Protein AF-A0AA36IEP8-F1 (afdb_monomer_lite)

Sequence (913 aa):
MELPLPHPRLSQSQVAHVAHAAWTPIPANFAGLPPASRRLGLALLAARLRRCQRRVASLDRPVKRLRARRRPPAPVMSQRTALEQAPSLEFLGTCLASGRLEEADQVTRDLLLVLAGGPALARGFLQPEEVPGISAEDLRALDRLWVKYSEGRLGYSVQRERLEAAGGDFQKFMHEIGWLQGPEPMLRFWPRREFDYSLTAPQGHLPLTNLIRGRELLLALLRHPAFAGAATAATADVPVVKEATTPEVRDWWAKLTGGADDEELDSTTDPEQTSIERPPESFEERGPGEVCFRITLITGFETFNARLYRSAARQAADVPGLSICVFTDKDIAERRAVVQQALETTDVFFCSLIFDFDQAEWLREACQHIEVRMIFESALELMSCTKVGSFAMSGGGGGMPPAVRSLISSLTGQREEDRIAGYTKFLKTGPKLLQFLPQLGPIPDLRRWLQSYALWSGGGRANVAKMLRYLAHEFGQLESAGTDGTAGDETSGNPLEVVEIPQVGLLHPARKFAFQPGPFWQSPRDYLDWYRSYKPEAFTERWPRVAVLLYRKHVVSELSYIWQLVNYFEEKHQILPIPIFIQGVDAHIAVRDLLTSDAEREAVASGKVPKNRTLSEEAIEVDAVVNTIGFPLVGGPAGSMEGGRNSEIAKEILTSLNVPYFVAAPLLIQDVNSWREQGIGGLQGVVLYALPELDGAIDAVALGGLVPGGDIELLPDRVDRLAGRLKRWVRLRRTPSAQRKVAIILYGYPPGIGATGTAALLNVPQSLHRLLVAMKEQGYDVGDLPEDPEELIREITAGDQAADSGAGFGDRAELAKGAAQVEVQQLAEWLPRDSQEAVESKWGEGLAQSGIRAMGSALLLGGRKQGNVWLAVQPPLGVPGDPMRLLFERDMTPHPQYVAFYKYIENEARSDM

Structure (mmCIF, N/CA/C/O backbone):
data_AF-A0AA36IEP8-F1
#
_entry.id   AF-A0AA36IEP8-F1
#
loop_
_atom_site.group_PDB
_atom_site.id
_atom_site.type_symbol
_atom_site.label_atom_id
_atom_site.label_alt_id
_atom_site.label_comp_id
_atom_site.label_asym_id
_atom_site.label_entity_id
_atom_site.label_seq_id
_atom_site.pdbx_PDB_ins_code
_atom_site.Cartn_x
_atom_site.Cartn_y
_atom_site.Cartn_z
_atom_site.occupancy
_atom_site.B_iso_or_equiv
_atom_site.auth_seq_id
_atom_site.auth_comp_id
_atom_site.auth_asym_id
_atom_site.auth_atom_id
_atom_site.pdbx_PDB_model_num
ATOM 1 N N . MET A 1 1 ? -44.708 5.265 -50.990 1.00 28.95 1 MET A N 1
ATOM 2 C CA . MET A 1 1 ? -45.277 5.077 -49.638 1.00 28.95 1 MET A CA 1
ATOM 3 C C . MET A 1 1 ? -44.194 4.407 -48.807 1.00 28.95 1 MET A C 1
ATOM 5 O O . MET A 1 1 ? -44.098 3.194 -48.838 1.00 28.95 1 MET A O 1
ATOM 9 N N . GLU A 1 2 ? -43.172 5.094 -48.297 1.00 30.41 2 GLU A N 1
ATOM 10 C CA . GLU A 1 2 ? -43.183 6.227 -47.348 1.00 30.41 2 GLU A CA 1
ATOM 11 C C . GLU A 1 2 ? -44.083 5.994 -46.132 1.00 30.41 2 GLU A C 1
ATOM 13 O O . GLU A 1 2 ? -45.303 6.021 -46.281 1.00 30.41 2 GLU A O 1
ATOM 18 N N . LEU A 1 3 ? -43.470 5.799 -44.951 1.00 22.72 3 LEU A N 1
ATOM 19 C CA . LEU A 1 3 ? -43.502 6.709 -43.782 1.00 22.72 3 LEU A CA 1
ATOM 20 C C . LEU A 1 3 ? -42.693 6.103 -42.587 1.00 22.72 3 LEU A C 1
ATOM 22 O O . LEU A 1 3 ? -42.360 4.922 -42.639 1.00 22.72 3 LEU A O 1
ATOM 26 N N . PRO A 1 4 ? -42.249 6.886 -41.574 1.00 29.19 4 PRO A N 1
ATOM 27 C CA . PRO A 1 4 ? -40.821 7.135 -41.332 1.00 29.19 4 PRO A CA 1
ATOM 28 C C . PRO A 1 4 ? -40.323 6.859 -39.889 1.00 29.19 4 PRO A C 1
ATOM 30 O O . PRO A 1 4 ? -41.093 6.694 -38.946 1.00 29.19 4 PRO A O 1
ATOM 33 N N . LEU A 1 5 ? -38.996 6.896 -39.710 1.00 34.19 5 LEU A N 1
ATOM 34 C CA . LEU A 1 5 ? -38.297 6.997 -38.417 1.00 34.19 5 LEU A CA 1
ATOM 35 C C . LEU A 1 5 ? -38.506 8.373 -37.749 1.00 34.19 5 LEU A C 1
ATOM 37 O O . LEU A 1 5 ? -38.507 9.384 -38.455 1.00 34.19 5 LEU A O 1
ATOM 41 N N . PRO A 1 6 ? -38.473 8.453 -36.400 1.00 31.42 6 PRO A N 1
ATOM 42 C CA . PRO A 1 6 ? -37.967 9.654 -35.744 1.00 31.42 6 PRO A CA 1
ATOM 43 C C . PRO A 1 6 ? -36.929 9.338 -34.652 1.00 31.42 6 PRO A C 1
ATOM 45 O O . PRO A 1 6 ? -37.251 8.930 -33.539 1.00 31.42 6 PRO A O 1
ATOM 48 N N . HIS A 1 7 ? -35.669 9.655 -34.943 1.00 30.08 7 HIS A N 1
ATOM 49 C CA . HIS A 1 7 ? -34.690 10.086 -33.943 1.00 30.08 7 HIS A CA 1
ATOM 50 C C . HIS A 1 7 ? -34.132 11.437 -34.407 1.00 30.08 7 HIS A C 1
ATOM 52 O O . HIS A 1 7 ? -33.551 11.487 -35.492 1.00 30.08 7 HIS A O 1
ATOM 58 N N . PRO A 1 8 ? -34.227 12.532 -33.631 1.00 35.41 8 PRO A N 1
ATOM 59 C CA . PRO A 1 8 ? -33.475 13.732 -33.951 1.00 35.41 8 PRO A CA 1
ATOM 60 C C . PRO A 1 8 ? -32.036 13.535 -33.460 1.00 35.41 8 PRO A C 1
ATOM 62 O O . PRO A 1 8 ? -31.721 13.741 -32.288 1.00 35.41 8 PRO A O 1
ATOM 65 N N . ARG A 1 9 ? -31.152 13.097 -34.365 1.00 36.25 9 ARG A N 1
ATOM 66 C CA . ARG A 1 9 ? -29.701 13.232 -34.192 1.00 36.25 9 ARG A CA 1
ATOM 67 C C . ARG A 1 9 ? -29.344 14.709 -34.372 1.00 36.25 9 ARG A C 1
ATOM 69 O O . ARG A 1 9 ? -29.715 15.315 -35.374 1.00 36.25 9 ARG A O 1
ATOM 76 N N . LEU A 1 10 ? -28.615 15.285 -33.418 1.00 35.31 10 LEU A N 1
ATOM 77 C CA . LEU A 1 10 ? -27.899 16.542 -33.646 1.00 35.31 10 LEU A CA 1
ATOM 78 C C . LEU A 1 10 ? -26.914 16.315 -34.803 1.00 35.31 10 LEU A C 1
ATOM 80 O O . LEU A 1 10 ? -26.187 15.322 -34.810 1.00 35.31 10 LEU A O 1
ATOM 84 N N . SER A 1 11 ? -26.919 17.199 -35.798 1.00 37.41 11 SER A N 1
ATOM 85 C CA . SER A 1 11 ? -26.040 17.065 -36.967 1.00 37.41 11 SER A CA 1
ATOM 86 C C . SER A 1 11 ? -24.573 17.319 -36.592 1.00 37.41 11 SER A C 1
ATOM 88 O O . SER A 1 11 ? -24.280 18.110 -35.691 1.00 37.41 11 SER A O 1
ATOM 90 N N . GLN A 1 12 ? -23.636 16.670 -37.294 1.00 38.47 12 GLN A N 1
ATOM 91 C CA . GLN A 1 12 ? -22.188 16.815 -37.069 1.00 38.47 12 GLN A CA 1
ATOM 92 C C . GLN A 1 12 ? -21.708 18.278 -37.133 1.00 38.47 12 GLN A C 1
ATOM 94 O O . GLN A 1 12 ? -20.797 18.646 -36.393 1.00 38.47 12 GLN A O 1
ATOM 99 N N . SER A 1 13 ? -22.366 19.149 -37.914 1.00 32.88 13 SER A N 1
ATOM 100 C CA . SER A 1 13 ? -22.037 20.583 -37.956 1.00 32.88 13 SER A CA 1
ATOM 101 C C . SER A 1 13 ? -22.364 21.309 -36.644 1.00 32.88 13 SER A C 1
ATOM 103 O O . SER A 1 13 ? -21.656 22.236 -36.258 1.00 32.88 13 SER A O 1
ATOM 105 N N . GLN A 1 14 ? -23.382 20.858 -35.902 1.00 35.69 14 GLN A N 1
ATOM 106 C CA . GLN A 1 14 ? -23.771 21.439 -34.614 1.00 35.69 14 GLN A CA 1
ATOM 107 C C . GLN A 1 14 ? -22.852 20.998 -33.469 1.00 35.69 14 GLN A C 1
ATOM 109 O O . GLN A 1 14 ? -22.631 21.777 -32.545 1.00 35.69 14 GLN A O 1
ATOM 114 N N . VAL A 1 15 ? -22.289 19.787 -33.531 1.00 38.72 15 VAL A N 1
ATOM 115 C CA . VAL A 1 15 ? -21.292 19.302 -32.557 1.00 38.72 15 VAL A CA 1
ATOM 116 C C . VAL A 1 15 ? -19.930 19.959 -32.810 1.00 38.72 15 VAL A C 1
ATOM 118 O O . VAL A 1 15 ? -19.303 20.440 -31.865 1.00 38.72 15 VAL A O 1
ATOM 121 N N . ALA A 1 16 ? -19.529 20.105 -34.078 1.00 34.50 16 ALA A N 1
ATOM 122 C CA . ALA A 1 16 ? -18.308 20.814 -34.462 1.00 34.50 16 ALA A CA 1
ATOM 123 C C . ALA A 1 16 ? -18.343 22.304 -34.067 1.00 34.50 16 ALA A C 1
ATOM 125 O O . ALA A 1 16 ? -17.367 22.823 -33.527 1.00 34.50 16 ALA A O 1
ATOM 126 N N . HIS A 1 17 ? -19.489 22.983 -34.222 1.00 31.98 17 HIS A N 1
ATOM 127 C CA . HIS A 1 17 ? -19.635 24.379 -33.788 1.00 31.98 17 HIS A CA 1
ATOM 128 C C . HIS A 1 17 ? -19.558 24.562 -32.263 1.00 31.98 17 HIS A C 1
ATOM 130 O O . HIS A 1 17 ? -19.137 25.623 -31.801 1.00 31.98 17 HIS A O 1
ATOM 136 N N . VAL A 1 18 ? -19.960 23.556 -31.476 1.00 34.12 18 VAL A N 1
ATOM 137 C CA . VAL A 1 18 ? -19.889 23.585 -30.003 1.00 34.12 18 VAL A CA 1
ATOM 138 C C . VAL A 1 18 ? -18.465 23.312 -29.512 1.00 34.12 18 VAL A C 1
ATOM 140 O O . VAL A 1 18 ? -18.006 24.000 -28.602 1.00 34.12 18 VAL A O 1
ATOM 143 N N . ALA A 1 19 ? -17.745 22.382 -30.143 1.00 33.22 19 ALA A N 1
ATOM 144 C CA . ALA A 1 19 ? -16.349 22.089 -29.820 1.00 33.22 19 ALA A CA 1
ATOM 145 C C . ALA A 1 19 ? -15.414 23.255 -30.193 1.00 33.22 19 ALA A C 1
ATOM 147 O O . ALA A 1 19 ? -14.613 23.694 -29.368 1.00 33.22 19 ALA A O 1
ATOM 148 N N . HIS A 1 20 ? -15.589 23.848 -31.380 1.00 33.00 20 HIS A N 1
ATOM 149 C CA . HIS A 1 20 ? -14.753 24.965 -31.832 1.00 33.00 20 HIS A CA 1
ATOM 150 C C . HIS A 1 20 ? -14.979 26.249 -31.007 1.00 33.00 20 HIS A C 1
ATOM 152 O O . HIS A 1 20 ? -14.059 27.038 -30.799 1.00 33.00 20 HIS A O 1
ATOM 158 N N . ALA A 1 21 ? -16.191 26.435 -30.477 1.00 33.16 21 ALA A N 1
ATOM 159 C CA . ALA A 1 21 ? -16.563 27.548 -29.608 1.00 33.16 21 ALA A CA 1
ATOM 160 C C . ALA A 1 21 ? -15.960 27.472 -28.189 1.00 33.16 21 ALA A C 1
ATOM 162 O O . ALA A 1 21 ? -15.830 28.516 -27.540 1.00 33.16 21 ALA A O 1
ATOM 163 N N . ALA A 1 22 ? -15.645 26.266 -27.704 1.00 34.66 22 ALA A N 1
ATOM 164 C CA . ALA A 1 22 ? -15.139 26.015 -26.354 1.00 34.66 22 ALA A CA 1
ATOM 165 C C . ALA A 1 22 ? -13.600 26.040 -26.255 1.00 34.66 22 ALA A C 1
ATOM 167 O O . ALA A 1 22 ? -13.085 26.201 -25.154 1.00 34.66 22 ALA A O 1
ATOM 168 N N . TRP A 1 23 ? -12.888 25.932 -27.384 1.00 31.06 23 TRP A N 1
ATOM 169 C CA . TRP A 1 23 ? -11.426 25.757 -27.434 1.00 31.06 23 TRP A CA 1
ATOM 170 C C . TRP A 1 23 ? -10.653 26.871 -28.165 1.00 31.06 23 TRP A C 1
ATOM 172 O O . TRP A 1 23 ? -9.451 26.750 -28.379 1.00 31.06 23 TRP A O 1
ATOM 182 N N . THR A 1 24 ? -11.289 27.988 -28.530 1.00 31.25 24 THR A N 1
ATOM 183 C CA . THR A 1 24 ? -10.542 29.189 -28.953 1.00 31.25 24 THR A CA 1
ATOM 184 C C . THR A 1 24 ? -9.891 29.866 -27.739 1.00 31.25 24 THR A C 1
ATOM 186 O O . THR A 1 24 ? -10.628 30.222 -26.812 1.00 31.25 24 THR A O 1
ATOM 189 N N . PRO A 1 25 ? -8.560 30.089 -27.730 1.00 34.78 25 PRO A N 1
ATOM 190 C CA . PRO A 1 25 ? -7.867 30.703 -26.602 1.00 34.78 25 PRO A CA 1
ATOM 191 C C . PRO A 1 25 ? -8.364 32.130 -26.358 1.00 34.78 25 PRO A C 1
ATOM 193 O O . PRO A 1 25 ? -8.528 32.915 -27.293 1.00 34.78 25 PRO A O 1
ATOM 196 N N . ILE A 1 26 ? -8.565 32.487 -25.091 1.00 43.25 26 ILE A N 1
ATOM 197 C CA . ILE A 1 26 ? -8.723 33.886 -24.687 1.00 43.25 26 ILE A CA 1
ATOM 198 C C . ILE A 1 26 ? -7.317 34.512 -24.687 1.00 43.25 26 ILE A C 1
ATOM 200 O O . ILE A 1 26 ? -6.416 33.921 -24.092 1.00 43.25 26 ILE A O 1
ATOM 204 N N . PRO A 1 27 ? -7.084 35.681 -25.316 1.00 37.81 27 PRO A N 1
ATOM 205 C CA . PRO A 1 27 ? -5.769 36.314 -25.292 1.00 37.81 27 PRO A CA 1
ATOM 206 C C . PRO A 1 27 ? -5.341 36.603 -23.849 1.00 37.81 27 PRO A C 1
ATOM 208 O O . PRO A 1 27 ? -6.107 37.177 -23.074 1.00 37.81 27 PRO A O 1
ATOM 211 N N . ALA A 1 28 ? -4.106 36.237 -23.508 1.00 40.97 28 ALA A N 1
ATOM 212 C CA . ALA A 1 28 ? -3.541 36.235 -22.157 1.00 40.97 28 ALA A CA 1
ATOM 213 C C . ALA A 1 28 ? -3.332 37.627 -21.509 1.00 40.97 28 ALA A C 1
ATOM 215 O O . ALA A 1 28 ? -2.540 37.759 -20.586 1.00 40.97 28 ALA A O 1
ATOM 216 N N . ASN A 1 29 ? -4.032 38.681 -21.947 1.00 48.69 29 ASN A N 1
ATOM 217 C CA . ASN A 1 29 ? -3.891 40.025 -21.378 1.00 48.69 29 ASN A CA 1
ATOM 218 C C . ASN A 1 29 ? -5.235 40.762 -21.239 1.00 48.69 29 ASN A C 1
ATOM 220 O O . ASN A 1 29 ? -5.516 41.768 -21.889 1.00 48.69 29 ASN A O 1
ATOM 224 N N . PHE A 1 30 ? -6.085 40.271 -20.332 1.00 49.75 30 PHE A N 1
ATOM 225 C CA . PHE A 1 30 ? -7.372 40.901 -19.993 1.00 49.75 30 PHE A CA 1
ATOM 226 C C . PHE A 1 30 ? -7.217 42.242 -19.242 1.00 49.75 30 PHE A C 1
ATOM 228 O O . PHE A 1 30 ? -8.124 43.078 -19.250 1.00 49.75 30 PHE A O 1
ATOM 235 N N . ALA A 1 31 ? -6.057 42.479 -18.619 1.00 48.06 31 ALA A N 1
ATOM 236 C CA . ALA A 1 31 ? -5.773 43.661 -17.805 1.00 48.06 31 ALA A CA 1
ATOM 237 C C . ALA A 1 31 ? -5.396 44.922 -18.612 1.00 48.06 31 ALA A C 1
ATOM 239 O O . ALA A 1 31 ? -5.404 46.013 -18.042 1.00 48.06 31 ALA A O 1
ATOM 240 N N . GLY A 1 32 ? -5.137 44.807 -19.923 1.00 44.66 32 GLY A N 1
ATOM 241 C CA . GLY A 1 32 ? -4.718 45.924 -20.789 1.00 44.66 32 GLY A CA 1
ATOM 242 C C . GLY A 1 32 ? -5.809 46.540 -21.679 1.00 44.66 32 GLY A C 1
ATOM 243 O O . GLY A 1 32 ? -5.558 47.533 -22.351 1.00 44.66 32 GLY A O 1
ATOM 244 N N . LEU A 1 33 ? -7.027 45.982 -21.710 1.00 48.12 33 LEU A N 1
ATOM 245 C CA . LEU A 1 33 ? -8.071 46.415 -22.656 1.00 48.12 33 LEU A CA 1
ATOM 246 C C . LEU A 1 33 ? -8.903 47.614 -22.152 1.00 48.12 33 LEU A C 1
ATOM 248 O O . LEU A 1 33 ? -9.123 47.715 -20.940 1.00 48.12 33 LEU A O 1
ATOM 252 N N . PRO A 1 34 ? -9.447 48.472 -23.043 1.00 60.72 34 PRO A N 1
ATOM 253 C CA . PRO A 1 34 ? -10.326 49.585 -22.671 1.00 60.72 34 PRO A CA 1
ATOM 254 C C . PRO A 1 34 ? -11.610 49.140 -21.931 1.00 60.72 34 PRO A C 1
ATOM 256 O O . PRO A 1 34 ? -12.115 48.038 -22.179 1.00 60.72 34 PRO A O 1
ATOM 259 N N . PRO A 1 35 ? -12.205 49.988 -21.063 1.00 57.81 35 PRO A N 1
ATOM 260 C CA . PRO A 1 35 ? -13.324 49.610 -20.184 1.00 57.81 35 PRO A CA 1
ATOM 261 C C . PRO A 1 35 ? -14.579 49.093 -20.909 1.00 57.81 35 PRO A C 1
ATOM 263 O O . PRO A 1 35 ? -15.252 48.183 -20.417 1.00 57.81 35 PRO A O 1
ATOM 266 N N . ALA A 1 36 ? -14.887 49.636 -22.091 1.00 51.66 36 ALA A N 1
ATOM 267 C CA . ALA A 1 36 ? -16.047 49.236 -22.890 1.00 51.66 36 ALA A CA 1
ATOM 268 C C . ALA A 1 36 ? -15.923 47.792 -23.417 1.00 51.66 36 ALA A C 1
ATOM 270 O O . ALA A 1 36 ? -16.886 47.025 -23.375 1.00 51.66 36 ALA A O 1
ATOM 271 N N . SER A 1 37 ? -14.715 47.386 -23.816 1.00 50.78 37 SER A N 1
ATOM 272 C CA . SER A 1 37 ? -14.430 46.052 -24.354 1.00 50.78 37 SER A CA 1
ATOM 273 C C . SER A 1 37 ? -14.464 44.967 -23.269 1.00 50.78 37 SER A C 1
ATOM 275 O O . SER A 1 37 ? -14.929 43.856 -23.524 1.00 50.78 37 SER A O 1
ATOM 277 N N . ARG A 1 38 ? -14.064 45.291 -22.026 1.00 53.81 38 ARG A N 1
ATOM 278 C CA . ARG A 1 38 ? -14.164 44.359 -20.881 1.00 53.81 38 ARG A CA 1
ATOM 279 C C . ARG A 1 38 ? -15.609 44.082 -20.479 1.00 53.81 38 ARG A C 1
ATOM 281 O O . ARG A 1 38 ? -15.953 42.935 -20.196 1.00 53.81 38 ARG A O 1
ATOM 288 N N . ARG A 1 39 ? -16.469 45.108 -20.485 1.00 54.69 39 ARG A N 1
ATOM 289 C CA . ARG A 1 39 ? -17.903 44.945 -20.187 1.00 54.69 39 ARG A CA 1
ATOM 290 C C . ARG A 1 39 ? -18.603 44.066 -21.223 1.00 54.69 39 ARG A C 1
ATOM 292 O O . ARG A 1 39 ? -19.396 43.209 -20.841 1.00 54.69 39 ARG A O 1
ATOM 299 N N . LEU A 1 40 ? -18.264 44.219 -22.505 1.00 51.38 40 LEU A N 1
ATOM 300 C CA . LEU A 1 40 ? -18.810 43.382 -23.577 1.00 51.38 40 LEU A CA 1
ATOM 301 C C . LEU A 1 40 ? -18.339 41.918 -23.459 1.00 51.38 40 LEU A C 1
ATOM 303 O O . LEU A 1 40 ? -19.149 41.000 -23.581 1.00 51.38 40 LEU A O 1
ATOM 307 N N . GLY A 1 41 ? -17.058 41.697 -23.136 1.00 50.22 41 GLY A N 1
ATOM 308 C CA . GLY A 1 41 ? -16.496 40.361 -22.906 1.00 50.22 41 GLY A CA 1
ATOM 309 C C . GLY A 1 41 ? -17.137 39.625 -21.722 1.00 50.22 41 GLY A C 1
ATOM 310 O O . GLY A 1 41 ? -17.525 38.465 -21.854 1.00 50.22 41 GLY A O 1
ATOM 311 N N . LEU A 1 42 ? -17.332 40.311 -20.590 1.00 55.25 42 LEU A N 1
ATOM 312 C CA . LEU A 1 42 ? -17.992 39.748 -19.404 1.00 55.25 42 LEU A CA 1
ATOM 313 C C . LEU A 1 42 ? -19.479 39.441 -19.648 1.00 55.25 42 LEU A C 1
ATOM 315 O O . LEU A 1 42 ? -19.973 38.399 -19.212 1.00 55.25 42 LEU A O 1
ATOM 319 N N . ALA A 1 43 ? -20.190 40.300 -20.386 1.00 53.62 43 ALA A N 1
ATOM 320 C CA . ALA A 1 43 ? -21.590 40.071 -20.741 1.00 53.62 43 ALA A CA 1
ATOM 321 C C . ALA A 1 43 ? -21.764 38.841 -21.652 1.00 53.62 43 ALA A C 1
ATOM 323 O O . ALA A 1 43 ? -22.671 38.031 -21.436 1.00 53.62 43 ALA A O 1
ATOM 324 N N . LEU A 1 44 ? -20.863 38.654 -22.623 1.00 49.69 44 LEU A N 1
ATOM 325 C CA . LEU A 1 44 ? -20.858 37.488 -23.510 1.00 49.69 44 LEU A CA 1
ATOM 326 C C . LEU A 1 44 ? -20.515 36.192 -22.761 1.00 49.69 44 LEU A C 1
ATOM 328 O O . LEU A 1 44 ? -21.164 35.169 -22.994 1.00 49.69 44 LEU A O 1
ATOM 332 N N . LEU A 1 45 ? -19.572 36.233 -21.811 1.00 49.75 45 LEU A N 1
ATOM 333 C CA . LEU A 1 45 ? -19.217 35.079 -20.975 1.00 49.75 45 LEU A CA 1
ATOM 334 C C . LEU A 1 45 ? -20.389 34.651 -20.072 1.00 49.75 45 LEU A C 1
ATOM 336 O O . LEU A 1 45 ? -20.745 33.472 -20.013 1.00 49.75 45 LEU A O 1
ATOM 340 N N . ALA A 1 46 ? -21.055 35.621 -19.435 1.00 54.22 46 ALA A N 1
ATOM 341 C CA . ALA A 1 46 ? -22.211 35.384 -18.572 1.00 54.22 46 ALA A CA 1
ATOM 342 C C . ALA A 1 46 ? -23.446 34.884 -19.345 1.00 54.22 46 ALA A C 1
ATOM 344 O O . ALA A 1 46 ? -24.259 34.126 -18.807 1.00 54.22 46 ALA A O 1
ATOM 345 N N . ALA A 1 47 ? -23.609 35.287 -20.609 1.00 55.66 47 ALA A N 1
ATOM 346 C CA . ALA A 1 47 ? -24.642 34.746 -21.490 1.00 55.66 47 ALA A CA 1
ATOM 347 C C . ALA A 1 47 ? -24.333 33.297 -21.915 1.00 55.66 47 ALA A C 1
ATOM 349 O O . ALA A 1 47 ? -25.245 32.468 -21.985 1.00 55.66 47 ALA A O 1
ATOM 350 N N . ARG A 1 48 ? -23.051 32.963 -22.134 1.00 48.78 48 ARG A N 1
ATOM 351 C CA . ARG A 1 48 ? -22.585 31.609 -22.487 1.00 48.78 48 ARG A CA 1
ATOM 352 C C . ARG A 1 48 ? -22.780 30.612 -21.344 1.00 48.78 48 ARG A C 1
ATOM 354 O O . ARG A 1 48 ? -23.365 29.552 -21.562 1.00 48.78 48 ARG A O 1
ATOM 361 N N . LEU A 1 49 ? -22.389 30.988 -20.126 1.00 49.53 49 LEU A N 1
ATOM 362 C CA . LEU A 1 49 ? -22.567 30.178 -18.913 1.00 49.53 49 LEU A CA 1
ATOM 363 C C . LEU A 1 49 ? -24.044 29.855 -18.648 1.00 49.53 49 LEU A C 1
ATOM 365 O O . LEU A 1 49 ? -24.404 28.696 -18.438 1.00 49.53 49 LEU A O 1
ATOM 369 N N . ARG A 1 50 ? -24.926 30.854 -18.785 1.00 56.53 50 ARG A N 1
ATOM 370 C CA . ARG A 1 50 ? -26.378 30.663 -18.637 1.00 56.53 50 ARG A CA 1
ATOM 371 C C . ARG A 1 50 ? -26.979 29.738 -19.700 1.00 56.53 50 ARG A C 1
ATOM 373 O O . ARG A 1 50 ? -27.978 29.073 -19.428 1.00 56.53 50 ARG A O 1
ATOM 380 N N . ARG A 1 51 ? -26.389 29.663 -20.898 1.00 49.84 51 ARG A N 1
ATOM 381 C CA . ARG A 1 51 ? -26.820 28.742 -21.967 1.00 49.84 51 ARG A CA 1
ATOM 382 C C . ARG A 1 51 ? -26.372 27.299 -21.708 1.00 49.84 51 ARG A C 1
ATOM 384 O O . ARG A 1 51 ? -27.154 26.387 -21.971 1.00 49.84 51 ARG A O 1
ATOM 391 N N . CYS A 1 52 ? -25.172 27.095 -21.159 1.00 47.00 52 CYS A N 1
ATOM 392 C CA . CYS A 1 52 ? -24.688 25.771 -20.753 1.00 47.00 52 CYS A CA 1
ATOM 393 C C . CYS A 1 52 ? -25.494 25.202 -19.576 1.00 47.00 52 CYS A C 1
ATOM 395 O O . CYS A 1 52 ? -25.962 24.068 -19.660 1.00 47.00 52 CYS A O 1
ATOM 397 N N . GLN A 1 53 ? -25.761 26.005 -18.539 1.00 46.16 53 GLN A N 1
ATOM 398 C CA . GLN A 1 53 ? -26.534 25.566 -17.367 1.00 46.16 53 GLN A CA 1
ATOM 399 C C . GLN A 1 53 ? -27.955 25.091 -17.727 1.00 46.16 53 GLN A C 1
ATOM 401 O O . GLN A 1 53 ? -28.412 24.067 -17.225 1.00 46.16 53 GLN A O 1
ATOM 406 N N . ARG A 1 54 ? -28.638 25.763 -18.667 1.00 47.03 54 ARG A N 1
ATOM 407 C CA . ARG A 1 54 ? -29.981 25.345 -19.122 1.00 47.03 54 ARG A CA 1
ATOM 408 C C . ARG A 1 54 ? -29.979 24.037 -19.921 1.00 47.03 54 ARG A C 1
ATOM 410 O O . ARG A 1 54 ? -30.966 23.309 -19.878 1.00 47.03 54 ARG A O 1
ATOM 417 N N . ARG A 1 55 ? -28.897 23.726 -20.646 1.00 46.28 55 ARG A N 1
ATOM 418 C CA . ARG A 1 55 ? -28.778 22.471 -21.412 1.00 46.28 55 ARG A CA 1
ATOM 419 C C . ARG A 1 55 ? -28.447 21.277 -20.517 1.00 46.28 55 ARG A C 1
ATOM 421 O O . ARG A 1 55 ? -29.009 20.209 -20.739 1.00 46.28 55 ARG A O 1
ATOM 428 N N . VAL A 1 56 ? -27.644 21.468 -19.470 1.00 44.44 56 VAL A N 1
ATOM 429 C CA . VAL A 1 56 ? -27.366 20.425 -18.463 1.00 44.44 56 VAL A CA 1
ATOM 430 C C . VAL A 1 56 ? -28.633 20.064 -17.677 1.00 44.44 56 VAL A C 1
ATOM 432 O O . VAL A 1 56 ? -28.960 18.888 -17.556 1.00 44.44 56 VAL A O 1
ATOM 435 N N . ALA A 1 57 ? -29.431 21.056 -17.267 1.00 41.94 57 ALA A N 1
ATOM 436 C CA . ALA A 1 57 ? -30.704 20.817 -16.577 1.00 41.94 57 ALA A CA 1
ATOM 437 C C . ALA A 1 57 ? -31.735 20.031 -17.423 1.00 41.94 57 ALA A C 1
ATOM 439 O O . ALA A 1 57 ? -32.601 19.348 -16.880 1.00 41.94 57 ALA A O 1
ATOM 440 N N . SER A 1 58 ? -31.641 20.086 -18.758 1.00 43.03 58 SER A N 1
ATOM 441 C CA . SER A 1 58 ? -32.541 19.351 -19.663 1.00 43.03 58 SER A CA 1
ATOM 442 C C . SER A 1 58 ? -32.200 17.859 -19.837 1.00 43.03 58 SER A C 1
ATOM 444 O O . SER A 1 58 ? -33.022 17.110 -20.362 1.00 43.03 58 SER A O 1
ATOM 446 N N . LEU A 1 59 ? -31.030 17.413 -19.354 1.00 42.62 59 LEU A N 1
ATOM 447 C CA . LEU A 1 59 ? -30.538 16.028 -19.448 1.00 42.62 59 LEU A CA 1
ATOM 448 C C . LEU A 1 59 ? -30.827 15.175 -18.194 1.00 42.62 59 LEU A C 1
ATOM 450 O O . LEU A 1 59 ? -30.590 13.970 -18.212 1.00 42.62 59 LEU A O 1
ATOM 454 N N . ASP A 1 60 ? -31.390 15.760 -17.132 1.00 42.00 60 ASP A N 1
ATOM 455 C CA . ASP A 1 60 ? -31.616 15.078 -15.843 1.00 42.00 60 ASP A CA 1
ATOM 456 C C . ASP A 1 60 ? -32.870 14.167 -15.842 1.00 42.00 60 ASP A C 1
ATOM 458 O O . ASP A 1 60 ? -32.943 13.137 -15.168 1.00 42.00 60 ASP A O 1
ATOM 462 N N . ARG A 1 61 ? -33.875 14.491 -16.671 1.00 40.88 61 ARG A N 1
ATOM 463 C CA . ARG A 1 61 ? -35.136 13.723 -16.768 1.00 40.88 61 ARG A CA 1
ATOM 464 C C . ARG A 1 61 ? -35.008 12.347 -17.458 1.00 40.88 61 ARG A C 1
ATOM 466 O O . ARG A 1 61 ? -35.647 11.409 -16.977 1.00 40.88 61 ARG A O 1
ATOM 473 N N . PRO A 1 62 ? -34.228 12.173 -18.545 1.00 39.97 62 PRO A N 1
ATOM 474 C CA . PRO A 1 62 ? -34.016 10.862 -19.171 1.00 39.97 62 PRO A CA 1
ATOM 475 C C . PRO A 1 62 ? -33.224 9.882 -18.290 1.00 39.97 62 PRO A C 1
ATOM 477 O O . PRO A 1 62 ? -33.554 8.698 -18.247 1.00 39.97 62 PRO A O 1
ATOM 480 N N . VAL A 1 63 ? -32.231 10.372 -17.536 1.00 39.97 63 VAL A N 1
ATOM 481 C CA . VAL A 1 63 ? -31.356 9.552 -16.673 1.00 39.97 63 VAL A CA 1
ATOM 482 C C . VAL A 1 63 ? -32.121 8.984 -15.470 1.00 39.97 63 VAL A C 1
ATOM 484 O O . VAL A 1 63 ? -31.983 7.803 -15.146 1.00 39.97 63 VAL A O 1
ATOM 487 N N . LYS A 1 64 ? -33.024 9.774 -14.870 1.00 40.19 64 LYS A N 1
ATOM 488 C CA . LYS A 1 64 ? -33.917 9.312 -13.789 1.00 40.19 64 LYS A CA 1
ATOM 489 C C . LYS A 1 64 ? -34.879 8.198 -14.230 1.00 40.19 64 LYS A C 1
ATOM 491 O O . LYS A 1 64 ? -35.163 7.297 -13.446 1.00 40.19 64 LYS A O 1
ATOM 496 N N . ARG A 1 65 ? -35.327 8.191 -15.494 1.00 34.53 65 ARG A N 1
ATOM 497 C CA . ARG A 1 65 ? -36.198 7.126 -16.039 1.00 34.53 65 ARG A CA 1
ATOM 498 C C . ARG A 1 65 ? -35.462 5.811 -16.326 1.00 34.53 65 ARG A C 1
ATOM 500 O O . ARG A 1 65 ? -36.094 4.760 -16.283 1.00 34.53 65 ARG A O 1
ATOM 507 N N . LEU A 1 66 ? -34.152 5.853 -16.580 1.00 39.38 66 LEU A N 1
ATOM 508 C CA . LEU A 1 66 ? -33.311 4.662 -16.775 1.00 39.38 66 LEU A CA 1
ATOM 509 C C . LEU A 1 66 ? -32.971 3.953 -15.451 1.00 39.38 66 LEU A C 1
ATOM 511 O O . LEU A 1 66 ? -32.889 2.727 -15.431 1.00 39.38 66 LEU A O 1
ATOM 515 N N . ARG A 1 67 ? -32.853 4.693 -14.337 1.00 38.66 67 ARG A N 1
ATOM 516 C CA . ARG A 1 67 ? -32.618 4.118 -12.995 1.00 38.66 67 ARG A CA 1
ATOM 517 C C . ARG A 1 67 ? -33.831 3.375 -12.422 1.00 38.66 67 ARG A C 1
ATOM 519 O O . ARG A 1 67 ? -33.657 2.367 -11.752 1.00 38.66 67 ARG A O 1
ATOM 526 N N . ALA A 1 68 ? -35.052 3.803 -12.746 1.00 33.81 68 ALA A N 1
ATOM 527 C CA . ALA A 1 68 ? -36.288 3.229 -12.198 1.00 33.81 68 ALA A CA 1
ATOM 528 C C . ALA A 1 68 ? -36.674 1.831 -12.746 1.00 33.81 68 ALA A C 1
ATOM 530 O O . ALA A 1 68 ? -37.703 1.290 -12.353 1.00 33.81 68 ALA A O 1
ATOM 531 N N . ARG A 1 69 ? -35.895 1.241 -13.670 1.00 29.11 69 ARG A N 1
ATOM 532 C CA . ARG A 1 69 ? -36.216 -0.045 -14.330 1.00 29.11 69 ARG A CA 1
ATOM 533 C C . ARG A 1 69 ? -35.339 -1.239 -13.925 1.00 29.11 69 ARG A C 1
ATOM 535 O O . ARG A 1 69 ? -35.548 -2.323 -14.461 1.00 29.11 69 ARG A O 1
ATOM 542 N N . ARG A 1 70 ? -34.391 -1.096 -12.991 1.00 30.34 70 ARG A N 1
ATOM 543 C CA . ARG A 1 70 ? -33.601 -2.234 -12.483 1.00 30.34 70 ARG A CA 1
ATOM 544 C C . ARG A 1 70 ? -34.182 -2.728 -11.156 1.00 30.34 70 ARG A C 1
ATOM 546 O O . ARG A 1 70 ? -34.211 -1.980 -10.186 1.00 30.34 70 ARG A O 1
ATOM 553 N N . ARG A 1 71 ? -34.666 -3.976 -11.131 1.00 24.84 71 ARG A N 1
ATOM 554 C CA . ARG A 1 71 ? -35.039 -4.669 -9.887 1.00 24.84 71 ARG A CA 1
ATOM 555 C C . ARG A 1 71 ? -33.788 -4.843 -9.008 1.00 24.84 71 ARG A C 1
ATOM 557 O O . ARG A 1 71 ? -32.750 -5.212 -9.559 1.00 24.84 71 ARG A O 1
ATOM 564 N N . PRO A 1 72 ? -33.871 -4.608 -7.688 1.00 26.94 72 PRO A N 1
ATOM 565 C CA . PRO A 1 72 ? -32.792 -4.948 -6.768 1.00 26.94 72 PRO A CA 1
ATOM 566 C C . PRO A 1 72 ? -32.662 -6.479 -6.634 1.00 26.94 72 PRO A C 1
ATOM 568 O O . PRO A 1 72 ? -33.680 -7.176 -6.712 1.00 26.94 72 PRO A O 1
ATOM 571 N N . PRO A 1 73 ? -31.445 -7.024 -6.451 1.00 26.05 73 PRO A N 1
ATOM 572 C CA . PRO A 1 73 ? -31.271 -8.405 -6.012 1.00 26.05 73 PRO A CA 1
ATOM 573 C C . PRO A 1 73 ? -31.797 -8.570 -4.575 1.00 26.05 73 PRO A C 1
ATOM 575 O O . PRO A 1 73 ? -31.771 -7.627 -3.785 1.00 26.05 73 PRO A O 1
ATOM 578 N N . ALA A 1 74 ? -32.317 -9.756 -4.257 1.00 22.17 74 ALA A N 1
ATOM 579 C CA . ALA A 1 74 ? -32.855 -10.081 -2.936 1.00 22.17 74 ALA A CA 1
ATOM 580 C C . ALA A 1 74 ? -31.759 -10.046 -1.840 1.00 22.17 74 ALA A C 1
ATOM 582 O O . ALA A 1 74 ? -30.585 -10.263 -2.156 1.00 22.17 74 ALA A O 1
ATOM 583 N N . PRO A 1 75 ? -32.111 -9.780 -0.565 1.00 23.20 75 PRO A N 1
ATOM 584 C CA . PRO A 1 75 ? -31.146 -9.592 0.514 1.00 23.20 75 PRO A CA 1
ATOM 585 C C . PRO A 1 75 ? -30.527 -10.931 0.931 1.00 23.20 75 PRO A C 1
ATOM 587 O O . PRO A 1 75 ? -31.252 -11.889 1.185 1.00 23.20 75 PRO A O 1
ATOM 590 N N . VAL A 1 76 ? -29.195 -10.996 1.037 1.00 23.28 76 VAL A N 1
ATOM 591 C CA . VAL A 1 76 ? -28.483 -12.195 1.507 1.00 23.28 76 VAL A CA 1
ATOM 592 C C . VAL A 1 76 ? -27.905 -11.944 2.902 1.00 23.28 76 VAL A C 1
ATOM 594 O O . VAL A 1 76 ? -26.876 -11.290 3.076 1.00 23.28 76 VAL A O 1
ATOM 597 N N . MET A 1 77 ? -28.612 -12.502 3.877 1.00 21.77 77 MET A N 1
ATOM 598 C CA . MET A 1 77 ? -28.193 -13.027 5.179 1.00 21.77 77 MET A CA 1
ATOM 599 C C . MET A 1 77 ? -26.682 -13.175 5.431 1.00 21.77 77 MET A C 1
ATOM 601 O O . MET A 1 77 ? -25.971 -13.795 4.646 1.00 21.77 77 MET A O 1
ATOM 605 N N . SER A 1 78 ? -26.183 -12.602 6.530 1.00 24.53 78 SER A N 1
ATOM 606 C CA . SER A 1 78 ? -24.788 -12.679 6.984 1.00 24.53 78 SER A CA 1
ATOM 607 C C . SER A 1 78 ? -24.618 -13.649 8.137 1.00 24.53 78 SER A C 1
ATOM 609 O O . SER A 1 78 ? -25.302 -13.488 9.141 1.00 24.53 78 SER A O 1
ATOM 611 N N . GLN A 1 79 ? -23.649 -14.558 8.059 1.00 24.27 79 GLN A N 1
ATOM 612 C CA . GLN A 1 79 ? -23.205 -15.318 9.223 1.00 24.27 79 GLN A CA 1
ATOM 613 C C . GLN A 1 79 ? -21.676 -15.360 9.279 1.00 24.27 79 GLN A C 1
ATOM 615 O O . GLN A 1 79 ? -21.021 -15.645 8.289 1.00 24.27 79 GLN A O 1
ATOM 620 N N . ARG A 1 80 ? -21.140 -14.954 10.436 1.00 25.97 80 ARG A N 1
ATOM 621 C CA . ARG A 1 80 ? -19.862 -15.354 11.054 1.00 25.97 80 ARG A CA 1
ATOM 622 C C . ARG A 1 80 ? -19.937 -14.966 12.543 1.00 25.97 80 ARG A C 1
ATOM 624 O O . ARG A 1 80 ? -19.369 -13.960 12.981 1.00 25.97 80 ARG A O 1
ATOM 631 N N . THR A 1 81 ? -20.722 -15.744 13.274 1.00 27.84 81 THR A N 1
ATOM 632 C CA . THR A 1 81 ? -20.584 -16.124 14.697 1.00 27.84 81 THR A CA 1
ATOM 633 C C . THR A 1 81 ? -19.946 -17.524 14.697 1.00 27.84 81 THR A C 1
ATOM 635 O O . THR A 1 81 ? -20.134 -18.239 13.718 1.00 27.84 81 THR A O 1
ATOM 638 N N . ALA A 1 82 ? -19.175 -18.006 15.663 1.00 28.61 82 ALA A N 1
ATOM 639 C CA . ALA A 1 82 ? -18.491 -17.459 16.830 1.00 28.61 82 ALA A CA 1
ATOM 640 C C . ALA A 1 82 ? -17.166 -18.251 16.968 1.00 28.61 82 ALA A C 1
ATOM 642 O O . ALA A 1 82 ? -16.843 -19.040 16.082 1.00 28.61 82 ALA A O 1
ATOM 643 N N . LEU A 1 83 ? -16.387 -18.021 18.033 1.00 29.44 83 LEU A N 1
ATOM 644 C CA . LEU A 1 83 ? -15.593 -19.075 18.685 1.00 29.44 83 LEU A CA 1
ATOM 645 C C . LEU A 1 83 ? -14.959 -18.544 19.975 1.00 29.44 83 LEU A C 1
ATOM 647 O O . LEU A 1 83 ? -13.899 -17.923 19.973 1.00 29.44 83 LEU A O 1
ATOM 651 N N . GLU A 1 84 ? -15.678 -18.794 21.065 1.00 33.62 84 GLU A N 1
ATOM 652 C CA . GLU A 1 84 ? -15.320 -18.561 22.468 1.00 33.62 84 GLU A CA 1
ATOM 653 C C . GLU A 1 84 ? -14.517 -19.737 23.075 1.00 33.62 84 GLU A C 1
ATOM 655 O O . GLU A 1 84 ? -14.191 -19.716 24.256 1.00 33.62 84 GLU A O 1
ATOM 660 N N . GLN A 1 85 ? -14.185 -20.777 22.296 1.00 39.28 85 GLN A N 1
ATOM 661 C CA . GLN A 1 85 ? -13.549 -22.015 22.780 1.00 39.28 85 GLN A CA 1
ATOM 662 C C . GLN A 1 85 ? -12.357 -22.430 21.900 1.00 39.28 85 GLN A C 1
ATOM 664 O O . GLN A 1 85 ? -12.305 -22.106 20.716 1.00 39.28 85 GLN A O 1
ATOM 669 N N . ALA A 1 86 ? -11.369 -23.136 22.461 1.00 49.69 86 ALA A N 1
ATOM 670 C CA . ALA A 1 86 ? -10.238 -23.645 21.682 1.00 49.69 86 ALA A CA 1
ATOM 671 C C . ALA A 1 86 ? -10.731 -24.625 20.593 1.00 49.69 86 ALA A C 1
ATOM 673 O O . ALA A 1 86 ? -11.624 -25.430 20.870 1.00 49.69 86 ALA A O 1
ATOM 674 N N . PRO A 1 87 ? -10.176 -24.592 19.364 1.00 63.94 87 PRO A N 1
ATOM 675 C CA . PRO A 1 87 ? -10.573 -25.519 18.309 1.00 63.94 87 PRO A CA 1
ATOM 676 C C . PRO A 1 87 ? -10.313 -26.959 18.769 1.00 63.94 87 PRO A C 1
ATOM 678 O O . PRO A 1 87 ? -9.168 -27.369 18.955 1.00 63.94 87 PRO A O 1
ATOM 681 N N . SER A 1 88 ? -11.389 -27.720 18.964 1.00 78.38 88 SER A N 1
ATOM 682 C CA . SER A 1 88 ? -11.366 -29.112 19.413 1.00 78.38 88 SER A CA 1
ATOM 683 C C . SER A 1 88 ? -12.274 -29.971 18.531 1.00 78.38 88 SER A C 1
ATOM 685 O O . SER A 1 88 ? -13.200 -29.473 17.881 1.00 78.38 88 SER A O 1
ATOM 687 N N . LEU A 1 89 ? -12.020 -31.283 18.495 1.00 75.69 89 LEU A N 1
ATOM 688 C CA . LEU A 1 89 ? -12.896 -32.234 17.796 1.00 75.69 89 LEU A CA 1
ATOM 689 C C . LEU A 1 89 ? -14.321 -32.220 18.373 1.00 75.69 89 LEU A C 1
ATOM 691 O O . LEU A 1 89 ? -15.287 -32.397 17.634 1.00 75.69 89 LEU A O 1
ATOM 695 N N . GLU A 1 90 ? -14.457 -31.963 19.673 1.00 74.94 90 GLU A N 1
ATOM 696 C CA . GLU A 1 90 ? -15.749 -31.811 20.340 1.00 74.94 90 GLU A CA 1
ATOM 697 C C . GLU A 1 90 ? -16.495 -30.572 19.837 1.00 74.94 90 GLU A C 1
ATOM 699 O O . GLU A 1 90 ? -17.651 -30.673 19.423 1.00 74.94 90 GLU A O 1
ATOM 704 N N . PHE A 1 91 ? -15.813 -29.425 19.757 1.00 74.06 91 PHE A N 1
ATOM 705 C CA . PHE A 1 91 ? -16.410 -28.198 19.241 1.00 74.06 91 PHE A CA 1
ATOM 706 C C . PHE A 1 91 ? -16.801 -28.327 17.762 1.00 74.06 91 PHE A C 1
ATOM 708 O O . PHE A 1 91 ? -17.898 -27.924 17.368 1.00 74.06 91 PHE A O 1
ATOM 715 N N . LEU A 1 92 ? -15.959 -28.976 16.947 1.00 79.25 92 LEU A N 1
ATOM 716 C CA . LEU A 1 92 ? -16.304 -29.319 15.565 1.00 79.25 92 LEU A CA 1
ATOM 717 C C . LEU A 1 92 ? -17.583 -30.170 15.504 1.00 79.25 92 LEU A C 1
ATOM 719 O O . LEU A 1 92 ? -18.475 -29.894 14.698 1.00 79.25 92 LEU A O 1
ATOM 723 N N . GLY A 1 93 ? -17.693 -31.176 16.375 1.00 75.12 93 GLY A N 1
ATOM 724 C CA . GLY A 1 93 ? -18.889 -32.003 16.511 1.00 75.12 93 GLY A CA 1
ATOM 725 C C . GLY A 1 93 ? -20.135 -31.183 16.849 1.00 75.12 93 GLY A C 1
ATOM 726 O O . GLY A 1 93 ? -21.174 -31.380 16.222 1.00 75.12 93 GLY A O 1
ATOM 727 N N . THR A 1 94 ? -20.024 -30.220 17.764 1.00 74.56 94 THR A N 1
ATOM 728 C CA . THR A 1 94 ? -21.118 -29.317 18.153 1.00 74.56 94 THR A CA 1
ATOM 729 C C . THR A 1 94 ? -21.566 -28.417 17.001 1.00 74.56 94 THR A C 1
ATOM 731 O O . THR A 1 94 ? -22.772 -28.270 16.768 1.00 74.56 94 THR A O 1
ATOM 734 N N . CYS A 1 95 ? -20.634 -27.834 16.240 1.00 70.38 95 CYS A N 1
ATOM 735 C CA . CYS A 1 95 ? -20.964 -27.029 15.059 1.00 70.38 95 CYS A CA 1
ATOM 736 C C . CYS A 1 95 ? -21.704 -27.853 14.003 1.00 70.38 95 CYS A C 1
ATOM 738 O O . CYS A 1 95 ? -22.749 -27.426 13.506 1.00 70.38 95 CYS A O 1
ATOM 740 N N . LEU A 1 96 ? -21.200 -29.052 13.707 1.00 81.12 96 LEU A N 1
ATOM 741 C CA . LEU A 1 96 ? -21.789 -29.953 12.720 1.00 81.12 96 LEU A CA 1
ATOM 742 C C . LEU A 1 96 ? -23.170 -30.469 13.149 1.00 81.12 96 LEU A C 1
ATOM 744 O O . LEU A 1 96 ? -24.108 -30.405 12.357 1.00 81.12 96 LEU A O 1
ATOM 748 N N . ALA A 1 97 ? -23.332 -30.889 14.408 1.00 77.00 97 ALA A N 1
ATOM 749 C CA . ALA A 1 97 ? -24.619 -31.319 14.963 1.00 77.00 97 ALA A CA 1
ATOM 750 C C . ALA A 1 97 ? -25.677 -30.204 14.928 1.00 77.00 97 ALA A C 1
ATOM 752 O O . ALA A 1 97 ? -26.860 -30.461 14.714 1.00 77.00 97 ALA A O 1
ATOM 753 N N . SER A 1 98 ? -25.240 -28.954 15.100 1.00 72.44 98 SER A N 1
ATOM 754 C CA . SER A 1 98 ? -26.105 -27.770 15.062 1.00 72.44 98 SER A CA 1
ATOM 755 C C . SER A 1 98 ? -26.402 -27.271 13.639 1.00 72.44 98 SER A C 1
ATOM 757 O O . SER A 1 98 ? -27.081 -26.256 13.483 1.00 72.44 98 SER A O 1
ATOM 759 N N . GLY A 1 99 ? -25.872 -27.926 12.599 1.00 78.31 99 GLY A N 1
ATOM 760 C CA . GLY A 1 99 ? -26.021 -27.508 11.200 1.00 78.31 99 GLY A CA 1
ATOM 761 C C . GLY A 1 99 ? -25.233 -26.245 10.821 1.00 78.31 99 GLY A C 1
ATOM 762 O O . GLY A 1 99 ? -25.473 -25.670 9.760 1.00 78.31 99 GLY A O 1
ATOM 763 N N . ARG A 1 100 ? -24.282 -25.803 11.656 1.00 77.81 100 ARG A N 1
ATOM 764 C CA . ARG A 1 100 ? -23.445 -24.609 11.436 1.00 77.81 100 ARG A CA 1
ATOM 765 C C . ARG A 1 100 ? -22.243 -24.956 10.552 1.00 77.81 100 ARG A C 1
ATOM 767 O O . ARG A 1 100 ? -21.101 -24.955 11.004 1.00 77.81 100 ARG A O 1
ATOM 774 N N . LEU A 1 101 ? -22.504 -25.296 9.287 1.00 81.50 101 LEU A N 1
ATOM 775 C CA . LEU A 1 101 ? -21.493 -25.839 8.364 1.00 81.50 101 LEU A CA 1
ATOM 776 C C . LEU A 1 101 ? -20.366 -24.851 8.020 1.00 81.50 101 LEU A C 1
ATOM 778 O O . LEU A 1 101 ? -19.225 -25.274 7.860 1.00 81.50 101 LEU A O 1
ATOM 782 N N . GLU A 1 102 ? -20.653 -23.549 7.932 1.00 80.75 102 GLU A N 1
ATOM 783 C CA . GLU A 1 102 ? -19.622 -22.522 7.696 1.00 80.75 102 GLU A CA 1
ATOM 784 C C . GLU A 1 102 ? -18.660 -22.387 8.887 1.00 80.75 102 GLU A C 1
ATOM 786 O O . GLU A 1 102 ? -17.448 -22.253 8.717 1.00 80.75 102 GLU A O 1
ATOM 791 N N . GLU A 1 103 ? -19.192 -22.468 10.104 1.00 73.81 103 GLU A N 1
ATOM 792 C CA . GLU A 1 103 ? -18.396 -22.435 11.329 1.00 73.81 103 GLU A CA 1
ATOM 793 C C . GLU A 1 103 ? -17.598 -23.730 11.495 1.00 73.81 103 GLU A C 1
ATOM 795 O O . GLU A 1 103 ? -16.398 -23.680 11.748 1.00 73.81 103 GLU A O 1
ATOM 800 N N . ALA A 1 104 ? -18.218 -24.888 11.242 1.00 81.06 104 ALA A N 1
ATOM 801 C CA . ALA A 1 104 ? -17.536 -26.180 11.235 1.00 81.06 104 ALA A CA 1
ATOM 802 C C . ALA A 1 104 ? -16.353 -26.206 10.254 1.00 81.06 104 ALA A C 1
ATOM 804 O O . ALA A 1 104 ? -15.293 -26.754 10.558 1.00 81.06 104 ALA A O 1
ATOM 805 N N . ASP A 1 105 ? -16.508 -25.592 9.083 1.00 84.25 105 ASP A N 1
ATOM 806 C CA . ASP A 1 105 ? -15.451 -25.467 8.081 1.00 84.25 105 ASP A CA 1
ATOM 807 C C . ASP A 1 105 ? -14.287 -24.579 8.562 1.00 84.25 105 ASP A C 1
ATOM 809 O O . ASP A 1 105 ? -13.116 -24.886 8.331 1.00 84.25 105 ASP A O 1
ATOM 813 N N . GLN A 1 106 ? -14.585 -23.513 9.310 1.00 76.44 106 GLN A N 1
ATOM 814 C CA . GLN A 1 106 ? -13.570 -22.692 9.975 1.00 76.44 106 GLN A CA 1
ATOM 815 C C . GLN A 1 106 ? -12.839 -23.448 11.086 1.00 76.44 106 GLN A C 1
ATOM 817 O O . GLN A 1 106 ? -11.610 -23.503 11.054 1.00 76.44 106 GLN A O 1
ATOM 822 N N . VAL A 1 107 ? -13.571 -24.112 11.982 1.00 77.56 107 VAL A N 1
ATOM 823 C CA . VAL A 1 107 ? -12.997 -24.955 13.045 1.00 77.56 107 VAL A CA 1
ATOM 824 C C . VAL A 1 107 ? -12.099 -26.037 12.457 1.00 77.56 107 VAL A C 1
ATOM 826 O O . VAL A 1 107 ? -11.024 -26.307 12.979 1.00 77.56 107 VAL A O 1
ATOM 829 N N . THR A 1 108 ? -12.513 -26.638 11.341 1.00 87.44 108 THR A N 1
ATOM 830 C CA . THR A 1 108 ? -11.747 -27.677 10.645 1.00 87.44 108 THR A CA 1
ATOM 831 C C . THR A 1 108 ? -10.381 -27.170 10.195 1.00 87.44 108 THR A C 1
ATOM 833 O O . THR A 1 108 ? -9.380 -27.857 10.391 1.00 87.44 108 THR A O 1
ATOM 836 N N . ARG A 1 109 ? -10.300 -25.954 9.643 1.00 84.69 109 ARG A N 1
ATOM 837 C CA . ARG A 1 109 ? -9.008 -25.349 9.287 1.00 84.69 109 ARG A CA 1
ATOM 838 C C . ARG A 1 109 ? -8.144 -25.083 10.504 1.00 84.69 109 ARG A C 1
ATOM 840 O O . ARG A 1 109 ? -6.954 -25.376 10.465 1.00 84.69 109 ARG A O 1
ATOM 847 N N . ASP A 1 110 ? -8.734 -24.534 11.556 1.00 76.94 110 ASP A N 1
ATOM 848 C CA . ASP A 1 110 ? -7.994 -24.174 12.761 1.00 76.94 110 ASP A CA 1
ATOM 849 C C . ASP A 1 110 ? -7.460 -25.438 13.461 1.00 76.94 110 ASP A C 1
ATOM 851 O O . ASP A 1 110 ? -6.295 -25.481 13.855 1.00 76.94 110 ASP A O 1
ATOM 855 N N . LEU A 1 111 ? -8.246 -26.522 13.479 1.00 83.38 111 LEU A N 1
ATOM 856 C CA . LEU A 1 111 ? -7.817 -27.850 13.924 1.00 83.38 111 LEU A CA 1
ATOM 857 C C . LEU A 1 111 ? -6.656 -28.403 13.099 1.00 83.38 111 LEU A C 1
ATOM 859 O O . LEU A 1 111 ? -5.707 -28.924 13.673 1.00 83.38 111 LEU A O 1
ATOM 863 N N . LEU A 1 112 ? -6.683 -28.276 11.771 1.00 86.69 112 LEU A N 1
ATOM 864 C CA . LEU A 1 112 ? -5.575 -28.734 10.926 1.00 86.69 112 LEU A CA 1
ATOM 865 C C . LEU A 1 112 ? -4.256 -28.015 11.247 1.00 86.69 112 LEU A C 1
ATOM 867 O O . LEU A 1 112 ? -3.196 -28.630 11.154 1.00 86.69 112 LEU A O 1
ATOM 871 N N . LEU A 1 113 ? -4.306 -26.741 11.654 1.00 80.38 113 LEU A N 1
ATOM 872 C CA . LEU A 1 113 ? -3.120 -26.014 12.118 1.00 80.38 113 LEU A CA 1
ATOM 873 C C . LEU A 1 113 ? -2.635 -26.539 13.466 1.00 80.38 113 LEU A C 1
ATOM 875 O O . LEU A 1 113 ? -1.441 -26.782 13.624 1.00 80.38 113 LEU A O 1
ATOM 879 N N . VAL A 1 114 ? -3.555 -26.751 14.411 1.00 78.31 114 VAL A N 1
ATOM 880 C CA . VAL A 1 114 ? -3.231 -27.309 15.732 1.00 78.31 114 VAL A CA 1
ATOM 881 C C . VAL A 1 114 ? -2.592 -28.689 15.602 1.00 78.31 114 VAL A C 1
ATOM 883 O O . VAL A 1 114 ? -1.550 -28.941 16.203 1.00 78.31 114 VAL A O 1
ATOM 886 N N . LEU A 1 115 ? -3.173 -29.554 14.773 1.00 84.00 115 LEU A N 1
ATOM 887 C CA . LEU A 1 115 ? -2.706 -30.920 14.553 1.00 84.00 115 LEU A CA 1
ATOM 888 C C . LEU A 1 115 ? -1.359 -30.991 13.815 1.00 84.00 115 LEU A C 1
ATOM 890 O O . LEU A 1 115 ? -0.615 -31.950 13.999 1.00 84.00 115 LEU A O 1
ATOM 894 N N . ALA A 1 116 ? -1.028 -29.986 13.001 1.00 81.88 116 ALA A N 1
ATOM 895 C CA . ALA A 1 116 ? 0.275 -29.876 12.342 1.00 81.88 116 ALA A CA 1
ATOM 896 C C . ALA A 1 116 ? 1.382 -29.312 13.254 1.00 81.88 116 ALA A C 1
ATOM 898 O O . ALA A 1 116 ? 2.566 -29.445 12.944 1.00 81.88 116 ALA A O 1
ATOM 899 N N . GLY A 1 117 ? 1.012 -28.715 14.391 1.00 78.69 117 GLY A N 1
ATOM 900 C CA . GLY A 1 117 ? 1.933 -28.287 15.441 1.00 78.69 117 GLY A CA 1
ATOM 901 C C . GLY A 1 117 ? 2.413 -26.832 15.348 1.00 78.69 117 GLY A C 1
ATOM 902 O O . GLY A 1 117 ? 1.940 -26.015 14.555 1.00 78.69 117 GLY A O 1
ATOM 903 N N . GLY A 1 118 ? 3.374 -26.495 16.215 1.00 55.56 118 GLY A N 1
ATOM 904 C CA . GLY A 1 118 ? 3.836 -25.123 16.471 1.00 55.56 118 GLY A CA 1
ATOM 905 C C . GLY A 1 118 ? 4.253 -24.304 15.236 1.00 55.56 118 GLY A C 1
ATOM 906 O O . GLY A 1 118 ? 3.837 -23.148 15.139 1.00 55.56 118 GLY A O 1
ATOM 907 N N . PRO A 1 119 ? 5.019 -24.852 14.271 1.00 64.38 119 PRO A N 1
ATOM 908 C CA . PRO A 1 119 ? 5.401 -24.118 13.061 1.00 64.38 119 PRO A CA 1
ATOM 909 C C . PRO A 1 119 ? 4.208 -23.703 12.185 1.00 64.38 119 PRO A C 1
ATOM 911 O O . PRO A 1 119 ? 4.166 -22.569 11.701 1.00 64.38 119 PRO A O 1
ATOM 914 N N . ALA A 1 120 ? 3.215 -24.583 12.017 1.00 63.34 120 ALA A N 1
ATOM 915 C CA . ALA A 1 120 ? 2.009 -24.302 11.238 1.00 63.34 120 ALA A CA 1
ATOM 916 C C . ALA A 1 120 ? 1.107 -23.273 11.940 1.00 63.34 120 ALA A C 1
ATOM 918 O O . ALA A 1 120 ? 0.590 -22.357 11.293 1.00 63.34 120 ALA A O 1
ATOM 919 N N . LEU A 1 121 ? 0.983 -23.371 13.270 1.00 57.19 121 LEU A N 1
ATOM 920 C CA . LEU A 1 121 ? 0.264 -22.404 14.106 1.00 57.19 121 LEU A CA 1
ATOM 921 C C . LEU A 1 121 ? 0.897 -21.009 14.061 1.00 57.19 121 LEU A C 1
ATOM 923 O O . LEU A 1 121 ? 0.196 -20.031 13.813 1.00 57.19 121 LEU A O 1
ATOM 927 N N . ALA A 1 122 ? 2.219 -20.911 14.235 1.00 48.38 122 ALA A N 1
ATOM 928 C CA . ALA A 1 122 ? 2.946 -19.639 14.199 1.00 48.38 122 ALA A CA 1
ATOM 929 C C . ALA A 1 122 ? 2.815 -18.932 12.840 1.00 48.38 122 ALA A C 1
ATOM 931 O O . ALA A 1 122 ? 2.785 -17.705 12.756 1.00 48.38 122 ALA A O 1
ATOM 932 N N . ARG A 1 123 ? 2.713 -19.720 11.767 1.00 74.12 123 ARG A N 1
ATOM 933 C CA . ARG A 1 123 ? 2.597 -19.242 10.389 1.00 74.12 123 ARG A CA 1
ATOM 934 C C . ARG A 1 123 ? 1.149 -18.967 9.957 1.00 74.12 123 ARG A C 1
ATOM 936 O O . ARG A 1 123 ? 0.935 -18.238 8.988 1.00 74.12 123 ARG A O 1
ATOM 943 N N . GLY A 1 124 ? 0.156 -19.525 10.653 1.00 57.78 124 GLY A N 1
ATOM 944 C CA . GLY A 1 124 ? -1.274 -19.310 10.399 1.00 57.78 124 GLY A CA 1
ATOM 945 C C . GLY A 1 124 ? -1.816 -19.982 9.130 1.00 57.78 124 GLY A C 1
ATOM 946 O O . GLY A 1 124 ? -2.865 -19.588 8.621 1.00 57.78 124 GLY A O 1
ATOM 947 N N . PHE A 1 125 ? -1.098 -20.958 8.567 1.00 71.38 125 PHE A N 1
ATOM 948 C CA . PHE A 1 125 ? -1.571 -21.795 7.458 1.00 71.38 125 PHE A CA 1
ATOM 949 C C . PHE A 1 125 ? -0.804 -23.121 7.401 1.00 71.38 125 PHE A C 1
ATOM 951 O O . PHE A 1 125 ? 0.323 -23.196 7.872 1.00 71.38 125 PHE A O 1
ATOM 958 N N . LEU A 1 126 ? -1.373 -24.142 6.760 1.00 81.06 126 LEU A N 1
ATOM 959 C CA . LEU A 1 126 ? -0.746 -25.458 6.606 1.00 81.06 126 LEU A CA 1
ATOM 960 C C . LEU A 1 126 ? 0.069 -25.541 5.304 1.00 81.06 126 LEU A C 1
ATOM 962 O O . LEU A 1 126 ? -0.394 -25.071 4.260 1.00 81.06 126 LEU A O 1
ATOM 966 N N . GLN A 1 127 ? 1.275 -26.108 5.360 1.00 83.62 127 GLN A N 1
ATOM 967 C CA . GLN A 1 127 ? 2.092 -26.435 4.187 1.00 83.62 127 GLN A CA 1
ATOM 968 C C . GLN A 1 127 ? 1.871 -27.897 3.754 1.00 83.62 127 GLN A C 1
ATOM 970 O O . GLN A 1 127 ? 1.638 -28.752 4.610 1.00 83.62 127 GLN A O 1
ATOM 975 N N . PRO A 1 128 ? 1.941 -28.219 2.446 1.00 88.38 128 PRO A N 1
ATOM 976 C CA . PRO A 1 128 ? 1.775 -29.595 1.966 1.00 88.38 128 PRO A CA 1
ATOM 977 C C . PRO A 1 128 ? 2.740 -30.595 2.622 1.00 88.38 128 PRO A C 1
ATOM 979 O O . PRO A 1 128 ? 2.364 -31.739 2.864 1.00 88.38 128 PRO A O 1
ATOM 982 N N . GLU A 1 129 ? 3.963 -30.162 2.939 1.00 87.19 129 GLU A N 1
ATOM 983 C CA . GLU A 1 129 ? 5.026 -30.985 3.526 1.00 87.19 129 GLU A CA 1
ATOM 984 C C . GLU A 1 129 ? 4.757 -31.361 4.991 1.00 87.19 129 GLU A C 1
ATOM 986 O O . GLU A 1 129 ? 5.326 -32.328 5.493 1.00 87.19 129 GLU A O 1
ATOM 991 N N . GLU A 1 130 ? 3.877 -30.622 5.671 1.00 88.56 130 GLU A N 1
ATOM 992 C CA . GLU A 1 130 ? 3.516 -30.846 7.076 1.00 88.56 130 GLU A CA 1
ATOM 993 C C . GLU A 1 130 ? 2.375 -31.859 7.223 1.00 88.56 130 GLU A C 1
ATOM 995 O O . GLU A 1 130 ? 2.243 -32.497 8.265 1.00 88.56 130 GLU A O 1
ATOM 1000 N N . VAL A 1 131 ? 1.570 -32.054 6.171 1.00 91.12 131 VAL A N 1
ATOM 1001 C CA . VAL A 1 131 ? 0.405 -32.955 6.186 1.00 91.12 131 VAL A CA 1
ATOM 1002 C C . VAL A 1 131 ? 0.766 -34.400 6.559 1.00 91.12 131 VAL A C 1
ATOM 1004 O O . VAL A 1 131 ? 0.054 -34.972 7.381 1.00 91.12 131 VAL A O 1
ATOM 1007 N N . PRO A 1 132 ? 1.849 -35.017 6.034 1.00 87.81 132 PRO A N 1
ATOM 1008 C CA . PRO A 1 132 ? 2.240 -36.372 6.432 1.00 87.81 132 PRO A CA 1
ATOM 1009 C C . PRO A 1 132 ? 2.631 -36.507 7.911 1.00 87.81 132 PRO A C 1
ATOM 1011 O O . PRO A 1 132 ? 2.676 -37.624 8.418 1.00 87.81 132 PRO A O 1
ATOM 1014 N N . GLY A 1 133 ? 2.952 -35.394 8.583 1.00 84.69 133 GLY A N 1
ATOM 1015 C CA . GLY A 1 133 ? 3.272 -35.359 10.010 1.00 84.69 133 GLY A CA 1
ATOM 1016 C C . GLY A 1 133 ? 2.041 -35.362 10.920 1.00 84.69 133 GLY A C 1
ATOM 1017 O O . GLY A 1 133 ? 2.184 -35.572 12.122 1.00 84.69 133 GLY A O 1
ATOM 1018 N N . ILE A 1 134 ? 0.841 -35.157 10.367 1.00 90.25 134 ILE A N 1
ATOM 1019 C CA . ILE A 1 134 ? -0.404 -35.148 11.132 1.00 90.25 134 ILE A CA 1
ATOM 1020 C C . ILE A 1 134 ? -0.842 -36.587 11.445 1.00 90.25 134 ILE A C 1
ATOM 1022 O O . ILE A 1 134 ? -0.846 -37.465 10.582 1.00 90.25 134 ILE A O 1
ATOM 1026 N N . SER A 1 135 ? -1.275 -36.832 12.684 1.00 89.31 135 SER A N 1
ATOM 1027 C CA . SER A 1 135 ? -1.800 -38.132 13.110 1.00 89.31 135 SER A CA 1
ATOM 1028 C C . SER A 1 135 ? -2.946 -38.616 12.214 1.00 89.31 135 SER A C 1
ATOM 1030 O O . SER A 1 135 ? -3.963 -37.945 12.015 1.00 89.31 135 SER A O 1
ATOM 1032 N N . ALA A 1 136 ? -2.817 -39.846 11.709 1.00 87.25 136 ALA A N 1
ATOM 1033 C CA . ALA A 1 136 ? -3.871 -40.477 10.923 1.00 87.25 136 ALA A CA 1
ATOM 1034 C C . ALA A 1 136 ? -5.135 -40.773 11.744 1.00 87.25 136 ALA A C 1
ATOM 1036 O O . ALA A 1 136 ? -6.207 -40.927 11.162 1.00 87.25 136 ALA A O 1
ATOM 1037 N N . GLU A 1 137 ? -5.021 -40.883 13.068 1.00 83.00 137 GLU A N 1
ATOM 1038 C CA . GLU A 1 137 ? -6.166 -41.058 13.962 1.00 83.00 137 GLU A CA 1
ATOM 1039 C C . GLU A 1 137 ? -6.985 -39.772 14.083 1.00 83.00 137 GLU A C 1
ATOM 1041 O O . GLU A 1 137 ? -8.200 -39.820 13.893 1.00 83.00 137 GLU A O 1
ATOM 1046 N N . ASP A 1 138 ? -6.323 -38.629 14.260 1.00 84.94 138 ASP A N 1
ATOM 1047 C CA . ASP A 1 138 ? -6.991 -37.332 14.414 1.00 84.94 138 ASP A CA 1
ATOM 1048 C C . ASP A 1 138 ? -7.667 -36.883 13.117 1.00 84.94 138 ASP A C 1
ATOM 1050 O O . ASP A 1 138 ? -8.820 -36.451 13.127 1.00 84.94 138 ASP A O 1
ATOM 1054 N N . LEU A 1 139 ? -7.003 -37.078 11.971 1.00 90.81 139 LEU A N 1
ATOM 1055 C CA . LEU A 1 139 ? -7.619 -36.818 10.668 1.00 90.81 139 LEU A CA 1
ATOM 1056 C C . LEU A 1 139 ? -8.823 -37.734 10.415 1.00 90.81 139 LEU A C 1
ATOM 1058 O O . LEU A 1 139 ? -9.835 -37.275 9.886 1.00 90.81 139 LEU A O 1
ATOM 1062 N N . ARG A 1 140 ? -8.761 -39.007 10.836 1.00 89.50 140 ARG A N 1
ATOM 1063 C CA . ARG A 1 140 ? -9.918 -39.916 10.776 1.00 89.50 140 ARG A CA 1
ATOM 1064 C C . ARG A 1 140 ? -11.054 -39.449 11.682 1.00 89.50 140 ARG A C 1
ATOM 1066 O O . ARG A 1 140 ? -12.209 -39.548 11.281 1.00 89.50 140 ARG A O 1
ATOM 1073 N N . ALA A 1 141 ? -10.756 -38.975 12.889 1.00 84.50 141 ALA A N 1
ATOM 1074 C CA . ALA A 1 141 ? -11.766 -38.479 13.818 1.00 84.50 141 ALA A CA 1
ATOM 1075 C C . ALA A 1 141 ? -12.466 -37.226 13.270 1.00 84.50 141 ALA A C 1
ATOM 1077 O O . ALA A 1 141 ? -13.695 -37.169 13.254 1.00 84.50 141 ALA A O 1
ATOM 1078 N N . LEU A 1 142 ? -11.690 -36.278 12.737 1.00 93.31 142 LEU A N 1
ATOM 1079 C CA . LEU A 1 142 ? -12.188 -35.072 12.078 1.00 93.31 142 LEU A CA 1
ATOM 1080 C C . LEU A 1 142 ? -13.120 -35.414 10.909 1.00 93.31 142 LEU A C 1
ATOM 1082 O O . LEU A 1 142 ? -14.237 -34.905 10.826 1.00 93.31 142 LEU A O 1
ATOM 1086 N N . ASP A 1 143 ? -12.684 -36.303 10.018 1.00 93.31 143 ASP A N 1
ATOM 1087 C CA . ASP A 1 143 ? -13.454 -36.685 8.834 1.00 93.31 143 ASP A CA 1
ATOM 1088 C C . ASP A 1 143 ? -14.724 -37.475 9.178 1.00 93.31 143 ASP A C 1
ATOM 1090 O O . ASP A 1 143 ? -15.781 -37.224 8.601 1.00 93.31 143 ASP A O 1
ATOM 1094 N N . ARG A 1 144 ? -14.676 -38.348 10.193 1.00 89.44 144 ARG A N 1
ATOM 1095 C CA . ARG A 1 144 ? -15.865 -39.061 10.691 1.00 89.44 144 ARG A CA 1
ATOM 1096 C C . ARG A 1 144 ? -16.959 -38.118 11.172 1.00 89.44 144 ARG A C 1
ATOM 1098 O O . ARG A 1 144 ? -18.130 -38.428 10.971 1.00 89.44 144 ARG A O 1
ATOM 1105 N N . LEU A 1 145 ? -16.610 -36.992 11.797 1.00 89.62 145 LEU A N 1
ATOM 1106 C CA . LEU A 1 145 ? -17.600 -36.001 12.225 1.00 89.62 145 LEU A CA 1
ATOM 1107 C C . LEU A 1 145 ? -18.305 -35.383 11.013 1.00 89.62 145 LEU A C 1
ATOM 1109 O O . LEU A 1 145 ? -19.536 -35.347 10.979 1.00 89.62 145 LEU A O 1
ATOM 1113 N N . TRP A 1 146 ? -17.542 -34.976 9.995 1.00 93.19 146 TRP A N 1
ATOM 1114 C CA . TRP A 1 146 ? -18.096 -34.449 8.746 1.00 93.19 146 TRP A CA 1
ATOM 1115 C C . TRP A 1 146 ? -19.002 -35.455 8.044 1.00 93.19 146 TRP A C 1
ATOM 1117 O O . TRP A 1 146 ? -20.128 -35.113 7.690 1.00 93.19 146 TRP A O 1
ATOM 1127 N N . VAL A 1 147 ? -18.561 -36.705 7.910 1.00 91.62 147 VAL A N 1
ATOM 1128 C CA . VAL A 1 147 ? -19.337 -37.786 7.286 1.00 91.62 147 VAL A CA 1
ATOM 1129 C C . VAL A 1 147 ? -20.614 -38.071 8.082 1.00 91.62 147 VAL A C 1
ATOM 1131 O O . VAL A 1 147 ? -21.693 -38.144 7.497 1.00 91.62 147 VAL A O 1
ATOM 1134 N N . LYS A 1 148 ? -20.530 -38.179 9.414 1.00 88.88 148 LYS A N 1
ATOM 1135 C CA . LYS A 1 148 ? -21.671 -38.499 10.287 1.00 88.88 148 LYS A CA 1
ATOM 1136 C C . LYS A 1 148 ? -22.776 -37.448 10.202 1.00 88.88 148 LYS A C 1
ATOM 1138 O O . LYS A 1 148 ? -23.932 -37.798 9.987 1.00 88.88 148 LYS A O 1
ATOM 1143 N N . TYR A 1 149 ? -22.429 -36.172 10.357 1.00 87.56 149 TYR A N 1
ATOM 1144 C CA . TYR A 1 149 ? -23.409 -35.081 10.403 1.00 87.56 149 TYR A CA 1
ATOM 1145 C C . TYR A 1 149 ? -23.837 -34.570 9.020 1.00 87.56 149 TYR A C 1
ATOM 1147 O O . TYR A 1 149 ? -24.709 -33.710 8.930 1.00 87.56 149 TYR A O 1
ATOM 1155 N N . SER A 1 150 ? -23.261 -35.111 7.943 1.00 87.81 150 SER A N 1
ATOM 1156 C CA . SER A 1 150 ? -23.670 -34.826 6.562 1.00 87.81 150 SER A CA 1
ATOM 1157 C C . SER A 1 150 ? -24.323 -36.010 5.845 1.00 87.81 150 SER A C 1
ATOM 1159 O O . SER A 1 150 ? -24.478 -35.962 4.624 1.00 87.81 150 SER A O 1
ATOM 1161 N N . GLU A 1 151 ? -24.669 -37.080 6.571 1.00 86.50 151 GLU A N 1
ATOM 1162 C CA . GLU A 1 151 ? -25.215 -38.325 6.004 1.00 86.50 151 GLU A CA 1
ATOM 1163 C C . GLU A 1 151 ? -24.318 -38.921 4.895 1.00 86.50 151 GLU A C 1
ATOM 1165 O O . GLU A 1 151 ? -24.788 -39.446 3.886 1.00 86.50 151 GLU A O 1
ATOM 1170 N N . GLY A 1 152 ? -22.997 -38.809 5.062 1.00 86.62 152 GLY A N 1
ATOM 1171 C CA . GLY A 1 152 ? -21.997 -39.326 4.124 1.00 86.62 152 GLY A CA 1
ATOM 1172 C C . GLY A 1 152 ? -21.739 -38.460 2.889 1.00 86.62 152 GLY A C 1
ATOM 1173 O O . GLY A 1 152 ? -21.114 -38.922 1.932 1.00 86.62 152 GLY A O 1
ATOM 1174 N N . ARG A 1 153 ? -22.210 -37.207 2.871 1.00 89.38 153 ARG A N 1
ATOM 1175 C CA . ARG A 1 153 ? -22.078 -36.317 1.703 1.00 89.38 153 ARG A CA 1
ATOM 1176 C C . ARG A 1 153 ? -20.843 -35.418 1.728 1.00 89.38 153 ARG A C 1
ATOM 1178 O O . ARG A 1 153 ? -20.391 -34.995 0.664 1.00 89.38 153 ARG A O 1
ATOM 1185 N N . LEU A 1 154 ? -20.326 -35.084 2.904 1.00 93.44 154 LEU A N 1
ATOM 1186 C CA . LEU A 1 154 ? -19.234 -34.128 3.108 1.00 93.44 154 LEU A CA 1
ATOM 1187 C C . LEU A 1 154 ? -18.108 -34.794 3.911 1.00 93.44 154 LEU A C 1
ATOM 1189 O O . LEU A 1 154 ? -18.366 -35.680 4.723 1.00 93.44 154 LEU A O 1
ATOM 1193 N N . GLY A 1 155 ? -16.865 -34.379 3.672 1.00 93.44 155 GLY A N 1
ATOM 1194 C CA . GLY A 1 155 ? -15.667 -34.995 4.251 1.00 93.44 155 GLY A CA 1
ATOM 1195 C C . GLY A 1 155 ? -14.499 -35.066 3.265 1.00 93.44 155 GLY A C 1
ATOM 1196 O O . GLY A 1 155 ? -14.689 -35.096 2.046 1.00 93.44 155 GLY A O 1
ATOM 1197 N N . TYR A 1 156 ? -13.280 -35.140 3.794 1.00 94.62 156 TYR A N 1
ATOM 1198 C CA . TYR A 1 156 ? -12.061 -35.384 3.023 1.00 94.62 156 TYR A CA 1
ATOM 1199 C C . TYR A 1 156 ? -12.020 -36.801 2.430 1.00 94.62 156 TYR A C 1
ATOM 1201 O O . TYR A 1 156 ? -11.520 -36.978 1.319 1.00 94.62 156 TYR A O 1
ATOM 1209 N N . SER A 1 157 ? -12.591 -37.807 3.103 1.00 93.44 157 SER A N 1
ATOM 1210 C CA . SER A 1 157 ? -12.773 -39.148 2.517 1.00 93.44 157 SER A CA 1
ATOM 1211 C C . SER A 1 157 ? -13.695 -39.114 1.302 1.00 93.44 157 SER A C 1
ATOM 1213 O O . SER A 1 157 ? -13.366 -39.669 0.256 1.00 93.44 157 SER A O 1
ATOM 1215 N N . VAL A 1 158 ? -14.793 -38.367 1.393 1.00 92.62 158 VAL A N 1
ATOM 1216 C CA . VAL A 1 158 ? -15.740 -38.178 0.290 1.00 92.62 158 VAL A CA 1
ATOM 1217 C C . VAL A 1 158 ? -15.098 -37.412 -0.873 1.00 92.62 158 VAL A C 1
ATOM 1219 O O . VAL A 1 158 ? -15.278 -37.776 -2.035 1.00 92.62 158 VAL A O 1
ATOM 1222 N N . GLN A 1 159 ? -14.298 -36.379 -0.588 1.00 94.44 159 GLN A N 1
ATOM 1223 C CA . GLN A 1 159 ? -13.510 -35.674 -1.607 1.00 94.44 159 GLN A CA 1
ATOM 1224 C C . GLN A 1 159 ? -12.508 -36.596 -2.302 1.00 94.44 159 GLN A C 1
ATOM 1226 O O . GLN A 1 159 ? -12.359 -36.539 -3.523 1.00 94.44 159 GLN A O 1
ATOM 1231 N N . ARG A 1 160 ? -11.839 -37.473 -1.550 1.00 92.88 160 ARG A N 1
ATOM 1232 C CA . ARG A 1 160 ? -10.898 -38.441 -2.111 1.00 92.88 160 ARG A CA 1
ATOM 1233 C C . ARG A 1 160 ? -11.602 -39.421 -3.047 1.00 92.88 160 ARG A C 1
ATOM 1235 O O . ARG A 1 160 ? -11.125 -39.621 -4.159 1.00 92.88 160 ARG A O 1
ATOM 1242 N N . GLU A 1 161 ? -12.746 -39.970 -2.648 1.00 91.31 161 GLU A N 1
ATOM 1243 C CA . GLU A 1 161 ? -13.543 -40.860 -3.504 1.00 91.31 161 GLU A CA 1
ATOM 1244 C C . GLU A 1 161 ? -13.988 -40.169 -4.794 1.00 91.31 161 GLU A C 1
ATOM 1246 O O . GLU A 1 161 ? -13.953 -40.768 -5.868 1.00 91.31 161 GLU A O 1
ATOM 1251 N N . ARG A 1 162 ? -14.351 -38.883 -4.719 1.00 91.69 162 ARG A N 1
ATOM 1252 C CA . ARG A 1 162 ? -14.700 -38.077 -5.897 1.00 91.69 162 ARG A CA 1
ATOM 1253 C C . ARG A 1 162 ? -13.498 -37.851 -6.813 1.00 91.69 162 ARG A C 1
ATOM 1255 O O . ARG A 1 162 ? -13.633 -37.966 -8.028 1.00 91.69 162 ARG A O 1
ATOM 1262 N N . LEU A 1 163 ? -12.316 -37.601 -6.253 1.00 90.25 163 LEU A N 1
ATOM 1263 C CA . LEU A 1 163 ? -11.077 -37.487 -7.026 1.00 90.25 163 LEU A CA 1
ATOM 1264 C C . LEU A 1 163 ? -10.692 -38.818 -7.701 1.00 90.25 163 LEU A C 1
ATOM 1266 O O . LEU A 1 163 ? -10.261 -38.823 -8.856 1.00 90.25 163 LEU A O 1
ATOM 1270 N N . GLU A 1 164 ? -10.877 -39.944 -7.010 1.00 89.50 164 GLU A N 1
ATOM 1271 C CA . GLU A 1 164 ? -10.648 -41.290 -7.552 1.00 89.50 164 GLU A CA 1
ATOM 1272 C C . GLU A 1 164 ? -11.669 -41.631 -8.657 1.00 89.50 164 GLU A C 1
ATOM 1274 O O . GLU A 1 164 ? -11.280 -42.097 -9.730 1.00 89.50 164 GLU A O 1
ATOM 1279 N N . ALA A 1 165 ? -12.952 -41.302 -8.468 1.00 86.88 165 ALA A N 1
ATOM 1280 C CA . ALA A 1 165 ? -14.007 -41.460 -9.478 1.00 86.88 165 ALA A CA 1
ATOM 1281 C C . ALA A 1 165 ? -13.799 -40.565 -10.716 1.00 86.88 165 ALA A C 1
ATOM 1283 O O . ALA A 1 165 ? -14.161 -40.937 -11.837 1.00 86.88 165 ALA A O 1
ATOM 1284 N N . ALA A 1 166 ? -13.162 -39.406 -10.541 1.00 87.12 166 ALA A N 1
ATOM 1285 C CA . ALA A 1 166 ? -12.723 -38.546 -11.633 1.00 87.12 166 ALA A CA 1
ATOM 1286 C C . ALA A 1 166 ? -11.496 -39.100 -12.392 1.00 87.12 166 ALA A C 1
ATOM 1288 O O . ALA A 1 166 ? -11.067 -38.491 -13.371 1.00 87.12 166 ALA A O 1
ATOM 1289 N N . GLY A 1 167 ? -10.933 -40.247 -11.986 1.00 83.00 167 GLY A N 1
ATOM 1290 C CA . GLY A 1 167 ? -9.755 -40.854 -12.613 1.00 83.00 167 GLY A CA 1
ATOM 1291 C C . GLY A 1 167 ? -8.456 -40.089 -12.343 1.00 83.00 167 GLY A C 1
ATOM 1292 O O . GLY A 1 167 ? -7.514 -40.189 -13.126 1.00 83.00 167 GLY A O 1
ATOM 1293 N N . GLY A 1 168 ? -8.409 -39.289 -11.271 1.00 78.50 168 GLY A N 1
ATOM 1294 C CA . GLY A 1 168 ? -7.285 -38.401 -10.960 1.00 78.50 168 GLY A CA 1
ATOM 1295 C C . GLY A 1 168 ? -7.269 -37.084 -11.748 1.00 78.50 168 GLY A C 1
ATOM 1296 O O . GLY A 1 168 ? -6.353 -36.281 -11.557 1.00 78.50 168 GLY A O 1
ATOM 1297 N N . ASP A 1 169 ? -8.270 -36.823 -12.598 1.00 82.44 169 ASP A N 1
ATOM 1298 C CA . ASP A 1 169 ? -8.436 -35.527 -13.259 1.00 82.44 169 ASP A CA 1
ATOM 1299 C C . ASP A 1 169 ? -8.921 -34.478 -12.249 1.00 82.44 169 ASP A C 1
ATOM 1301 O O . ASP A 1 169 ? -10.083 -34.446 -11.834 1.00 82.44 169 ASP A O 1
ATOM 1305 N N . PHE A 1 170 ? -7.999 -33.596 -11.860 1.00 82.44 170 PHE A N 1
ATOM 1306 C CA . PHE A 1 170 ? -8.254 -32.559 -10.868 1.00 82.44 170 PHE A CA 1
ATOM 1307 C C . PHE A 1 170 ? -9.290 -31.527 -11.337 1.00 82.44 170 PHE A C 1
ATOM 1309 O O . PHE A 1 170 ? -10.048 -31.018 -10.519 1.00 82.44 170 PHE A O 1
ATOM 1316 N N . GLN A 1 171 ? -9.354 -31.210 -12.632 1.00 80.12 171 GLN A N 1
ATOM 1317 C CA . GLN A 1 171 ? -10.300 -30.214 -13.141 1.00 80.12 171 GLN A CA 1
ATOM 1318 C C . GLN A 1 171 ? -11.722 -30.780 -13.149 1.00 80.12 171 GLN A C 1
ATOM 1320 O O . GLN A 1 171 ? -12.660 -30.105 -12.720 1.00 80.12 171 GLN A O 1
ATOM 1325 N N . LYS A 1 172 ? -11.869 -32.044 -13.564 1.00 83.69 172 LYS A N 1
ATOM 1326 C CA . LYS A 1 172 ? -13.138 -32.775 -13.482 1.00 83.69 172 LYS A CA 1
ATOM 1327 C C . LYS A 1 172 ? -13.611 -32.904 -12.031 1.00 83.69 172 LYS A C 1
ATOM 1329 O O . LYS A 1 172 ? -14.752 -32.558 -11.736 1.00 83.69 172 LYS A O 1
ATOM 1334 N N . PHE A 1 173 ? -12.719 -33.303 -11.124 1.00 88.94 173 PHE A N 1
ATOM 1335 C CA . PHE A 1 173 ? -12.984 -33.359 -9.683 1.00 88.94 173 PHE A CA 1
ATOM 1336 C C . PHE A 1 173 ? -13.499 -32.021 -9.136 1.00 88.94 173 PHE A C 1
ATOM 1338 O O . PHE A 1 173 ? -14.550 -31.973 -8.501 1.00 88.94 173 PHE A O 1
ATOM 1345 N N . MET A 1 174 ? -12.809 -30.921 -9.444 1.00 86.25 174 MET A N 1
ATOM 1346 C CA . MET A 1 174 ? -13.173 -29.578 -8.986 1.00 86.25 174 MET A CA 1
ATOM 1347 C C . MET A 1 174 ? -14.534 -29.109 -9.517 1.00 86.25 174 MET A C 1
ATOM 1349 O O . MET A 1 174 ? -15.253 -28.386 -8.824 1.00 86.25 174 MET A O 1
ATOM 1353 N N . HIS A 1 175 ? -14.920 -29.536 -10.723 1.00 83.38 175 HIS A N 1
ATOM 1354 C CA . HIS A 1 175 ? -16.266 -29.307 -11.239 1.00 83.38 175 HIS A CA 1
ATOM 1355 C C . HIS A 1 175 ? -17.307 -30.140 -10.473 1.00 83.38 175 HIS A C 1
ATOM 1357 O O . HIS A 1 175 ? -18.354 -29.605 -10.103 1.00 83.38 175 HIS A O 1
ATOM 1363 N N . GLU A 1 176 ? -17.041 -31.425 -10.228 1.00 86.56 176 GLU A N 1
ATOM 1364 C CA . GLU A 1 176 ? -17.974 -32.340 -9.554 1.00 86.56 176 GLU A CA 1
ATOM 1365 C C . GLU A 1 176 ? -18.268 -31.926 -8.108 1.00 86.56 176 GLU A C 1
ATOM 1367 O O . GLU A 1 176 ? -19.423 -31.973 -7.685 1.00 86.56 176 GLU A O 1
ATOM 1372 N N . ILE A 1 177 ? -17.258 -31.448 -7.375 1.00 89.38 177 ILE A N 1
ATOM 1373 C CA . ILE A 1 177 ? -17.443 -30.934 -6.010 1.00 89.38 177 ILE A CA 1
ATOM 1374 C C . ILE A 1 177 ? -17.939 -29.483 -5.982 1.00 89.38 177 ILE A C 1
ATOM 1376 O O . ILE A 1 177 ? -18.138 -28.927 -4.910 1.00 89.38 177 ILE A O 1
ATOM 1380 N N . GLY A 1 178 ? -18.150 -28.838 -7.134 1.00 83.94 178 GLY A N 1
ATOM 1381 C CA . GLY A 1 178 ? -18.721 -27.490 -7.221 1.00 83.94 178 GLY A CA 1
ATOM 1382 C C . GLY A 1 178 ? -17.768 -26.341 -6.880 1.00 83.94 178 GLY A C 1
ATOM 1383 O O . GLY A 1 178 ? -18.233 -25.266 -6.507 1.00 83.94 178 GLY A O 1
ATOM 1384 N N . TRP A 1 179 ? -16.452 -26.529 -7.004 1.00 84.31 179 TRP A N 1
ATOM 1385 C CA . TRP A 1 179 ? -15.436 -25.495 -6.736 1.00 84.31 179 TRP A CA 1
ATOM 1386 C C . TRP A 1 179 ? -15.021 -24.693 -7.987 1.00 84.31 179 TRP A C 1
ATOM 1388 O O . TRP A 1 179 ? -14.180 -23.798 -7.894 1.00 84.31 179 TRP A O 1
ATOM 1398 N N . LEU A 1 180 ? -15.631 -24.965 -9.148 1.00 76.06 180 LEU A N 1
ATOM 1399 C CA . LEU A 1 180 ? -15.505 -24.174 -10.384 1.00 76.06 180 LEU A CA 1
ATOM 1400 C C . LEU A 1 180 ? -16.813 -23.422 -10.707 1.00 76.06 180 LEU A C 1
ATOM 1402 O O . LEU A 1 180 ? -17.902 -23.853 -10.306 1.00 76.06 180 LEU A O 1
ATOM 1406 N N . GLN A 1 181 ? -16.722 -22.298 -11.430 1.00 57.06 181 GLN A N 1
ATOM 1407 C CA . GLN A 1 181 ? -17.880 -21.535 -11.920 1.00 57.06 181 GLN A CA 1
ATOM 1408 C C . GLN A 1 181 ? -17.804 -21.262 -13.429 1.00 57.06 181 GLN A C 1
ATOM 1410 O O . GLN A 1 181 ? -16.813 -20.728 -13.905 1.00 57.06 181 GLN A O 1
ATOM 1415 N N . GLY A 1 182 ? -18.922 -21.490 -14.134 1.00 49.62 182 GLY A N 1
ATOM 1416 C CA . GLY A 1 182 ? -19.133 -21.053 -15.520 1.00 49.62 182 GLY A CA 1
ATOM 1417 C C . GLY A 1 182 ? -18.710 -22.075 -16.588 1.00 49.62 182 GLY A C 1
ATOM 1418 O O . GLY A 1 182 ? -18.188 -23.134 -16.254 1.00 49.62 182 GLY A O 1
ATOM 1419 N N . PRO A 1 183 ? -18.980 -21.787 -17.878 1.00 39.78 183 PRO A N 1
ATOM 1420 C CA . PRO A 1 183 ? -18.527 -22.610 -19.007 1.00 39.78 183 PRO A CA 1
ATOM 1421 C C . PRO A 1 183 ? -17.001 -22.555 -19.231 1.00 39.78 183 PRO A C 1
ATOM 1423 O O . PRO A 1 183 ? -16.469 -23.395 -19.950 1.00 39.78 183 PRO A O 1
ATOM 1426 N N . GLU A 1 184 ? -16.304 -21.610 -18.591 1.00 42.94 184 GLU A N 1
ATOM 1427 C CA . GLU A 1 184 ? -14.841 -21.525 -18.504 1.00 42.94 184 GLU A CA 1
ATOM 1428 C C . GLU A 1 184 ? -14.381 -21.902 -17.082 1.00 42.94 184 GLU A C 1
ATOM 1430 O O . GLU A 1 184 ? -15.034 -21.509 -16.115 1.00 42.94 184 GLU A O 1
ATOM 1435 N N . PRO A 1 185 ? -13.285 -22.661 -16.903 1.00 45.72 185 PRO A N 1
ATOM 1436 C CA . PRO A 1 185 ? -12.904 -23.226 -15.609 1.00 45.72 185 PRO A CA 1
ATOM 1437 C C . PRO A 1 185 ? -12.206 -22.192 -14.709 1.00 45.72 185 PRO A C 1
ATOM 1439 O O . PRO A 1 185 ? -11.000 -22.264 -14.484 1.00 45.72 185 PRO A O 1
ATOM 1442 N N . MET A 1 186 ? -12.959 -21.240 -14.154 1.00 43.69 186 MET A N 1
ATOM 1443 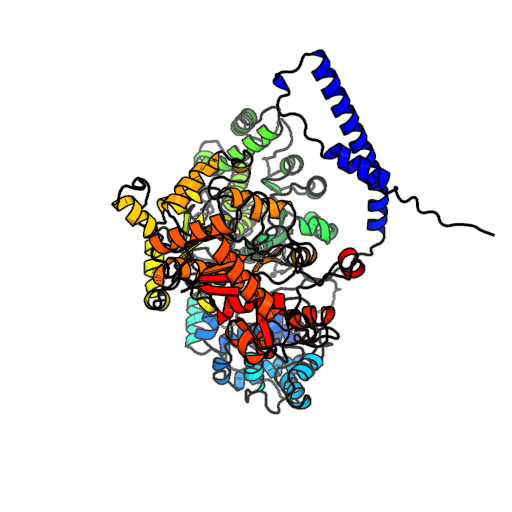C CA . MET A 1 186 ? -12.458 -20.369 -13.086 1.00 43.69 186 MET A CA 1
ATOM 1444 C C . MET A 1 186 ? -12.673 -21.002 -11.706 1.00 43.69 186 MET A C 1
ATOM 1446 O O . MET A 1 186 ? -13.772 -21.458 -11.378 1.00 43.69 186 MET A O 1
ATOM 1450 N N . LEU A 1 187 ? -11.613 -21.014 -10.889 1.00 53.50 187 LEU A N 1
ATOM 1451 C CA . LEU A 1 187 ? -11.651 -21.422 -9.481 1.00 53.50 187 LEU A CA 1
ATOM 1452 C C . LEU A 1 187 ? -12.494 -20.437 -8.664 1.00 53.50 187 LEU A C 1
ATOM 1454 O O . LEU A 1 187 ? -12.288 -19.228 -8.757 1.00 53.50 187 LEU A O 1
ATOM 1458 N N . ARG A 1 188 ? -13.403 -20.953 -7.827 1.00 56.28 188 ARG A N 1
ATOM 1459 C CA . ARG A 1 188 ? -14.078 -20.143 -6.801 1.00 56.28 188 ARG A CA 1
ATOM 1460 C C . ARG A 1 188 ? -13.045 -19.646 -5.794 1.00 56.28 188 ARG A C 1
ATOM 1462 O O . ARG A 1 188 ? -12.222 -20.428 -5.310 1.00 56.28 188 ARG A O 1
ATOM 1469 N N . PHE A 1 189 ? -13.068 -18.352 -5.480 1.00 45.59 189 PHE A N 1
ATOM 1470 C CA . PHE A 1 189 ? -12.057 -17.750 -4.609 1.00 45.59 189 PHE A CA 1
ATOM 1471 C C . PHE A 1 189 ? -12.529 -17.699 -3.153 1.00 45.59 189 PHE A C 1
ATOM 1473 O O . PHE A 1 189 ? -13.525 -17.072 -2.793 1.00 45.59 189 PHE A O 1
ATOM 1480 N N . TRP A 1 190 ? -11.752 -18.351 -2.292 1.00 42.78 190 TRP A N 1
ATOM 1481 C CA . TRP A 1 190 ? -11.857 -18.267 -0.840 1.00 42.78 190 TRP A CA 1
ATOM 1482 C C . TRP A 1 190 ? -11.331 -16.907 -0.318 1.00 42.78 190 TRP A C 1
ATOM 1484 O O . TRP A 1 190 ? -10.256 -16.506 -0.770 1.00 42.78 190 TRP A O 1
ATOM 1494 N N . PRO A 1 191 ? -11.967 -16.221 0.664 1.00 40.06 191 PRO A N 1
ATOM 1495 C CA . PRO A 1 191 ? -13.263 -16.471 1.295 1.00 40.06 191 PRO A CA 1
ATOM 1496 C C . PRO A 1 191 ? -14.332 -15.503 0.750 1.00 40.06 191 PRO A C 1
ATOM 1498 O O . PRO A 1 191 ? -14.563 -14.430 1.305 1.00 40.06 191 PRO A O 1
ATOM 1501 N N . ARG A 1 192 ? -15.019 -15.865 -0.336 1.00 41.72 192 ARG A N 1
ATOM 1502 C CA . ARG A 1 192 ? -16.292 -15.238 -0.735 1.00 41.72 192 ARG A CA 1
ATOM 1503 C C . ARG A 1 192 ? -17.439 -16.235 -0.536 1.00 41.72 192 ARG A C 1
ATOM 1505 O O . ARG A 1 192 ? -17.204 -17.441 -0.509 1.00 41.72 192 ARG A O 1
ATOM 1512 N N . ARG A 1 193 ? -18.687 -15.750 -0.439 1.00 47.47 193 ARG A N 1
ATOM 1513 C CA . ARG A 1 193 ? -19.943 -16.547 -0.400 1.00 47.47 193 ARG A CA 1
ATOM 1514 C C . ARG A 1 193 ? -20.240 -17.297 -1.713 1.00 47.47 193 ARG A C 1
ATOM 1516 O O . ARG A 1 193 ? -21.376 -17.367 -2.167 1.00 47.47 193 ARG A O 1
ATOM 1523 N N . GLU A 1 194 ? -19.202 -17.774 -2.380 1.00 59.84 194 GLU A N 1
ATOM 1524 C CA . GLU A 1 194 ? -19.293 -18.550 -3.610 1.00 59.84 194 GLU A CA 1
ATOM 1525 C C . GLU A 1 194 ? -19.396 -20.049 -3.301 1.00 59.84 194 GLU A C 1
ATOM 1527 O O . GLU A 1 194 ? -19.804 -20.805 -4.174 1.00 59.84 194 GLU A O 1
ATOM 1532 N N . PHE A 1 195 ? -19.061 -20.483 -2.085 1.00 72.44 195 PHE A N 1
ATOM 1533 C CA . PHE A 1 195 ? -19.196 -21.873 -1.651 1.00 72.44 195 PHE A CA 1
ATOM 1534 C C . PHE A 1 195 ? -20.561 -22.123 -0.991 1.00 72.44 195 PHE A C 1
ATOM 1536 O O . PHE A 1 195 ? -21.118 -21.248 -0.327 1.00 72.44 195 PHE A O 1
ATOM 1543 N N . ASP A 1 196 ? -21.108 -23.311 -1.222 1.00 79.38 196 ASP A N 1
ATOM 1544 C CA . ASP A 1 196 ? -22.407 -23.770 -0.747 1.00 79.38 196 ASP A CA 1
ATOM 1545 C C . ASP A 1 196 ? -22.258 -24.444 0.627 1.00 79.38 196 ASP A C 1
ATOM 1547 O O . ASP A 1 196 ? -21.849 -25.600 0.735 1.00 79.38 196 ASP A O 1
ATOM 1551 N N . TYR A 1 197 ? -22.590 -23.711 1.694 1.00 82.88 197 TYR A N 1
ATOM 1552 C CA . TYR A 1 197 ? -22.602 -24.217 3.072 1.00 82.88 197 TYR A CA 1
ATOM 1553 C C . TYR A 1 197 ? -23.956 -24.832 3.444 1.00 82.88 197 TYR A C 1
ATOM 1555 O O . TYR A 1 197 ? -24.559 -24.489 4.461 1.00 82.88 197 TYR A O 1
ATOM 1563 N N . SER A 1 198 ? -24.453 -25.740 2.607 1.00 81.50 198 SER A N 1
ATOM 1564 C CA . SER A 1 198 ? -25.683 -26.493 2.852 1.00 81.50 198 SER A CA 1
ATOM 1565 C C . SER A 1 198 ? -25.439 -27.997 2.761 1.00 81.50 198 SER A C 1
ATOM 1567 O O . SER A 1 198 ? -24.541 -28.466 2.064 1.00 81.50 198 SER A O 1
ATOM 1569 N N . LEU A 1 199 ? -26.295 -28.790 3.410 1.00 82.31 199 LEU A N 1
ATOM 1570 C CA . LEU A 1 199 ? -26.297 -30.248 3.228 1.00 82.31 199 LEU A CA 1
ATOM 1571 C C . LEU A 1 199 ? -26.698 -30.658 1.797 1.00 82.31 199 LEU A C 1
ATOM 1573 O O . LEU A 1 199 ? -26.421 -31.777 1.363 1.00 82.31 199 LEU A O 1
ATOM 1577 N N . THR A 1 200 ? -27.317 -29.744 1.042 1.00 83.38 200 THR A N 1
ATOM 1578 C CA . THR A 1 200 ? -27.672 -29.930 -0.370 1.00 83.38 200 THR A CA 1
ATOM 1579 C C . THR A 1 200 ? -26.524 -29.653 -1.340 1.00 83.38 200 THR A C 1
ATOM 1581 O O . THR A 1 200 ? -26.681 -29.937 -2.529 1.00 83.38 200 THR A O 1
ATOM 1584 N N . ALA A 1 201 ? -25.375 -29.173 -0.850 1.00 86.50 201 ALA A N 1
ATOM 1585 C CA . ALA A 1 201 ? -24.190 -28.928 -1.660 1.00 86.50 201 ALA A CA 1
ATOM 1586 C C . ALA A 1 201 ? -23.732 -30.190 -2.422 1.00 86.50 201 ALA A C 1
ATOM 1588 O O . ALA A 1 201 ? -24.068 -31.324 -2.028 1.00 86.50 201 ALA A O 1
ATOM 1589 N N . PRO A 1 202 ? -22.965 -30.023 -3.521 1.00 89.75 202 PRO A N 1
ATOM 1590 C CA . PRO A 1 202 ? -22.366 -31.144 -4.234 1.00 89.75 202 PRO A CA 1
ATOM 1591 C C . PRO A 1 202 ? -21.584 -32.067 -3.294 1.00 89.75 202 PRO A C 1
ATOM 1593 O O . PRO A 1 202 ? -21.008 -31.640 -2.295 1.00 89.75 202 PRO A O 1
ATOM 1596 N N . GLN A 1 203 ? -21.567 -33.362 -3.596 1.00 90.69 203 GLN A N 1
ATOM 1597 C CA . GLN A 1 203 ? -20.896 -34.326 -2.731 1.00 90.69 203 GLN A CA 1
ATOM 1598 C C . GLN A 1 203 ? -19.383 -34.052 -2.699 1.00 90.69 203 GLN A C 1
ATOM 1600 O O . GLN A 1 203 ? -18.757 -33.930 -3.748 1.00 90.69 203 GLN A O 1
ATOM 1605 N N . GLY A 1 204 ? -18.808 -33.946 -1.498 1.00 88.62 204 GLY A N 1
ATOM 1606 C CA . GLY A 1 204 ? -17.417 -33.535 -1.286 1.00 88.62 204 GLY A CA 1
ATOM 1607 C C . GLY A 1 204 ? -17.183 -32.018 -1.294 1.00 88.62 204 GLY A C 1
ATOM 1608 O O . GLY A 1 204 ? -16.035 -31.590 -1.260 1.00 88.62 204 GLY A O 1
ATOM 1609 N N . HIS A 1 205 ? -18.226 -31.180 -1.319 1.00 91.62 205 HIS A N 1
ATOM 1610 C CA . HIS A 1 205 ? -18.051 -29.721 -1.363 1.00 91.62 205 HIS A CA 1
ATOM 1611 C C . HIS A 1 205 ? -17.314 -29.144 -0.142 1.00 91.62 205 HIS A C 1
ATOM 1613 O O . HIS A 1 205 ? -16.554 -28.192 -0.287 1.00 91.62 205 HIS A O 1
ATOM 1619 N N . LEU A 1 206 ? -17.518 -29.725 1.042 1.00 91.38 206 LEU A N 1
ATOM 1620 C CA . LEU A 1 206 ? -16.876 -29.353 2.307 1.00 91.38 206 LEU A CA 1
ATOM 1621 C C . LEU A 1 206 ? -16.118 -30.567 2.877 1.00 91.38 206 LEU A C 1
ATOM 1623 O O . LEU A 1 206 ? -16.544 -31.700 2.615 1.00 91.38 206 LEU A O 1
ATOM 1627 N N . PRO A 1 207 ? -15.048 -30.366 3.668 1.00 92.94 207 PRO A N 1
ATOM 1628 C CA . PRO A 1 207 ? -14.467 -29.083 4.096 1.00 92.94 207 PRO A CA 1
ATOM 1629 C C . PRO A 1 207 ? -13.613 -28.404 3.016 1.00 92.94 207 PRO A C 1
ATOM 1631 O O . PRO A 1 207 ? -13.071 -29.050 2.118 1.00 92.94 207 PRO A O 1
ATOM 1634 N N . LEU A 1 208 ? -13.461 -27.089 3.103 1.00 88.69 208 LEU A N 1
ATOM 1635 C CA . LEU A 1 208 ? -12.776 -26.263 2.115 1.00 88.69 208 LEU A CA 1
ATOM 1636 C C . LEU A 1 208 ? -11.278 -26.166 2.423 1.00 88.69 208 LEU A C 1
ATOM 1638 O O . LEU A 1 208 ? -10.854 -25.885 3.545 1.00 88.69 208 LEU A O 1
ATOM 1642 N N . THR A 1 209 ? -10.456 -26.361 1.387 1.00 85.62 209 THR A N 1
ATOM 1643 C CA . THR A 1 209 ? -8.992 -26.228 1.462 1.00 85.62 209 THR A CA 1
ATOM 1644 C C . THR A 1 209 ? -8.535 -25.070 0.588 1.00 85.62 209 THR A C 1
ATOM 1646 O O . THR A 1 209 ? -8.917 -24.970 -0.575 1.00 85.62 209 THR A O 1
ATOM 1649 N N . ASN A 1 210 ? -7.705 -24.182 1.138 1.00 73.00 210 ASN A N 1
ATOM 1650 C CA . ASN A 1 210 ? -7.269 -22.980 0.436 1.00 73.00 210 ASN A CA 1
ATOM 1651 C C . ASN A 1 210 ? -6.324 -23.315 -0.736 1.00 73.00 210 ASN A C 1
ATOM 1653 O O . ASN A 1 210 ? -5.222 -23.817 -0.523 1.00 73.00 210 ASN A O 1
ATOM 1657 N N . LEU A 1 211 ? -6.739 -22.969 -1.960 1.00 70.38 211 LEU A N 1
ATOM 1658 C CA . LEU A 1 211 ? -5.986 -23.203 -3.198 1.00 70.38 211 LEU A CA 1
ATOM 1659 C C . LEU A 1 211 ? -5.168 -21.989 -3.679 1.00 70.38 211 LEU A C 1
ATOM 1661 O O . LEU A 1 211 ? -4.542 -22.065 -4.735 1.00 70.38 211 LEU A O 1
ATOM 1665 N N . ILE A 1 212 ? -5.115 -20.881 -2.921 1.00 60.84 212 ILE A N 1
ATOM 1666 C CA . ILE A 1 212 ? -4.327 -19.674 -3.272 1.00 60.84 212 ILE A CA 1
ATOM 1667 C C . ILE A 1 212 ? -2.846 -20.012 -3.504 1.00 60.84 212 ILE A C 1
ATOM 1669 O O . ILE A 1 212 ? -2.180 -19.376 -4.317 1.00 60.84 212 ILE A O 1
ATOM 1673 N N . ARG A 1 213 ? -2.325 -21.024 -2.800 1.00 59.69 213 ARG A N 1
ATOM 1674 C CA . ARG A 1 213 ? -0.930 -21.484 -2.904 1.00 59.69 213 ARG A CA 1
ATOM 1675 C C . ARG A 1 213 ? -0.753 -22.689 -3.837 1.00 59.69 213 ARG A C 1
ATOM 1677 O O . ARG A 1 213 ? 0.278 -23.349 -3.793 1.00 59.69 213 ARG A O 1
ATOM 1684 N N . GLY A 1 214 ? -1.750 -22.976 -4.673 1.00 65.69 214 GLY A N 1
ATOM 1685 C CA . GLY A 1 214 ? -1.786 -24.144 -5.549 1.00 65.69 214 GLY A CA 1
ATOM 1686 C C . GLY A 1 214 ? -2.563 -25.323 -4.957 1.00 65.69 214 GLY A C 1
ATOM 1687 O O . GLY A 1 214 ? -3.094 -25.263 -3.850 1.00 65.69 214 GLY A O 1
ATOM 1688 N N . ARG A 1 215 ? -2.644 -26.414 -5.727 1.00 82.81 215 ARG A N 1
ATOM 1689 C CA . ARG A 1 215 ? -3.436 -27.615 -5.394 1.00 82.81 215 ARG A CA 1
ATOM 1690 C C . ARG A 1 215 ? -2.747 -28.616 -4.468 1.00 82.81 215 ARG A C 1
ATOM 1692 O O . ARG A 1 215 ? -3.393 -29.549 -3.999 1.00 82.81 215 ARG A O 1
ATOM 1699 N N . GLU A 1 216 ? -1.454 -28.439 -4.217 1.00 84.06 216 GLU A N 1
ATOM 1700 C CA . GLU A 1 216 ? -0.631 -29.443 -3.534 1.00 84.06 216 GLU A CA 1
ATOM 1701 C C . GLU A 1 216 ? -1.073 -29.699 -2.092 1.00 84.06 216 GLU A C 1
ATOM 1703 O O . GLU A 1 216 ? -1.032 -30.840 -1.650 1.00 84.06 216 GLU A O 1
ATOM 1708 N N . LEU A 1 217 ? -1.590 -28.689 -1.383 1.00 87.56 217 LEU A N 1
ATOM 1709 C CA . LEU A 1 217 ? -2.097 -28.872 -0.019 1.00 87.56 217 LEU A CA 1
ATOM 1710 C C . LEU A 1 217 ? -3.311 -29.811 0.017 1.00 87.56 217 LEU A C 1
ATOM 1712 O O . LEU A 1 217 ? -3.348 -30.751 0.808 1.00 87.56 217 LEU A O 1
ATOM 1716 N N . LEU A 1 218 ? -4.289 -29.580 -0.866 1.00 90.81 218 LEU A N 1
ATOM 1717 C CA . LEU A 1 218 ? -5.463 -30.445 -0.972 1.00 90.81 218 LEU A CA 1
ATOM 1718 C C . LEU A 1 218 ? -5.052 -31.855 -1.400 1.00 90.81 218 LEU A C 1
ATOM 1720 O O . LEU A 1 218 ? -5.503 -32.830 -0.813 1.00 90.81 218 LEU A O 1
ATOM 1724 N N . LEU A 1 219 ? -4.156 -31.981 -2.382 1.00 89.56 219 LEU A N 1
ATOM 1725 C CA . LEU A 1 219 ? -3.662 -33.289 -2.809 1.00 89.56 219 LEU A CA 1
ATOM 1726 C C . LEU A 1 219 ? -2.911 -34.023 -1.692 1.00 89.56 219 LEU A C 1
ATOM 1728 O O . LEU A 1 219 ? -3.074 -35.234 -1.563 1.00 89.56 219 LEU A O 1
ATOM 1732 N N . ALA A 1 220 ? -2.118 -33.321 -0.880 1.00 90.25 220 ALA A N 1
ATOM 1733 C CA . ALA A 1 220 ? -1.430 -33.900 0.269 1.00 90.25 220 ALA A CA 1
ATOM 1734 C C . ALA A 1 220 ? -2.428 -34.426 1.312 1.00 90.25 220 ALA A C 1
ATOM 1736 O O . ALA A 1 220 ? -2.280 -35.559 1.771 1.00 90.25 220 ALA A O 1
ATOM 1737 N N . LEU A 1 221 ? -3.487 -33.660 1.609 1.00 92.12 221 LEU A N 1
ATOM 1738 C CA . LEU A 1 221 ? -4.580 -34.098 2.485 1.00 92.12 221 LEU A CA 1
ATOM 1739 C C . LEU A 1 221 ? -5.281 -35.336 1.916 1.00 92.12 221 LEU A C 1
ATOM 1741 O O . LEU A 1 221 ? -5.354 -36.352 2.596 1.00 92.12 221 LEU A O 1
ATOM 1745 N N . LEU A 1 222 ? -5.724 -35.310 0.656 1.00 92.19 222 LEU A N 1
ATOM 1746 C CA . LEU A 1 222 ? -6.473 -36.423 0.051 1.00 92.19 222 LEU A CA 1
ATOM 1747 C C . LEU A 1 222 ? -5.633 -37.702 -0.123 1.00 92.19 222 LEU A C 1
ATOM 1749 O O . LEU A 1 222 ? -6.168 -38.810 -0.057 1.00 92.19 222 LEU A O 1
ATOM 1753 N N . ARG A 1 223 ? -4.311 -37.580 -0.307 1.00 91.56 223 ARG A N 1
ATOM 1754 C CA . ARG A 1 223 ? -3.381 -38.723 -0.372 1.00 91.56 223 ARG A CA 1
ATOM 1755 C C . ARG A 1 223 ? -3.063 -39.318 0.999 1.00 91.56 223 ARG A C 1
ATOM 1757 O O . ARG A 1 223 ? -2.531 -40.428 1.053 1.00 91.56 223 ARG A O 1
ATOM 1764 N N . HIS A 1 224 ? -3.387 -38.625 2.089 1.00 93.56 224 HIS A N 1
ATOM 1765 C CA . HIS A 1 224 ? -3.099 -39.092 3.437 1.00 93.56 224 HIS A CA 1
ATOM 1766 C C . HIS A 1 224 ? -3.782 -40.451 3.712 1.00 93.56 224 HIS A C 1
ATOM 1768 O O . HIS A 1 224 ? -4.952 -40.639 3.354 1.00 93.56 224 HIS A O 1
ATOM 1774 N N . PRO A 1 225 ? -3.105 -41.426 4.356 1.00 88.38 225 PRO A N 1
ATOM 1775 C CA . PRO A 1 225 ? -3.669 -42.758 4.611 1.00 88.38 225 PRO A CA 1
ATOM 1776 C C . PRO A 1 225 ? -4.911 -42.736 5.514 1.00 88.38 225 PRO A C 1
ATOM 1778 O O . PRO A 1 225 ? -5.672 -43.698 5.520 1.00 88.38 225 PRO A O 1
ATOM 1781 N N . ALA A 1 226 ? -5.144 -41.641 6.247 1.00 87.44 226 ALA A N 1
ATOM 1782 C CA . ALA A 1 226 ? -6.343 -41.449 7.067 1.00 87.44 226 ALA A CA 1
ATOM 1783 C C . ALA A 1 226 ? -7.654 -41.578 6.274 1.00 87.44 226 ALA A C 1
ATOM 1785 O O . ALA A 1 226 ? -8.638 -42.061 6.822 1.00 87.44 226 ALA A O 1
ATOM 1786 N N . PHE A 1 227 ? -7.659 -41.188 4.997 1.00 88.69 227 PHE A N 1
ATOM 1787 C CA . PHE A 1 227 ? -8.877 -41.116 4.183 1.00 88.69 227 PHE A CA 1
ATOM 1788 C C . PHE A 1 227 ? -9.035 -42.286 3.203 1.00 88.69 227 PHE A C 1
ATOM 1790 O O . PHE A 1 227 ? -9.927 -42.268 2.362 1.00 88.69 227 PHE A O 1
ATOM 1797 N N . ALA A 1 228 ? -8.182 -43.311 3.286 1.00 74.44 228 ALA A N 1
ATOM 1798 C CA . ALA A 1 228 ? -8.276 -44.487 2.426 1.00 74.44 228 ALA A CA 1
ATOM 1799 C C . ALA A 1 228 ? -9.391 -45.441 2.911 1.00 74.44 228 ALA A C 1
ATOM 1801 O O . ALA A 1 228 ? -9.258 -46.053 3.969 1.00 74.44 228 ALA A O 1
ATOM 1802 N N . GLY A 1 229 ? -10.468 -45.597 2.128 1.00 61.53 229 GLY A N 1
ATOM 1803 C CA . GLY A 1 229 ? -11.481 -46.655 2.307 1.00 61.53 229 GLY A CA 1
ATOM 1804 C C . GLY A 1 229 ? -12.502 -46.459 3.440 1.00 61.53 229 GLY A C 1
ATOM 1805 O O . GLY A 1 229 ? -12.955 -47.448 4.012 1.00 61.53 229 GLY A O 1
ATOM 1806 N N . ALA A 1 230 ? -12.852 -45.215 3.796 1.00 52.50 230 ALA A N 1
ATOM 1807 C CA . ALA A 1 230 ? -13.605 -44.905 5.020 1.00 52.50 230 ALA A CA 1
ATOM 1808 C C . ALA A 1 230 ? -15.115 -44.596 4.859 1.00 52.50 230 ALA A C 1
ATOM 1810 O O . ALA A 1 230 ? -15.806 -44.546 5.878 1.00 52.50 230 ALA A O 1
ATOM 1811 N N . ALA A 1 231 ? -15.671 -44.422 3.650 1.00 47.00 231 ALA A N 1
ATOM 1812 C CA . ALA A 1 231 ? -17.040 -43.893 3.508 1.00 47.00 231 ALA A CA 1
ATOM 1813 C C . ALA A 1 231 ? -18.188 -44.851 3.897 1.00 47.00 231 ALA A C 1
ATOM 1815 O O . ALA A 1 231 ? -19.350 -44.453 3.867 1.00 47.00 231 ALA A O 1
ATOM 1816 N N . THR A 1 232 ? -17.915 -46.097 4.302 1.00 42.25 232 THR A N 1
ATOM 1817 C CA . THR A 1 232 ? -18.965 -47.097 4.600 1.00 42.25 232 THR A CA 1
ATOM 1818 C C . THR A 1 232 ? -19.211 -47.388 6.087 1.00 42.25 232 THR A C 1
ATOM 1820 O O . THR A 1 232 ? -19.979 -48.295 6.398 1.00 42.25 232 THR A O 1
ATOM 1823 N N . ALA A 1 233 ? -18.614 -46.655 7.032 1.00 41.97 233 ALA A N 1
ATOM 1824 C CA . ALA A 1 233 ? -18.753 -46.944 8.469 1.00 41.97 233 ALA A CA 1
ATOM 1825 C C . ALA A 1 233 ? -19.611 -45.902 9.218 1.00 41.97 233 ALA A C 1
ATOM 1827 O O . ALA A 1 233 ? -19.098 -45.125 10.018 1.00 41.97 233 ALA A O 1
ATOM 1828 N N . ALA A 1 234 ? -20.927 -45.895 8.980 1.00 40.44 234 ALA A N 1
ATOM 1829 C CA . ALA A 1 234 ? -21.874 -44.977 9.632 1.00 40.44 234 ALA A CA 1
ATOM 1830 C C . ALA A 1 234 ? -22.441 -45.473 10.988 1.00 40.44 234 ALA A C 1
ATOM 1832 O O . ALA A 1 234 ? -23.313 -44.816 11.551 1.00 40.44 234 ALA A O 1
ATOM 1833 N N . THR A 1 235 ? -22.000 -46.618 11.530 1.00 36.69 235 THR A N 1
ATOM 1834 C CA . THR A 1 235 ? -22.730 -47.308 12.622 1.00 36.69 235 THR A CA 1
ATOM 1835 C C . THR A 1 235 ? -21.883 -47.792 13.809 1.00 36.69 235 THR A C 1
ATOM 1837 O O . THR A 1 235 ? -22.237 -48.793 14.423 1.00 36.69 235 THR A O 1
ATOM 1840 N N . ALA A 1 236 ? -20.777 -47.133 14.161 1.00 35.41 236 ALA A N 1
ATOM 1841 C CA . ALA A 1 236 ? -20.028 -47.474 15.379 1.00 35.41 236 ALA A CA 1
ATOM 1842 C C . ALA A 1 236 ? -20.042 -46.316 16.388 1.00 35.41 236 ALA A C 1
ATOM 1844 O O . ALA A 1 236 ? -19.779 -45.171 16.015 1.00 35.41 236 ALA A O 1
ATOM 1845 N N . ASP A 1 237 ? -20.351 -46.636 17.650 1.00 33.94 237 ASP A N 1
ATOM 1846 C CA . ASP A 1 237 ? -20.332 -45.711 18.784 1.00 33.94 237 ASP A CA 1
ATOM 1847 C C . ASP A 1 237 ? -18.993 -44.975 18.884 1.00 33.94 237 ASP A C 1
ATOM 1849 O O . ASP A 1 237 ? -17.921 -45.556 18.700 1.00 33.94 237 ASP A O 1
ATOM 1853 N N . VAL A 1 238 ? -19.071 -43.676 19.171 1.00 34.06 238 VAL A N 1
ATOM 1854 C CA . VAL A 1 238 ? -17.912 -42.806 19.387 1.00 34.06 238 VAL A CA 1
ATOM 1855 C C . VAL A 1 238 ? -17.301 -43.187 20.740 1.00 34.06 238 VAL A C 1
ATOM 1857 O O . VAL A 1 238 ? -17.958 -42.973 21.759 1.00 34.06 238 VAL A O 1
ATOM 1860 N N . PRO A 1 239 ? -16.075 -43.737 20.810 1.00 30.02 239 PRO A N 1
ATOM 1861 C CA . PRO A 1 239 ? -15.380 -43.828 22.084 1.00 30.02 239 PRO A CA 1
ATOM 1862 C C . PRO A 1 239 ? -15.093 -42.403 22.554 1.00 30.02 239 PRO A C 1
ATOM 1864 O O . PRO A 1 239 ? -14.666 -41.572 21.755 1.00 30.02 239 PRO A O 1
ATOM 1867 N N . VAL A 1 240 ? -15.306 -42.126 23.839 1.00 33.47 240 VAL A N 1
ATOM 1868 C CA . VAL A 1 240 ? -14.835 -40.896 24.488 1.00 33.47 240 VAL A CA 1
ATOM 1869 C C . VAL A 1 240 ? -13.312 -40.852 24.328 1.00 33.47 240 VAL A C 1
ATOM 1871 O O . VAL A 1 240 ? -12.585 -41.598 24.987 1.00 33.47 240 VAL A O 1
ATOM 1874 N N . VAL A 1 241 ? -12.826 -40.056 23.374 1.00 32.00 241 VAL A N 1
ATOM 1875 C CA . VAL A 1 241 ? -11.394 -39.917 23.098 1.00 32.00 241 VAL A CA 1
ATOM 1876 C C . VAL A 1 241 ? -10.811 -38.984 24.151 1.00 32.00 241 VAL A C 1
ATOM 1878 O O . VAL A 1 241 ? -11.232 -37.837 24.274 1.00 32.00 241 VAL A O 1
ATOM 1881 N N . LYS A 1 242 ? -9.845 -39.500 24.917 1.00 33.38 242 LYS A N 1
ATOM 1882 C CA . LYS A 1 242 ? -9.018 -38.709 25.832 1.00 33.38 242 LYS A CA 1
ATOM 1883 C C . LYS A 1 242 ? -8.356 -37.574 25.055 1.00 33.38 242 LYS A C 1
ATOM 1885 O O . LYS A 1 242 ? -7.725 -37.830 24.035 1.00 33.38 242 LYS A O 1
ATOM 1890 N N . GLU A 1 243 ? -8.520 -36.361 25.570 1.00 35.72 243 GLU A N 1
ATOM 1891 C CA . GLU A 1 243 ? -7.977 -35.095 25.076 1.00 35.72 243 GLU A CA 1
ATOM 1892 C C . GLU A 1 243 ? -6.683 -35.239 24.245 1.00 35.72 243 GLU A C 1
ATOM 1894 O O . GLU A 1 243 ? -5.588 -35.455 24.772 1.00 35.72 243 GLU A O 1
ATOM 1899 N N . ALA A 1 244 ? -6.807 -35.073 22.929 1.00 36.12 244 ALA A N 1
ATOM 1900 C CA . ALA A 1 244 ? -5.697 -35.087 21.982 1.00 36.12 244 ALA A CA 1
ATOM 1901 C C . ALA A 1 244 ? -4.971 -33.730 21.957 1.00 36.12 244 ALA A C 1
ATOM 1903 O O . ALA A 1 244 ? -4.960 -33.012 20.962 1.00 36.12 244 ALA A O 1
ATOM 1904 N N . THR A 1 245 ? -4.362 -33.355 23.077 1.00 42.34 245 THR A N 1
ATOM 1905 C CA . THR A 1 245 ? -3.409 -32.239 23.132 1.00 42.34 245 THR A CA 1
ATOM 1906 C C . THR A 1 245 ? -2.099 -32.785 23.658 1.00 42.34 245 THR A C 1
ATOM 1908 O O . THR A 1 245 ? -2.036 -33.232 24.804 1.00 42.34 245 THR A O 1
ATOM 1911 N N . THR A 1 246 ? -1.051 -32.758 22.836 1.00 41.75 246 THR A N 1
ATOM 1912 C CA . THR A 1 246 ? 0.309 -33.032 23.301 1.00 41.75 246 THR A CA 1
ATOM 1913 C C . THR A 1 246 ? 0.642 -32.117 24.491 1.00 41.75 246 THR A C 1
ATOM 1915 O O . THR A 1 246 ? 0.192 -30.967 24.516 1.00 41.75 246 THR A O 1
ATOM 1918 N N . PRO A 1 247 ? 1.425 -32.582 25.483 1.00 41.38 247 PRO A N 1
ATOM 1919 C CA . PRO A 1 247 ? 1.773 -31.787 26.665 1.00 41.38 247 PRO A CA 1
ATOM 1920 C C . PRO A 1 247 ? 2.368 -30.417 26.321 1.00 41.38 247 PRO A C 1
ATOM 1922 O O . PRO A 1 247 ? 2.110 -29.446 27.016 1.00 41.38 247 PRO A O 1
ATOM 1925 N N . GLU A 1 248 ? 3.091 -30.316 25.203 1.00 40.88 248 GLU A N 1
ATOM 1926 C CA . GLU A 1 248 ? 3.658 -29.065 24.687 1.00 40.88 248 GLU A CA 1
ATOM 1927 C C . GLU A 1 248 ? 2.588 -28.059 24.239 1.00 40.88 248 GLU A C 1
ATOM 1929 O O . GLU A 1 248 ? 2.736 -26.865 24.475 1.00 40.88 248 GLU A O 1
ATOM 1934 N N . VAL A 1 249 ? 1.488 -28.526 23.636 1.00 39.41 249 VAL A N 1
ATOM 1935 C CA . VAL A 1 249 ? 0.359 -27.682 23.209 1.00 39.41 249 VAL A CA 1
ATOM 1936 C C . VAL A 1 249 ? -0.500 -27.288 24.407 1.00 39.41 249 VAL A C 1
ATOM 1938 O O . VAL A 1 249 ? -0.964 -26.153 24.471 1.00 39.41 249 VAL A O 1
ATOM 1941 N N . ARG A 1 250 ? -0.677 -28.189 25.380 1.00 39.34 250 ARG A N 1
ATOM 1942 C CA . ARG A 1 250 ? -1.437 -27.910 26.605 1.00 39.34 250 ARG A CA 1
ATOM 1943 C C . ARG A 1 250 ? -0.689 -26.952 27.541 1.00 39.34 250 ARG A C 1
ATOM 1945 O O . ARG A 1 250 ? -1.303 -26.041 28.077 1.00 39.34 250 ARG A O 1
ATOM 1952 N N . ASP A 1 251 ? 0.632 -27.084 27.658 1.00 39.84 251 ASP A N 1
ATOM 1953 C CA . ASP A 1 251 ? 1.502 -26.155 28.397 1.00 39.84 251 ASP A CA 1
ATOM 1954 C C . ASP A 1 251 ? 1.614 -24.792 27.687 1.00 39.84 251 ASP A C 1
ATOM 1956 O O . ASP A 1 251 ? 1.621 -23.742 28.331 1.00 39.84 251 ASP A O 1
ATOM 1960 N N . TRP A 1 252 ? 1.624 -24.783 26.347 1.00 38.94 252 TRP A N 1
ATOM 1961 C CA . TRP A 1 252 ? 1.526 -23.557 25.551 1.00 38.94 252 TRP A CA 1
ATOM 1962 C C . TRP A 1 252 ? 0.171 -22.853 25.743 1.00 38.94 252 TRP A C 1
ATOM 1964 O O . TRP A 1 252 ? 0.158 -21.642 25.954 1.00 38.94 252 TRP A O 1
ATOM 1974 N N . TRP A 1 253 ? -0.947 -23.595 25.762 1.00 34.09 253 TRP A N 1
ATOM 1975 C CA . TRP A 1 253 ? -2.291 -23.063 26.038 1.00 34.09 253 TRP A CA 1
ATOM 1976 C C . TRP A 1 253 ? -2.475 -22.599 27.491 1.00 34.09 253 TRP A C 1
ATOM 1978 O O . TRP A 1 253 ? -2.988 -21.506 27.701 1.00 34.09 253 TRP A O 1
ATOM 1988 N N . ALA A 1 254 ? -1.993 -23.345 28.488 1.00 36.53 254 ALA A N 1
ATOM 1989 C CA . ALA A 1 254 ? -2.056 -22.960 29.903 1.00 36.53 254 ALA A CA 1
ATOM 1990 C C . ALA A 1 254 ? -1.214 -21.705 30.210 1.00 36.53 254 ALA A C 1
ATOM 1992 O O . ALA A 1 254 ? -1.603 -20.867 31.024 1.00 36.53 254 ALA A O 1
ATOM 1993 N N . LYS A 1 255 ? -0.089 -21.516 29.503 1.00 37.72 255 LYS A N 1
ATOM 1994 C CA . LYS A 1 255 ? 0.682 -20.257 29.509 1.00 37.72 255 LYS A CA 1
ATOM 1995 C C . LYS A 1 255 ? -0.042 -19.099 28.814 1.00 37.72 255 LYS A C 1
ATOM 1997 O O . LYS A 1 255 ? 0.247 -17.945 29.114 1.00 37.72 255 LYS A O 1
ATOM 2002 N N . LEU A 1 256 ? -0.950 -19.401 27.887 1.00 31.84 256 LEU A N 1
ATOM 2003 C CA . LEU A 1 256 ? -1.767 -18.441 27.140 1.00 31.84 256 LEU A CA 1
ATOM 2004 C C . LEU A 1 256 ? -3.010 -17.983 27.912 1.00 31.84 256 LEU A C 1
ATOM 2006 O O . LEU A 1 256 ? -3.430 -16.844 27.723 1.00 31.84 256 LEU A O 1
ATOM 2010 N N . THR A 1 257 ? -3.590 -18.842 28.755 1.00 32.91 257 THR A N 1
ATOM 2011 C CA . THR A 1 257 ? -4.844 -18.561 29.477 1.00 32.91 257 THR A CA 1
ATOM 2012 C C . THR A 1 257 ? -4.657 -18.182 30.944 1.00 32.91 257 THR A C 1
ATOM 2014 O O . THR A 1 257 ? -5.599 -17.671 31.537 1.00 32.91 257 THR A O 1
ATOM 2017 N N . GLY A 1 258 ? -3.465 -18.379 31.520 1.00 27.80 258 GLY A N 1
ATOM 2018 C CA . GLY A 1 258 ? -3.258 -18.264 32.965 1.00 27.80 258 GLY A CA 1
ATOM 2019 C C . GLY A 1 258 ? -3.895 -19.464 33.669 1.00 27.80 258 GLY A C 1
ATOM 2020 O O . GLY A 1 258 ? -5.080 -19.730 33.502 1.00 27.80 258 GLY A O 1
ATOM 2021 N N . GLY A 1 259 ? -3.092 -20.249 34.390 1.00 28.95 259 GLY A N 1
ATOM 2022 C CA . GLY A 1 259 ? -3.552 -21.493 35.010 1.00 28.95 259 GLY A CA 1
ATOM 2023 C C . GLY A 1 259 ? -4.757 -21.268 35.924 1.00 28.95 259 GLY A C 1
ATOM 2024 O O . GLY A 1 259 ? -4.656 -20.530 36.900 1.00 28.95 259 GLY A O 1
ATOM 2025 N N . ALA A 1 260 ? -5.872 -21.915 35.595 1.00 29.39 260 ALA A N 1
ATOM 2026 C CA . ALA A 1 260 ? -7.002 -22.110 36.485 1.00 29.39 260 ALA A CA 1
ATOM 2027 C C . ALA A 1 260 ? -7.027 -23.597 36.849 1.00 29.39 260 ALA A C 1
ATOM 2029 O O . ALA A 1 260 ? -6.971 -24.448 35.961 1.00 29.39 260 ALA A O 1
ATOM 2030 N N . ASP A 1 261 ? -7.018 -23.878 38.149 1.00 27.67 261 ASP A N 1
ATOM 2031 C CA . ASP A 1 261 ? -7.087 -25.224 38.706 1.00 27.67 261 ASP A CA 1
ATOM 2032 C C . ASP A 1 261 ? -8.443 -25.874 38.373 1.00 27.67 261 ASP A C 1
ATOM 2034 O O . ASP A 1 261 ? -9.493 -25.235 38.467 1.00 27.67 261 ASP A O 1
ATOM 2038 N N . ASP A 1 262 ? -8.399 -27.149 37.984 1.00 26.19 262 ASP A N 1
ATOM 2039 C CA . ASP A 1 262 ? -9.567 -27.990 37.718 1.00 26.19 262 ASP A CA 1
ATOM 2040 C C . ASP A 1 262 ? -10.355 -28.251 39.020 1.00 26.19 262 ASP A C 1
ATOM 2042 O O . ASP A 1 262 ? -9.870 -28.955 39.909 1.00 26.19 262 ASP A O 1
ATOM 2046 N N . GLU A 1 263 ? -11.592 -27.754 39.122 1.00 29.09 263 GLU A N 1
ATOM 2047 C CA . GLU A 1 263 ? -12.609 -28.314 40.026 1.00 29.09 263 GLU A CA 1
ATOM 2048 C C . GLU A 1 263 ? -13.664 -29.080 39.209 1.00 29.09 263 GLU A C 1
ATOM 2050 O O . GLU A 1 263 ? -14.301 -28.544 38.301 1.00 29.09 263 GLU A O 1
ATOM 2055 N N . GLU A 1 264 ? -13.813 -30.366 39.542 1.00 27.88 264 GLU A N 1
ATOM 2056 C CA . GLU A 1 264 ? -14.782 -31.318 38.990 1.00 27.88 264 GLU A CA 1
ATOM 2057 C C . GLU A 1 264 ? -16.225 -30.793 39.087 1.00 27.88 264 GLU A C 1
ATOM 2059 O O . GLU A 1 264 ? -16.707 -30.495 40.182 1.00 27.88 264 GLU A O 1
ATOM 2064 N N . LEU A 1 265 ? -16.957 -30.778 37.964 1.00 26.17 265 LEU A N 1
ATOM 2065 C CA . LEU A 1 265 ? -18.412 -30.605 37.962 1.00 26.17 265 LEU A CA 1
ATOM 2066 C C . LEU A 1 265 ? -19.122 -31.877 37.486 1.00 26.17 265 LEU A C 1
ATOM 2068 O O . LEU A 1 265 ? -18.967 -32.337 36.355 1.00 26.17 265 LEU A O 1
ATOM 2072 N N . ASP A 1 266 ? -19.899 -32.415 38.420 1.00 23.48 266 ASP A N 1
ATOM 2073 C CA . ASP A 1 266 ? -20.712 -33.621 38.359 1.00 23.48 266 ASP A CA 1
ATOM 2074 C C . ASP A 1 266 ? -21.881 -33.489 37.366 1.00 23.48 266 ASP A C 1
ATOM 2076 O O . ASP A 1 266 ? -22.551 -32.458 37.260 1.00 23.48 266 ASP A O 1
ATOM 2080 N N . SER A 1 267 ? -22.125 -34.566 36.625 1.00 25.45 267 SER A N 1
ATOM 2081 C CA . SER A 1 267 ? -23.105 -34.661 35.552 1.00 25.45 267 SER A CA 1
ATOM 2082 C C . SER A 1 267 ? -24.440 -35.186 36.075 1.00 25.45 267 SER A C 1
ATOM 2084 O O . SER A 1 267 ? -24.556 -36.373 36.371 1.00 25.45 267 SER A O 1
ATOM 2086 N N . THR A 1 268 ? -25.492 -34.365 36.078 1.00 26.06 268 THR A N 1
ATOM 2087 C CA . THR A 1 268 ? -26.872 -34.880 36.044 1.00 26.06 268 THR A CA 1
ATOM 2088 C C . THR A 1 268 ? -27.759 -34.007 35.161 1.00 26.06 268 THR A C 1
ATOM 2090 O O . THR A 1 268 ? -27.981 -32.825 35.403 1.00 26.06 268 THR A O 1
ATOM 2093 N N . THR A 1 269 ? -28.224 -34.613 34.072 1.00 26.33 269 THR A N 1
ATOM 2094 C CA . THR A 1 269 ? -29.193 -34.077 33.115 1.00 26.33 269 THR A CA 1
ATOM 2095 C C . THR A 1 269 ? -30.595 -34.447 33.589 1.00 26.33 269 THR A C 1
ATOM 2097 O O . THR A 1 269 ? -30.818 -35.609 33.921 1.00 26.33 269 THR A O 1
ATOM 2100 N N . ASP A 1 270 ? -31.543 -33.510 33.546 1.00 24.41 270 ASP A N 1
ATOM 2101 C CA . ASP A 1 270 ? -32.975 -33.829 33.589 1.00 24.41 270 ASP A CA 1
ATOM 2102 C C . ASP A 1 270 ? -33.673 -33.152 32.390 1.00 24.41 270 ASP A C 1
ATOM 2104 O O . ASP A 1 270 ? -33.541 -31.932 32.230 1.00 24.41 270 ASP A O 1
ATOM 2108 N N . PRO A 1 271 ? -34.331 -33.898 31.480 1.00 28.05 271 PRO A N 1
ATOM 2109 C CA . PRO A 1 271 ? -34.879 -33.354 30.247 1.00 28.05 271 PRO A CA 1
ATOM 2110 C C . PRO A 1 271 ? -36.407 -33.284 30.309 1.00 28.05 271 PRO A C 1
ATOM 2112 O O . PRO A 1 271 ? -37.060 -34.297 30.108 1.00 28.05 271 PRO A O 1
ATOM 2115 N N . GLU A 1 272 ? -36.998 -32.102 30.489 1.00 24.20 272 GLU A N 1
ATOM 2116 C CA . GLU A 1 272 ? -38.383 -31.841 30.062 1.00 24.20 272 GLU A CA 1
ATOM 2117 C C . GLU A 1 272 ? -38.746 -30.355 30.216 1.00 24.20 272 GLU A C 1
ATOM 2119 O O . GLU A 1 272 ? -38.908 -29.877 31.332 1.00 24.20 272 GLU A O 1
ATOM 2124 N N . GLN A 1 273 ? -38.890 -29.628 29.094 1.00 26.06 273 GLN A N 1
ATOM 2125 C CA . GLN A 1 273 ? -40.045 -28.750 28.798 1.00 26.06 273 GLN A CA 1
ATOM 2126 C C . GLN A 1 273 ? -39.865 -27.942 27.494 1.00 26.06 273 GLN A C 1
ATOM 2128 O O . GLN A 1 273 ? -39.241 -26.891 27.426 1.00 26.06 273 GLN A O 1
ATOM 2133 N N . THR A 1 274 ? -40.439 -28.513 26.433 1.00 23.61 274 THR A N 1
ATOM 2134 C CA . THR A 1 274 ? -41.377 -27.918 25.460 1.00 23.61 274 THR A CA 1
ATOM 2135 C C . THR A 1 274 ? -41.394 -26.402 25.173 1.00 23.61 274 THR A C 1
ATOM 2137 O O . THR A 1 274 ? -41.831 -25.603 25.992 1.00 23.61 274 THR A O 1
ATOM 2140 N N . SER A 1 275 ? -41.161 -26.111 23.880 1.00 26.66 275 SER A N 1
ATOM 2141 C CA . SER A 1 275 ? -41.874 -25.175 22.979 1.00 26.66 275 SER A CA 1
ATOM 2142 C C . SER A 1 275 ? -41.954 -23.682 23.323 1.00 26.66 275 SER A C 1
ATOM 2144 O O . SER A 1 275 ? -42.664 -23.333 24.252 1.00 26.66 275 SER A O 1
ATOM 2146 N N . ILE A 1 276 ? -41.390 -22.828 22.448 1.00 24.88 276 ILE A N 1
ATOM 2147 C CA . ILE A 1 276 ? -42.007 -21.617 21.848 1.00 24.88 276 ILE A CA 1
ATOM 2148 C C . ILE A 1 276 ? -41.145 -21.149 20.635 1.00 24.88 276 ILE A C 1
ATOM 2150 O O . ILE A 1 276 ? -39.928 -21.041 20.725 1.00 24.88 276 ILE A O 1
ATOM 2154 N N . GLU A 1 277 ? -41.823 -20.980 19.493 1.00 22.89 277 GLU A N 1
ATOM 2155 C CA . GLU A 1 277 ? -41.580 -20.220 18.238 1.00 22.89 277 GLU A CA 1
ATOM 2156 C C . GLU A 1 277 ? -40.163 -19.720 17.808 1.00 22.89 277 GLU A C 1
ATOM 2158 O O . GLU A 1 277 ? -39.487 -18.970 18.502 1.00 22.89 277 GLU A O 1
ATOM 2163 N N . ARG A 1 278 ? -39.779 -20.024 16.549 1.00 24.25 278 ARG A N 1
ATOM 2164 C CA . ARG A 1 278 ? -38.763 -19.327 15.700 1.00 24.25 278 ARG A CA 1
ATOM 2165 C C . ARG A 1 278 ? -39.505 -18.530 14.604 1.00 24.25 278 ARG A C 1
ATOM 2167 O O . ARG A 1 278 ? -40.544 -19.057 14.195 1.00 24.25 278 ARG A O 1
ATOM 2174 N N . PRO A 1 279 ? -39.029 -17.380 14.041 1.00 27.83 279 PRO A N 1
ATOM 2175 C CA . PRO A 1 279 ? -37.641 -17.047 13.593 1.00 27.83 279 PRO A CA 1
ATOM 2176 C C . PRO A 1 279 ? -37.237 -15.542 13.835 1.00 27.83 279 PRO A C 1
ATOM 2178 O O . PRO A 1 279 ? -37.997 -14.881 14.538 1.00 27.83 279 PRO A O 1
ATOM 2181 N N . PRO A 1 280 ? -36.158 -14.910 13.274 1.00 30.89 280 PRO A N 1
ATOM 2182 C CA . PRO A 1 280 ? -35.009 -15.374 12.465 1.00 30.89 280 PRO A CA 1
ATOM 2183 C C . PRO A 1 280 ? -33.592 -14.960 12.993 1.00 30.89 280 PRO A C 1
ATOM 2185 O O . PRO A 1 280 ? -33.401 -13.896 13.564 1.00 30.89 280 PRO A O 1
ATOM 2188 N N . GLU A 1 281 ? -32.578 -15.791 12.711 1.00 28.64 281 GLU A N 1
ATOM 2189 C CA . GLU A 1 281 ? -31.191 -15.386 12.356 1.00 28.64 281 GLU A CA 1
ATOM 2190 C C . GLU A 1 281 ? -30.429 -14.476 13.360 1.00 28.64 281 GLU A C 1
ATOM 2192 O O . GLU A 1 281 ? -30.206 -13.290 13.135 1.00 28.64 281 GLU A O 1
ATOM 2197 N N . SER A 1 282 ? -29.994 -15.081 14.471 1.00 32.53 282 SER A N 1
ATOM 2198 C CA . SER A 1 282 ? -29.379 -14.490 15.673 1.00 32.53 282 SER A CA 1
ATOM 2199 C C . SER A 1 282 ? -28.247 -13.466 15.450 1.00 32.53 282 SER A C 1
ATOM 2201 O O . SER A 1 282 ? -27.112 -13.827 15.136 1.00 32.53 282 SER A O 1
ATOM 2203 N N . PHE A 1 283 ? -28.552 -12.199 15.752 1.00 44.41 283 PHE A N 1
ATOM 2204 C CA . PHE A 1 283 ? -27.619 -11.097 16.044 1.00 44.41 283 PHE A CA 1
ATOM 2205 C C . PHE A 1 283 ? -27.560 -10.778 17.554 1.00 44.41 283 PHE A C 1
ATOM 2207 O O . PHE A 1 283 ? -27.371 -9.635 17.959 1.00 44.41 283 PHE A O 1
ATOM 2214 N N . GLU A 1 284 ? -27.712 -11.798 18.395 1.00 38.34 284 GLU A N 1
ATOM 2215 C CA . GLU A 1 284 ? -27.617 -11.712 19.853 1.00 38.34 284 GLU A CA 1
ATOM 2216 C C . GLU A 1 284 ? -26.874 -12.965 20.344 1.00 38.34 284 GLU A C 1
ATOM 2218 O O . GLU A 1 284 ? -27.356 -14.075 20.122 1.00 38.34 284 GLU A O 1
ATOM 2223 N N . GLU A 1 285 ? -25.728 -12.818 21.011 1.00 34.50 285 GLU A N 1
ATOM 2224 C CA . GLU A 1 285 ? -25.280 -13.821 21.985 1.00 34.50 285 GLU A CA 1
ATOM 2225 C C . GLU A 1 285 ? -25.847 -13.374 23.334 1.00 34.50 285 GLU A C 1
ATOM 2227 O O . GLU A 1 285 ? -25.450 -12.350 23.888 1.00 34.50 285 GLU A O 1
ATOM 2232 N N . ARG A 1 286 ? -26.874 -14.088 23.811 1.00 33.69 286 ARG A N 1
ATOM 2233 C CA . ARG A 1 286 ? -27.385 -13.952 25.177 1.00 33.69 286 ARG A CA 1
ATOM 2234 C C . ARG A 1 286 ? -26.597 -14.905 26.071 1.00 33.69 286 ARG A C 1
ATOM 2236 O O . ARG A 1 286 ? -26.774 -16.115 25.956 1.00 33.69 286 ARG A O 1
ATOM 2243 N N . GLY A 1 287 ? -25.782 -14.359 26.973 1.00 35.66 287 GLY A N 1
ATOM 2244 C CA . GLY A 1 287 ? -25.386 -15.057 28.201 1.00 35.66 287 GLY A CA 1
ATOM 2245 C C . GLY A 1 287 ? -26.571 -15.156 29.183 1.00 35.66 287 GLY A C 1
ATOM 2246 O O . GLY A 1 287 ? -27.543 -14.407 29.034 1.00 35.66 287 GLY A O 1
ATOM 2247 N N . PRO A 1 288 ? -26.551 -16.086 30.156 1.00 35.12 288 PRO A N 1
ATOM 2248 C CA . PRO A 1 288 ? -27.716 -16.389 30.982 1.00 35.12 288 PRO A CA 1
ATOM 2249 C C . PRO A 1 288 ? -27.912 -15.338 32.088 1.00 35.12 288 PRO A C 1
ATOM 2251 O O . PRO A 1 288 ? -27.016 -15.122 32.898 1.00 35.12 288 PRO A O 1
ATOM 2254 N N . GLY A 1 289 ? -29.097 -14.719 32.157 1.00 38.66 289 GLY A N 1
ATOM 2255 C CA . GLY A 1 289 ? -29.527 -13.898 33.301 1.00 38.66 289 GLY A CA 1
ATOM 2256 C C . GLY A 1 289 ? -30.379 -12.681 32.930 1.00 38.66 289 GLY A C 1
ATOM 2257 O O . GLY A 1 289 ? -30.108 -12.000 31.948 1.00 38.66 289 GLY A O 1
ATOM 2258 N N . GLU A 1 290 ? -31.443 -12.440 33.699 1.00 52.06 290 GLU A N 1
ATOM 2259 C CA . GLU A 1 290 ? -32.446 -11.387 33.503 1.00 52.06 290 GLU A CA 1
ATOM 2260 C C . GLU A 1 290 ? -31.841 -9.965 33.573 1.00 52.06 290 GLU A C 1
ATOM 2262 O O . GLU A 1 290 ? -31.120 -9.645 34.511 1.00 52.06 290 GLU A O 1
ATOM 2267 N N . VAL A 1 291 ? -32.231 -9.109 32.612 1.00 54.12 291 VAL A N 1
ATOM 2268 C CA . VAL A 1 291 ? -31.815 -7.708 32.331 1.00 54.12 291 VAL A CA 1
ATOM 2269 C C . VAL A 1 291 ? -30.695 -7.570 31.281 1.00 54.12 291 VAL A C 1
ATOM 2271 O O . VAL A 1 291 ? -29.567 -8.009 31.460 1.00 54.12 291 VAL A O 1
ATOM 2274 N N . CYS A 1 292 ? -31.032 -6.921 30.157 1.00 71.69 292 CYS A N 1
ATOM 2275 C CA . CYS A 1 292 ? -30.149 -6.682 29.012 1.00 71.69 292 CYS A CA 1
ATOM 2276 C C . CYS A 1 292 ? -29.997 -5.169 28.789 1.00 71.69 292 CYS A C 1
ATOM 2278 O O . CYS A 1 292 ? -30.955 -4.530 28.360 1.00 71.69 292 CYS A O 1
ATOM 2280 N N . PHE A 1 293 ? -28.818 -4.614 29.077 1.00 87.56 293 PHE A N 1
ATOM 2281 C CA . PHE A 1 293 ? -28.457 -3.222 28.793 1.00 87.56 293 PHE A CA 1
ATOM 2282 C C . PHE A 1 293 ? -27.867 -3.107 27.383 1.00 87.56 293 PHE A C 1
ATOM 2284 O O . PHE A 1 293 ? -26.943 -3.847 27.038 1.00 87.56 293 PHE A O 1
ATOM 2291 N N . ARG A 1 294 ? -28.386 -2.198 26.552 1.00 91.19 294 ARG A N 1
ATOM 2292 C CA . ARG A 1 294 ? -28.106 -2.140 25.110 1.00 91.19 294 ARG A CA 1
ATOM 2293 C C . ARG A 1 294 ? -27.370 -0.877 24.689 1.00 91.19 294 ARG A C 1
ATOM 2295 O O . ARG A 1 294 ? -27.880 0.238 24.805 1.00 91.19 294 ARG A O 1
ATOM 2302 N N . ILE A 1 295 ? -26.203 -1.066 24.080 1.00 93.88 295 ILE A N 1
ATOM 2303 C CA . ILE A 1 295 ? -25.427 0.002 23.447 1.00 93.88 295 ILE A CA 1
ATOM 2304 C C . ILE A 1 295 ? -25.507 -0.152 21.928 1.00 93.88 295 ILE A C 1
ATOM 2306 O O . ILE A 1 295 ? -25.111 -1.182 21.387 1.00 93.88 295 ILE A O 1
ATOM 2310 N N . THR A 1 296 ? -25.941 0.888 21.217 1.00 95.62 296 THR A N 1
ATOM 2311 C CA . THR A 1 296 ? -25.877 0.925 19.748 1.00 95.62 296 THR A CA 1
ATOM 2312 C C . THR A 1 296 ? -24.817 1.919 19.295 1.00 95.62 296 THR A C 1
ATOM 2314 O O . THR A 1 296 ? -24.924 3.115 19.556 1.00 95.62 296 THR A O 1
ATOM 2317 N N . LEU A 1 297 ? -23.806 1.416 18.589 1.00 94.94 297 LEU A N 1
ATOM 2318 C CA . LEU A 1 297 ? -22.691 2.154 18.004 1.00 94.94 297 LEU A CA 1
ATOM 2319 C C . LEU A 1 297 ? -22.885 2.293 16.489 1.00 94.94 297 LEU A C 1
ATOM 2321 O O . LEU A 1 297 ? -22.945 1.288 15.783 1.00 94.94 297 LEU A O 1
ATOM 2325 N N . ILE A 1 298 ? -22.931 3.525 15.976 1.00 94.56 298 ILE A N 1
ATOM 2326 C CA . ILE A 1 298 ? -23.024 3.818 14.538 1.00 94.56 298 ILE A CA 1
ATOM 2327 C C . ILE A 1 298 ? -21.874 4.728 14.097 1.00 94.56 298 ILE A C 1
ATOM 2329 O O . ILE A 1 298 ? -21.679 5.810 14.648 1.00 94.56 298 ILE A O 1
ATOM 2333 N N . THR A 1 299 ? -21.122 4.312 13.077 1.00 91.44 299 THR A N 1
ATOM 2334 C CA . THR A 1 299 ? -19.957 5.064 12.572 1.00 91.44 299 THR A CA 1
ATOM 2335 C C . THR A 1 299 ? -20.050 5.326 11.068 1.00 91.44 299 THR A C 1
ATOM 2337 O O . THR A 1 299 ? -20.236 4.386 10.296 1.00 91.44 299 THR A O 1
ATOM 2340 N N . GLY A 1 300 ? -19.880 6.573 10.628 1.00 84.31 300 GLY A N 1
ATOM 2341 C CA . GLY A 1 300 ? -19.808 6.944 9.206 1.00 84.31 300 GLY A CA 1
ATOM 2342 C C . GLY A 1 300 ? -18.386 7.208 8.720 1.00 84.31 300 GLY A C 1
ATOM 2343 O O . GLY A 1 300 ? -17.485 7.391 9.532 1.00 84.31 300 GLY A O 1
ATOM 2344 N N . PHE A 1 301 ? -18.154 7.180 7.399 1.00 75.62 301 PHE A N 1
ATOM 2345 C CA . PHE A 1 301 ? -16.842 7.448 6.765 1.00 75.62 301 PHE A CA 1
ATOM 2346 C C . PHE A 1 301 ? -15.652 6.595 7.271 1.00 75.62 301 PHE A C 1
ATOM 2348 O O . PHE A 1 301 ? -14.512 6.782 6.844 1.00 75.62 301 PHE A O 1
ATOM 2355 N N . GLU A 1 302 ? -15.920 5.619 8.136 1.00 76.31 302 GLU A N 1
ATOM 2356 C CA . GLU A 1 302 ? -14.980 4.682 8.747 1.00 76.31 302 GLU A CA 1
ATOM 2357 C C . GLU A 1 302 ? -15.481 3.246 8.582 1.00 76.31 302 GLU A C 1
ATOM 2359 O O . GLU A 1 302 ? -15.250 2.388 9.429 1.00 76.31 302 GLU A O 1
ATOM 2364 N N . THR A 1 303 ? -16.160 2.943 7.469 1.00 76.12 303 THR A N 1
ATOM 2365 C CA . THR A 1 303 ? -16.623 1.577 7.177 1.00 76.12 303 THR A CA 1
ATOM 2366 C C . THR A 1 303 ? -15.470 0.561 7.235 1.00 76.12 303 THR A C 1
ATOM 2368 O O . THR A 1 303 ? -15.676 -0.583 7.636 1.00 76.12 303 THR A O 1
ATOM 2371 N N . PHE A 1 304 ? -14.244 0.987 6.910 1.00 73.38 304 PHE A N 1
ATOM 2372 C CA . PHE A 1 304 ? -13.030 0.171 7.020 1.00 73.38 304 PHE A CA 1
ATOM 2373 C C . PHE A 1 304 ? -12.634 -0.206 8.459 1.00 73.38 304 PHE A C 1
ATOM 2375 O O . PHE A 1 304 ? -11.853 -1.134 8.645 1.00 73.38 304 PHE A O 1
ATOM 2382 N N . ASN A 1 305 ? -13.212 0.441 9.476 1.00 80.00 305 ASN A N 1
ATOM 2383 C CA . ASN A 1 305 ? -13.024 0.120 10.8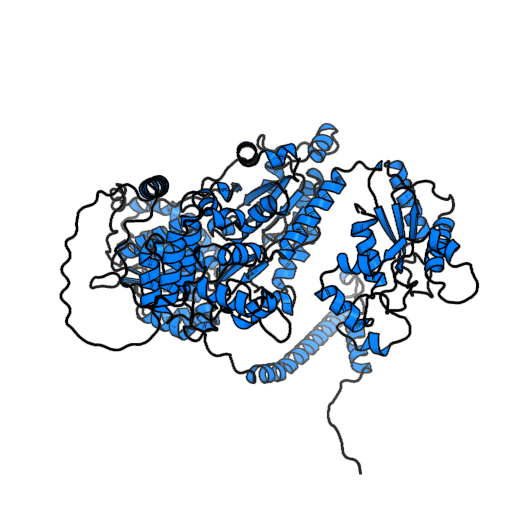93 1.00 80.00 305 ASN A CA 1
ATOM 2384 C C . ASN A 1 305 ? -14.136 -0.769 11.468 1.00 80.00 305 ASN A C 1
ATOM 2386 O O . ASN A 1 305 ? -14.071 -1.143 12.641 1.00 80.00 305 ASN A O 1
ATOM 2390 N N . ALA A 1 306 ? -15.143 -1.155 10.676 1.00 80.50 306 ALA A N 1
ATOM 2391 C CA . ALA A 1 306 ? -16.289 -1.924 11.167 1.00 80.50 306 ALA A CA 1
ATOM 2392 C C . ALA A 1 306 ? -15.871 -3.207 11.906 1.00 80.50 306 ALA A C 1
ATOM 2394 O O . ALA A 1 306 ? -16.442 -3.557 12.940 1.00 80.50 306 ALA A O 1
ATOM 2395 N N . ARG A 1 307 ? -14.837 -3.897 11.411 1.00 78.94 307 ARG A N 1
ATOM 2396 C CA . ARG A 1 307 ? -14.273 -5.083 12.064 1.00 78.94 307 ARG A CA 1
ATOM 2397 C C . ARG A 1 307 ? -13.662 -4.771 13.428 1.00 78.94 307 ARG A C 1
ATOM 2399 O O . ARG A 1 307 ? -13.863 -5.546 14.362 1.00 78.94 307 ARG A O 1
ATOM 2406 N N . LEU A 1 308 ? -12.940 -3.658 13.553 1.00 84.12 308 LEU A N 1
ATOM 2407 C CA . LEU A 1 308 ? -12.359 -3.229 14.822 1.00 84.12 308 LEU A CA 1
ATOM 2408 C C . LEU A 1 308 ? -13.456 -2.975 15.850 1.00 84.12 308 LEU A C 1
ATOM 2410 O O . LEU A 1 308 ? -13.375 -3.508 16.953 1.00 84.12 308 LEU A O 1
ATOM 2414 N N . TYR A 1 309 ? -14.501 -2.231 15.480 1.00 87.06 309 TYR A N 1
ATOM 2415 C CA . TYR A 1 309 ? -15.604 -1.920 16.390 1.00 87.06 309 TYR A CA 1
ATOM 2416 C C . TYR A 1 309 ? -16.382 -3.166 16.806 1.00 87.06 309 TYR A C 1
ATOM 2418 O O . TYR A 1 309 ? -16.662 -3.340 17.987 1.00 87.06 309 TYR A O 1
ATOM 2426 N N . ARG A 1 310 ? -16.654 -4.090 15.875 1.00 85.56 310 ARG A N 1
ATOM 2427 C CA . ARG A 1 310 ? -17.271 -5.387 16.204 1.00 85.56 310 ARG A CA 1
ATOM 2428 C C . ARG A 1 310 ? -16.380 -6.227 17.117 1.00 85.56 310 ARG A C 1
ATOM 2430 O O . ARG A 1 310 ? -16.878 -6.858 18.040 1.00 85.56 310 ARG A O 1
ATOM 2437 N N . SER A 1 311 ? -15.065 -6.235 16.891 1.00 80.06 311 SER A N 1
ATOM 2438 C CA . SER A 1 311 ? -14.137 -6.951 17.769 1.00 80.06 311 SER A CA 1
ATOM 2439 C C . SER A 1 311 ? -14.033 -6.309 19.152 1.00 80.06 311 SER A C 1
ATOM 2441 O O . SER A 1 311 ? -13.885 -7.043 20.122 1.00 80.06 311 SER A O 1
ATOM 2443 N N . ALA A 1 312 ? -14.102 -4.980 19.249 1.00 83.56 312 ALA A N 1
ATOM 2444 C CA . ALA A 1 312 ? -14.136 -4.268 20.523 1.00 83.56 312 ALA A CA 1
ATOM 2445 C C . ALA A 1 312 ? -15.440 -4.545 21.283 1.00 83.56 312 ALA A C 1
ATOM 2447 O O . ALA A 1 312 ? -15.404 -4.762 22.488 1.00 83.56 312 ALA A O 1
ATOM 2448 N N . ALA A 1 313 ? -16.568 -4.604 20.569 1.00 85.69 313 ALA A N 1
ATOM 2449 C CA . ALA A 1 313 ? -17.859 -4.976 21.135 1.00 85.69 313 ALA A CA 1
ATOM 2450 C C . ALA A 1 313 ? -17.848 -6.396 21.709 1.00 85.69 313 ALA A C 1
ATOM 2452 O O . ALA A 1 313 ? -18.258 -6.584 22.845 1.00 85.69 313 ALA A O 1
ATOM 2453 N N . ARG A 1 314 ? -17.295 -7.372 20.976 1.00 81.88 314 ARG A N 1
ATOM 2454 C CA . ARG A 1 314 ? -17.106 -8.744 21.484 1.00 81.88 314 ARG A CA 1
ATOM 2455 C C . ARG A 1 314 ? -16.203 -8.791 22.709 1.00 81.88 314 ARG A C 1
ATOM 2457 O O . ARG A 1 314 ? -16.500 -9.501 23.651 1.00 81.88 314 ARG A O 1
ATOM 2464 N N . GLN A 1 315 ? -15.115 -8.021 22.705 1.00 79.12 315 GLN A N 1
ATOM 2465 C CA . GLN A 1 315 ? -14.222 -7.956 23.859 1.00 79.12 315 GLN A CA 1
ATOM 2466 C C . GLN A 1 315 ? -14.924 -7.380 25.095 1.00 79.12 315 GLN A C 1
ATOM 2468 O O . GLN A 1 315 ? -14.620 -7.818 26.190 1.00 79.12 315 GLN A O 1
ATOM 2473 N N . ALA A 1 316 ? -15.837 -6.422 24.922 1.00 82.44 316 ALA A N 1
ATOM 2474 C CA . ALA A 1 316 ? -16.622 -5.843 26.012 1.00 82.44 316 ALA A CA 1
ATOM 2475 C C . ALA A 1 316 ? -17.842 -6.691 26.423 1.00 82.44 316 ALA A C 1
ATOM 2477 O O . ALA A 1 316 ? -18.443 -6.409 27.454 1.00 82.44 316 ALA A O 1
ATOM 2478 N N . ALA A 1 317 ? -18.222 -7.699 25.631 1.00 73.00 317 ALA A N 1
ATOM 2479 C CA . ALA A 1 317 ? -19.344 -8.593 25.931 1.00 73.00 317 ALA A CA 1
ATOM 2480 C C . ALA A 1 317 ? -19.038 -9.589 27.068 1.00 73.00 317 ALA A C 1
ATOM 2482 O O . ALA A 1 317 ? -19.922 -10.326 27.487 1.00 73.00 317 ALA A O 1
ATOM 2483 N N . ASP A 1 318 ? -17.810 -9.571 27.598 1.00 75.56 318 ASP A N 1
ATOM 2484 C CA . ASP A 1 318 ? -17.434 -10.230 28.852 1.00 75.56 318 ASP A CA 1
ATOM 2485 C C . ASP A 1 318 ? -18.178 -9.671 30.078 1.00 75.56 318 ASP A C 1
ATOM 2487 O O . ASP A 1 318 ? -18.209 -10.312 31.125 1.00 75.56 318 ASP A O 1
ATOM 2491 N N . VAL A 1 319 ? -18.798 -8.494 29.957 1.00 76.31 319 VAL A N 1
ATOM 2492 C CA . VAL A 1 319 ? -19.679 -7.912 30.974 1.00 76.31 319 VAL A CA 1
ATOM 2493 C C . VAL A 1 319 ? -21.060 -8.590 30.925 1.00 76.31 319 VAL A C 1
ATOM 2495 O O . VAL A 1 319 ? -21.800 -8.389 29.954 1.00 76.31 319 VAL A O 1
ATOM 2498 N N . PRO A 1 320 ? -21.466 -9.349 31.964 1.00 78.56 320 PRO A N 1
ATOM 2499 C CA . PRO A 1 320 ? -22.774 -9.998 31.991 1.00 78.56 320 PRO A CA 1
ATOM 2500 C C . PRO A 1 320 ? -23.918 -8.982 31.872 1.00 78.56 320 PRO A C 1
ATOM 2502 O O . PRO A 1 320 ? -23.898 -7.930 32.507 1.00 78.56 320 PRO A O 1
ATOM 2505 N N . GLY A 1 321 ? -24.924 -9.291 31.050 1.00 80.81 321 GLY A N 1
ATOM 2506 C CA . GLY A 1 321 ? -26.081 -8.414 30.822 1.00 80.81 321 GLY A CA 1
ATOM 2507 C C . GLY A 1 321 ? -25.859 -7.289 29.800 1.00 80.81 321 GLY A C 1
ATOM 2508 O O . GLY A 1 321 ? -26.810 -6.572 29.485 1.00 80.81 321 GLY A O 1
ATOM 2509 N N . LEU A 1 322 ? -24.657 -7.137 29.230 1.00 84.94 322 LEU A N 1
ATOM 2510 C CA . LEU A 1 322 ? -24.373 -6.149 28.185 1.00 84.94 322 LEU A CA 1
ATOM 2511 C C . LEU A 1 322 ? -24.655 -6.702 26.778 1.00 84.94 322 LEU A C 1
ATOM 2513 O O . LEU A 1 322 ? -24.174 -7.765 26.399 1.00 84.94 322 LEU A O 1
ATOM 2517 N N . SER A 1 323 ? -25.378 -5.940 25.959 1.00 86.69 323 SER A N 1
ATOM 2518 C CA . SER A 1 323 ? -25.583 -6.215 24.534 1.00 86.69 323 SER A CA 1
ATOM 2519 C C . SER A 1 323 ? -25.164 -5.012 23.692 1.00 86.69 323 SER A C 1
ATOM 2521 O O . SER A 1 323 ? -25.489 -3.866 24.008 1.00 86.69 323 SER A O 1
ATOM 2523 N N . ILE A 1 324 ? -24.406 -5.253 22.619 1.00 88.94 324 ILE A N 1
ATOM 2524 C CA . ILE A 1 324 ? -23.822 -4.187 21.797 1.00 88.94 324 ILE A CA 1
ATOM 2525 C C . ILE A 1 324 ? -24.149 -4.413 20.320 1.00 88.94 324 ILE A C 1
ATOM 2527 O O . ILE A 1 324 ? -23.780 -5.430 19.734 1.00 88.94 324 ILE A O 1
ATOM 2531 N N . CYS A 1 325 ? -24.774 -3.419 19.689 1.00 90.25 325 CYS A N 1
ATOM 2532 C CA . CYS A 1 325 ? -25.029 -3.376 18.252 1.00 90.25 325 CYS A CA 1
ATOM 2533 C C . CYS A 1 325 ? -24.035 -2.437 17.559 1.00 90.25 325 CYS A C 1
ATOM 2535 O O . CYS A 1 325 ? -23.854 -1.301 17.987 1.00 90.25 325 CYS A O 1
ATOM 2537 N N . VAL A 1 326 ? -23.409 -2.880 16.464 1.00 90.81 326 VAL A N 1
ATOM 2538 C CA . VAL A 1 326 ? -22.439 -2.074 15.698 1.00 90.81 326 VAL A CA 1
ATOM 2539 C C . VAL A 1 326 ? -22.890 -1.938 14.245 1.00 90.81 326 VAL A C 1
ATOM 2541 O O . VAL A 1 326 ? -22.954 -2.935 13.520 1.00 90.81 326 VAL A O 1
ATOM 2544 N N . PHE A 1 327 ? -23.127 -0.704 13.802 1.00 91.25 327 PHE A N 1
ATOM 2545 C CA . PHE A 1 327 ? -23.531 -0.356 12.439 1.00 91.25 327 PHE A CA 1
ATOM 2546 C C . PHE A 1 327 ? -22.613 0.693 11.806 1.00 91.25 327 PHE A C 1
ATOM 2548 O O . PHE A 1 327 ? -21.859 1.405 12.470 1.00 91.25 327 PHE A O 1
ATOM 2555 N N . THR A 1 328 ? -22.721 0.804 10.488 1.00 89.44 328 THR A N 1
ATOM 2556 C CA . THR A 1 328 ? -22.042 1.801 9.662 1.00 89.44 328 THR A CA 1
ATOM 2557 C C . THR A 1 328 ? -23.044 2.636 8.863 1.00 89.44 328 THR A C 1
ATOM 2559 O O . THR A 1 328 ? -24.214 2.275 8.730 1.00 89.44 328 THR A O 1
ATOM 2562 N N . ASP A 1 329 ? -22.585 3.734 8.270 1.00 87.88 329 ASP A N 1
ATOM 2563 C CA . ASP A 1 329 ? -23.321 4.494 7.249 1.00 87.88 329 ASP A CA 1
ATOM 2564 C C . ASP A 1 329 ? -23.867 3.623 6.098 1.00 87.88 329 ASP A C 1
ATOM 2566 O O . ASP A 1 329 ? -24.981 3.850 5.615 1.00 87.88 329 ASP A O 1
ATOM 2570 N N . LYS A 1 330 ? -23.140 2.575 5.689 1.00 84.94 330 LYS A N 1
ATOM 2571 C CA . LYS A 1 330 ? -23.642 1.603 4.701 1.00 84.94 330 LYS A CA 1
ATOM 2572 C C . LYS A 1 330 ? -24.857 0.831 5.199 1.00 84.94 330 LYS A C 1
ATOM 2574 O O . LYS A 1 330 ? -25.778 0.591 4.425 1.00 84.94 330 LYS A O 1
ATOM 2579 N N . ASP A 1 331 ? -24.902 0.482 6.482 1.00 87.31 331 ASP A N 1
ATOM 2580 C CA . ASP A 1 331 ? -26.044 -0.230 7.061 1.00 87.31 331 ASP A CA 1
ATOM 2581 C C . ASP A 1 331 ? -27.305 0.643 7.073 1.00 87.31 331 ASP A C 1
ATOM 2583 O O . ASP A 1 331 ? -28.402 0.138 6.841 1.00 87.31 331 ASP A O 1
ATOM 2587 N N . ILE A 1 332 ? -27.155 1.960 7.244 1.00 90.25 332 ILE A N 1
ATOM 2588 C CA . ILE A 1 332 ? -28.260 2.921 7.100 1.00 90.25 332 ILE A CA 1
ATOM 2589 C C . ILE A 1 332 ? -28.788 2.928 5.661 1.00 90.25 332 ILE A C 1
ATOM 2591 O O . ILE A 1 332 ? -29.999 2.984 5.446 1.00 90.25 332 ILE A O 1
ATOM 2595 N N . ALA A 1 333 ? -27.896 2.864 4.671 1.00 86.06 333 ALA A N 1
ATOM 2596 C CA . ALA A 1 333 ? -28.274 2.871 3.261 1.00 86.06 333 ALA A CA 1
ATOM 2597 C C . ALA A 1 333 ? -28.898 1.539 2.797 1.00 86.06 333 ALA A C 1
ATOM 2599 O O . ALA A 1 333 ? -29.873 1.542 2.048 1.00 86.06 333 ALA A O 1
ATOM 2600 N N . GLU A 1 334 ? -28.345 0.406 3.234 1.00 85.94 334 GLU A N 1
ATOM 2601 C CA . GLU A 1 334 ? -28.674 -0.926 2.710 1.00 85.94 334 GLU A CA 1
ATOM 2602 C C . GLU A 1 334 ? -29.679 -1.691 3.584 1.00 85.94 334 GLU A C 1
ATOM 2604 O O . GLU A 1 334 ? -30.469 -2.484 3.072 1.00 85.94 334 GLU A O 1
ATOM 2609 N N . ARG A 1 335 ? -29.660 -1.470 4.906 1.00 86.62 335 ARG A N 1
ATOM 2610 C CA . ARG A 1 335 ? -30.399 -2.254 5.913 1.00 86.62 335 ARG A CA 1
ATOM 2611 C C . ARG A 1 335 ? -31.092 -1.369 6.957 1.00 86.62 335 ARG A C 1
ATOM 2613 O O . ARG A 1 335 ? -31.204 -1.745 8.122 1.00 86.62 335 ARG A O 1
ATOM 2620 N N . ARG A 1 336 ? -31.614 -0.212 6.534 1.00 91.31 336 ARG A N 1
ATOM 2621 C CA . ARG A 1 336 ? -32.231 0.811 7.405 1.00 91.31 336 ARG A CA 1
ATOM 2622 C C . ARG A 1 336 ? -33.238 0.274 8.424 1.00 91.31 336 ARG A C 1
ATOM 2624 O O . ARG A 1 336 ? -33.239 0.724 9.562 1.00 91.31 336 ARG A O 1
ATOM 2631 N N . ALA A 1 337 ? -34.072 -0.687 8.026 1.00 87.94 337 ALA A N 1
ATOM 2632 C CA . ALA A 1 337 ? -35.078 -1.282 8.907 1.00 87.94 337 ALA A CA 1
ATOM 2633 C C . ALA A 1 337 ? -34.452 -1.998 10.119 1.00 87.94 337 ALA A C 1
ATOM 2635 O O . ALA A 1 337 ? -34.958 -1.881 11.228 1.00 87.94 337 ALA A O 1
ATOM 2636 N N . VAL A 1 338 ? -33.318 -2.677 9.920 1.00 88.06 338 VAL A N 1
ATOM 2637 C CA . VAL A 1 338 ? -32.583 -3.364 10.994 1.00 88.06 338 VAL A CA 1
ATOM 2638 C C . VAL A 1 338 ? -31.973 -2.348 11.956 1.00 88.06 338 VAL A C 1
ATOM 2640 O O . VAL A 1 338 ? -32.075 -2.501 13.170 1.00 88.06 338 VAL A O 1
ATOM 2643 N N . VAL A 1 339 ? -31.381 -1.277 11.417 1.00 91.25 339 VAL A N 1
ATOM 2644 C CA . VAL A 1 339 ? -30.817 -0.192 12.235 1.00 91.25 339 VAL A CA 1
ATOM 2645 C C . VAL A 1 339 ? -31.911 0.471 13.074 1.00 91.25 339 VAL A C 1
ATOM 2647 O O . VAL A 1 339 ? -31.710 0.728 14.256 1.00 91.25 339 VAL A O 1
ATOM 2650 N N . GLN A 1 340 ? -33.086 0.706 12.486 1.00 91.75 340 GLN A N 1
ATOM 2651 C CA . GLN A 1 340 ? -34.226 1.282 13.195 1.00 91.75 340 GLN A CA 1
ATOM 2652 C C . GLN A 1 340 ? -34.688 0.401 14.362 1.00 91.75 340 GLN A C 1
ATOM 2654 O O . GLN A 1 340 ? -34.830 0.901 15.473 1.00 91.75 340 GLN A O 1
ATOM 2659 N N . GLN A 1 341 ? -34.845 -0.904 14.133 1.00 88.31 341 GLN A N 1
ATOM 2660 C CA . GLN A 1 341 ? -35.250 -1.852 15.173 1.00 88.31 341 GLN A CA 1
ATOM 2661 C C . GLN A 1 341 ? -34.249 -1.900 16.341 1.00 88.31 341 GLN A C 1
ATOM 2663 O O . GLN A 1 341 ? -34.643 -1.981 17.503 1.00 88.31 341 GLN A O 1
ATOM 2668 N N . ALA A 1 342 ? -32.947 -1.813 16.056 1.00 89.50 342 ALA A N 1
ATOM 2669 C CA . ALA A 1 342 ? -31.934 -1.744 17.106 1.00 89.50 342 ALA A CA 1
ATOM 2670 C C . ALA A 1 342 ? -32.060 -0.454 17.939 1.00 89.50 342 ALA A C 1
ATOM 2672 O O . ALA A 1 342 ? -32.041 -0.505 19.171 1.00 89.50 342 ALA A O 1
ATOM 2673 N N . LEU A 1 343 ? -32.261 0.697 17.283 1.00 92.56 343 LEU A N 1
ATOM 2674 C CA . LEU A 1 343 ? -32.426 1.996 17.949 1.00 92.56 343 LEU A CA 1
ATOM 2675 C C . LEU A 1 343 ? -33.662 2.055 18.858 1.00 92.56 343 LEU A C 1
ATOM 2677 O O . LEU A 1 343 ? -33.612 2.706 19.899 1.00 92.56 343 LEU A O 1
ATOM 2681 N N . GLU A 1 344 ? -34.748 1.358 18.520 1.00 90.94 344 GLU A N 1
ATOM 2682 C CA . GLU A 1 344 ? -35.973 1.304 19.338 1.00 90.94 344 GLU A CA 1
ATOM 2683 C C . GLU A 1 344 ? -35.738 0.745 20.745 1.00 90.94 344 GLU A C 1
ATOM 2685 O O . GLU A 1 344 ? -36.432 1.129 21.682 1.00 90.94 344 GLU A O 1
ATOM 2690 N N . THR A 1 345 ? -34.741 -0.125 20.906 1.00 86.06 345 THR A N 1
ATOM 2691 C CA . THR A 1 345 ? -34.444 -0.788 22.184 1.00 86.06 345 THR A CA 1
ATOM 2692 C C . THR A 1 345 ? -33.103 -0.378 22.789 1.00 86.06 345 THR A C 1
ATOM 2694 O O . THR A 1 345 ? -32.602 -1.034 23.691 1.00 86.06 345 THR A O 1
ATOM 2697 N N . THR A 1 346 ? -32.494 0.685 22.269 1.00 93.38 346 THR A N 1
ATOM 2698 C CA . THR A 1 346 ? -31.173 1.151 22.696 1.00 93.38 346 THR A CA 1
ATOM 2699 C C . THR A 1 346 ? -31.256 1.982 23.975 1.00 93.38 346 THR A C 1
ATOM 2701 O O . THR A 1 346 ? -31.992 2.967 24.014 1.00 93.38 346 THR A O 1
ATOM 2704 N N . ASP A 1 347 ? -30.419 1.662 24.963 1.00 93.88 347 ASP A N 1
ATOM 2705 C CA . ASP A 1 347 ? -30.255 2.461 26.182 1.00 93.88 347 ASP A CA 1
ATOM 2706 C C . ASP A 1 347 ? -29.215 3.575 25.987 1.00 93.88 347 ASP A C 1
ATOM 2708 O O . ASP A 1 347 ? -29.433 4.728 26.372 1.00 93.88 347 ASP A O 1
ATOM 2712 N N . VAL A 1 348 ? -28.092 3.249 25.332 1.00 95.50 348 VAL A N 1
ATOM 2713 C CA . VAL A 1 348 ? -27.021 4.202 25.000 1.00 95.50 348 VAL A CA 1
ATOM 2714 C C . VAL A 1 348 ? -26.761 4.213 23.503 1.00 95.50 348 VAL A C 1
ATOM 2716 O O . VAL A 1 348 ? -26.297 3.232 22.920 1.00 95.50 348 VAL A O 1
ATOM 2719 N N . PHE A 1 349 ? -27.005 5.361 22.879 1.00 97.00 349 PHE A N 1
ATOM 2720 C CA . PHE A 1 349 ? -26.680 5.593 21.479 1.00 97.00 349 PHE A CA 1
ATOM 2721 C C . PHE A 1 349 ? -25.333 6.295 21.348 1.00 97.00 349 PHE A C 1
ATOM 2723 O O . PHE A 1 349 ? -25.168 7.427 21.805 1.00 97.00 349 PHE A O 1
ATOM 2730 N N . PHE A 1 350 ? -24.382 5.646 20.683 1.00 96.31 350 PHE A N 1
ATOM 2731 C CA . PHE A 1 350 ? -23.092 6.218 20.325 1.00 96.31 350 PHE A CA 1
ATOM 2732 C C . PHE A 1 350 ? -23.015 6.406 18.809 1.00 96.31 350 PHE A C 1
ATOM 2734 O O . PHE A 1 350 ? -23.195 5.458 18.047 1.00 96.31 350 PHE A O 1
ATOM 2741 N N . CYS A 1 351 ? -22.707 7.618 18.356 1.00 94.88 351 CYS A N 1
ATOM 2742 C CA . CYS A 1 351 ? -22.630 7.952 16.939 1.00 94.88 351 CYS A CA 1
ATOM 2743 C C . CYS A 1 351 ? -21.393 8.791 16.628 1.00 94.88 351 CYS A C 1
ATOM 2745 O O . CYS A 1 351 ? -21.081 9.730 17.360 1.00 94.88 351 CYS A O 1
ATOM 2747 N N . SER A 1 352 ? -20.717 8.494 15.518 1.00 92.88 352 SER A N 1
ATOM 2748 C CA . SER A 1 352 ? -19.580 9.289 15.050 1.00 92.88 352 SER A CA 1
ATOM 2749 C C . SER A 1 352 ? -19.504 9.378 13.523 1.00 92.88 352 SER A C 1
ATOM 2751 O O . SER A 1 352 ? -19.849 8.419 12.833 1.00 92.88 352 SER A O 1
ATOM 2753 N N . LEU A 1 353 ? -19.008 10.504 12.996 1.00 89.00 353 LEU A N 1
ATOM 2754 C CA . LEU A 1 353 ? -18.638 10.701 11.583 1.00 89.00 353 LEU A CA 1
ATOM 2755 C C . LEU A 1 353 ? -19.758 10.488 10.545 1.00 89.00 353 LEU A C 1
ATOM 2757 O O . LEU A 1 353 ? -19.495 10.099 9.407 1.00 89.00 353 LEU A O 1
ATOM 2761 N N . ILE A 1 354 ? -21.013 10.786 10.892 1.00 89.31 354 ILE A N 1
ATOM 2762 C CA . ILE A 1 354 ? -22.125 10.795 9.927 1.00 89.31 354 ILE A CA 1
ATOM 2763 C C . ILE A 1 354 ? -22.287 12.204 9.345 1.00 89.31 354 ILE A C 1
ATOM 2765 O O . ILE A 1 354 ? -22.681 13.128 10.057 1.00 89.31 354 ILE A O 1
ATOM 2769 N N . PHE A 1 355 ? -22.005 12.362 8.049 1.00 84.12 355 PHE A N 1
ATOM 2770 C CA . PHE A 1 355 ? -22.067 13.658 7.351 1.00 84.12 355 PHE A CA 1
ATOM 2771 C C . PHE A 1 355 ? -23.020 13.697 6.157 1.00 84.12 355 PHE A C 1
ATOM 2773 O O . PHE A 1 355 ? -23.302 14.781 5.648 1.00 84.12 355 PHE A O 1
ATOM 2780 N N . ASP A 1 356 ? -23.497 12.545 5.679 1.00 87.38 356 ASP A N 1
ATOM 2781 C CA . ASP A 1 356 ? -24.514 12.538 4.632 1.00 87.38 356 ASP A CA 1
ATOM 2782 C C . ASP A 1 356 ? -25.809 13.144 5.183 1.00 87.38 356 ASP A C 1
ATOM 2784 O O . ASP A 1 356 ? -26.293 12.726 6.235 1.00 87.38 356 ASP A O 1
ATOM 2788 N N . PHE A 1 357 ? -26.342 14.150 4.490 1.00 84.31 357 PHE A N 1
ATOM 2789 C CA . PHE A 1 357 ? -27.475 14.935 4.976 1.00 84.31 357 PHE A CA 1
ATOM 2790 C C . PHE A 1 357 ? -28.718 14.067 5.209 1.00 84.31 357 PHE A C 1
ATOM 2792 O O . PHE A 1 357 ? -29.347 14.168 6.261 1.00 84.31 357 PHE A O 1
ATOM 2799 N N . ASP A 1 358 ? -29.042 13.177 4.266 1.00 88.94 358 ASP A N 1
ATOM 2800 C CA . ASP A 1 358 ? -30.240 12.338 4.350 1.00 88.94 358 ASP A CA 1
ATOM 2801 C C . ASP A 1 358 ? -30.116 11.314 5.491 1.00 88.94 358 ASP A C 1
ATOM 2803 O O . ASP A 1 358 ? -31.091 11.029 6.195 1.00 88.94 358 ASP A O 1
ATOM 2807 N N . GLN A 1 359 ? -28.914 10.768 5.702 1.00 92.62 359 GLN A N 1
ATOM 2808 C CA . GLN A 1 359 ? -28.638 9.860 6.818 1.00 92.62 359 GLN A CA 1
ATOM 2809 C C . GLN A 1 359 ? -28.649 10.580 8.171 1.00 92.62 359 GLN A C 1
ATOM 2811 O O . GLN A 1 359 ? -29.221 10.062 9.132 1.00 92.62 359 GLN A O 1
ATOM 2816 N N . ALA A 1 360 ? -28.036 11.764 8.249 1.00 90.44 360 ALA A N 1
ATOM 2817 C CA . ALA A 1 360 ? -27.960 12.559 9.469 1.00 90.44 360 ALA A CA 1
ATOM 2818 C C . ALA A 1 360 ? -29.346 13.021 9.926 1.00 90.44 360 ALA A C 1
ATOM 2820 O O . ALA A 1 360 ? -29.682 12.861 11.099 1.00 90.44 360 ALA A O 1
ATOM 2821 N N . GLU A 1 361 ? -30.168 13.532 9.006 1.00 92.06 361 GLU A N 1
ATOM 2822 C CA . GLU A 1 361 ? -31.523 14.000 9.308 1.00 92.06 361 GLU A CA 1
ATOM 2823 C C . GLU A 1 361 ? -32.415 12.850 9.786 1.00 92.06 361 GLU A C 1
ATOM 2825 O O . GLU A 1 361 ? -33.150 12.988 10.764 1.00 92.06 361 GLU A O 1
ATOM 2830 N N . TRP A 1 362 ? -32.294 11.678 9.159 1.00 95.75 362 TRP A N 1
ATOM 2831 C CA . TRP A 1 362 ? -33.018 10.499 9.614 1.00 95.75 362 TRP A CA 1
ATOM 2832 C C . TRP A 1 362 ? -32.577 10.030 11.001 1.00 95.75 362 TRP A C 1
ATOM 2834 O O . TRP A 1 362 ? -33.431 9.783 11.851 1.00 95.75 362 TRP A O 1
ATOM 2844 N N . LEU A 1 363 ? -31.268 9.906 11.253 1.00 95.31 363 LEU A N 1
ATOM 2845 C CA . LEU A 1 363 ? -30.770 9.506 12.573 1.00 95.31 363 LEU A CA 1
ATOM 2846 C C . LEU A 1 363 ? -31.204 10.497 13.654 1.00 95.31 363 LEU A C 1
ATOM 2848 O O . LEU A 1 363 ? -31.554 10.082 14.758 1.00 95.31 363 LEU A O 1
ATOM 2852 N N . ARG A 1 364 ? -31.227 11.797 13.330 1.00 93.31 364 ARG A N 1
ATOM 2853 C CA . ARG A 1 364 ? -31.689 12.864 14.225 1.00 93.31 364 ARG A CA 1
ATOM 2854 C C . ARG A 1 364 ? -33.119 12.632 14.706 1.00 93.31 364 ARG A C 1
ATOM 2856 O O . ARG A 1 364 ? -33.425 12.950 15.850 1.00 93.31 364 ARG A O 1
ATOM 2863 N N . GLU A 1 365 ? -33.993 12.110 13.851 1.00 92.81 365 GLU A N 1
ATOM 2864 C CA . GLU A 1 365 ? -35.366 11.734 14.209 1.00 92.81 365 GLU A CA 1
ATOM 2865 C C . GLU A 1 365 ? -35.408 10.383 14.934 1.00 92.81 365 GLU A C 1
ATOM 2867 O O . GLU A 1 365 ? -36.037 10.262 15.983 1.00 92.81 365 GLU A O 1
ATOM 2872 N N . ALA A 1 366 ? -34.686 9.388 14.417 1.00 93.44 366 ALA A N 1
ATOM 2873 C CA . ALA A 1 366 ? -34.721 8.013 14.905 1.00 93.44 366 ALA A CA 1
ATOM 2874 C C . ALA A 1 366 ? -34.110 7.818 16.301 1.00 93.44 366 ALA A C 1
ATOM 2876 O O . ALA A 1 366 ? -34.403 6.815 16.935 1.00 93.44 366 ALA A O 1
ATOM 2877 N N . CYS A 1 367 ? -33.264 8.731 16.789 1.00 93.62 367 CYS A N 1
ATOM 2878 C CA . CYS A 1 367 ? -32.649 8.620 18.116 1.00 93.62 367 CYS A CA 1
ATOM 2879 C C . CYS A 1 367 ? -33.324 9.475 19.201 1.00 93.62 367 CYS A C 1
ATOM 2881 O O . CYS A 1 367 ? -32.850 9.484 20.335 1.00 93.62 367 CYS A O 1
ATOM 2883 N N . GLN A 1 368 ? -34.389 10.233 18.901 1.00 90.75 368 GLN A N 1
ATOM 2884 C CA . GLN A 1 368 ? -34.905 11.247 19.838 1.00 90.75 368 GLN A CA 1
ATOM 2885 C C . GLN A 1 368 ? -35.379 10.687 21.178 1.00 90.75 368 GLN A C 1
ATOM 2887 O O . GLN A 1 368 ? -35.232 11.373 22.193 1.00 90.75 368 GLN A O 1
ATOM 2892 N N . HIS A 1 369 ? -35.927 9.470 21.163 1.00 91.88 369 HIS A N 1
ATOM 2893 C CA . HIS A 1 369 ? -36.436 8.766 22.339 1.00 91.88 369 HIS A CA 1
ATOM 2894 C C . HIS A 1 369 ? -35.331 8.233 23.257 1.00 91.88 369 HIS A C 1
ATOM 2896 O O . HIS A 1 369 ? -35.623 7.876 24.393 1.00 91.88 369 HIS A O 1
ATOM 2902 N N . ILE A 1 370 ? -34.080 8.190 22.793 1.00 93.94 370 ILE A N 1
ATOM 2903 C CA . ILE A 1 370 ? -32.950 7.644 23.547 1.00 93.94 370 ILE A CA 1
ATOM 2904 C C . ILE A 1 370 ? -32.423 8.714 24.512 1.00 93.94 370 ILE A C 1
ATOM 2906 O O . ILE A 1 370 ? -32.067 9.830 24.116 1.00 93.94 370 ILE A O 1
ATOM 2910 N N . GLU A 1 371 ? -32.365 8.391 25.803 1.00 89.56 371 GLU A N 1
ATOM 2911 C CA . GLU A 1 371 ? -31.981 9.351 26.843 1.00 89.56 371 GLU A CA 1
ATOM 2912 C C . GLU A 1 371 ? -30.478 9.659 26.839 1.00 89.56 371 GLU A C 1
ATOM 2914 O O . GLU A 1 371 ? -30.098 10.830 26.949 1.00 89.56 371 GLU A O 1
ATOM 2919 N N . VAL A 1 372 ? -29.631 8.643 26.636 1.00 94.06 372 VAL A N 1
ATOM 2920 C CA . VAL A 1 372 ? -28.173 8.796 26.551 1.00 94.06 372 VAL A CA 1
ATOM 2921 C C . VAL A 1 372 ? -27.725 8.716 25.093 1.00 94.06 372 VAL A C 1
ATOM 2923 O O . VAL A 1 372 ? -27.697 7.654 24.477 1.00 94.06 372 VAL A O 1
ATOM 2926 N N . ARG A 1 373 ? -27.355 9.867 24.532 1.00 94.50 373 ARG A N 1
ATOM 2927 C CA . ARG A 1 373 ? -26.880 10.046 23.156 1.00 94.50 373 ARG A CA 1
ATOM 2928 C C . ARG A 1 373 ? -25.513 10.708 23.157 1.00 94.50 373 ARG A C 1
ATOM 2930 O O . ARG A 1 373 ? -25.382 11.887 23.491 1.00 94.50 373 ARG A O 1
ATOM 2937 N N . MET A 1 374 ? -24.504 9.965 22.733 1.00 93.44 374 MET A N 1
ATOM 2938 C CA . MET A 1 374 ? -23.134 10.428 22.569 1.00 93.44 374 MET A CA 1
ATOM 2939 C C . MET A 1 374 ? -22.829 10.575 21.083 1.00 93.44 374 MET A C 1
ATOM 2941 O O . MET A 1 374 ? -22.580 9.588 20.398 1.00 93.44 374 MET A O 1
ATOM 2945 N N . ILE A 1 375 ? -22.889 11.806 20.577 1.00 91.50 375 ILE A N 1
ATOM 2946 C CA . ILE A 1 375 ? -22.723 12.084 19.151 1.00 91.50 375 ILE A CA 1
ATOM 2947 C C . ILE A 1 375 ? -21.472 12.935 18.958 1.00 91.50 375 ILE A C 1
ATOM 2949 O O . ILE A 1 375 ? -21.406 14.093 19.373 1.00 91.50 375 ILE A O 1
ATOM 2953 N N . PHE A 1 376 ? -20.468 12.351 18.318 1.00 89.06 376 PHE A N 1
ATOM 2954 C CA . PHE A 1 376 ? -19.176 12.977 18.074 1.00 89.06 376 PHE A CA 1
ATOM 2955 C C . PHE A 1 376 ? -18.975 13.246 16.584 1.00 89.06 376 PHE A C 1
ATOM 2957 O O . PHE A 1 376 ? -19.507 12.533 15.739 1.00 89.06 376 PHE A O 1
ATOM 2964 N N . GLU A 1 377 ? -18.233 14.312 16.273 1.00 85.06 377 GLU A N 1
ATOM 2965 C CA . GLU A 1 377 ? -17.687 14.604 14.937 1.00 85.06 377 GLU A CA 1
ATOM 2966 C C . GLU A 1 377 ? -18.637 14.279 13.761 1.00 85.06 377 GLU A C 1
ATOM 2968 O O . GLU A 1 377 ? -18.233 13.638 12.805 1.00 85.06 377 GLU A O 1
ATOM 2973 N N . SER A 1 378 ? -19.911 14.668 13.840 1.00 85.81 378 SER A N 1
ATOM 2974 C CA . SER A 1 378 ? -20.943 14.383 12.825 1.00 85.81 378 SER A CA 1
ATOM 2975 C C . SER A 1 378 ? -21.546 15.693 12.299 1.00 85.81 378 SER A C 1
ATOM 2977 O O . SER A 1 378 ? -21.117 16.777 12.698 1.00 85.81 378 SER A O 1
ATOM 2979 N N . ALA A 1 379 ? -22.542 15.624 11.412 1.00 82.88 379 ALA A N 1
ATOM 2980 C CA . ALA A 1 379 ? -23.321 16.795 11.006 1.00 82.88 379 ALA A CA 1
ATOM 2981 C C . ALA A 1 379 ? -23.855 17.561 12.234 1.00 82.88 379 ALA A C 1
ATOM 2983 O O . ALA A 1 379 ? -24.238 16.951 13.240 1.00 82.88 379 ALA A O 1
ATOM 2984 N N . LEU A 1 380 ? -23.870 18.897 12.171 1.00 76.06 380 LEU A N 1
ATOM 2985 C CA . LEU A 1 380 ? -24.200 19.755 13.316 1.00 76.06 380 LEU A CA 1
ATOM 2986 C C . LEU A 1 380 ? -25.612 19.498 13.849 1.00 76.06 380 LEU A C 1
ATOM 2988 O O . LEU A 1 380 ? -25.834 19.511 15.060 1.00 76.06 380 LEU A O 1
ATOM 2992 N N . GLU A 1 381 ? -26.550 19.235 12.946 1.00 79.38 381 GLU A N 1
ATOM 2993 C CA . GLU A 1 381 ? -27.933 18.885 13.241 1.00 79.38 381 GLU A CA 1
ATOM 2994 C C . GLU A 1 381 ? -27.998 17.623 14.099 1.00 79.38 381 GLU A C 1
ATOM 2996 O O . GLU A 1 381 ? -28.711 17.599 15.102 1.00 79.38 381 GLU A O 1
ATOM 3001 N N . LEU A 1 382 ? -27.203 16.607 13.757 1.00 84.06 382 LEU A N 1
ATOM 3002 C CA . LEU A 1 382 ? -27.136 15.358 14.504 1.00 84.06 382 LEU A CA 1
ATOM 3003 C C . LEU A 1 382 ? -26.394 15.548 15.832 1.00 84.06 382 LEU A C 1
ATOM 3005 O O . LEU A 1 382 ? -26.882 15.126 16.875 1.00 84.06 382 LEU A O 1
ATOM 3009 N N . MET A 1 383 ? -25.259 16.255 15.836 1.00 82.56 383 MET A N 1
ATOM 3010 C CA . MET A 1 383 ? -24.512 16.555 17.065 1.00 82.56 383 MET A CA 1
ATOM 3011 C C . MET A 1 383 ? -25.334 17.339 18.094 1.00 82.56 383 MET A C 1
ATOM 3013 O O . MET A 1 383 ? -25.146 17.153 19.300 1.00 82.56 383 MET A O 1
ATOM 3017 N N . SER A 1 384 ? -26.262 18.188 17.640 1.00 81.56 384 SER A N 1
ATOM 3018 C CA . SER A 1 384 ? -27.164 18.932 18.523 1.00 81.56 384 SER A CA 1
ATOM 3019 C C . SER A 1 384 ? -28.027 18.017 19.402 1.00 81.56 384 SER A C 1
ATOM 3021 O O . SER A 1 384 ? -28.419 18.424 20.494 1.00 81.56 384 SER A O 1
ATOM 3023 N N . CYS A 1 385 ? -28.245 16.763 18.990 1.00 86.38 385 CYS A N 1
ATOM 3024 C CA . CYS A 1 385 ? -28.983 15.757 19.751 1.00 86.38 385 CYS A CA 1
ATOM 3025 C C . CYS A 1 385 ? -28.178 15.099 20.883 1.00 86.38 385 CYS A C 1
ATOM 3027 O O . CYS A 1 385 ? -28.730 14.255 21.586 1.00 86.38 385 CYS A O 1
ATOM 3029 N N . THR A 1 386 ? -26.905 15.459 21.086 1.00 89.00 386 THR A N 1
ATOM 3030 C CA . THR A 1 386 ? -26.097 14.931 22.200 1.00 89.00 386 THR A CA 1
ATOM 3031 C C . THR A 1 386 ? -26.762 15.238 23.541 1.00 89.00 386 THR A C 1
ATOM 3033 O O . THR A 1 386 ? -27.032 16.405 23.850 1.00 89.00 386 THR A O 1
ATOM 3036 N N . LYS A 1 387 ? -26.975 14.198 24.351 1.00 89.88 387 LYS A N 1
ATOM 3037 C CA . LYS A 1 387 ? -27.579 14.268 25.686 1.00 89.88 387 LYS A CA 1
ATOM 3038 C C . LYS A 1 387 ? -26.982 13.182 26.581 1.00 89.88 387 LYS A C 1
ATOM 3040 O O . LYS A 1 387 ? -27.001 12.013 26.223 1.00 89.88 387 LYS A O 1
ATOM 3045 N N . VAL A 1 388 ? -26.460 13.557 27.740 1.00 86.94 388 VAL A N 1
ATOM 3046 C CA . VAL A 1 388 ? -25.955 12.652 28.778 1.00 86.94 388 VAL A CA 1
ATOM 3047 C C . VAL A 1 388 ? -26.432 13.214 30.112 1.00 86.94 388 VAL A C 1
ATOM 3049 O O . VAL A 1 388 ? -25.905 14.223 30.569 1.00 86.94 388 VAL A O 1
ATOM 3052 N N . GLY A 1 389 ? -27.470 12.626 30.709 1.00 82.06 389 GLY A N 1
ATOM 3053 C CA . GLY A 1 389 ? -28.073 13.144 31.943 1.00 82.06 389 GLY A CA 1
ATOM 3054 C C . GLY A 1 389 ? -28.445 14.633 31.843 1.00 82.06 389 GLY A C 1
ATOM 3055 O O . GLY A 1 389 ? -29.245 15.037 30.997 1.00 82.06 389 GLY A O 1
ATOM 3056 N N . SER A 1 390 ? -27.842 15.455 32.702 1.00 76.50 390 SER A N 1
ATOM 3057 C CA . SER A 1 390 ? -28.008 16.916 32.745 1.00 76.50 390 SER A CA 1
ATOM 3058 C C . SER A 1 390 ? -27.264 17.675 31.635 1.00 76.50 390 SER A C 1
ATOM 3060 O O . SER A 1 390 ? -27.582 18.834 31.353 1.00 76.50 390 SER A O 1
ATOM 3062 N N . PHE A 1 391 ? -26.289 17.039 30.982 1.00 77.62 391 PHE A N 1
ATOM 3063 C CA . PHE A 1 391 ? -25.520 17.622 29.890 1.00 77.62 391 PHE A CA 1
ATOM 3064 C C . PHE A 1 391 ? -26.247 17.428 28.553 1.00 77.62 391 PHE A C 1
ATOM 3066 O O . PHE A 1 391 ? -26.551 16.307 28.159 1.00 77.62 391 PHE A O 1
ATOM 3073 N N . ALA A 1 392 ? -26.499 18.513 27.818 1.00 75.81 392 ALA A N 1
ATOM 3074 C CA . ALA A 1 392 ? -27.093 18.470 26.481 1.00 75.81 392 ALA A CA 1
ATOM 3075 C C . ALA A 1 392 ? -26.507 19.562 25.570 1.00 75.81 392 ALA A C 1
ATOM 3077 O O . ALA A 1 392 ? -26.165 20.650 26.045 1.00 75.81 392 ALA A O 1
ATOM 3078 N N . MET A 1 393 ? -26.410 19.279 24.266 1.00 69.75 393 MET A N 1
ATOM 3079 C CA . MET A 1 393 ? -25.935 20.227 23.240 1.00 69.75 393 MET A CA 1
ATOM 3080 C C . MET A 1 393 ? -27.059 21.102 22.654 1.00 69.75 393 MET A C 1
ATOM 3082 O O . MET A 1 393 ? -26.790 22.211 22.191 1.00 69.75 393 MET A O 1
ATOM 3086 N N . SER A 1 394 ? -28.321 20.658 22.697 1.00 58.75 394 SER A N 1
ATOM 3087 C CA . SER A 1 394 ? -29.475 21.433 22.222 1.00 58.75 394 SER A CA 1
ATOM 3088 C C . SER A 1 394 ? -30.005 22.414 23.275 1.00 58.75 394 SER A C 1
ATOM 3090 O O . SER A 1 394 ? -30.271 22.024 24.410 1.00 58.75 394 SER A O 1
ATOM 3092 N N . GLY A 1 395 ? -30.290 23.653 22.861 1.00 43.62 395 GLY A N 1
ATOM 3093 C CA . GLY A 1 395 ? -31.138 24.590 23.608 1.00 43.62 395 GLY A CA 1
ATOM 3094 C C . GLY A 1 395 ? -30.368 25.582 24.481 1.00 43.62 395 GLY A C 1
ATOM 3095 O O . GLY A 1 395 ? -29.772 25.234 25.500 1.00 43.62 395 GLY A O 1
ATOM 3096 N N . GLY A 1 396 ? -30.422 26.862 24.106 1.00 42.09 396 GLY A N 1
ATOM 3097 C CA . GLY A 1 396 ? -29.937 27.943 24.957 1.00 42.09 396 GLY A CA 1
ATOM 3098 C C . GLY A 1 396 ? -30.606 27.896 26.334 1.00 42.09 396 GLY A C 1
ATOM 3099 O O . GLY A 1 396 ? -31.819 28.031 26.434 1.00 42.09 396 GLY A O 1
ATOM 3100 N N . GLY A 1 397 ? -29.813 27.722 27.396 1.00 37.22 397 GLY A N 1
ATOM 3101 C CA . GLY A 1 397 ? -30.227 28.068 28.761 1.00 37.22 397 GLY A CA 1
ATOM 3102 C C . GLY A 1 397 ? -29.935 27.054 29.871 1.00 37.22 397 GLY A C 1
ATOM 3103 O O . GLY A 1 397 ? -29.534 27.486 30.950 1.00 37.22 397 GLY A O 1
ATOM 3104 N N . GLY A 1 398 ? -30.056 25.742 29.650 1.00 38.41 398 GLY A N 1
ATOM 3105 C CA . GLY A 1 398 ? -30.262 24.799 30.768 1.00 38.41 398 GLY A CA 1
ATOM 3106 C C . GLY A 1 398 ? -29.063 23.976 31.256 1.00 38.41 398 GLY A C 1
ATOM 3107 O O . GLY A 1 398 ? -28.692 24.090 32.416 1.00 38.41 398 GLY A O 1
ATOM 3108 N N . GLY A 1 399 ? -28.460 23.139 30.404 1.00 42.62 399 GLY A N 1
ATOM 3109 C CA . GLY A 1 399 ? -27.649 21.994 30.873 1.00 42.62 399 GLY A CA 1
ATOM 3110 C C . GLY A 1 399 ? -26.128 22.179 30.933 1.00 42.62 399 GLY A C 1
ATOM 3111 O O . GLY A 1 399 ? -25.417 21.362 31.505 1.00 42.62 399 GLY A O 1
ATOM 3112 N N . MET A 1 400 ? -25.590 23.245 30.339 1.00 51.03 400 MET A N 1
ATOM 3113 C CA . MET A 1 400 ? -24.137 23.431 30.252 1.00 51.03 400 MET A CA 1
ATOM 3114 C C . MET A 1 400 ? -23.628 24.366 31.360 1.00 51.03 400 MET A C 1
ATOM 3116 O O . MET A 1 400 ? -24.159 25.481 31.452 1.00 51.03 400 MET A O 1
ATOM 3120 N N . PRO A 1 401 ? -22.608 23.984 32.156 1.00 53.25 401 PRO A N 1
ATOM 3121 C CA . PRO A 1 401 ? -22.023 24.849 33.179 1.00 53.25 401 PRO A CA 1
ATOM 3122 C C . PRO A 1 401 ? -21.632 26.212 32.590 1.00 53.25 401 PRO A C 1
ATOM 3124 O O . PRO A 1 401 ? -21.101 26.244 31.476 1.00 53.25 401 PRO A O 1
ATOM 3127 N N . PRO A 1 402 ? -21.835 27.338 33.299 1.00 54.78 402 PRO A N 1
ATOM 3128 C CA . PRO A 1 402 ? -21.558 28.678 32.773 1.00 54.78 402 PRO A CA 1
ATOM 3129 C C . PRO A 1 402 ? -20.139 28.845 32.211 1.00 54.78 402 PRO A C 1
ATOM 3131 O O . PRO A 1 402 ? -19.960 29.508 31.193 1.00 54.78 402 PRO A O 1
ATOM 3134 N N . ALA A 1 403 ? -19.145 28.185 32.815 1.00 51.19 403 ALA A N 1
ATOM 3135 C CA . ALA A 1 403 ? -17.761 28.180 32.343 1.00 51.19 403 ALA A CA 1
ATOM 3136 C C . ALA A 1 403 ? -17.594 27.467 30.988 1.00 51.19 403 ALA A C 1
ATOM 3138 O O . ALA A 1 403 ? -16.958 28.007 30.090 1.00 51.19 403 ALA A O 1
ATOM 3139 N N . VAL A 1 404 ? -18.217 26.299 30.805 1.00 53.22 404 VAL A N 1
ATOM 3140 C CA . VAL A 1 404 ? -18.174 25.525 29.548 1.00 53.22 404 VAL A CA 1
ATOM 3141 C C . VAL A 1 404 ? -18.994 26.221 28.466 1.00 53.22 404 VAL A C 1
ATOM 3143 O O . VAL A 1 404 ? -18.561 26.313 27.324 1.00 53.22 404 VAL A O 1
ATOM 3146 N N . ARG A 1 405 ? -20.136 26.806 28.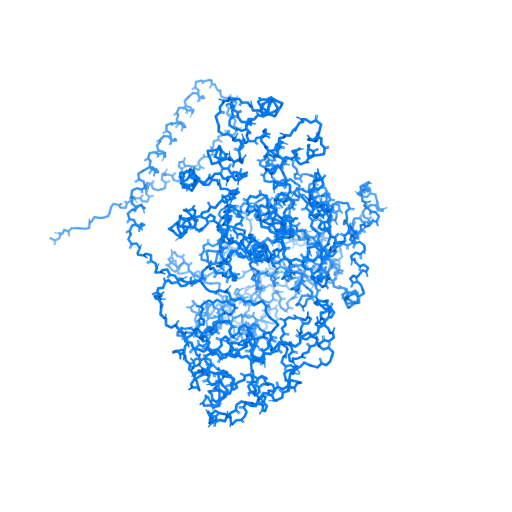838 1.00 58.28 405 ARG A N 1
ATOM 3147 C CA . ARG A 1 405 ? -20.981 27.604 27.946 1.00 58.28 405 ARG A CA 1
ATOM 3148 C C . ARG A 1 405 ? -20.258 28.865 27.475 1.00 58.28 405 ARG A C 1
ATOM 3150 O O . ARG A 1 405 ? -20.312 29.176 26.294 1.00 58.28 405 ARG A O 1
ATOM 3157 N N . SER A 1 406 ? -19.537 29.545 28.369 1.00 53.03 406 SER A N 1
ATOM 3158 C CA . SER A 1 406 ? -18.668 30.685 28.047 1.00 53.03 406 SER A CA 1
ATOM 3159 C C . SER A 1 406 ? -17.513 30.268 27.129 1.00 53.03 406 SER A C 1
ATOM 3161 O O . SER A 1 406 ? -17.269 30.913 26.110 1.00 53.03 406 SER A O 1
ATOM 3163 N N . LEU A 1 407 ? -16.872 29.127 27.407 1.00 52.38 407 LEU A N 1
ATOM 3164 C CA . LEU A 1 407 ? -15.787 28.578 26.592 1.00 52.38 407 LEU A CA 1
ATOM 3165 C C . LEU A 1 407 ? -16.267 28.181 25.187 1.00 52.38 407 LEU A C 1
ATOM 3167 O O . LEU A 1 407 ? -15.636 28.547 24.211 1.00 52.38 407 LEU A O 1
ATOM 3171 N N . ILE A 1 408 ? -17.423 27.526 25.053 1.00 53.25 408 ILE A N 1
ATOM 3172 C CA . ILE A 1 408 ? -18.011 27.197 23.746 1.00 53.25 408 ILE A CA 1
ATOM 3173 C C . ILE A 1 408 ? -18.521 28.462 23.043 1.00 53.25 408 ILE A C 1
ATOM 3175 O O . ILE A 1 408 ? -18.230 28.648 21.869 1.00 53.25 408 ILE A O 1
ATOM 3179 N N . SER A 1 409 ? -19.187 29.386 23.746 1.00 55.44 409 SER A N 1
ATOM 3180 C CA . SER A 1 409 ? -19.693 30.634 23.147 1.00 55.44 409 SER A CA 1
ATOM 3181 C C . SER A 1 409 ? -18.586 31.579 22.663 1.00 55.44 409 SER A C 1
ATOM 3183 O O . SER A 1 409 ? -18.765 32.269 21.665 1.00 55.44 409 SER A O 1
ATOM 3185 N N . SER A 1 410 ? -17.424 31.574 23.326 1.00 47.78 410 SER A N 1
ATOM 3186 C CA . SER A 1 410 ? -16.222 32.305 22.895 1.00 47.78 410 SER A CA 1
ATOM 3187 C C . SER A 1 410 ? -15.467 31.607 21.759 1.00 47.78 410 SER A C 1
ATOM 3189 O O . SER A 1 410 ? -14.607 32.218 21.128 1.00 47.78 410 SER A O 1
ATOM 3191 N N . LEU A 1 411 ? -15.805 30.346 21.480 1.00 42.69 411 LEU A N 1
ATOM 3192 C CA . LEU A 1 411 ? -15.269 29.545 20.384 1.00 42.69 411 LEU A CA 1
ATOM 3193 C C . LEU A 1 411 ? -16.219 29.467 19.174 1.00 42.69 411 LEU A C 1
ATOM 3195 O O . LEU A 1 411 ? -15.782 29.065 18.102 1.00 42.69 411 LEU A O 1
ATOM 3199 N N . THR A 1 412 ? -17.490 29.854 19.318 1.00 44.66 412 THR A N 1
ATOM 3200 C CA . THR A 1 412 ? -18.497 29.853 18.246 1.00 44.66 412 THR A CA 1
ATOM 3201 C C . THR A 1 412 ? -18.683 31.248 17.646 1.00 44.66 412 THR A C 1
ATOM 3203 O O . THR A 1 412 ? -19.212 32.147 18.299 1.00 44.66 412 THR A O 1
ATOM 3206 N N . GLY A 1 413 ? -18.309 31.425 16.379 1.00 51.09 413 GLY A N 1
ATOM 3207 C CA . GLY A 1 413 ? -18.705 32.582 15.571 1.00 51.09 413 GLY A CA 1
ATOM 3208 C C . GLY A 1 413 ? -20.152 32.485 15.060 1.00 51.09 413 GLY A C 1
ATOM 3209 O O . GLY A 1 413 ? -20.866 31.505 15.295 1.00 51.09 413 GLY A O 1
ATOM 3210 N N . GLN A 1 414 ? -20.606 33.513 14.330 1.00 51.56 414 GLN A N 1
ATOM 3211 C CA . GLN A 1 414 ? -21.913 33.476 13.650 1.00 51.56 414 GLN A CA 1
ATOM 3212 C C . GLN A 1 414 ? -21.939 32.494 12.466 1.00 51.56 414 GLN A C 1
ATOM 3214 O O . GLN A 1 414 ? -23.026 32.091 12.054 1.00 51.56 414 GLN A O 1
ATOM 3219 N N . ARG A 1 415 ? -20.773 32.105 11.929 1.00 54.03 415 ARG A N 1
ATOM 3220 C CA . ARG A 1 415 ? -20.647 31.165 10.808 1.00 54.03 415 ARG A CA 1
ATOM 3221 C C . ARG A 1 415 ? -20.569 29.723 11.299 1.00 54.03 415 ARG A C 1
ATOM 3223 O O . ARG A 1 415 ? -20.058 29.440 12.377 1.00 54.03 415 ARG A O 1
ATOM 3230 N N . GLU A 1 416 ? -21.068 28.814 10.475 1.00 56.25 416 GLU A N 1
ATOM 3231 C CA . GLU A 1 416 ? -21.120 27.374 10.740 1.00 56.25 416 GLU A CA 1
ATOM 3232 C C . GLU A 1 416 ? -19.724 26.751 10.931 1.00 56.25 416 GLU A C 1
ATOM 3234 O O . GLU A 1 416 ? -19.498 25.995 11.875 1.00 56.25 416 GLU A O 1
ATOM 3239 N N . GLU A 1 417 ? -18.760 27.175 10.109 1.00 53.19 417 GLU A N 1
ATOM 3240 C CA . GLU A 1 417 ? -17.350 26.759 10.160 1.00 53.19 417 GLU A CA 1
ATOM 3241 C C . GLU A 1 417 ? -16.697 27.059 11.521 1.00 53.19 417 GLU A C 1
ATOM 3243 O O . GLU A 1 417 ? -15.995 26.216 12.085 1.00 53.19 417 GLU A O 1
ATOM 3248 N N . ASP A 1 418 ? -16.989 28.231 12.097 1.00 57.84 418 ASP A N 1
ATOM 3249 C CA . ASP A 1 418 ? -16.441 28.649 13.390 1.00 57.84 418 ASP A CA 1
ATOM 3250 C C . ASP A 1 418 ? -16.959 27.755 14.529 1.00 57.84 418 ASP A C 1
ATOM 3252 O O . ASP A 1 418 ? -16.237 27.473 15.485 1.00 57.84 418 ASP A O 1
ATOM 3256 N N . ARG A 1 419 ? -18.201 27.259 14.427 1.00 59.75 419 ARG A N 1
ATOM 3257 C CA . ARG A 1 419 ? -18.797 26.373 15.441 1.00 59.75 419 ARG A CA 1
ATOM 3258 C C . ARG A 1 419 ? -18.147 24.994 15.447 1.00 59.75 419 ARG A C 1
ATOM 3260 O O . ARG A 1 419 ? -17.839 24.476 16.521 1.00 59.75 419 ARG A O 1
ATOM 3267 N N . ILE A 1 420 ? -17.891 24.429 14.267 1.00 60.16 420 ILE A N 1
ATOM 3268 C CA . ILE A 1 420 ? -17.191 23.144 14.115 1.00 60.16 420 ILE A CA 1
ATOM 3269 C C . ILE A 1 420 ? -15.748 23.264 14.623 1.00 60.16 420 ILE A C 1
ATOM 3271 O O . ILE A 1 420 ? -15.274 22.402 15.370 1.00 60.16 420 ILE A O 1
ATOM 3275 N N . ALA A 1 421 ? -15.056 24.356 14.281 1.00 56.84 421 ALA A N 1
ATOM 3276 C CA . ALA A 1 421 ? -13.697 24.621 14.751 1.00 56.84 421 ALA A CA 1
ATOM 3277 C C . ALA A 1 421 ? -13.635 24.760 16.283 1.00 56.84 421 ALA A C 1
ATOM 3279 O O . ALA A 1 421 ? -12.763 24.172 16.932 1.00 56.84 421 ALA A O 1
ATOM 3280 N N . GLY A 1 422 ? -14.589 25.488 16.868 1.00 59.66 422 GLY A N 1
ATOM 3281 C CA . GLY A 1 422 ? -14.717 25.650 18.311 1.00 59.66 422 GLY A CA 1
ATOM 3282 C C . GLY A 1 422 ? -14.972 24.338 19.050 1.00 59.66 422 GLY A C 1
ATOM 3283 O O . GLY A 1 422 ? -14.284 24.029 20.025 1.00 59.66 422 GLY A O 1
ATOM 3284 N N . TYR A 1 423 ? -15.896 23.524 18.539 1.00 64.62 423 TYR A N 1
ATOM 3285 C CA . TYR A 1 423 ? -16.196 22.199 19.078 1.00 64.62 423 TYR A CA 1
ATOM 3286 C C . TYR A 1 423 ? -14.993 21.252 19.002 1.00 64.62 423 TYR A C 1
ATOM 3288 O O . TYR A 1 423 ? -14.623 20.631 19.994 1.00 64.62 423 TYR A O 1
ATOM 3296 N N . THR A 1 424 ? -14.307 21.211 17.858 1.00 64.75 424 THR A N 1
ATOM 3297 C CA . THR A 1 424 ? -13.107 20.381 17.668 1.00 64.75 424 THR A CA 1
ATOM 3298 C C . THR A 1 424 ? -11.988 20.783 18.631 1.00 64.75 424 THR A C 1
ATOM 3300 O O . THR A 1 424 ? -11.282 19.934 19.178 1.00 64.75 424 THR A O 1
ATOM 3303 N N . LYS A 1 425 ? -11.812 22.088 18.876 1.00 66.19 425 LYS A N 1
ATOM 3304 C CA . LYS A 1 425 ? -10.834 22.588 19.849 1.00 66.19 425 LYS A CA 1
ATOM 3305 C C . LYS A 1 425 ? -11.204 22.168 21.269 1.00 66.19 425 LYS A C 1
ATOM 3307 O O . LYS A 1 425 ? -10.329 21.698 21.991 1.00 66.19 425 LYS A O 1
ATOM 3312 N N . PHE A 1 426 ? -12.482 22.277 21.630 1.00 70.12 426 PHE A N 1
ATOM 3313 C CA . PHE A 1 426 ? -12.993 21.820 22.919 1.00 70.12 426 PHE A CA 1
ATOM 3314 C C . PHE A 1 426 ? -12.798 20.316 23.112 1.00 70.12 426 PHE A C 1
ATOM 3316 O O . PHE A 1 426 ? -12.307 19.916 24.158 1.00 70.12 426 PHE A O 1
ATOM 3323 N N . LEU A 1 427 ? -13.077 19.495 22.102 1.00 70.62 427 LEU A N 1
ATOM 3324 C CA . LEU A 1 427 ? -12.828 18.055 22.135 1.00 70.62 427 LEU A CA 1
ATOM 3325 C C . LEU A 1 427 ? -11.340 17.717 22.315 1.00 70.62 427 LEU A C 1
ATOM 3327 O O . LEU A 1 427 ? -10.998 16.823 23.080 1.00 70.62 427 LEU A O 1
ATOM 3331 N N . LYS A 1 428 ? -10.429 18.458 21.675 1.00 70.50 428 LYS A N 1
ATOM 3332 C CA . LYS A 1 428 ? -8.976 18.249 21.829 1.00 70.50 428 LYS A CA 1
ATOM 3333 C C . LYS A 1 428 ? -8.444 18.656 23.204 1.00 70.50 428 LYS A C 1
ATOM 3335 O O . LYS A 1 428 ? -7.498 18.050 23.702 1.00 70.50 428 LYS A O 1
ATOM 3340 N N . THR A 1 429 ? -8.999 19.705 23.809 1.00 68.88 429 THR A N 1
ATOM 3341 C CA . THR A 1 429 ? -8.571 20.182 25.135 1.00 68.88 429 THR A CA 1
ATOM 3342 C C . THR A 1 429 ? -9.358 19.549 26.277 1.00 68.88 429 THR A C 1
ATOM 3344 O O . THR A 1 429 ? -8.862 19.497 27.394 1.00 68.88 429 THR A O 1
ATOM 3347 N N . GLY A 1 430 ? -10.563 19.057 26.003 1.00 69.06 430 GLY A N 1
ATOM 3348 C CA . GLY A 1 430 ? -11.538 18.537 26.958 1.00 69.06 430 GLY A CA 1
ATOM 3349 C C . GLY A 1 430 ? -11.010 17.399 27.830 1.00 69.06 430 GLY A C 1
ATOM 3350 O O . GLY A 1 430 ? -11.099 17.513 29.049 1.00 69.06 430 GLY A O 1
ATOM 3351 N N . PRO A 1 431 ? -10.367 16.360 27.269 1.00 70.81 431 PRO A N 1
ATOM 3352 C CA . PRO A 1 431 ? -9.714 15.319 28.058 1.00 70.81 431 PRO A CA 1
ATOM 3353 C C . PRO A 1 431 ? -8.656 15.871 29.024 1.00 70.81 431 PRO A C 1
ATOM 3355 O O . PRO A 1 431 ? -8.585 15.450 30.172 1.00 70.81 431 PRO A O 1
ATOM 3358 N N . LYS A 1 432 ? -7.901 16.907 28.626 1.00 71.31 432 LYS A N 1
ATOM 3359 C CA . LYS A 1 432 ? -6.940 17.597 29.510 1.00 71.31 432 LYS A CA 1
ATOM 3360 C C . LYS A 1 432 ? -7.615 18.446 30.588 1.00 71.31 432 LYS A C 1
ATOM 3362 O O . LYS A 1 432 ? -6.939 18.881 31.514 1.00 71.31 432 LYS A O 1
ATOM 3367 N N . LEU A 1 433 ? -8.916 18.713 30.479 1.00 65.44 433 LEU A N 1
ATOM 3368 C CA . LEU A 1 433 ? -9.698 19.362 31.531 1.00 65.44 433 LEU A CA 1
ATOM 3369 C C . LEU A 1 433 ? -10.163 18.357 32.593 1.00 65.44 433 LEU A C 1
ATOM 3371 O O . LEU A 1 433 ? -10.447 18.791 33.707 1.00 65.44 433 LEU A O 1
ATOM 3375 N N . LEU A 1 434 ? -10.175 17.042 32.309 1.00 67.38 434 LEU A N 1
ATOM 3376 C CA . LEU A 1 434 ? -10.561 16.003 33.279 1.00 67.38 434 LEU A CA 1
ATOM 3377 C C . LEU A 1 434 ? -9.721 16.071 34.565 1.00 67.38 434 LEU A C 1
ATOM 3379 O O . LEU A 1 434 ? -10.271 15.915 35.650 1.00 67.38 434 LEU A O 1
ATOM 3383 N N . GLN A 1 435 ? -8.429 16.404 34.459 1.00 67.19 435 GLN A N 1
ATOM 3384 C CA . GLN A 1 435 ? -7.525 16.572 35.611 1.00 67.19 435 GLN A CA 1
ATOM 3385 C C . GLN A 1 435 ? -7.886 17.767 36.519 1.00 67.19 435 GLN A C 1
ATOM 3387 O O . GLN A 1 435 ? -7.482 17.813 37.676 1.00 67.19 435 GLN A O 1
ATOM 3392 N N . PHE A 1 436 ? -8.649 18.740 36.006 1.00 61.44 436 PHE A N 1
ATOM 3393 C CA . PHE A 1 436 ? -9.043 19.959 36.724 1.00 61.44 436 PHE A CA 1
ATOM 3394 C C . PHE A 1 436 ? -10.523 19.973 37.125 1.00 61.44 436 PHE A C 1
ATOM 3396 O O . PHE A 1 436 ? -10.925 20.787 37.957 1.00 61.44 436 PHE A O 1
ATOM 3403 N N . LEU A 1 437 ? -11.340 19.062 36.582 1.00 59.91 437 LEU A N 1
ATOM 3404 C CA . LEU A 1 437 ? -12.754 18.919 36.940 1.00 59.91 437 LEU A CA 1
ATOM 3405 C C . LEU A 1 437 ? -13.025 18.706 38.441 1.00 59.91 437 LEU A C 1
ATOM 3407 O O . LEU A 1 437 ? -14.036 19.240 38.897 1.00 59.91 437 LEU A O 1
ATOM 3411 N N . PRO A 1 438 ? -12.162 18.044 39.245 1.00 55.91 438 PRO A N 1
ATOM 3412 C CA . PRO A 1 438 ? -12.367 17.954 40.694 1.00 55.91 438 PRO A CA 1
ATOM 3413 C C . PRO A 1 438 ? -12.483 19.322 41.393 1.00 55.91 438 PRO A C 1
ATOM 3415 O O . PRO A 1 438 ? -13.100 19.421 42.448 1.00 55.91 438 PRO A O 1
ATOM 3418 N N . GLN A 1 439 ? -11.930 20.390 40.799 1.00 52.56 439 GLN A N 1
ATOM 3419 C CA . GLN A 1 439 ? -11.917 21.749 41.358 1.00 52.56 439 GLN A CA 1
ATOM 3420 C C . GLN A 1 439 ? -13.136 22.601 40.948 1.00 52.56 439 GLN A C 1
ATOM 3422 O O . GLN A 1 439 ? -13.331 23.686 41.489 1.00 52.56 439 GLN A O 1
ATOM 3427 N N . LEU A 1 440 ? -13.960 22.135 39.998 1.00 51.28 440 LEU A N 1
ATOM 3428 C CA . LEU A 1 440 ? -15.073 22.896 39.400 1.00 51.28 440 LEU A CA 1
ATOM 3429 C C . LEU A 1 440 ? -16.466 22.485 39.923 1.00 51.28 440 LEU A C 1
ATOM 3431 O O . LEU A 1 440 ? -17.480 22.978 39.425 1.00 51.28 440 LEU A O 1
ATOM 3435 N N . GLY A 1 441 ? -16.523 21.622 40.942 1.00 55.00 441 GLY A N 1
ATOM 3436 C CA . GLY A 1 441 ? -17.759 21.023 41.454 1.00 55.00 441 GLY A CA 1
ATOM 3437 C C . GLY A 1 441 ? -18.205 19.789 40.648 1.00 55.00 441 GLY A C 1
ATOM 3438 O O . GLY A 1 441 ? -17.660 19.508 39.579 1.00 55.00 441 GLY A O 1
ATOM 3439 N N . PRO A 1 442 ? -19.181 19.008 41.147 1.00 53.69 442 PRO A N 1
ATOM 3440 C CA . PRO A 1 442 ? -19.591 17.760 40.515 1.00 53.69 442 PRO A CA 1
ATOM 3441 C C . PRO A 1 442 ? -20.407 18.044 39.249 1.00 53.69 442 PRO A C 1
ATOM 3443 O O . PRO A 1 442 ? -21.606 18.302 39.311 1.00 53.69 442 PRO A O 1
ATOM 3446 N N . ILE A 1 443 ? -19.765 17.956 38.083 1.00 69.38 443 ILE A N 1
ATOM 3447 C CA . ILE A 1 443 ? -20.447 17.871 36.782 1.00 69.38 443 ILE A CA 1
ATOM 3448 C C . ILE A 1 443 ? -20.221 16.449 36.230 1.00 69.38 443 ILE A C 1
ATOM 3450 O O . ILE A 1 443 ? -19.444 16.266 35.286 1.00 69.38 443 ILE A O 1
ATOM 3454 N N . PRO A 1 444 ? -20.829 15.416 36.851 1.00 73.94 444 PRO A N 1
ATOM 3455 C CA . PRO A 1 444 ? -20.528 14.011 36.562 1.00 73.94 444 PRO A CA 1
ATOM 3456 C C . PRO A 1 444 ? -20.836 13.635 35.109 1.00 73.94 444 PRO A C 1
ATOM 3458 O O . PRO A 1 444 ? -20.072 12.906 34.485 1.00 73.94 444 PRO A O 1
ATOM 3461 N N . ASP A 1 445 ? -21.886 14.205 34.520 1.00 80.56 445 ASP A N 1
ATOM 3462 C CA . ASP A 1 445 ? -22.299 13.872 33.154 1.00 80.56 445 ASP A CA 1
ATOM 3463 C C . ASP A 1 445 ? -21.349 14.410 32.076 1.00 80.56 445 ASP A C 1
ATOM 3465 O O . ASP A 1 445 ? -21.049 13.720 31.101 1.00 80.56 445 ASP A O 1
ATOM 3469 N N . LEU A 1 446 ? -20.804 15.617 32.271 1.00 78.94 446 LEU A N 1
ATOM 3470 C CA . LEU A 1 446 ? -19.779 16.163 31.377 1.00 78.94 446 LEU A CA 1
ATOM 3471 C C . LEU A 1 446 ? -18.491 15.343 31.459 1.00 78.94 446 LEU A C 1
ATOM 3473 O O . LEU A 1 446 ? -17.839 15.110 30.442 1.00 78.94 446 LEU A O 1
ATOM 3477 N N . ARG A 1 447 ? -18.129 14.901 32.668 1.00 79.00 447 ARG A N 1
ATOM 3478 C CA . ARG A 1 447 ? -16.983 14.020 32.882 1.00 79.00 447 ARG A CA 1
ATOM 3479 C C . ARG A 1 447 ? -17.170 12.700 32.132 1.00 79.00 447 ARG A C 1
ATOM 3481 O O . ARG A 1 447 ? -16.266 12.321 31.396 1.00 79.00 447 ARG A O 1
ATOM 3488 N N . ARG A 1 448 ? -18.336 12.053 32.255 1.00 85.31 448 ARG A N 1
ATOM 3489 C CA . ARG A 1 448 ? -18.670 10.810 31.531 1.00 85.31 448 ARG A CA 1
ATOM 3490 C C . ARG A 1 448 ? -18.556 10.969 30.023 1.00 85.31 448 ARG A C 1
ATOM 3492 O O . ARG A 1 448 ? -17.942 10.142 29.349 1.00 85.31 448 ARG A O 1
ATOM 3499 N N . TRP A 1 449 ? -19.089 12.068 29.497 1.00 86.88 449 TRP A N 1
ATOM 3500 C CA . TRP A 1 449 ? -19.005 12.386 28.075 1.00 86.88 449 TRP A CA 1
ATOM 3501 C C . TRP A 1 449 ? -17.554 12.621 27.611 1.00 86.88 449 TRP A C 1
ATOM 3503 O O . TRP A 1 449 ? -17.125 12.037 26.616 1.00 86.88 449 TRP A O 1
ATOM 3513 N N . LEU A 1 450 ? -16.761 13.403 28.357 1.00 84.38 450 LEU A N 1
ATOM 3514 C CA . LEU A 1 450 ? -15.348 13.669 28.043 1.00 84.38 450 LEU A CA 1
ATOM 3515 C C . LEU A 1 450 ? -14.457 12.429 28.172 1.00 84.38 450 LEU A C 1
ATOM 3517 O O . LEU A 1 450 ? -13.547 12.258 27.366 1.00 84.38 450 LEU A O 1
ATOM 3521 N N . GLN A 1 451 ? -14.708 11.570 29.161 1.00 86.19 451 GLN A N 1
ATOM 3522 C CA . GLN A 1 451 ? -13.973 10.321 29.360 1.00 86.19 451 GLN A CA 1
ATOM 3523 C C . GLN A 1 451 ? -14.239 9.337 28.216 1.00 86.19 451 GLN A C 1
ATOM 3525 O O . GLN A 1 451 ? -13.299 8.766 27.662 1.00 86.19 451 GLN A O 1
ATOM 3530 N N . SER A 1 452 ? -15.506 9.201 27.812 1.00 89.38 452 SER A N 1
ATOM 3531 C CA . SER A 1 452 ? -15.898 8.381 26.659 1.00 89.38 452 SER A CA 1
ATOM 3532 C C . SER A 1 452 ? -15.234 8.892 25.382 1.00 89.38 452 SER A C 1
ATOM 3534 O O . SER A 1 452 ? -14.673 8.115 24.613 1.00 89.38 452 SER A O 1
ATOM 3536 N N . TYR A 1 453 ? -15.202 10.216 25.197 1.00 88.62 453 TYR A N 1
ATOM 3537 C CA . TYR A 1 453 ? -14.502 10.823 24.071 1.00 88.62 453 TYR A CA 1
ATOM 3538 C C . TYR A 1 453 ? -12.978 10.635 24.130 1.00 88.62 453 TYR A C 1
ATOM 3540 O O . TYR A 1 453 ? -12.348 10.437 23.093 1.00 88.62 453 TYR A O 1
ATOM 3548 N N . ALA A 1 454 ? -12.356 10.678 25.311 1.00 84.69 454 ALA A N 1
ATOM 3549 C CA . ALA A 1 454 ? -10.919 10.442 25.460 1.00 84.69 454 ALA A CA 1
ATOM 3550 C C . ALA A 1 454 ? -10.534 9.030 24.988 1.00 84.69 454 ALA A C 1
ATOM 3552 O O . ALA A 1 454 ? -9.587 8.872 24.220 1.00 84.69 454 ALA A O 1
ATOM 3553 N N . LEU A 1 455 ? -11.321 8.020 25.367 1.00 87.31 455 LEU A N 1
ATOM 3554 C CA . LEU A 1 455 ? -11.134 6.642 24.908 1.00 87.31 455 LEU A CA 1
ATOM 3555 C C . LEU A 1 455 ? -11.431 6.497 23.406 1.00 87.31 455 LEU A C 1
ATOM 3557 O O . LEU A 1 455 ? -10.633 5.909 22.677 1.00 87.31 455 LEU A O 1
ATOM 3561 N N . TRP A 1 456 ? -12.520 7.097 22.916 1.00 88.81 456 TRP A N 1
ATOM 3562 C CA . TRP A 1 456 ? -12.862 7.096 21.489 1.00 88.81 456 TRP A CA 1
ATOM 3563 C C . TRP A 1 456 ? -11.763 7.725 20.621 1.00 88.81 456 TRP A C 1
ATOM 3565 O O . TRP A 1 456 ? -11.310 7.128 19.646 1.00 88.81 456 TRP A O 1
ATOM 3575 N N . SER A 1 457 ? -11.286 8.911 21.005 1.00 83.38 457 SER A N 1
ATOM 3576 C CA . SER A 1 457 ? -10.253 9.661 20.279 1.00 83.38 457 SER A CA 1
ATOM 3577 C C . SER A 1 457 ? -8.857 9.043 20.390 1.00 83.38 457 SER A C 1
ATOM 3579 O O . SER A 1 457 ? -8.049 9.208 19.472 1.00 83.38 457 SER A O 1
ATOM 3581 N N . GLY A 1 458 ? -8.579 8.289 21.461 1.00 78.81 458 GLY A N 1
ATOM 3582 C CA . GLY A 1 458 ? -7.398 7.426 21.553 1.00 78.81 458 GLY A CA 1
ATOM 3583 C C . GLY A 1 458 ? -7.370 6.367 20.449 1.00 78.81 458 GLY A C 1
ATOM 3584 O O . GLY A 1 458 ? -6.301 6.034 19.930 1.00 78.81 458 GLY A O 1
ATOM 3585 N N . GLY A 1 459 ? -8.554 5.908 20.030 1.00 82.31 459 GLY A N 1
ATOM 3586 C CA . GLY A 1 459 ? -8.739 4.933 18.963 1.00 82.31 459 GLY A CA 1
ATOM 3587 C C . GLY A 1 459 ? -8.173 3.557 19.312 1.00 82.31 459 GLY A C 1
ATOM 3588 O O . GLY A 1 459 ? -7.598 3.336 20.374 1.00 82.31 459 GLY A O 1
ATOM 3589 N N . GLY A 1 460 ? -8.324 2.603 18.398 1.00 81.81 460 GLY A N 1
ATOM 3590 C CA . GLY A 1 460 ? -7.846 1.241 18.612 1.00 81.81 460 GLY A CA 1
ATOM 3591 C C . GLY A 1 460 ? -8.818 0.384 19.414 1.00 81.81 460 GLY A C 1
ATOM 3592 O O . GLY A 1 460 ? -9.637 0.868 20.196 1.00 81.81 460 GLY A O 1
ATOM 3593 N N . ARG A 1 461 ? -8.733 -0.929 19.195 1.00 83.62 461 ARG A N 1
ATOM 3594 C CA . ARG A 1 461 ? -9.693 -1.897 19.733 1.00 83.62 461 ARG A CA 1
ATOM 3595 C C . ARG A 1 461 ? -9.785 -1.859 21.260 1.00 83.62 461 ARG A C 1
ATOM 3597 O O . ARG A 1 461 ? -10.888 -1.827 21.791 1.00 83.62 461 ARG A O 1
ATOM 3604 N N . ALA A 1 462 ? -8.641 -1.805 21.945 1.00 81.81 462 ALA A N 1
ATOM 3605 C CA . ALA A 1 462 ? -8.579 -1.804 23.406 1.00 81.81 462 ALA A CA 1
ATOM 3606 C C . ALA A 1 462 ? -9.263 -0.574 24.027 1.00 81.81 462 ALA A C 1
ATOM 3608 O O . ALA A 1 462 ? -10.010 -0.716 24.993 1.00 81.81 462 ALA A O 1
ATOM 3609 N N . ASN A 1 463 ? -9.062 0.622 23.461 1.00 87.12 463 ASN A N 1
ATOM 3610 C CA . ASN A 1 463 ? -9.705 1.834 23.972 1.00 87.12 463 ASN A CA 1
ATOM 3611 C C . ASN A 1 463 ? -11.216 1.828 23.707 1.00 87.12 463 ASN A C 1
ATOM 3613 O O . ASN A 1 463 ? -11.981 2.217 24.584 1.00 87.12 463 ASN A O 1
ATOM 3617 N N . VAL A 1 464 ? -11.661 1.333 22.545 1.00 89.81 464 VAL A N 1
ATOM 3618 C CA . VAL A 1 464 ? -13.099 1.189 22.254 1.00 89.81 464 VAL A CA 1
ATOM 3619 C C . VAL A 1 464 ? -13.745 0.153 23.181 1.00 89.81 464 VAL A C 1
ATOM 3621 O O . VAL A 1 464 ? -14.826 0.406 23.698 1.00 89.81 464 VAL A O 1
ATOM 3624 N N . ALA A 1 465 ? -13.087 -0.977 23.455 1.00 87.75 465 ALA A N 1
ATOM 3625 C CA . ALA A 1 465 ? -13.594 -1.967 24.406 1.00 87.75 465 ALA A CA 1
ATOM 3626 C C . ALA A 1 465 ? -13.691 -1.379 25.824 1.00 87.75 465 ALA A C 1
ATOM 3628 O O . ALA A 1 465 ? -14.740 -1.473 26.455 1.00 87.75 465 ALA A O 1
ATOM 3629 N N . LYS A 1 466 ? -12.642 -0.680 26.292 1.00 89.12 466 LYS A N 1
ATOM 3630 C CA . LYS A 1 466 ? -12.666 0.072 27.562 1.00 89.12 466 LYS A CA 1
ATOM 3631 C C . LYS A 1 466 ? -13.808 1.089 27.605 1.00 89.12 466 LYS A C 1
ATOM 3633 O O . LYS A 1 466 ? -14.476 1.202 28.623 1.00 89.12 466 LYS A O 1
ATOM 3638 N N . MET A 1 467 ? -14.060 1.803 26.507 1.00 92.94 467 MET A N 1
ATOM 3639 C CA . MET A 1 467 ? -15.170 2.752 26.408 1.00 92.94 467 MET A CA 1
ATOM 3640 C C . MET A 1 467 ? -16.522 2.050 26.556 1.00 92.94 467 MET A C 1
ATOM 3642 O O . MET A 1 467 ? -17.364 2.523 27.306 1.00 92.94 467 MET A O 1
ATOM 3646 N N . LEU A 1 468 ? -16.738 0.924 25.873 1.00 91.44 468 LEU A N 1
ATOM 3647 C CA . LEU A 1 468 ? -17.998 0.180 25.948 1.00 91.44 468 LEU A CA 1
ATOM 3648 C C . LEU A 1 468 ? -18.247 -0.372 27.359 1.00 91.44 468 LEU A C 1
ATOM 3650 O O . LEU A 1 468 ? -19.350 -0.210 27.874 1.00 91.44 468 LEU A O 1
ATOM 3654 N N . ARG A 1 469 ? -17.215 -0.919 28.018 1.00 89.50 469 ARG A N 1
ATOM 3655 C CA . ARG A 1 469 ? -17.300 -1.344 29.427 1.00 89.50 469 ARG A CA 1
ATOM 3656 C C . ARG A 1 469 ? -17.568 -0.171 30.368 1.00 89.50 469 ARG A C 1
ATOM 3658 O O . ARG A 1 469 ? -18.430 -0.266 31.232 1.00 89.50 469 ARG A O 1
ATOM 3665 N N . TYR A 1 470 ? -16.901 0.963 30.147 1.00 89.94 470 TYR A N 1
ATOM 3666 C CA . TYR A 1 470 ? -17.134 2.189 30.910 1.00 89.94 470 TYR A CA 1
ATOM 3667 C C . TYR A 1 470 ? -18.591 2.663 30.810 1.00 89.94 470 TYR A C 1
ATOM 3669 O O . TYR A 1 470 ? -19.200 3.017 31.816 1.00 89.94 470 TYR A O 1
ATOM 3677 N N . LEU A 1 471 ? -19.180 2.633 29.611 1.00 90.44 471 LEU A N 1
ATOM 3678 C CA . LEU A 1 471 ? -20.586 2.989 29.409 1.00 90.44 471 LEU A CA 1
ATOM 3679 C C . LEU A 1 471 ? -21.539 1.995 30.086 1.00 90.44 471 LEU A C 1
ATOM 3681 O O . LEU A 1 471 ? -22.525 2.419 30.688 1.00 90.44 471 LEU A O 1
ATOM 3685 N N . ALA A 1 472 ? -21.240 0.697 30.010 1.00 88.19 472 ALA A N 1
ATOM 3686 C CA . ALA A 1 472 ? -22.016 -0.349 30.671 1.00 88.19 472 ALA A CA 1
ATOM 3687 C C . ALA A 1 472 ? -22.009 -0.195 32.200 1.00 88.19 472 ALA A C 1
ATOM 3689 O O . ALA A 1 472 ? -23.059 -0.289 32.832 1.00 88.19 472 ALA A O 1
ATOM 3690 N N . HIS A 1 473 ? -20.856 0.131 32.784 1.00 86.94 473 HIS A N 1
ATOM 3691 C CA . HIS A 1 473 ? -20.728 0.405 34.212 1.00 86.94 473 HIS A CA 1
ATOM 3692 C C . HIS A 1 473 ? -21.478 1.686 34.619 1.00 86.94 473 HIS A C 1
ATOM 3694 O O . HIS A 1 473 ? -22.337 1.659 35.498 1.00 86.94 473 HIS A O 1
ATOM 3700 N N . GLU A 1 474 ? -21.217 2.816 33.950 1.00 85.75 474 GLU A N 1
ATOM 3701 C CA . GLU A 1 474 ? -21.757 4.123 34.360 1.00 85.75 474 GLU A CA 1
ATOM 3702 C C . GLU A 1 474 ? -23.268 4.279 34.156 1.00 85.75 474 GLU A C 1
ATOM 3704 O O . GLU A 1 474 ? -23.912 5.011 34.912 1.00 85.75 474 GLU A O 1
ATOM 3709 N N . PHE A 1 475 ? -23.830 3.652 33.119 1.00 88.31 475 PHE A N 1
ATOM 3710 C CA . PHE A 1 475 ? -25.241 3.818 32.751 1.00 88.31 475 PHE A CA 1
ATOM 3711 C C . PHE A 1 475 ? -26.070 2.546 32.943 1.00 88.31 475 PHE A C 1
ATOM 3713 O O . PHE A 1 475 ? -27.267 2.656 33.202 1.00 88.31 475 PHE A O 1
ATOM 3720 N N . GLY A 1 476 ? -25.452 1.368 32.840 1.00 83.88 476 GLY A N 1
ATOM 3721 C CA . GLY A 1 476 ? -26.107 0.073 33.036 1.00 83.88 476 GLY A CA 1
ATOM 3722 C C . GLY A 1 476 ? -25.926 -0.518 34.434 1.00 83.88 476 GLY A C 1
ATOM 3723 O O . GLY A 1 476 ? -26.613 -1.482 34.751 1.00 83.88 476 GLY A O 1
ATOM 3724 N N . GLN A 1 477 ? -25.041 0.052 35.268 1.00 82.44 477 GLN A N 1
ATOM 3725 C CA . GLN A 1 477 ? -24.686 -0.476 36.597 1.00 82.44 477 GLN A CA 1
ATOM 3726 C C . GLN A 1 477 ? -24.217 -1.942 36.549 1.00 82.44 477 GLN A C 1
ATOM 3728 O O . GLN A 1 477 ? -24.446 -2.707 37.482 1.00 82.44 477 GLN A O 1
ATOM 3733 N N . LEU A 1 478 ? -23.585 -2.338 35.440 1.00 79.44 478 LEU A N 1
ATOM 3734 C CA . LEU A 1 478 ? -23.076 -3.691 35.236 1.00 79.44 478 LEU A CA 1
ATOM 3735 C C . LEU A 1 478 ? -21.638 -3.806 35.765 1.00 79.44 478 LEU A C 1
ATOM 3737 O O . LEU A 1 478 ? -20.795 -2.959 35.461 1.00 79.44 478 LEU A O 1
ATOM 3741 N N . GLU A 1 479 ? -21.353 -4.860 36.532 1.00 67.62 479 GLU A N 1
ATOM 3742 C CA . GLU A 1 479 ? -20.013 -5.171 37.048 1.00 67.62 479 GLU A CA 1
ATOM 3743 C C . GLU A 1 479 ? -19.265 -6.104 36.079 1.00 67.62 479 GLU A C 1
ATOM 3745 O O . GLU A 1 479 ? -19.855 -7.023 35.508 1.00 67.62 479 GLU A O 1
ATOM 3750 N N . SER A 1 480 ? -17.959 -5.897 35.873 1.00 57.09 480 SER A N 1
ATOM 3751 C CA . SER A 1 480 ? -17.157 -6.789 35.022 1.00 57.09 480 SER A CA 1
ATOM 3752 C C . SER A 1 480 ? -16.794 -8.083 35.760 1.00 57.09 480 SER A C 1
ATOM 3754 O O . SER A 1 480 ? -16.239 -8.025 36.861 1.00 57.09 480 SER A O 1
ATOM 3756 N N . ALA A 1 481 ? -17.027 -9.242 35.141 1.00 44.47 481 ALA A N 1
ATOM 3757 C CA . ALA A 1 481 ? -16.620 -10.538 35.677 1.00 44.47 481 ALA A CA 1
ATOM 3758 C C . ALA A 1 481 ? -15.091 -10.721 35.559 1.00 44.47 481 ALA A C 1
ATOM 3760 O O . ALA A 1 481 ? -14.597 -11.155 34.531 1.00 44.47 481 ALA A O 1
ATOM 3761 N N . GLY A 1 482 ? -14.358 -10.346 36.614 1.00 40.81 482 GLY A N 1
ATOM 3762 C CA . GLY A 1 482 ? -12.998 -10.789 36.963 1.00 40.81 482 GLY A CA 1
ATOM 3763 C C . GLY A 1 482 ? -11.854 -10.654 35.937 1.00 40.81 482 GLY A C 1
ATOM 3764 O O . GLY A 1 482 ? -11.751 -11.464 35.033 1.00 40.81 482 GLY A O 1
ATOM 3765 N N . THR A 1 483 ? -10.888 -9.760 36.207 1.00 35.47 483 THR A N 1
ATOM 3766 C CA . THR A 1 483 ? -9.429 -10.020 36.080 1.00 35.47 483 THR A CA 1
ATOM 3767 C C . THR A 1 483 ? -8.628 -8.984 36.889 1.00 35.47 483 THR A C 1
ATOM 3769 O O . THR A 1 483 ? -8.837 -7.783 36.739 1.00 35.47 483 THR A O 1
ATOM 3772 N N . ASP A 1 484 ? -7.725 -9.480 37.740 1.00 31.19 484 ASP A N 1
ATOM 3773 C CA . ASP A 1 484 ? -6.497 -8.870 38.275 1.00 31.19 484 ASP A CA 1
ATOM 3774 C C . ASP A 1 484 ? -6.510 -7.406 38.736 1.00 31.19 484 ASP A C 1
ATOM 3776 O O . ASP A 1 484 ? -6.066 -6.514 38.025 1.00 31.19 484 ASP A O 1
ATOM 3780 N N . GLY A 1 485 ? -6.872 -7.172 40.004 1.00 34.41 485 GLY A N 1
ATOM 3781 C CA . GLY A 1 485 ? -6.232 -6.160 40.868 1.00 34.41 485 GLY A CA 1
ATOM 3782 C C . GLY A 1 485 ? -6.304 -4.669 40.488 1.00 34.41 485 GLY A C 1
ATOM 3783 O O . GLY A 1 485 ? -5.943 -3.836 41.316 1.00 34.41 485 GLY A O 1
ATOM 3784 N N . THR A 1 486 ? -6.798 -4.289 39.309 1.00 35.28 486 THR A N 1
ATOM 3785 C CA . THR A 1 486 ? -6.962 -2.891 38.872 1.00 35.28 486 THR A CA 1
ATOM 3786 C C . THR A 1 486 ? -8.368 -2.353 39.120 1.00 35.28 486 THR A C 1
ATOM 3788 O O . THR A 1 486 ? -8.605 -1.160 38.953 1.00 35.28 486 THR A O 1
ATOM 3791 N N . ALA A 1 487 ? -9.280 -3.190 39.626 1.00 35.12 487 ALA A N 1
ATOM 3792 C CA . ALA A 1 487 ? -10.599 -2.773 40.113 1.00 35.12 487 ALA A CA 1
ATOM 3793 C C . ALA A 1 487 ? -10.527 -1.792 41.309 1.00 35.12 487 ALA A C 1
ATOM 3795 O O . ALA A 1 487 ? -11.530 -1.199 41.696 1.00 35.12 487 ALA A O 1
ATOM 3796 N N . GLY A 1 488 ? -9.338 -1.584 41.889 1.00 31.12 488 GLY A N 1
ATOM 3797 C CA . GLY A 1 488 ? -9.114 -0.627 42.972 1.00 31.12 488 GLY A CA 1
ATOM 3798 C C . GLY A 1 488 ? -9.098 0.853 42.566 1.00 31.12 488 GLY A C 1
ATOM 3799 O O . GLY A 1 488 ? -9.087 1.690 43.465 1.00 31.12 488 GLY A O 1
ATOM 3800 N N . ASP A 1 489 ? -9.095 1.201 41.269 1.00 37.12 489 ASP A N 1
ATOM 3801 C CA . ASP A 1 489 ? -8.945 2.605 40.827 1.00 37.12 489 ASP A CA 1
ATOM 3802 C C . ASP A 1 489 ? -10.120 3.142 39.980 1.00 37.12 489 ASP A C 1
ATOM 3804 O O . ASP A 1 489 ? -10.218 4.344 39.742 1.00 37.12 489 ASP A O 1
ATOM 3808 N N . GLU A 1 490 ? -11.081 2.304 39.574 1.00 43.34 490 GLU A N 1
ATOM 3809 C CA . GLU A 1 490 ? -12.225 2.745 38.747 1.00 43.34 490 GLU A CA 1
ATOM 3810 C C . GLU A 1 490 ? -13.272 3.561 39.535 1.00 43.34 490 GLU A C 1
ATOM 3812 O O . GLU A 1 490 ? -14.046 4.326 38.959 1.00 43.34 490 GLU A O 1
ATOM 3817 N N . THR A 1 491 ? -13.231 3.500 40.870 1.00 39.97 491 THR A N 1
ATOM 3818 C CA . THR A 1 491 ? -14.047 4.317 41.788 1.00 39.97 491 THR A CA 1
ATOM 3819 C C . THR A 1 491 ? -13.345 5.595 42.275 1.00 39.97 491 THR A C 1
ATOM 3821 O O . THR A 1 491 ? -13.959 6.399 42.979 1.00 39.97 491 THR A O 1
ATOM 3824 N N . SER A 1 492 ? -12.080 5.844 41.904 1.00 42.12 492 SER A N 1
ATOM 3825 C CA . SER A 1 492 ? -11.244 6.870 42.558 1.00 42.12 492 SER A CA 1
ATOM 3826 C C . SER A 1 492 ? -11.450 8.307 42.068 1.00 42.12 492 SER A C 1
ATOM 3828 O O . SER A 1 492 ? -10.840 9.245 42.583 1.00 42.12 492 SER A O 1
ATOM 3830 N N . GLY A 1 493 ? -12.302 8.537 41.069 1.00 50.00 493 GLY A N 1
ATOM 3831 C CA . GLY A 1 493 ? -12.406 9.867 40.478 1.00 50.00 493 GLY A CA 1
ATOM 3832 C C . GLY A 1 493 ? -11.150 10.282 39.696 1.00 50.00 493 GLY A C 1
ATOM 3833 O O . GLY A 1 493 ? -11.077 11.444 39.279 1.00 50.00 493 GLY A O 1
ATOM 3834 N N . ASN A 1 494 ? -10.243 9.358 39.360 1.00 52.38 494 ASN A N 1
ATOM 3835 C CA . ASN A 1 494 ? -9.175 9.569 38.377 1.00 52.38 494 ASN A CA 1
ATOM 3836 C C . ASN A 1 494 ? -9.651 9.313 36.928 1.00 52.38 494 ASN A C 1
ATOM 3838 O O . ASN A 1 494 ? -10.611 8.570 36.713 1.00 52.38 494 ASN A O 1
ATOM 3842 N N . PRO A 1 495 ? -9.078 9.991 35.915 1.00 59.78 495 PRO A N 1
ATOM 3843 C CA . PRO A 1 495 ? -9.383 9.717 34.510 1.00 59.78 495 PRO A CA 1
ATOM 3844 C C . PRO A 1 495 ? -8.905 8.316 34.102 1.00 59.78 495 PRO A C 1
ATOM 3846 O O . PRO A 1 495 ? -7.783 7.947 34.438 1.00 59.78 495 PRO A O 1
ATOM 3849 N N . LEU A 1 496 ? -9.709 7.564 33.337 1.00 73.06 496 LEU A N 1
ATOM 3850 C CA . LEU A 1 496 ? -9.265 6.265 32.806 1.00 73.06 496 LEU A CA 1
ATOM 3851 C C . LEU A 1 496 ? -8.079 6.459 31.857 1.00 73.06 496 LEU A C 1
ATOM 3853 O O . LEU A 1 496 ? -8.103 7.351 31.000 1.00 73.06 496 LEU A O 1
ATOM 3857 N N . GLU A 1 497 ? -7.081 5.587 31.985 1.00 77.19 497 GLU A N 1
ATOM 3858 C CA . GLU A 1 497 ? -5.881 5.607 31.156 1.00 77.19 497 GLU A CA 1
ATOM 3859 C C . GLU A 1 497 ? -6.194 5.173 29.715 1.00 77.19 497 GLU A C 1
ATOM 3861 O O . GLU A 1 497 ? -6.658 4.052 29.448 1.00 77.19 497 GLU A O 1
ATOM 3866 N N . VAL A 1 498 ? -5.918 6.082 28.778 1.00 76.88 498 VAL A N 1
ATOM 3867 C CA . VAL A 1 498 ? -6.008 5.843 27.336 1.00 76.88 498 VAL A CA 1
ATOM 3868 C C . VAL A 1 498 ? -4.733 5.139 26.889 1.00 76.88 498 VAL A C 1
ATOM 3870 O O . VAL A 1 498 ? -3.636 5.633 27.130 1.00 76.88 498 VAL A O 1
ATOM 3873 N N . VAL A 1 499 ? -4.867 4.005 26.200 1.00 76.62 499 VAL A N 1
ATOM 3874 C CA . VAL A 1 499 ? -3.716 3.330 25.590 1.00 76.62 499 VAL A CA 1
ATOM 3875 C C . VAL A 1 499 ? -3.192 4.218 24.463 1.00 76.62 499 VAL A C 1
ATOM 3877 O O . VAL A 1 499 ? -3.850 4.363 23.426 1.00 76.62 499 VAL A O 1
ATOM 3880 N N . GLU A 1 500 ? -2.031 4.837 24.674 1.00 74.31 500 GLU A N 1
ATOM 3881 C CA . GLU A 1 500 ? -1.424 5.747 23.708 1.00 74.31 500 GLU A CA 1
ATOM 3882 C C . GLU A 1 500 ? -0.576 4.996 22.677 1.00 74.31 500 GLU A C 1
ATOM 3884 O O . GLU A 1 500 ? 0.398 4.313 22.984 1.00 74.31 500 GLU A O 1
ATOM 3889 N N . ILE A 1 501 ? -0.925 5.183 21.407 1.00 78.12 501 ILE A N 1
ATOM 3890 C CA . ILE A 1 501 ? -0.079 4.807 20.272 1.00 78.12 501 ILE A CA 1
ATOM 3891 C C . ILE A 1 501 ? 0.800 6.023 19.951 1.00 78.12 501 ILE A C 1
ATOM 3893 O O . ILE A 1 501 ? 0.246 7.121 19.809 1.00 78.12 501 ILE A O 1
ATOM 3897 N N . PRO A 1 502 ? 2.130 5.888 19.797 1.00 84.06 502 PRO A N 1
ATOM 3898 C CA . PRO A 1 502 ? 2.997 7.038 19.557 1.00 84.06 502 PRO A CA 1
ATOM 3899 C C . PRO A 1 502 ? 2.629 7.749 18.246 1.00 84.06 502 PRO A C 1
ATOM 3901 O O . PRO A 1 502 ? 1.893 7.221 17.411 1.00 84.06 502 PRO A O 1
ATOM 3904 N N . GLN A 1 503 ? 3.083 8.986 18.062 1.00 84.12 503 GLN A N 1
ATOM 3905 C CA . GLN A 1 503 ? 2.759 9.760 16.853 1.00 84.12 503 GLN A CA 1
ATOM 3906 C C . GLN A 1 503 ? 3.509 9.243 15.622 1.00 84.12 503 GLN A C 1
ATOM 3908 O O . GLN A 1 503 ? 2.957 9.207 14.521 1.00 84.12 503 GLN A O 1
ATOM 3913 N N . VAL A 1 504 ? 4.750 8.812 15.842 1.00 88.38 504 VAL A N 1
ATOM 3914 C CA . VAL A 1 504 ? 5.625 8.174 14.863 1.00 88.38 504 VAL A CA 1
ATOM 3915 C C . VAL A 1 504 ? 6.183 6.910 15.505 1.00 88.38 504 VAL A C 1
ATOM 3917 O O . VAL A 1 504 ? 6.529 6.912 16.686 1.00 88.38 504 VAL A O 1
ATOM 3920 N N . GLY A 1 505 ? 6.259 5.831 14.740 1.00 91.31 505 GLY A N 1
ATOM 3921 C CA . GLY A 1 505 ? 6.919 4.607 15.165 1.00 91.31 505 GLY A CA 1
ATOM 3922 C C . GLY A 1 505 ? 7.005 3.596 14.034 1.00 91.31 505 GLY A C 1
ATOM 3923 O O . GLY A 1 505 ? 6.574 3.861 12.910 1.00 91.31 505 GLY A O 1
ATOM 3924 N N . LEU A 1 506 ? 7.553 2.426 14.338 1.00 92.88 506 LEU A N 1
ATOM 3925 C CA . LEU A 1 506 ? 7.622 1.292 13.428 1.00 92.88 506 LEU A CA 1
ATOM 3926 C C . LEU A 1 506 ? 6.909 0.086 14.025 1.00 92.88 506 LEU A C 1
ATOM 3928 O O . LEU A 1 506 ? 6.817 -0.051 15.246 1.00 92.88 506 LEU A O 1
ATOM 3932 N N . LEU A 1 507 ? 6.402 -0.794 13.165 1.00 89.38 507 LEU A N 1
ATOM 3933 C CA . LEU A 1 507 ? 5.683 -2.001 13.576 1.00 89.38 507 LEU A CA 1
ATOM 3934 C C . LEU A 1 507 ? 6.057 -3.200 12.705 1.00 89.38 507 LEU A C 1
ATOM 3936 O O . LEU A 1 507 ? 6.386 -3.029 11.544 1.00 89.38 507 LEU A O 1
ATOM 3940 N N . HIS A 1 508 ? 5.953 -4.421 13.223 1.00 88.75 508 HIS A N 1
ATOM 3941 C CA . HIS A 1 508 ? 6.176 -5.624 12.422 1.00 88.75 508 HIS A CA 1
ATOM 3942 C C . HIS A 1 508 ? 5.167 -6.719 12.771 1.00 88.75 508 HIS A C 1
ATOM 3944 O O . HIS A 1 508 ? 4.956 -6.952 13.965 1.00 88.75 508 HIS A O 1
ATOM 3950 N N . PRO A 1 509 ? 4.577 -7.424 11.781 1.00 80.12 509 PRO A N 1
ATOM 3951 C CA . PRO A 1 509 ? 3.689 -8.566 12.019 1.00 80.12 509 PRO A CA 1
ATOM 3952 C C . PRO A 1 509 ? 4.277 -9.603 12.968 1.00 80.12 509 PRO A C 1
ATOM 3954 O O . PRO A 1 509 ? 3.605 -10.034 13.898 1.00 80.12 509 PRO A O 1
ATOM 3957 N N . ALA A 1 510 ? 5.551 -9.939 12.781 1.00 77.44 510 ALA A N 1
ATOM 3958 C CA . ALA A 1 510 ? 6.221 -10.986 13.548 1.00 77.44 510 ALA A CA 1
ATOM 3959 C C . ALA A 1 510 ? 6.377 -10.690 15.050 1.00 77.44 510 ALA A C 1
ATOM 3961 O O . ALA A 1 510 ? 6.632 -11.606 15.825 1.00 77.44 510 ALA A O 1
ATOM 3962 N N . ARG A 1 511 ? 6.236 -9.430 15.486 1.00 72.00 511 ARG A N 1
ATOM 3963 C CA . ARG A 1 511 ? 6.346 -9.068 16.909 1.00 72.00 511 ARG A CA 1
ATOM 3964 C C . ARG A 1 511 ? 5.003 -9.014 17.635 1.00 72.00 511 ARG A C 1
ATOM 3966 O O . ARG A 1 511 ? 4.976 -8.694 18.821 1.00 72.00 511 ARG A O 1
ATOM 3973 N N . LYS A 1 512 ? 3.896 -9.297 16.944 1.00 54.38 512 LYS A N 1
ATOM 3974 C CA . LYS A 1 512 ? 2.553 -9.175 17.511 1.00 54.38 512 LYS A CA 1
ATOM 3975 C C . LYS A 1 512 ? 2.192 -10.432 18.313 1.00 54.38 512 LYS A C 1
ATOM 3977 O O . LYS A 1 512 ? 1.608 -11.372 17.786 1.00 54.38 512 LYS A O 1
ATOM 3982 N N . PHE A 1 513 ? 2.503 -10.410 19.607 1.00 41.88 513 PHE A N 1
ATOM 3983 C CA . PHE A 1 513 ? 1.848 -11.243 20.616 1.00 41.88 513 PHE A CA 1
ATOM 3984 C C . PHE A 1 513 ? 0.821 -10.372 21.362 1.00 41.88 513 PHE A C 1
ATOM 3986 O O . PHE A 1 513 ? 1.173 -9.334 21.904 1.00 41.88 513 PHE A O 1
ATOM 3993 N N . ALA A 1 514 ? -0.443 -10.803 21.349 1.00 35.62 514 ALA A N 1
ATOM 3994 C CA . ALA A 1 514 ? -1.569 -10.325 22.163 1.00 35.62 514 ALA A CA 1
ATOM 3995 C C . ALA A 1 514 ? -2.032 -8.845 22.031 1.00 35.62 514 ALA A C 1
ATOM 3997 O O . ALA A 1 514 ? -1.472 -7.908 22.581 1.00 35.62 514 ALA A O 1
ATOM 3998 N N . PHE A 1 515 ? -3.184 -8.683 21.367 1.00 41.56 515 PHE A N 1
ATOM 3999 C CA . PHE A 1 515 ? -4.267 -7.716 21.641 1.00 41.56 515 PHE A CA 1
ATOM 4000 C C . PHE A 1 515 ? -4.027 -6.196 21.742 1.00 41.56 515 PHE A C 1
ATOM 4002 O O . PHE A 1 515 ? -5.009 -5.463 21.861 1.00 41.56 515 PHE A O 1
ATOM 4009 N N . GLN A 1 516 ? -2.818 -5.682 21.552 1.00 48.84 516 GLN A N 1
ATOM 4010 C CA . GLN A 1 516 ? -2.578 -4.251 21.344 1.00 48.84 516 GLN A CA 1
ATOM 4011 C C . GLN A 1 516 ? -1.669 -4.046 20.128 1.00 48.84 516 GLN A C 1
ATOM 4013 O O . GLN A 1 516 ? -0.869 -4.925 19.794 1.00 48.84 516 GLN A O 1
ATOM 4018 N N . PRO A 1 517 ? -1.767 -2.921 19.403 1.00 48.25 517 PRO A N 1
ATOM 4019 C CA . PRO A 1 517 ? -0.701 -2.560 18.494 1.00 48.25 517 PRO A CA 1
ATOM 4020 C C . PRO A 1 517 ? 0.492 -2.163 19.382 1.00 48.25 517 PRO A C 1
ATOM 4022 O O . PRO A 1 517 ? 0.511 -1.109 20.005 1.00 48.25 517 PRO A O 1
ATOM 4025 N N . GLY A 1 518 ? 1.420 -3.102 19.545 1.00 57.62 518 GLY A N 1
ATOM 4026 C CA . GLY A 1 518 ? 2.587 -2.992 20.408 1.00 57.62 518 GLY A CA 1
ATOM 4027 C C . GLY A 1 518 ? 3.338 -4.331 20.478 1.00 57.62 518 GLY A C 1
ATOM 4028 O O . GLY A 1 518 ? 2.708 -5.375 20.313 1.00 57.62 518 GLY A O 1
ATOM 4029 N N . PRO A 1 519 ? 4.670 -4.317 20.672 1.00 68.75 519 PRO A N 1
ATOM 4030 C CA . PRO A 1 519 ? 5.504 -3.135 20.882 1.00 68.75 519 PRO A CA 1
ATOM 4031 C C . PRO A 1 519 ? 5.887 -2.455 19.560 1.00 68.75 519 PRO A C 1
ATOM 4033 O O . PRO A 1 519 ? 6.325 -3.115 18.617 1.00 68.75 519 PRO A O 1
ATOM 4036 N N . PHE A 1 520 ? 5.769 -1.128 19.515 1.00 85.81 520 PHE A N 1
ATOM 4037 C CA . PHE A 1 520 ? 6.321 -0.314 18.432 1.00 85.81 520 PHE A CA 1
ATOM 4038 C C . PHE A 1 520 ? 7.784 0.016 18.703 1.00 85.81 520 PHE A C 1
ATOM 4040 O O . PHE A 1 520 ? 8.171 0.228 19.853 1.00 85.81 520 PHE A O 1
ATOM 4047 N N . TRP A 1 521 ? 8.578 0.143 17.647 1.00 90.88 521 TRP A N 1
ATOM 4048 C CA . TRP A 1 521 ? 9.895 0.766 17.755 1.00 90.88 521 TRP A CA 1
ATOM 4049 C C . TRP A 1 521 ? 9.769 2.272 17.567 1.00 90.88 521 TRP A C 1
ATOM 4051 O O . TRP A 1 521 ? 8.976 2.734 16.747 1.00 90.88 521 TRP A O 1
ATOM 4061 N N . GLN A 1 522 ? 10.563 3.033 18.313 1.00 88.06 522 GLN A N 1
ATOM 4062 C CA . GLN A 1 522 ? 10.657 4.485 18.143 1.00 88.06 522 GLN A CA 1
ATOM 4063 C C . GLN A 1 522 ? 11.831 4.883 17.237 1.00 88.06 522 GLN A C 1
ATOM 4065 O O . GLN A 1 522 ? 11.826 5.977 16.679 1.00 88.06 522 GLN A O 1
ATOM 4070 N N . SER A 1 523 ? 12.798 3.978 17.046 1.00 91.56 523 SER A N 1
ATOM 4071 C CA . SER A 1 523 ? 13.965 4.162 16.185 1.00 91.56 523 SER A CA 1
ATOM 4072 C C . SER A 1 523 ? 13.949 3.171 15.007 1.00 91.56 523 SER A C 1
ATOM 4074 O O . SER A 1 523 ? 13.763 1.966 15.219 1.00 91.56 523 SER A O 1
ATOM 4076 N N . PRO A 1 524 ? 14.182 3.634 13.761 1.00 95.50 524 PRO A N 1
ATOM 4077 C CA . PRO A 1 524 ? 14.436 2.744 12.631 1.00 95.50 524 PRO A CA 1
ATOM 4078 C C . PRO A 1 524 ? 15.696 1.886 12.801 1.00 95.50 524 PRO A C 1
ATOM 4080 O O . PRO A 1 524 ? 15.747 0.782 12.260 1.00 95.50 524 PRO A O 1
ATOM 4083 N N . ARG A 1 525 ? 16.702 2.362 13.546 1.00 95.38 525 ARG A N 1
ATOM 4084 C CA . ARG A 1 525 ? 17.921 1.601 13.850 1.00 95.38 525 ARG A CA 1
ATOM 4085 C C . ARG A 1 525 ? 17.609 0.411 14.751 1.00 95.38 525 ARG A C 1
ATOM 4087 O O . ARG A 1 525 ? 17.943 -0.707 14.376 1.00 95.38 525 ARG A O 1
ATOM 4094 N N . ASP A 1 526 ? 16.872 0.625 15.842 1.00 94.50 526 ASP A N 1
ATOM 4095 C CA . ASP A 1 526 ? 16.440 -0.463 16.736 1.00 94.50 526 ASP A CA 1
ATOM 4096 C C . ASP A 1 526 ? 15.595 -1.507 15.995 1.00 94.50 526 ASP A C 1
ATOM 4098 O O . ASP A 1 526 ? 15.735 -2.714 16.208 1.00 94.50 526 ASP A O 1
ATOM 4102 N N . TYR A 1 527 ? 14.709 -1.044 15.105 1.00 95.25 527 TYR A N 1
ATOM 4103 C CA . TYR A 1 527 ? 13.939 -1.928 14.235 1.00 95.25 527 TYR A CA 1
ATOM 4104 C C . TYR A 1 527 ? 14.861 -2.762 13.340 1.00 95.25 527 TYR A C 1
ATOM 4106 O O . TYR A 1 527 ? 14.674 -3.971 13.236 1.00 95.25 527 TYR A O 1
ATOM 4114 N N . LEU A 1 528 ? 15.867 -2.145 12.715 1.00 95.94 528 LEU A N 1
ATOM 4115 C CA . LEU A 1 528 ? 16.791 -2.831 11.814 1.00 95.94 528 LEU A CA 1
ATOM 4116 C C . LEU A 1 528 ? 17.702 -3.827 12.552 1.00 95.94 528 LEU A C 1
ATOM 4118 O O . LEU A 1 528 ? 17.989 -4.900 12.021 1.00 95.94 528 LEU A O 1
ATOM 4122 N N . ASP A 1 529 ? 18.122 -3.505 13.775 1.00 95.06 529 ASP A N 1
ATOM 4123 C CA . ASP A 1 529 ? 18.922 -4.389 14.629 1.00 95.06 529 ASP A CA 1
ATOM 4124 C C . ASP A 1 529 ? 18.115 -5.610 15.084 1.00 95.06 529 ASP A C 1
ATOM 4126 O O . ASP A 1 529 ? 18.594 -6.748 15.018 1.00 95.06 529 ASP A O 1
ATOM 4130 N N . TRP A 1 530 ? 16.845 -5.407 15.449 1.00 94.44 530 TRP A N 1
ATOM 4131 C CA . TRP A 1 530 ? 15.913 -6.513 15.657 1.00 94.44 530 TRP A CA 1
ATOM 4132 C C . TRP A 1 530 ? 15.714 -7.328 14.370 1.00 94.44 530 TRP A C 1
ATOM 4134 O O . TRP A 1 530 ? 15.814 -8.556 14.404 1.00 94.44 530 TRP A O 1
ATOM 4144 N N . TYR A 1 531 ? 15.503 -6.664 13.229 1.00 95.12 531 TYR A N 1
ATOM 4145 C CA . TYR A 1 531 ? 15.272 -7.317 11.939 1.00 95.12 531 TYR A CA 1
ATOM 4146 C C . TYR A 1 531 ? 16.451 -8.210 11.537 1.00 95.12 531 TYR A C 1
ATOM 4148 O O . TYR A 1 531 ? 16.258 -9.298 11.005 1.00 95.12 531 TYR A O 1
ATOM 4156 N N . ARG A 1 532 ? 17.684 -7.802 11.860 1.00 95.56 532 ARG A N 1
ATOM 4157 C CA . ARG A 1 532 ? 18.902 -8.603 11.653 1.00 95.56 532 ARG A CA 1
ATOM 4158 C C . ARG A 1 532 ? 18.898 -9.921 12.415 1.00 95.56 532 ARG A C 1
ATOM 4160 O O . ARG A 1 532 ? 19.473 -10.893 11.936 1.00 95.56 532 ARG A O 1
ATOM 4167 N N . SER A 1 533 ? 18.250 -9.946 13.571 1.00 93.44 533 SER A N 1
ATOM 4168 C CA . SER A 1 533 ? 18.091 -11.154 14.381 1.00 93.44 533 SER A CA 1
ATOM 4169 C C . SER A 1 533 ? 16.906 -12.001 13.911 1.00 93.44 533 SER A C 1
ATOM 4171 O O . SER A 1 533 ? 16.955 -13.222 14.000 1.00 93.44 533 SER A O 1
ATOM 4173 N N . TYR A 1 534 ? 15.851 -11.356 13.408 1.00 92.25 534 TYR A N 1
ATOM 4174 C CA . TYR A 1 534 ? 14.639 -12.007 12.907 1.00 92.25 534 TYR A CA 1
ATOM 4175 C C . TYR A 1 534 ? 14.835 -12.664 11.531 1.00 92.25 534 TYR A C 1
ATOM 4177 O O . TYR A 1 534 ? 14.441 -13.812 11.353 1.00 92.25 534 TYR A O 1
ATOM 4185 N N . LYS A 1 535 ? 15.451 -11.952 10.577 1.00 94.00 535 LYS A N 1
ATOM 4186 C CA . LYS A 1 535 ? 15.618 -12.385 9.181 1.00 94.00 535 LYS A CA 1
ATOM 4187 C C . LYS A 1 535 ? 17.018 -12.036 8.639 1.00 94.00 535 LYS A C 1
ATOM 4189 O O . LYS A 1 535 ? 17.170 -11.100 7.844 1.00 94.00 535 LYS A O 1
ATOM 4194 N N . PRO A 1 536 ? 18.080 -12.728 9.100 1.00 95.44 536 PRO A N 1
ATOM 4195 C CA . PRO A 1 536 ? 19.468 -12.415 8.742 1.00 95.44 536 PRO A CA 1
ATOM 4196 C C . PRO A 1 536 ? 19.755 -12.526 7.236 1.00 95.44 536 PRO A C 1
ATOM 4198 O O . PRO A 1 536 ? 20.599 -11.784 6.720 1.00 95.44 536 PRO A O 1
ATOM 4201 N N . GLU A 1 537 ? 19.039 -13.396 6.519 1.00 95.56 537 GLU A N 1
ATOM 4202 C CA . GLU A 1 537 ? 19.163 -13.590 5.072 1.00 95.56 537 GLU A CA 1
ATOM 4203 C C . GLU A 1 537 ? 18.918 -12.304 4.272 1.00 95.56 537 GLU A C 1
ATOM 4205 O O . GLU A 1 537 ? 19.584 -12.064 3.265 1.00 95.56 537 GLU A O 1
ATOM 4210 N N . ALA A 1 538 ? 18.063 -11.404 4.770 1.00 96.31 538 ALA A N 1
ATOM 4211 C CA . ALA A 1 538 ? 17.793 -10.134 4.107 1.00 96.31 538 ALA A CA 1
ATOM 4212 C C . ALA A 1 538 ? 19.044 -9.242 4.000 1.00 96.31 538 ALA A C 1
ATOM 4214 O O . ALA A 1 538 ? 19.172 -8.439 3.073 1.00 96.31 538 ALA A O 1
ATOM 4215 N N . PHE A 1 539 ? 20.000 -9.396 4.921 1.00 96.31 539 PHE A N 1
ATOM 4216 C CA . PHE A 1 539 ? 21.260 -8.652 4.914 1.00 96.31 539 PHE A CA 1
ATOM 4217 C C . PHE A 1 539 ? 22.347 -9.364 4.115 1.00 96.31 539 PHE A C 1
ATOM 4219 O O . PHE A 1 539 ? 23.094 -8.702 3.391 1.00 96.31 539 PHE A O 1
ATOM 4226 N N . THR A 1 540 ? 22.447 -10.693 4.226 1.00 95.12 540 THR A N 1
ATOM 4227 C CA . THR A 1 540 ? 23.459 -11.472 3.494 1.00 95.12 540 THR A CA 1
ATOM 4228 C C . THR A 1 540 ? 23.192 -11.449 1.990 1.00 95.12 540 THR A C 1
ATOM 4230 O O . THR A 1 540 ? 24.116 -11.228 1.209 1.00 95.12 540 THR A O 1
ATOM 4233 N N . GLU A 1 541 ? 21.926 -11.565 1.586 1.00 94.06 541 GLU A N 1
ATOM 4234 C CA . GLU A 1 541 ? 21.480 -11.485 0.191 1.00 94.06 541 GLU A CA 1
ATOM 4235 C C . GLU A 1 541 ? 21.257 -10.042 -0.291 1.00 94.06 541 GLU A C 1
ATOM 4237 O O . GLU A 1 541 ? 20.951 -9.811 -1.462 1.00 94.06 541 GLU A O 1
ATOM 4242 N N . ARG A 1 542 ? 21.439 -9.051 0.592 1.00 94.88 542 ARG A N 1
ATOM 4243 C CA . ARG A 1 542 ? 21.286 -7.615 0.307 1.00 94.88 542 ARG A CA 1
ATOM 4244 C C . ARG A 1 542 ? 19.928 -7.272 -0.310 1.00 94.88 542 ARG A C 1
ATOM 4246 O O . ARG A 1 542 ? 19.862 -6.594 -1.343 1.00 94.88 542 ARG A O 1
ATOM 4253 N N . TRP A 1 543 ? 18.845 -7.698 0.327 1.00 97.88 543 TRP A N 1
ATOM 4254 C CA . TRP A 1 543 ? 17.488 -7.339 -0.081 1.00 97.88 543 TRP A CA 1
ATOM 4255 C C . TRP A 1 543 ? 17.331 -5.807 -0.183 1.00 97.88 543 TRP A C 1
ATOM 4257 O O . TRP A 1 543 ? 17.985 -5.063 0.558 1.00 97.88 543 TRP A O 1
ATOM 4267 N N . PRO A 1 544 ? 16.515 -5.282 -1.117 1.00 98.00 544 PRO A N 1
ATOM 4268 C CA . PRO A 1 544 ? 16.192 -3.859 -1.157 1.00 98.00 544 PRO A CA 1
ATOM 4269 C C . PRO A 1 544 ? 15.565 -3.393 0.161 1.00 98.00 544 PRO A C 1
ATOM 4271 O O . PRO A 1 544 ? 14.557 -3.953 0.590 1.00 98.00 544 PRO A O 1
ATOM 4274 N N . ARG A 1 545 ? 16.137 -2.355 0.779 1.00 98.12 545 ARG A N 1
ATOM 4275 C CA . ARG A 1 545 ? 15.610 -1.719 1.993 1.00 98.12 545 ARG A CA 1
ATOM 4276 C C . ARG A 1 545 ? 14.606 -0.647 1.590 1.00 98.12 545 ARG A C 1
ATOM 4278 O O . ARG A 1 545 ? 14.992 0.380 1.032 1.00 98.12 545 ARG A O 1
ATOM 4285 N N . VAL A 1 546 ? 13.321 -0.880 1.836 1.00 98.50 546 VAL A N 1
ATOM 4286 C CA . VAL A 1 546 ? 12.242 -0.003 1.359 1.00 98.50 546 VAL A CA 1
ATOM 4287 C C . VAL A 1 546 ? 11.511 0.616 2.539 1.00 98.50 546 VAL A C 1
ATOM 4289 O O . VAL A 1 546 ? 10.862 -0.093 3.305 1.00 98.50 546 VAL A O 1
ATOM 4292 N N . ALA A 1 547 ? 11.565 1.944 2.664 1.00 98.19 547 ALA A N 1
ATOM 4293 C CA . ALA A 1 547 ? 10.713 2.657 3.609 1.00 98.19 547 ALA A CA 1
ATOM 4294 C C . ALA A 1 547 ? 9.256 2.586 3.162 1.00 98.19 547 ALA A C 1
ATOM 4296 O O . ALA A 1 547 ? 8.933 2.964 2.039 1.00 98.19 547 ALA A O 1
ATOM 4297 N N . VAL A 1 548 ? 8.378 2.121 4.045 1.00 97.50 548 VAL A N 1
ATOM 4298 C CA . VAL A 1 548 ? 6.938 2.036 3.810 1.00 97.50 548 VAL A CA 1
ATOM 4299 C C . VAL A 1 548 ? 6.262 3.011 4.763 1.00 97.50 548 VAL A C 1
ATOM 4301 O O . VAL A 1 548 ? 6.153 2.745 5.957 1.00 97.50 548 VAL A O 1
ATOM 4304 N N . LEU A 1 549 ? 5.827 4.159 4.244 1.00 95.56 549 LEU A N 1
ATOM 4305 C CA . LEU A 1 549 ? 5.128 5.167 5.035 1.00 95.56 549 LEU A CA 1
ATOM 4306 C C . LEU A 1 549 ? 3.673 4.738 5.211 1.00 95.56 549 LEU A C 1
ATOM 4308 O O . LEU A 1 549 ? 2.935 4.569 4.233 1.00 95.56 549 LEU A O 1
ATOM 4312 N N . LEU A 1 550 ? 3.275 4.558 6.464 1.00 93.19 550 LEU A N 1
ATOM 4313 C CA . LEU A 1 550 ? 1.958 4.102 6.880 1.00 93.19 550 LEU A CA 1
ATOM 4314 C C . LEU A 1 550 ? 1.188 5.245 7.532 1.00 93.19 550 LEU A C 1
ATOM 4316 O O . LEU A 1 550 ? 1.732 6.058 8.282 1.00 93.19 550 LEU A O 1
ATOM 4320 N N . TYR A 1 551 ? -0.121 5.271 7.315 1.00 89.62 551 TYR A N 1
ATOM 4321 C CA . TYR A 1 551 ? -0.958 6.217 8.028 1.00 89.62 551 TYR A CA 1
ATOM 4322 C C . TYR A 1 551 ? -1.200 5.712 9.452 1.00 89.62 551 TYR A C 1
ATOM 4324 O O . TYR A 1 551 ? -1.752 4.624 9.629 1.00 89.62 551 TYR A O 1
ATOM 4332 N N . ARG A 1 552 ? -0.838 6.492 10.485 1.00 87.94 552 ARG A N 1
ATOM 4333 C CA . ARG A 1 552 ? -1.039 6.092 11.892 1.00 87.94 552 ARG A CA 1
ATOM 4334 C C . ARG A 1 552 ? -2.483 5.689 12.162 1.00 87.94 552 ARG A C 1
ATOM 4336 O O . ARG A 1 552 ? -2.710 4.726 12.881 1.00 87.94 552 ARG A O 1
ATOM 4343 N N . LYS A 1 553 ? -3.463 6.364 11.550 1.00 83.06 553 LYS A N 1
ATOM 4344 C CA . LYS A 1 553 ? -4.882 6.005 11.703 1.00 83.06 553 LYS A CA 1
ATOM 4345 C C . LYS A 1 553 ? -5.158 4.554 11.292 1.00 83.06 553 LYS A C 1
ATOM 4347 O O . LYS A 1 553 ? -5.931 3.881 11.962 1.00 83.06 553 LYS A O 1
ATOM 4352 N N . HIS A 1 554 ? -4.505 4.049 10.247 1.00 86.62 554 HIS A N 1
ATOM 4353 C CA . HIS A 1 554 ? -4.668 2.664 9.793 1.00 86.62 554 HIS A CA 1
ATOM 4354 C C . HIS A 1 554 ? -3.968 1.662 10.718 1.00 86.62 554 HIS A C 1
ATOM 4356 O O . HIS A 1 554 ? -4.471 0.560 10.909 1.00 86.62 554 HIS A O 1
ATOM 4362 N N . VAL A 1 555 ? -2.850 2.058 11.336 1.00 87.38 555 VAL A N 1
ATOM 4363 C CA . VAL A 1 555 ? -2.171 1.261 12.372 1.00 87.38 555 VAL A CA 1
ATOM 4364 C C . VAL A 1 555 ? -3.017 1.163 13.636 1.00 87.38 555 VAL A C 1
ATOM 4366 O O . VAL A 1 555 ? -3.241 0.065 14.136 1.00 87.38 555 VAL A O 1
ATOM 4369 N N . VAL A 1 556 ? -3.538 2.299 14.108 1.00 82.62 556 VAL A N 1
ATOM 4370 C CA . VAL A 1 556 ? -4.490 2.380 15.227 1.00 82.62 556 VAL A CA 1
ATOM 4371 C C . VAL A 1 556 ? -5.716 1.520 14.936 1.00 82.62 556 VAL A C 1
ATOM 4373 O O . VAL A 1 556 ? -6.215 0.840 15.824 1.00 82.62 556 VAL A O 1
ATOM 4376 N N . SER A 1 557 ? -6.162 1.511 13.680 1.00 80.19 557 SER A N 1
ATOM 4377 C CA . SER A 1 557 ? -7.315 0.727 13.241 1.00 80.19 557 SER A CA 1
ATOM 4378 C C . SER A 1 557 ? -7.007 -0.746 12.947 1.00 80.19 557 SER A C 1
ATOM 4380 O O . SER 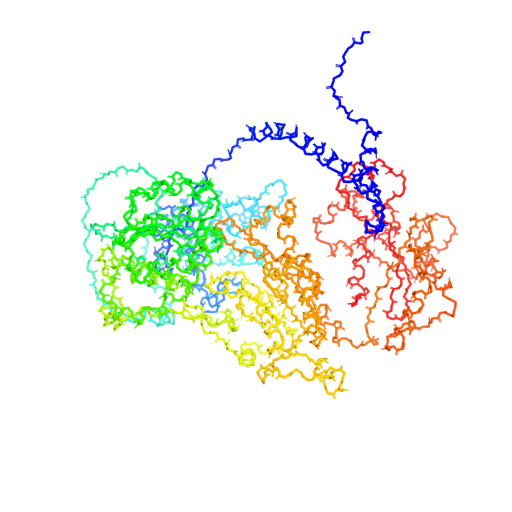A 1 557 ? -7.893 -1.495 12.546 1.00 80.19 557 SER A O 1
ATOM 4382 N N . GLU A 1 558 ? -5.756 -1.168 13.137 1.00 80.75 558 GLU A N 1
ATOM 4383 C CA . GLU A 1 558 ? -5.283 -2.537 12.930 1.00 80.75 558 GLU A CA 1
ATOM 4384 C C . GLU A 1 558 ? -5.598 -3.114 11.536 1.00 80.75 558 GLU A C 1
ATOM 4386 O O . GLU A 1 558 ? -5.838 -4.316 11.396 1.00 80.75 558 GLU A O 1
ATOM 4391 N N . LEU A 1 559 ? -5.579 -2.279 10.490 1.00 82.69 559 LEU A N 1
ATOM 4392 C CA . LEU A 1 559 ? -5.997 -2.709 9.155 1.00 82.69 559 LEU A CA 1
ATOM 4393 C C . LEU A 1 559 ? -5.112 -3.835 8.607 1.00 82.69 559 LEU A C 1
ATOM 4395 O O . LEU A 1 559 ? -3.880 -3.757 8.601 1.00 82.69 559 LEU A O 1
ATOM 4399 N N . SER A 1 560 ? -5.771 -4.885 8.111 1.00 82.25 560 SER A N 1
ATOM 4400 C CA . SER A 1 560 ? -5.148 -6.146 7.691 1.00 82.25 560 SER A CA 1
ATOM 4401 C C . SER A 1 560 ? -4.113 -5.962 6.574 1.00 82.25 560 SER A C 1
ATOM 4403 O O . SER A 1 560 ? -3.086 -6.644 6.559 1.00 82.25 560 SER A O 1
ATOM 4405 N N . TYR A 1 561 ? -4.358 -5.014 5.665 1.00 87.38 561 TYR A N 1
ATOM 4406 C CA . TYR A 1 561 ? -3.522 -4.763 4.493 1.00 87.38 561 TYR A CA 1
ATOM 4407 C C . TYR A 1 561 ? -2.069 -4.407 4.846 1.00 87.38 561 TYR A C 1
ATOM 4409 O O . TYR A 1 561 ? -1.166 -4.708 4.071 1.00 87.38 561 TYR A O 1
ATOM 4417 N N . ILE A 1 562 ? -1.823 -3.787 6.007 1.00 89.19 562 ILE A N 1
ATOM 4418 C CA . ILE A 1 562 ? -0.469 -3.412 6.441 1.00 89.19 562 ILE A CA 1
ATOM 4419 C C . ILE A 1 562 ? 0.375 -4.675 6.630 1.00 89.19 562 ILE A C 1
ATOM 4421 O O . ILE A 1 562 ? 1.488 -4.771 6.117 1.00 89.19 562 ILE A O 1
ATOM 4425 N N . TRP A 1 563 ? -0.191 -5.673 7.309 1.00 85.62 563 TRP A N 1
ATOM 4426 C CA . TRP A 1 563 ? 0.462 -6.957 7.549 1.00 85.62 563 TRP A CA 1
ATOM 4427 C C . TRP A 1 563 ? 0.617 -7.752 6.259 1.00 85.62 563 TRP A C 1
ATOM 4429 O O . TRP A 1 563 ? 1.667 -8.340 6.021 1.00 85.62 563 TRP A O 1
ATOM 4439 N N . GLN A 1 564 ? -0.411 -7.725 5.404 1.00 86.88 564 GLN A N 1
ATOM 4440 C CA . GLN A 1 564 ? -0.339 -8.338 4.081 1.00 86.88 564 GLN A CA 1
ATOM 4441 C C . GLN A 1 564 ? 0.838 -7.752 3.295 1.00 86.88 564 GLN A C 1
ATOM 4443 O O . GLN A 1 564 ? 1.659 -8.514 2.800 1.00 86.88 564 GLN A O 1
ATOM 4448 N N . LEU A 1 565 ? 0.966 -6.422 3.224 1.00 92.19 565 LEU A N 1
ATOM 4449 C CA . LEU A 1 565 ? 2.027 -5.758 2.465 1.00 92.19 565 LEU A CA 1
ATOM 4450 C C . LEU A 1 565 ? 3.422 -6.149 2.960 1.00 92.19 565 LEU A C 1
ATOM 4452 O O . LEU A 1 565 ? 4.267 -6.517 2.147 1.00 92.19 565 LEU A O 1
ATOM 4456 N N . VAL A 1 566 ? 3.639 -6.092 4.278 1.00 91.56 566 VAL A N 1
ATOM 4457 C CA . VAL A 1 566 ? 4.916 -6.470 4.900 1.00 91.56 566 VAL A CA 1
ATOM 4458 C C . VAL A 1 566 ? 5.250 -7.926 4.575 1.00 91.56 566 VAL A C 1
ATOM 4460 O O . VAL A 1 566 ? 6.290 -8.186 3.979 1.00 91.56 566 VAL A O 1
ATOM 4463 N N . ASN A 1 567 ? 4.328 -8.859 4.822 1.00 88.69 567 ASN A N 1
ATOM 4464 C CA . ASN A 1 567 ? 4.554 -10.278 4.539 1.00 88.69 567 ASN A CA 1
ATOM 4465 C C . ASN A 1 567 ? 4.787 -10.547 3.042 1.00 88.69 567 ASN A C 1
ATOM 4467 O O . ASN A 1 567 ? 5.626 -11.367 2.685 1.00 88.69 567 ASN A O 1
ATOM 4471 N N . TYR A 1 568 ? 4.077 -9.858 2.141 1.00 90.69 568 TYR A N 1
ATOM 4472 C CA . TYR A 1 568 ? 4.307 -9.989 0.699 1.00 90.69 568 TYR A CA 1
ATOM 4473 C C . TYR A 1 568 ? 5.710 -9.526 0.298 1.00 90.69 568 TYR A C 1
ATOM 4475 O O . TYR A 1 568 ? 6.341 -10.155 -0.554 1.00 90.69 568 TYR A O 1
ATOM 4483 N N . PHE A 1 569 ? 6.195 -8.431 0.884 1.00 96.00 569 PHE A N 1
ATOM 4484 C CA . PHE A 1 569 ? 7.544 -7.932 0.628 1.00 96.00 569 PHE A CA 1
ATOM 4485 C C . PHE A 1 569 ? 8.597 -8.938 1.090 1.00 96.00 569 PHE A C 1
ATOM 4487 O O . PHE A 1 569 ? 9.491 -9.266 0.311 1.00 96.00 569 PHE A O 1
ATOM 4494 N N . GLU A 1 570 ? 8.438 -9.488 2.290 1.00 93.31 570 GLU A N 1
ATOM 4495 C CA . GLU A 1 570 ? 9.403 -10.416 2.878 1.00 93.31 570 GLU A CA 1
ATOM 4496 C C . GLU A 1 570 ? 9.394 -11.802 2.235 1.00 93.31 570 GLU A C 1
ATOM 4498 O O . GLU A 1 570 ? 10.443 -12.309 1.848 1.00 93.31 570 GLU A O 1
ATOM 4503 N N . GLU A 1 571 ? 8.224 -12.435 2.155 1.00 88.56 571 GLU A N 1
ATOM 4504 C CA . GLU A 1 571 ? 8.108 -13.860 1.834 1.00 88.56 571 GLU A CA 1
ATOM 4505 C C . GLU A 1 571 ? 8.129 -14.117 0.331 1.00 88.56 571 GLU A C 1
ATOM 4507 O O . GLU A 1 571 ? 8.687 -15.107 -0.135 1.00 88.56 571 GLU A O 1
ATOM 4512 N N . LYS A 1 572 ? 7.516 -13.223 -0.453 1.00 90.88 572 LYS A N 1
ATOM 4513 C CA . LYS A 1 572 ? 7.396 -13.412 -1.903 1.00 90.88 572 LYS A CA 1
ATOM 4514 C C . LYS A 1 572 ? 8.460 -12.656 -2.683 1.00 90.88 572 LYS A C 1
ATOM 4516 O O . LYS A 1 572 ? 8.890 -13.114 -3.740 1.00 90.88 572 LYS A O 1
ATOM 4521 N N . HIS A 1 573 ? 8.843 -11.468 -2.215 1.00 95.44 573 HIS A N 1
ATOM 4522 C CA . HIS A 1 573 ? 9.603 -10.530 -3.040 1.00 95.44 573 HIS A CA 1
ATOM 4523 C C . HIS A 1 573 ? 11.026 -10.265 -2.594 1.00 95.44 573 HIS A C 1
ATOM 4525 O O . HIS A 1 573 ? 11.732 -9.634 -3.387 1.00 95.44 573 HIS A O 1
ATOM 4531 N N . GLN A 1 574 ? 11.438 -10.770 -1.427 1.00 97.38 574 GLN A N 1
ATOM 4532 C CA . GLN A 1 574 ? 12.772 -10.549 -0.867 1.00 97.38 574 GLN A CA 1
ATOM 4533 C C . GLN A 1 574 ? 13.093 -9.051 -0.755 1.00 97.38 574 GLN A C 1
ATOM 4535 O O . GLN A 1 574 ? 14.130 -8.566 -1.205 1.00 97.38 574 GLN A O 1
ATOM 4540 N N . ILE A 1 575 ? 12.140 -8.286 -0.228 1.00 98.44 575 ILE A N 1
ATOM 4541 C CA . ILE A 1 575 ? 12.266 -6.864 0.088 1.00 98.44 575 ILE A CA 1
ATOM 4542 C C . ILE A 1 575 ? 12.258 -6.746 1.607 1.00 98.44 575 ILE A C 1
ATOM 4544 O O . ILE A 1 575 ? 11.419 -7.362 2.254 1.00 98.44 575 ILE A O 1
ATOM 4548 N N . LEU A 1 576 ? 13.167 -5.943 2.161 1.00 98.31 576 LEU A N 1
ATOM 4549 C CA . LEU A 1 576 ? 13.216 -5.615 3.584 1.00 98.31 576 LEU A CA 1
ATOM 4550 C C . LEU A 1 576 ? 12.364 -4.353 3.815 1.00 98.31 576 LEU A C 1
ATOM 4552 O O . LEU A 1 576 ? 12.791 -3.255 3.434 1.00 98.31 576 LEU A O 1
ATOM 4556 N N . PRO A 1 577 ? 11.158 -4.466 4.400 1.00 97.62 577 PRO A N 1
ATOM 4557 C CA . PRO A 1 577 ? 10.314 -3.311 4.667 1.00 97.62 577 PRO A CA 1
ATOM 4558 C C . PRO A 1 577 ? 10.779 -2.564 5.923 1.00 97.62 577 PRO A C 1
ATOM 4560 O O . PRO A 1 577 ? 11.059 -3.174 6.952 1.00 97.62 577 PRO A O 1
ATOM 4563 N N . ILE A 1 578 ? 10.773 -1.230 5.864 1.00 97.75 578 ILE A N 1
ATOM 4564 C CA . ILE A 1 578 ? 10.878 -0.323 7.018 1.00 97.75 578 ILE A CA 1
ATOM 4565 C C . ILE A 1 578 ? 9.515 0.380 7.191 1.00 97.75 578 ILE A C 1
ATOM 4567 O O . ILE A 1 578 ? 9.305 1.466 6.645 1.00 97.75 578 ILE A O 1
ATOM 4571 N N . PRO A 1 579 ? 8.543 -0.252 7.869 1.00 95.94 579 PRO A N 1
ATOM 4572 C CA . PRO A 1 579 ? 7.183 0.261 8.029 1.00 95.94 579 PRO A CA 1
ATOM 4573 C C . PRO A 1 579 ? 7.118 1.367 9.089 1.00 95.94 579 PRO A C 1
ATOM 4575 O O . PRO A 1 579 ? 6.993 1.090 10.279 1.00 95.94 579 PRO A O 1
ATOM 4578 N N . ILE A 1 580 ? 7.177 2.625 8.653 1.00 95.50 580 ILE A N 1
ATOM 4579 C CA . ILE A 1 580 ? 7.122 3.806 9.522 1.00 95.50 580 ILE A CA 1
ATOM 4580 C C . ILE A 1 580 ? 5.710 4.368 9.472 1.00 95.50 580 ILE A C 1
ATOM 4582 O O . ILE A 1 580 ? 5.266 4.843 8.427 1.00 95.50 580 ILE A O 1
ATOM 4586 N N . PHE A 1 581 ? 4.998 4.349 10.594 1.00 93.25 581 PHE A N 1
ATOM 4587 C CA . PHE A 1 581 ? 3.724 5.045 10.692 1.00 93.25 581 PHE A CA 1
ATOM 4588 C C . PHE A 1 581 ? 3.902 6.459 11.208 1.00 93.25 581 PHE A C 1
ATOM 4590 O O . PHE A 1 581 ? 4.762 6.727 12.042 1.00 93.25 581 PHE A O 1
ATOM 4597 N N . ILE A 1 582 ? 3.060 7.354 10.705 1.00 89.31 582 ILE A N 1
ATOM 4598 C CA . ILE A 1 582 ? 3.140 8.784 10.987 1.00 89.31 582 ILE A CA 1
ATOM 4599 C C . ILE A 1 582 ? 1.764 9.386 11.236 1.00 89.31 582 ILE A C 1
ATOM 4601 O O . ILE A 1 582 ? 0.741 8.936 10.699 1.00 89.31 582 ILE A O 1
ATOM 4605 N N . GLN A 1 583 ? 1.739 10.445 12.034 1.00 81.94 583 GLN A N 1
ATOM 4606 C CA . GLN A 1 583 ? 0.540 11.219 12.281 1.00 81.94 583 GLN A CA 1
ATOM 4607 C C . GLN A 1 583 ? 0.312 12.255 11.176 1.00 81.94 583 GLN A C 1
ATOM 4609 O O . GLN A 1 583 ? 1.200 13.015 10.810 1.00 81.94 583 GLN A O 1
ATOM 4614 N N . GLY A 1 584 ? -0.923 12.318 10.673 1.00 70.81 584 GLY A N 1
ATOM 4615 C CA . GLY A 1 584 ? -1.368 13.419 9.821 1.00 70.81 584 GLY A CA 1
ATOM 4616 C C . GLY A 1 584 ? -0.510 13.612 8.569 1.00 70.81 584 GLY A C 1
ATOM 4617 O O . GLY A 1 584 ? -0.575 12.802 7.651 1.00 70.81 584 GLY A O 1
ATOM 4618 N N . VAL A 1 585 ? 0.225 14.724 8.534 1.00 68.62 585 VAL A N 1
ATOM 4619 C CA . VAL A 1 585 ? 0.910 15.274 7.349 1.00 68.62 585 VAL A CA 1
ATOM 4620 C C . VAL A 1 585 ? 2.435 15.239 7.478 1.00 68.62 585 VAL A C 1
ATOM 4622 O O . VAL A 1 585 ? 3.150 15.842 6.676 1.00 68.62 585 VAL A O 1
ATOM 4625 N N . ASP A 1 586 ? 2.941 14.523 8.481 1.00 75.50 586 ASP A N 1
ATOM 4626 C CA . ASP A 1 586 ? 4.339 14.577 8.917 1.00 75.50 586 ASP A CA 1
ATOM 4627 C C . ASP A 1 586 ? 5.252 13.614 8.135 1.00 75.50 586 ASP A C 1
ATOM 4629 O O . ASP A 1 586 ? 6.325 13.229 8.598 1.00 75.50 586 ASP A O 1
ATOM 4633 N N . ALA A 1 587 ? 4.849 13.222 6.920 1.00 86.62 587 ALA A N 1
ATOM 4634 C CA . ALA A 1 587 ? 5.592 12.257 6.103 1.00 86.62 587 ALA A CA 1
ATOM 4635 C C . ALA A 1 587 ? 6.970 12.792 5.734 1.00 86.62 587 ALA A C 1
ATOM 4637 O O . ALA A 1 587 ? 7.977 12.102 5.870 1.00 86.62 587 ALA A O 1
ATOM 4638 N N . HIS A 1 588 ? 7.011 14.062 5.352 1.00 87.38 588 HIS A N 1
ATOM 4639 C CA . HIS A 1 588 ? 8.236 14.800 5.111 1.00 87.38 588 HIS A CA 1
ATOM 4640 C C . HIS A 1 588 ? 9.188 14.832 6.315 1.00 87.38 588 HIS A C 1
ATOM 4642 O O . HIS A 1 588 ? 10.392 14.758 6.106 1.00 87.38 588 HIS A O 1
ATOM 4648 N N . ILE A 1 589 ? 8.683 14.895 7.555 1.00 87.75 589 ILE A N 1
ATOM 4649 C CA . ILE A 1 589 ? 9.523 14.879 8.765 1.00 87.75 589 ILE A CA 1
ATOM 4650 C C . ILE A 1 589 ? 10.175 13.508 8.915 1.00 87.75 589 ILE A C 1
ATOM 4652 O O . ILE A 1 589 ? 11.388 13.427 9.063 1.00 87.75 589 ILE A O 1
ATOM 4656 N N . ALA A 1 590 ? 9.397 12.429 8.801 1.00 91.19 590 ALA A N 1
ATOM 4657 C CA . ALA A 1 590 ? 9.940 11.075 8.881 1.00 91.19 590 ALA A CA 1
ATOM 4658 C C . ALA A 1 590 ? 10.977 10.808 7.777 1.00 91.19 590 ALA A C 1
ATOM 4660 O O . ALA A 1 590 ? 12.053 10.290 8.058 1.00 91.19 590 ALA A O 1
ATOM 4661 N N . VAL A 1 591 ? 10.691 11.208 6.534 1.00 93.75 591 VAL A N 1
ATOM 4662 C CA . VAL A 1 591 ? 11.624 11.025 5.411 1.00 93.75 591 VAL A CA 1
ATOM 4663 C C . VAL A 1 591 ? 12.889 11.870 5.572 1.00 93.75 591 VAL A C 1
ATOM 4665 O O . VAL A 1 591 ? 13.970 11.386 5.265 1.00 93.75 591 VAL A O 1
ATOM 4668 N N . ARG A 1 592 ? 12.776 13.105 6.070 1.00 92.94 592 ARG A N 1
ATOM 4669 C CA . ARG A 1 592 ? 13.918 14.003 6.281 1.00 92.94 592 ARG A CA 1
ATOM 4670 C C . ARG A 1 592 ? 14.772 13.594 7.484 1.00 92.94 592 ARG A C 1
ATOM 4672 O O . ARG A 1 592 ? 15.990 13.672 7.407 1.00 92.94 592 ARG A O 1
ATOM 4679 N N . ASP A 1 593 ? 14.160 13.213 8.602 1.00 93.50 593 ASP A N 1
ATOM 4680 C CA . ASP A 1 593 ? 14.868 13.095 9.884 1.00 93.50 593 ASP A CA 1
ATOM 4681 C C . ASP A 1 593 ? 15.255 11.654 10.228 1.00 93.50 593 ASP A C 1
ATOM 4683 O O . ASP A 1 593 ? 16.222 11.449 10.959 1.00 93.50 593 ASP A O 1
ATOM 4687 N N . LEU A 1 594 ? 14.528 10.655 9.716 1.00 95.62 594 LEU A N 1
ATOM 4688 C CA . LEU A 1 594 ? 14.717 9.242 10.077 1.00 95.62 594 LEU A CA 1
ATOM 4689 C C . LEU A 1 594 ? 15.329 8.396 8.957 1.00 95.62 594 LEU A C 1
ATOM 4691 O O . LEU A 1 594 ? 15.720 7.252 9.199 1.00 95.62 594 LEU A O 1
ATOM 4695 N N . LEU A 1 595 ? 15.408 8.928 7.739 1.00 97.19 595 LEU A N 1
ATOM 4696 C CA . LEU A 1 595 ? 15.930 8.224 6.574 1.00 97.19 595 LEU A CA 1
ATOM 4697 C C . LEU A 1 595 ? 17.097 8.995 5.964 1.00 97.19 595 LEU A C 1
ATOM 4699 O O . LEU A 1 595 ? 17.171 10.215 6.043 1.00 97.19 595 LEU A O 1
ATOM 4703 N N . THR A 1 596 ? 18.002 8.262 5.331 1.00 96.75 596 THR A N 1
ATOM 4704 C CA . THR A 1 596 ? 19.082 8.816 4.514 1.00 96.75 596 THR A CA 1
ATOM 4705 C C . THR A 1 596 ? 19.415 7.850 3.377 1.00 96.75 596 THR A C 1
ATOM 4707 O O . THR A 1 596 ? 18.821 6.773 3.260 1.00 96.75 596 THR A O 1
ATOM 4710 N N . SER A 1 597 ? 20.348 8.213 2.504 1.00 96.19 597 SER A N 1
ATOM 4711 C CA . SER A 1 597 ? 20.848 7.335 1.446 1.00 96.19 597 SER A CA 1
ATOM 4712 C C . SER A 1 597 ? 22.347 7.522 1.238 1.00 96.19 597 SER A C 1
ATOM 4714 O O . SER A 1 597 ? 22.916 8.548 1.616 1.00 96.19 597 SER A O 1
ATOM 4716 N N . ASP A 1 598 ? 22.983 6.559 0.570 1.00 92.94 598 ASP A N 1
ATOM 4717 C CA . ASP A 1 598 ? 24.396 6.668 0.185 1.00 92.94 598 ASP A CA 1
ATOM 4718 C C . ASP A 1 598 ? 24.659 7.931 -0.648 1.00 92.94 598 ASP A C 1
ATOM 4720 O O . ASP A 1 598 ? 25.641 8.636 -0.429 1.00 92.94 598 ASP A O 1
ATOM 4724 N N . ALA A 1 599 ? 23.734 8.279 -1.552 1.00 92.19 599 ALA A N 1
ATOM 4725 C CA . ALA A 1 599 ? 23.888 9.459 -2.400 1.00 92.19 599 ALA A CA 1
ATOM 4726 C C . ALA A 1 599 ? 23.771 10.763 -1.607 1.00 92.19 599 ALA A C 1
ATOM 4728 O O . ALA A 1 599 ? 24.506 11.705 -1.889 1.00 92.19 599 ALA A O 1
ATOM 4729 N N . GLU A 1 600 ? 22.875 10.824 -0.619 1.00 94.38 600 GLU A N 1
ATOM 4730 C CA . GLU A 1 600 ? 22.772 11.984 0.265 1.00 94.38 600 GLU A CA 1
ATOM 4731 C C . GLU A 1 600 ? 24.064 12.150 1.073 1.00 94.38 600 GLU A C 1
ATOM 4733 O O . GLU A 1 600 ? 24.643 13.235 1.108 1.00 94.38 600 GLU A O 1
ATOM 4738 N N . ARG A 1 601 ? 24.565 11.060 1.667 1.00 93.62 601 ARG A N 1
ATOM 4739 C CA . ARG A 1 601 ? 25.802 11.062 2.462 1.00 93.62 601 ARG A CA 1
ATOM 4740 C C . ARG A 1 601 ? 27.006 11.515 1.638 1.00 93.62 601 ARG A C 1
ATOM 4742 O O . ARG A 1 601 ? 27.767 12.368 2.094 1.00 93.62 601 ARG A O 1
ATOM 4749 N N . GLU A 1 602 ? 27.152 11.013 0.414 1.00 93.00 602 GLU A N 1
ATOM 4750 C CA . GLU A 1 602 ? 28.199 11.437 -0.525 1.00 93.00 602 GLU A CA 1
ATOM 4751 C C . GLU A 1 602 ? 28.035 12.898 -0.975 1.00 93.00 602 GLU A C 1
ATOM 4753 O O . GLU A 1 602 ? 29.012 13.652 -1.056 1.00 93.00 602 GLU A O 1
ATOM 4758 N N . ALA A 1 603 ? 26.806 13.337 -1.256 1.00 91.62 603 ALA A N 1
ATOM 4759 C CA . ALA A 1 603 ? 26.524 14.709 -1.665 1.00 91.62 603 ALA A CA 1
ATOM 4760 C C . ALA A 1 603 ? 26.801 15.715 -0.536 1.00 91.62 603 ALA A C 1
ATOM 4762 O O . ALA A 1 603 ? 27.352 16.788 -0.793 1.00 91.62 603 ALA A O 1
ATOM 4763 N N . VAL A 1 604 ? 26.490 15.349 0.710 1.00 91.44 604 VAL A N 1
ATOM 4764 C CA . VAL A 1 604 ? 26.816 16.137 1.904 1.00 91.44 604 VAL A CA 1
ATOM 4765 C C . VAL A 1 604 ? 28.325 16.160 2.143 1.00 91.44 604 VAL A C 1
ATOM 4767 O O . VAL A 1 604 ? 28.889 17.232 2.355 1.00 91.44 604 VAL A O 1
ATOM 4770 N N . ALA A 1 605 ? 29.005 15.012 2.049 1.00 92.94 605 ALA A N 1
ATOM 4771 C CA . ALA A 1 605 ? 30.458 14.929 2.215 1.00 92.94 605 ALA A CA 1
ATOM 4772 C C . ALA A 1 605 ? 31.226 15.740 1.154 1.00 92.94 605 ALA A C 1
ATOM 4774 O O . ALA A 1 605 ? 32.262 16.330 1.453 1.00 92.94 605 ALA A O 1
ATOM 4775 N N . SER A 1 606 ? 30.703 15.809 -0.074 1.00 93.44 606 SER A N 1
ATOM 4776 C CA . SER A 1 606 ? 31.272 16.604 -1.172 1.00 93.44 606 SER A CA 1
ATOM 4777 C C . SER A 1 606 ? 30.842 18.078 -1.177 1.00 93.44 606 SER A C 1
ATOM 4779 O O . SER A 1 606 ? 31.297 18.835 -2.033 1.00 93.44 606 SER A O 1
ATOM 4781 N N . GLY A 1 607 ? 29.975 18.504 -0.250 1.00 90.06 607 GLY A N 1
ATOM 4782 C CA . GLY A 1 607 ? 29.475 19.880 -0.162 1.00 90.06 607 GLY A CA 1
ATOM 4783 C C . GLY A 1 607 ? 28.484 20.279 -1.263 1.00 90.06 607 GLY A C 1
ATOM 4784 O O . GLY A 1 607 ? 28.163 21.459 -1.386 1.00 90.06 607 GLY A O 1
ATOM 4785 N N . LYS A 1 608 ? 27.994 19.320 -2.063 1.00 88.00 608 LYS A N 1
ATOM 4786 C CA . LYS A 1 608 ? 26.980 19.551 -3.110 1.00 88.00 608 LYS A CA 1
ATOM 4787 C C . LYS A 1 608 ? 25.596 19.822 -2.525 1.00 88.00 608 LYS A C 1
ATOM 4789 O O . LYS A 1 608 ? 24.824 20.573 -3.112 1.00 88.00 608 LYS A O 1
ATOM 4794 N N . VAL A 1 609 ? 25.294 19.193 -1.392 1.00 86.56 609 VAL A N 1
ATOM 4795 C CA . VAL A 1 609 ? 24.037 19.342 -0.651 1.00 86.56 609 VAL A CA 1
ATOM 4796 C C . VAL A 1 609 ? 24.385 19.770 0.778 1.00 86.56 609 VAL A C 1
ATOM 4798 O O . VAL A 1 609 ? 25.334 19.234 1.357 1.00 86.56 609 VAL A O 1
ATOM 4801 N N . PRO A 1 610 ? 23.684 20.755 1.368 1.00 85.50 610 PRO A N 1
ATOM 4802 C CA . PRO A 1 610 ? 23.927 21.143 2.751 1.00 85.50 610 PRO A CA 1
ATOM 4803 C C . PRO A 1 610 ? 23.616 19.983 3.703 1.00 85.50 610 PRO A C 1
ATOM 4805 O O . PRO A 1 610 ? 22.656 19.243 3.508 1.00 85.50 610 PRO A O 1
ATOM 4808 N N . LYS A 1 611 ? 24.400 19.848 4.780 1.00 86.56 611 LYS A N 1
ATOM 4809 C CA . LYS A 1 611 ? 24.107 18.860 5.825 1.00 86.56 611 LYS A CA 1
ATOM 4810 C C . LYS A 1 611 ? 22.720 19.130 6.413 1.00 86.56 611 LYS A C 1
ATOM 4812 O O . LYS A 1 611 ? 22.487 20.205 6.974 1.00 86.56 611 LYS A O 1
ATOM 4817 N N . ASN A 1 612 ? 21.849 18.128 6.353 1.00 86.38 612 ASN A N 1
ATOM 4818 C CA . ASN A 1 612 ? 20.580 18.148 7.058 1.00 86.38 612 ASN A CA 1
ATOM 4819 C C . ASN A 1 612 ? 20.832 18.227 8.576 1.00 86.38 612 ASN A C 1
ATOM 4821 O O . ASN A 1 612 ? 21.445 17.342 9.173 1.00 86.38 612 ASN A O 1
ATOM 4825 N N . ARG A 1 613 ? 20.397 19.330 9.194 1.00 85.81 613 ARG A N 1
ATOM 4826 C CA . ARG A 1 613 ? 20.646 19.619 10.615 1.00 85.81 613 ARG A CA 1
ATOM 4827 C C . ARG A 1 613 ? 19.719 18.859 11.559 1.00 85.81 613 ARG A C 1
ATOM 4829 O O . ARG A 1 613 ? 20.038 18.780 12.739 1.00 85.81 613 ARG A O 1
ATOM 4836 N N . THR A 1 614 ? 18.593 18.353 11.062 1.00 86.62 614 THR A N 1
ATOM 4837 C CA . THR A 1 614 ? 17.595 17.614 11.849 1.00 86.62 614 THR A CA 1
ATOM 4838 C C . THR A 1 614 ? 17.680 16.105 11.634 1.00 86.62 614 THR A C 1
ATOM 4840 O O . THR A 1 614 ? 16.914 15.370 12.249 1.00 86.62 614 THR A O 1
ATOM 4843 N N . LEU A 1 615 ? 18.619 15.637 10.799 1.00 91.00 615 LEU A N 1
ATOM 4844 C CA . LEU A 1 615 ? 18.874 14.213 10.603 1.00 91.00 615 LEU A CA 1
ATOM 4845 C C . LEU A 1 615 ? 19.244 13.558 11.938 1.00 91.00 615 LEU A C 1
ATOM 4847 O O . LEU A 1 615 ? 20.225 13.945 12.577 1.00 91.00 615 LEU A O 1
ATOM 4851 N N . SER A 1 616 ? 18.453 12.568 12.338 1.00 92.44 616 SER A N 1
ATOM 4852 C CA . SER A 1 616 ? 18.642 11.822 13.576 1.00 92.44 616 SER A CA 1
ATOM 4853 C C . SER A 1 616 ? 19.882 10.926 13.507 1.00 92.44 616 SER A C 1
ATOM 4855 O O . SER A 1 616 ? 20.215 10.381 12.454 1.00 92.44 616 SER A O 1
ATOM 4857 N N . GLU A 1 617 ? 20.539 10.694 14.645 1.00 91.25 617 GLU A N 1
ATOM 4858 C CA . GLU A 1 617 ? 21.593 9.669 14.769 1.00 91.25 617 GLU A CA 1
ATOM 4859 C C . GLU A 1 617 ? 21.033 8.245 14.558 1.00 91.25 617 GLU A C 1
ATOM 4861 O O . GLU A 1 617 ? 21.728 7.329 14.103 1.00 91.25 617 GLU A O 1
ATOM 4866 N N . GLU A 1 618 ? 19.728 8.097 14.787 1.00 92.56 618 GLU A N 1
ATOM 4867 C CA . GLU A 1 618 ? 18.934 6.890 14.561 1.00 92.56 618 GLU A CA 1
ATOM 4868 C C . GLU A 1 618 ? 18.525 6.689 13.091 1.00 92.56 618 GLU A C 1
ATOM 4870 O O . GLU A 1 618 ? 17.874 5.696 12.760 1.00 92.56 618 GLU A O 1
ATOM 4875 N N . ALA A 1 619 ? 18.882 7.620 12.197 1.00 94.81 619 ALA A N 1
ATOM 4876 C CA . ALA A 1 619 ? 18.503 7.537 10.794 1.00 94.81 619 ALA A CA 1
ATOM 4877 C C . ALA A 1 619 ? 19.197 6.373 10.069 1.00 94.81 619 ALA A C 1
ATOM 4879 O O . ALA A 1 619 ? 20.397 6.122 10.244 1.00 94.81 619 ALA A O 1
ATOM 4880 N N . ILE A 1 620 ? 18.447 5.694 9.198 1.00 97.06 620 ILE A N 1
ATOM 4881 C CA . ILE A 1 620 ? 18.932 4.535 8.438 1.00 97.06 620 ILE A CA 1
ATOM 4882 C C . ILE A 1 620 ? 18.941 4.786 6.932 1.00 97.06 620 ILE A C 1
ATOM 4884 O O . ILE A 1 620 ? 18.173 5.583 6.398 1.00 97.06 620 ILE A O 1
ATOM 4888 N N . GLU A 1 621 ? 19.816 4.066 6.240 1.00 96.94 621 GLU A N 1
ATOM 4889 C CA . GLU A 1 621 ? 19.889 4.075 4.782 1.00 96.94 621 GLU A CA 1
ATOM 4890 C C . GLU A 1 621 ? 18.747 3.273 4.150 1.00 96.94 621 GLU A C 1
ATOM 4892 O O . GLU A 1 621 ? 18.490 2.127 4.540 1.00 96.94 621 GLU A O 1
ATOM 4897 N N . VAL A 1 622 ? 18.127 3.847 3.120 1.00 98.12 622 VAL A N 1
ATOM 4898 C CA . VAL A 1 622 ? 17.073 3.201 2.326 1.00 98.12 622 VAL A CA 1
ATOM 4899 C C . VAL A 1 622 ? 17.382 3.239 0.833 1.00 98.12 622 VAL A C 1
ATOM 4901 O O . VAL A 1 622 ? 18.034 4.155 0.333 1.00 98.12 622 VAL A O 1
ATOM 4904 N N . ASP A 1 623 ? 16.894 2.234 0.107 1.00 97.88 623 ASP A N 1
ATOM 4905 C CA . ASP A 1 623 ? 17.034 2.131 -1.345 1.00 97.88 623 ASP A CA 1
ATOM 4906 C C . ASP A 1 623 ? 15.846 2.764 -2.098 1.00 97.88 623 ASP A C 1
ATOM 4908 O O . ASP A 1 623 ? 16.005 3.161 -3.252 1.00 97.88 623 ASP A O 1
ATOM 4912 N N . ALA A 1 624 ? 14.665 2.849 -1.469 1.00 97.75 624 ALA A N 1
ATOM 4913 C CA . ALA A 1 624 ? 13.451 3.468 -2.014 1.00 97.75 624 ALA A CA 1
ATOM 4914 C C . ALA A 1 624 ? 12.455 3.855 -0.904 1.00 97.75 624 ALA A C 1
ATOM 4916 O O . ALA A 1 624 ? 12.511 3.323 0.210 1.00 97.75 624 ALA A O 1
ATOM 4917 N N . VAL A 1 625 ? 11.507 4.736 -1.234 1.00 97.69 625 VAL A N 1
ATOM 4918 C CA . VAL A 1 625 ? 10.396 5.139 -0.359 1.00 97.69 625 VAL A CA 1
ATOM 4919 C C . VAL A 1 625 ? 9.066 4.826 -1.043 1.00 97.69 625 VAL A C 1
ATOM 4921 O O . VAL A 1 625 ? 8.844 5.205 -2.191 1.00 97.69 625 VAL A O 1
ATOM 4924 N N . VAL A 1 626 ? 8.166 4.160 -0.325 1.00 96.94 626 VAL A N 1
ATOM 4925 C CA . VAL A 1 626 ? 6.787 3.874 -0.727 1.00 96.94 626 VAL A CA 1
ATOM 4926 C C . VAL A 1 626 ? 5.848 4.567 0.244 1.00 96.94 626 VAL A C 1
ATOM 4928 O O . VAL A 1 626 ? 5.793 4.238 1.427 1.00 96.94 626 VAL A O 1
ATOM 4931 N N . ASN A 1 627 ? 5.066 5.508 -0.260 1.00 93.62 627 ASN A N 1
ATOM 4932 C CA . ASN A 1 627 ? 4.021 6.172 0.495 1.00 93.62 627 ASN A CA 1
ATOM 4933 C C . ASN A 1 627 ? 2.673 5.470 0.274 1.00 93.62 627 ASN A C 1
ATOM 4935 O O . ASN A 1 627 ? 2.116 5.508 -0.824 1.00 93.62 627 ASN A O 1
ATOM 4939 N N . THR A 1 628 ? 2.141 4.847 1.332 1.00 92.94 628 THR A N 1
ATOM 4940 C CA . THR A 1 628 ? 0.848 4.134 1.299 1.00 92.94 628 THR A CA 1
ATOM 4941 C C . THR A 1 628 ? -0.335 4.958 1.797 1.00 92.94 628 THR A C 1
ATOM 4943 O O . THR A 1 628 ? -1.461 4.469 1.849 1.00 92.94 628 THR A O 1
ATOM 4946 N N . ILE A 1 629 ? -0.089 6.217 2.159 1.00 86.44 629 ILE A N 1
ATOM 4947 C CA . ILE A 1 629 ? -1.097 7.145 2.678 1.00 86.44 629 ILE A CA 1
ATOM 4948 C C . ILE A 1 629 ? -1.942 7.704 1.526 1.00 86.44 629 ILE A C 1
ATOM 4950 O O . ILE A 1 629 ? -3.126 7.977 1.698 1.00 86.44 629 ILE A O 1
ATOM 4954 N N . GLY A 1 630 ? -1.334 7.851 0.345 1.00 77.44 630 GLY A N 1
ATOM 4955 C CA . GLY A 1 630 ? -1.994 8.369 -0.851 1.00 77.44 630 GLY A CA 1
ATOM 4956 C C . GLY A 1 630 ? -2.046 9.895 -0.935 1.00 77.44 630 GLY A C 1
ATOM 4957 O O . GLY A 1 630 ? -2.633 10.404 -1.868 1.00 77.44 630 GLY A O 1
ATOM 4958 N N . PHE A 1 631 ? -1.439 10.643 -0.011 1.00 77.25 631 PHE A N 1
ATOM 4959 C CA . PHE A 1 631 ? -1.306 12.105 -0.113 1.00 77.25 631 PHE A CA 1
ATOM 4960 C C . PHE A 1 631 ? 0.121 12.517 -0.490 1.00 77.25 631 PHE A C 1
ATOM 4962 O O . PHE A 1 631 ? 1.032 11.701 -0.329 1.00 77.25 631 PHE A O 1
ATOM 4969 N N . PRO A 1 632 ? 0.332 13.769 -0.940 1.00 80.06 632 PRO A N 1
ATOM 4970 C CA . PRO A 1 632 ? 1.661 14.362 -1.058 1.00 80.06 632 PRO A CA 1
ATOM 4971 C C . PRO A 1 632 ? 2.526 14.175 0.195 1.00 80.06 632 PRO A C 1
ATOM 4973 O O . PRO A 1 632 ? 2.019 14.073 1.313 1.00 80.06 632 PRO A O 1
ATOM 4976 N N . LEU A 1 633 ? 3.844 14.172 0.015 1.00 84.50 633 LEU A N 1
ATOM 4977 C CA . LEU A 1 633 ? 4.830 14.056 1.085 1.00 84.50 633 LEU A CA 1
ATOM 4978 C C . LEU A 1 633 ? 4.744 15.231 2.073 1.00 84.50 633 LEU A C 1
ATOM 4980 O O . LEU A 1 633 ? 4.894 15.041 3.283 1.00 84.50 633 LEU A O 1
ATOM 4984 N N . VAL A 1 634 ? 4.511 16.447 1.564 1.00 78.50 634 VAL A N 1
ATOM 4985 C CA . VAL A 1 634 ? 4.372 17.662 2.378 1.00 78.50 634 VAL A CA 1
ATOM 4986 C C . VAL A 1 634 ? 2.956 18.215 2.252 1.00 78.50 634 VAL A C 1
ATOM 4988 O O . VAL A 1 634 ? 2.577 18.821 1.248 1.00 78.50 634 VAL A O 1
ATOM 4991 N N . GLY A 1 635 ? 2.192 18.090 3.333 1.00 64.19 635 GLY A N 1
ATOM 4992 C CA . GLY A 1 635 ? 0.842 18.633 3.434 1.00 64.19 635 GLY A CA 1
ATOM 4993 C C . GLY A 1 635 ? -0.237 17.557 3.472 1.00 64.19 635 GLY A C 1
ATOM 4994 O O . GLY A 1 635 ? -0.041 16.412 3.087 1.00 64.19 635 GLY A O 1
ATOM 4995 N N . GLY A 1 636 ? -1.387 17.942 4.017 1.00 57.41 636 GLY A N 1
ATOM 4996 C CA . GLY A 1 636 ? -2.579 17.099 4.077 1.00 57.41 636 GLY A CA 1
ATOM 4997 C C . GLY A 1 636 ? -3.633 17.534 3.072 1.00 57.41 636 GLY A C 1
ATOM 4998 O O . GLY A 1 636 ? -3.407 18.493 2.332 1.00 57.41 636 GLY A O 1
ATOM 4999 N N . PRO A 1 637 ? -4.835 16.936 3.130 1.00 48.97 637 PRO A N 1
ATOM 5000 C CA . PRO A 1 637 ? -5.926 17.217 2.197 1.00 48.97 637 PRO A CA 1
ATOM 5001 C C . PRO A 1 637 ? -6.210 18.714 2.004 1.00 48.97 637 PRO A C 1
ATOM 5003 O O . PRO A 1 637 ? -6.517 19.136 0.898 1.00 48.97 637 PRO A O 1
ATOM 5006 N N . ALA A 1 638 ? -6.074 19.521 3.066 1.00 43.72 638 ALA A N 1
ATOM 5007 C CA . ALA A 1 638 ? -6.285 20.969 3.039 1.00 43.72 638 ALA A CA 1
ATOM 5008 C C . ALA A 1 638 ? -5.040 21.785 2.635 1.00 43.72 638 ALA A C 1
ATOM 5010 O O . ALA A 1 638 ? -5.169 22.810 1.973 1.00 43.72 638 ALA A O 1
ATOM 5011 N N . GLY A 1 639 ? -3.835 21.337 3.007 1.00 46.44 639 GLY A N 1
ATOM 5012 C CA . GLY A 1 639 ? -2.578 22.040 2.707 1.00 46.44 639 GLY A CA 1
ATOM 5013 C C . GLY A 1 639 ? -2.129 21.888 1.252 1.00 46.44 639 GLY A C 1
ATOM 5014 O O . GLY A 1 639 ? -1.396 22.733 0.749 1.00 46.44 639 GLY A O 1
ATOM 5015 N N . SER A 1 640 ? -2.604 20.842 0.572 1.00 50.00 640 SER A N 1
ATOM 5016 C CA . SER A 1 640 ? -2.346 20.576 -0.848 1.00 50.00 640 SER A CA 1
ATOM 5017 C C . SER A 1 640 ? -3.343 21.265 -1.794 1.00 50.00 640 SER A C 1
ATOM 5019 O O . SER A 1 640 ? -3.156 21.203 -3.006 1.00 50.00 640 SER A O 1
ATOM 5021 N N . MET A 1 641 ? -4.400 21.919 -1.277 1.00 42.69 641 MET A N 1
ATOM 5022 C CA . MET A 1 641 ? -5.408 22.595 -2.116 1.00 42.69 641 MET A CA 1
ATOM 5023 C C . MET A 1 641 ? -4.909 23.913 -2.728 1.00 42.69 641 MET A C 1
ATOM 5025 O O . MET A 1 641 ? -5.421 24.339 -3.761 1.00 42.69 641 MET A O 1
ATOM 5029 N N . GLU A 1 642 ? -3.885 24.542 -2.143 1.00 49.75 642 GLU A N 1
ATOM 5030 C CA . GLU A 1 642 ? -3.114 25.597 -2.809 1.00 49.75 642 GLU A CA 1
ATOM 5031 C C . GLU A 1 642 ? -1.941 24.948 -3.555 1.00 49.75 642 GLU A C 1
ATOM 5033 O O . GLU A 1 642 ? -0.837 24.803 -3.021 1.00 49.75 642 GLU A O 1
ATOM 5038 N N . GLY A 1 643 ? -2.203 24.508 -4.790 1.00 47.91 643 GLY A N 1
ATOM 5039 C CA . GLY A 1 643 ? -1.219 23.830 -5.633 1.00 47.91 643 GLY A CA 1
ATOM 5040 C C . GLY A 1 643 ? 0.124 24.569 -5.678 1.00 47.91 643 GLY A C 1
ATOM 5041 O O . GLY A 1 643 ? 0.185 25.759 -5.986 1.00 47.91 643 GLY A O 1
ATOM 5042 N N . GLY A 1 644 ? 1.204 23.852 -5.362 1.00 53.22 644 GLY A N 1
ATOM 5043 C CA . GLY A 1 644 ? 2.584 24.323 -5.498 1.00 53.22 644 GLY A CA 1
ATOM 5044 C C . GLY A 1 644 ? 3.248 24.864 -4.227 1.00 53.22 644 GLY A C 1
ATOM 5045 O O . GLY A 1 644 ? 4.475 24.826 -4.157 1.00 53.22 644 GLY A O 1
ATOM 5046 N N . ARG A 1 645 ? 2.504 25.284 -3.190 1.00 56.31 645 ARG A N 1
ATOM 5047 C CA . ARG A 1 645 ? 3.096 25.996 -2.031 1.00 56.31 645 ARG A CA 1
ATOM 5048 C C . ARG A 1 645 ? 4.101 25.164 -1.216 1.00 56.31 645 ARG A C 1
ATOM 5050 O O . ARG A 1 645 ? 5.030 25.732 -0.654 1.00 56.31 645 ARG A O 1
ATOM 5057 N N . ASN A 1 646 ? 3.950 23.838 -1.218 1.00 67.69 646 ASN A N 1
ATOM 5058 C CA . ASN A 1 646 ? 4.813 22.903 -0.483 1.00 67.69 646 ASN A CA 1
ATOM 5059 C C . ASN A 1 646 ? 5.656 21.977 -1.382 1.00 67.69 646 ASN A C 1
ATOM 5061 O O . ASN A 1 646 ? 6.475 21.214 -0.871 1.00 67.69 646 ASN A O 1
ATOM 5065 N N . SER A 1 647 ? 5.483 22.059 -2.706 1.00 72.31 647 SER A N 1
ATOM 5066 C CA . SER A 1 647 ? 6.184 21.191 -3.667 1.00 72.31 647 SER A CA 1
ATOM 5067 C C . SER A 1 647 ? 7.701 21.405 -3.657 1.00 72.31 647 SER A C 1
ATOM 5069 O O . SER A 1 647 ? 8.455 20.447 -3.783 1.00 72.31 647 SER A O 1
ATOM 5071 N N . GLU A 1 648 ? 8.168 22.633 -3.408 1.00 79.94 648 GLU A N 1
ATOM 5072 C CA . GLU A 1 648 ? 9.605 22.924 -3.303 1.00 79.94 648 GLU A CA 1
ATOM 5073 C C . GLU 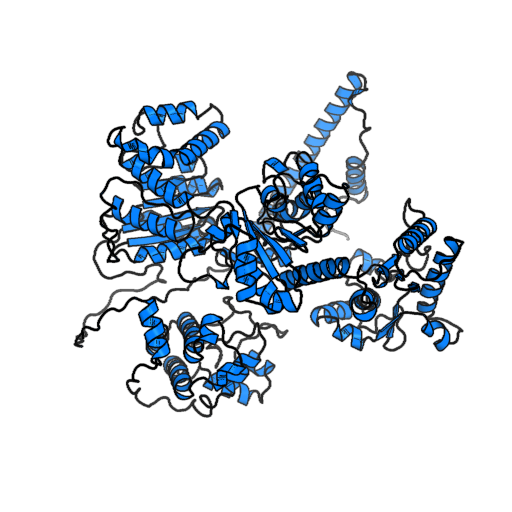A 1 648 ? 10.245 22.268 -2.070 1.00 79.94 648 GLU A C 1
ATOM 5075 O O . GLU A 1 648 ? 11.377 21.804 -2.154 1.00 79.94 648 GLU A O 1
ATOM 5080 N N . ILE A 1 649 ? 9.514 22.145 -0.955 1.00 83.00 649 ILE A N 1
ATOM 5081 C CA . ILE A 1 649 ? 10.007 21.449 0.246 1.00 83.00 649 ILE A CA 1
ATOM 5082 C C . ILE A 1 649 ? 10.088 19.945 -0.023 1.00 83.00 649 ILE A C 1
ATOM 5084 O O . ILE A 1 649 ? 11.093 19.311 0.291 1.00 83.00 649 ILE A O 1
ATOM 5088 N N . ALA A 1 650 ? 9.042 19.368 -0.628 1.00 85.94 650 ALA A N 1
ATOM 5089 C CA . ALA A 1 650 ? 9.040 17.955 -1.000 1.00 85.94 650 ALA A CA 1
ATOM 5090 C C . ALA A 1 650 ? 10.194 17.654 -1.964 1.00 85.94 650 ALA A C 1
ATOM 5092 O O . ALA A 1 650 ? 10.955 16.714 -1.750 1.00 85.94 650 ALA A O 1
ATOM 5093 N N . LYS A 1 651 ? 10.383 18.515 -2.967 1.00 88.69 651 LYS A N 1
ATOM 5094 C CA . LYS A 1 651 ? 11.487 18.446 -3.919 1.00 88.69 651 LYS A CA 1
ATOM 5095 C C . LYS A 1 651 ? 12.847 18.569 -3.241 1.00 88.69 651 LYS A C 1
ATOM 5097 O O . LYS A 1 651 ? 13.722 17.784 -3.580 1.00 88.69 651 LYS A O 1
ATOM 5102 N N . GLU A 1 652 ? 13.051 19.490 -2.301 1.00 88.75 652 GLU A N 1
ATOM 5103 C CA . GLU A 1 652 ? 14.316 19.616 -1.560 1.00 88.75 652 GLU A CA 1
ATOM 5104 C C . GLU A 1 652 ? 14.646 18.328 -0.792 1.00 88.75 652 GLU A C 1
ATOM 5106 O O . GLU A 1 652 ? 15.750 17.793 -0.926 1.00 88.75 652 GLU A O 1
ATOM 5111 N N . ILE A 1 653 ? 13.671 17.790 -0.050 1.00 90.88 653 ILE A N 1
ATOM 5112 C CA . ILE A 1 653 ? 13.826 16.561 0.741 1.00 90.88 653 ILE A CA 1
ATOM 5113 C C . ILE A 1 653 ? 14.107 15.364 -0.174 1.00 90.88 653 ILE A C 1
ATOM 5115 O O . ILE A 1 653 ? 15.084 14.644 0.027 1.00 90.88 653 ILE A O 1
ATOM 5119 N N . LEU A 1 654 ? 13.288 15.165 -1.210 1.00 93.38 654 LEU A N 1
ATOM 5120 C CA . LEU A 1 654 ? 13.413 14.031 -2.127 1.00 93.38 654 LEU A CA 1
ATOM 5121 C C . LEU A 1 654 ? 14.660 14.128 -3.017 1.00 93.38 654 LEU A C 1
ATOM 5123 O O . LEU A 1 654 ? 15.275 13.103 -3.299 1.00 93.38 654 LEU A O 1
ATOM 5127 N N . THR A 1 655 ? 15.075 15.335 -3.418 1.00 92.62 655 THR A N 1
ATOM 5128 C CA . THR A 1 655 ? 16.321 15.553 -4.178 1.00 92.62 655 THR A CA 1
ATOM 5129 C C . THR A 1 655 ? 17.545 15.281 -3.313 1.00 92.62 655 THR A C 1
ATOM 5131 O O . THR A 1 655 ? 18.512 14.709 -3.807 1.00 92.62 655 THR A O 1
ATOM 5134 N N . SER A 1 656 ? 17.508 15.659 -2.031 1.00 91.94 656 SER A N 1
ATOM 5135 C CA . SER A 1 656 ? 18.605 15.389 -1.094 1.00 91.94 656 SER A CA 1
ATOM 5136 C C . SER A 1 656 ? 18.726 13.893 -0.817 1.00 91.94 656 SER A C 1
ATOM 5138 O O . SER A 1 656 ? 19.803 13.326 -0.996 1.00 91.94 656 SER A O 1
ATOM 5140 N N . LEU A 1 657 ? 17.608 13.232 -0.484 1.00 94.81 657 LEU A N 1
ATOM 5141 C CA . LEU A 1 657 ? 17.570 11.787 -0.262 1.00 94.81 657 LEU A CA 1
ATOM 5142 C C . LEU A 1 657 ? 17.925 11.012 -1.538 1.00 94.81 657 LEU A C 1
ATOM 5144 O O . LEU A 1 657 ? 18.586 9.979 -1.472 1.00 94.81 657 LEU A O 1
ATOM 5148 N N . ASN A 1 658 ? 17.516 11.513 -2.705 1.00 95.56 658 ASN A N 1
ATOM 5149 C CA . ASN A 1 658 ? 17.849 10.997 -4.029 1.00 95.56 658 ASN A CA 1
ATOM 5150 C C . ASN A 1 658 ? 17.595 9.487 -4.168 1.00 95.56 658 ASN A C 1
ATOM 5152 O O . ASN A 1 658 ? 18.492 8.748 -4.566 1.00 95.56 658 ASN A O 1
ATOM 5156 N N . VAL A 1 659 ? 16.405 9.002 -3.800 1.00 96.44 659 VAL A N 1
ATOM 5157 C CA . VAL A 1 659 ? 15.943 7.608 -3.982 1.00 96.44 659 VAL A CA 1
ATOM 5158 C C . VAL A 1 659 ? 14.590 7.590 -4.708 1.00 96.44 659 VAL A C 1
ATOM 5160 O O . VAL A 1 659 ? 13.871 8.586 -4.656 1.00 96.44 659 VAL A O 1
ATOM 5163 N N . PRO A 1 660 ? 14.209 6.484 -5.376 1.00 96.19 660 PRO A N 1
ATOM 5164 C CA . PRO A 1 660 ? 12.893 6.353 -5.996 1.00 96.19 660 PRO A CA 1
ATOM 5165 C C . PRO A 1 660 ? 11.758 6.556 -4.981 1.00 96.19 660 PRO A C 1
ATOM 5167 O O . PRO A 1 660 ? 11.736 5.898 -3.936 1.00 96.19 660 PRO A O 1
ATOM 5170 N N . TYR A 1 661 ? 10.811 7.436 -5.316 1.00 96.12 661 TYR A N 1
ATOM 5171 C CA . TYR A 1 661 ? 9.636 7.751 -4.503 1.00 96.12 661 TYR A CA 1
ATOM 5172 C C . TYR A 1 661 ? 8.356 7.251 -5.181 1.00 96.12 661 TYR A C 1
ATOM 5174 O O . TYR A 1 661 ? 7.952 7.748 -6.230 1.00 96.12 661 TYR A O 1
ATOM 5182 N N . PHE A 1 662 ? 7.716 6.256 -4.576 1.00 96.00 662 PHE A N 1
ATOM 5183 C CA . PHE A 1 662 ? 6.473 5.658 -5.054 1.00 96.00 662 PHE A CA 1
ATOM 5184 C C . PHE A 1 662 ? 5.298 6.092 -4.189 1.00 96.00 662 PHE A C 1
ATOM 5186 O O . PHE A 1 662 ? 5.418 6.181 -2.966 1.00 96.00 662 PHE A O 1
ATOM 5193 N N . VAL A 1 663 ? 4.128 6.235 -4.809 1.00 93.31 663 VAL A N 1
ATOM 5194 C CA . VAL A 1 663 ? 2.853 6.269 -4.087 1.00 93.31 663 VAL A CA 1
ATOM 5195 C C . VAL A 1 663 ? 2.043 5.035 -4.447 1.00 93.31 663 VAL A C 1
ATOM 5197 O O . VAL A 1 663 ? 1.723 4.790 -5.606 1.00 93.31 663 VAL A O 1
ATOM 5200 N N . ALA A 1 664 ? 1.718 4.228 -3.444 1.00 94.44 664 ALA A N 1
ATOM 5201 C CA . ALA A 1 664 ? 0.958 3.006 -3.642 1.00 94.44 664 ALA A CA 1
ATOM 5202 C C . ALA A 1 664 ? 0.050 2.756 -2.444 1.00 94.44 664 ALA A C 1
ATOM 5204 O O . ALA A 1 664 ? 0.521 2.375 -1.376 1.00 94.44 664 ALA A O 1
ATOM 5205 N N . ALA A 1 665 ? -1.249 2.971 -2.618 1.00 92.75 665 ALA A N 1
ATOM 5206 C CA . ALA A 1 665 ? -2.231 2.888 -1.544 1.00 92.75 665 ALA A CA 1
ATOM 5207 C C . ALA A 1 665 ? -3.408 1.988 -1.951 1.00 92.75 665 ALA A C 1
ATOM 5209 O O . ALA A 1 665 ? -3.731 1.891 -3.141 1.00 92.75 665 ALA A O 1
ATOM 5210 N N . PRO A 1 666 ? -4.058 1.303 -0.996 1.00 91.94 666 PRO A N 1
ATOM 5211 C CA . PRO A 1 666 ? -5.346 0.683 -1.260 1.00 91.94 666 PRO A CA 1
ATOM 5212 C C . PRO A 1 666 ? -6.430 1.749 -1.462 1.00 91.94 666 PRO A C 1
ATOM 5214 O O . PRO A 1 666 ? -6.346 2.859 -0.936 1.00 91.94 666 PRO A O 1
ATOM 5217 N N . LEU A 1 667 ? -7.476 1.394 -2.201 1.00 90.31 667 LEU A N 1
ATOM 5218 C CA . LEU A 1 667 ? -8.637 2.248 -2.398 1.00 90.31 667 LEU A CA 1
ATOM 5219 C C . LEU A 1 667 ? -9.515 2.243 -1.141 1.00 90.31 667 LEU A C 1
ATOM 5221 O O . LEU A 1 667 ? -10.086 1.217 -0.778 1.00 90.31 667 LEU A O 1
ATOM 5225 N N . LEU A 1 668 ? -9.633 3.394 -0.477 1.00 84.12 668 LEU A N 1
ATOM 5226 C CA . LEU A 1 668 ? -10.271 3.495 0.844 1.00 84.12 668 LEU A CA 1
ATOM 5227 C C . LEU A 1 668 ? -11.797 3.626 0.786 1.00 84.12 668 LEU A C 1
ATOM 5229 O O . LEU A 1 668 ? -12.468 3.355 1.775 1.00 84.12 668 LEU A O 1
ATOM 5233 N N . ILE A 1 669 ? -12.345 4.068 -0.351 1.00 82.00 669 ILE A N 1
ATOM 5234 C CA . ILE A 1 669 ? -13.787 4.345 -0.513 1.00 82.00 669 ILE A CA 1
ATOM 5235 C C . ILE A 1 669 ? -14.438 3.578 -1.668 1.00 82.00 669 ILE A C 1
ATOM 5237 O O . ILE A 1 669 ? -15.661 3.549 -1.770 1.00 82.00 669 ILE A O 1
ATOM 5241 N N . GLN A 1 670 ? -13.642 2.968 -2.547 1.00 83.75 670 GLN A N 1
ATOM 5242 C CA . GLN A 1 670 ? -14.139 2.224 -3.705 1.00 83.75 670 GLN A CA 1
ATOM 5243 C C . GLN A 1 670 ? -13.905 0.737 -3.489 1.00 83.75 670 GLN A C 1
ATOM 5245 O O . GLN A 1 670 ? -12.828 0.326 -3.053 1.00 83.75 670 GLN A O 1
ATOM 5250 N N . ASP A 1 671 ? -14.923 -0.056 -3.803 1.00 85.06 671 ASP A N 1
ATOM 5251 C CA . ASP A 1 671 ? -14.818 -1.502 -3.771 1.00 85.06 671 ASP A CA 1
ATOM 5252 C C . ASP A 1 671 ? -14.021 -2.044 -4.965 1.00 85.06 671 ASP A C 1
ATOM 5254 O O . ASP A 1 671 ? -13.969 -1.450 -6.046 1.00 85.06 671 ASP A O 1
ATOM 5258 N N . VAL A 1 672 ? -13.397 -3.204 -4.765 1.00 86.31 672 VAL A N 1
ATOM 5259 C CA . VAL A 1 672 ? -12.537 -3.838 -5.774 1.00 86.31 672 VAL A CA 1
ATOM 5260 C C . VAL A 1 672 ? -13.284 -4.147 -7.077 1.00 86.31 672 VAL A C 1
ATOM 5262 O O . VAL A 1 672 ? -12.692 -4.047 -8.151 1.00 86.31 672 VAL A O 1
ATOM 5265 N N . ASN A 1 673 ? -14.567 -4.513 -7.015 1.00 84.69 673 ASN A N 1
ATOM 5266 C CA . ASN A 1 673 ? -15.327 -4.877 -8.213 1.00 84.69 673 ASN A CA 1
ATOM 5267 C C . ASN A 1 673 ? -15.623 -3.631 -9.060 1.00 84.69 673 ASN A C 1
ATOM 5269 O O . ASN A 1 673 ? -15.337 -3.617 -10.255 1.00 84.69 673 ASN A O 1
ATOM 5273 N N . SER A 1 674 ? -16.087 -2.553 -8.423 1.00 85.69 674 SER A N 1
ATOM 5274 C CA . SER A 1 674 ? -16.261 -1.239 -9.048 1.00 85.69 674 SER A CA 1
ATOM 5275 C C . SER A 1 674 ? -14.969 -0.747 -9.692 1.00 85.69 674 SER A C 1
ATOM 5277 O O . SER A 1 674 ? -14.983 -0.278 -10.830 1.00 85.69 674 SER A O 1
ATOM 5279 N N . TRP A 1 675 ? -13.834 -0.903 -9.005 1.00 89.00 675 TRP A N 1
ATOM 5280 C CA . TRP A 1 675 ? -12.539 -0.537 -9.570 1.00 89.00 675 TRP A CA 1
ATOM 5281 C C . TRP A 1 675 ? -12.185 -1.353 -10.822 1.00 89.00 675 TRP A C 1
ATOM 5283 O O . TRP A 1 675 ? -11.761 -0.772 -11.821 1.00 89.00 675 TRP A O 1
ATOM 5293 N N . ARG A 1 676 ? -12.387 -2.676 -10.806 1.00 85.94 676 ARG A N 1
ATOM 5294 C CA . ARG A 1 676 ? -12.114 -3.542 -11.968 1.00 85.94 676 ARG A CA 1
ATOM 5295 C C . ARG A 1 676 ? -12.975 -3.189 -13.181 1.00 85.94 676 ARG A C 1
ATOM 5297 O O . ARG A 1 676 ? -12.487 -3.256 -14.302 1.00 85.94 676 ARG A O 1
ATOM 5304 N N . GLU A 1 677 ? -14.228 -2.799 -12.964 1.00 85.94 677 GLU A N 1
ATOM 5305 C CA . GLU A 1 677 ? -15.159 -2.467 -14.048 1.00 85.94 677 GLU A CA 1
ATOM 5306 C C . GLU A 1 677 ? -14.988 -1.041 -14.588 1.00 85.94 677 GLU A C 1
ATOM 5308 O O . GLU A 1 677 ? -15.138 -0.808 -15.787 1.00 85.94 677 GLU A O 1
ATOM 5313 N N . GLN A 1 678 ? -14.729 -0.070 -13.709 1.00 86.94 678 GLN A N 1
ATOM 5314 C CA . GLN A 1 678 ? -14.856 1.360 -14.028 1.00 86.94 678 GLN A CA 1
ATOM 5315 C C . GLN A 1 678 ? -13.538 2.130 -13.909 1.00 86.94 678 GLN A C 1
ATOM 5317 O O . GLN A 1 678 ? -13.483 3.314 -14.243 1.00 86.94 678 GLN A O 1
ATOM 5322 N N . GLY A 1 679 ? -12.472 1.482 -13.440 1.00 90.00 679 GLY A N 1
ATOM 5323 C CA . GLY A 1 679 ? -11.237 2.156 -13.072 1.00 90.00 679 GLY A CA 1
ATOM 5324 C C . GLY A 1 679 ? -11.375 2.931 -11.760 1.00 90.00 679 GLY A C 1
ATOM 5325 O O . GLY A 1 679 ? -12.316 2.749 -10.986 1.00 90.00 679 GLY A O 1
ATOM 5326 N N . ILE A 1 680 ? -10.378 3.762 -11.460 1.00 90.81 680 ILE A N 1
ATOM 5327 C CA . ILE A 1 680 ? -10.325 4.491 -10.187 1.00 90.81 680 ILE A CA 1
ATOM 5328 C C . ILE A 1 680 ? -11.314 5.657 -10.206 1.00 90.81 680 ILE A C 1
ATOM 5330 O O . ILE A 1 680 ? -11.306 6.481 -11.120 1.00 90.81 680 ILE A O 1
ATOM 5334 N N . GLY A 1 681 ? -12.143 5.750 -9.165 1.00 88.31 681 GLY A N 1
ATOM 5335 C CA . GLY A 1 681 ? -13.097 6.842 -8.993 1.00 88.31 681 GLY A CA 1
ATOM 5336 C C . GLY A 1 681 ? -12.418 8.215 -8.890 1.00 88.31 681 GLY A C 1
ATOM 5337 O O . GLY A 1 681 ? -11.334 8.344 -8.326 1.00 88.31 681 GLY A O 1
ATOM 5338 N N . GLY A 1 682 ? -13.081 9.264 -9.390 1.00 86.88 682 GLY A N 1
ATOM 5339 C CA . GLY A 1 682 ? -12.471 10.588 -9.596 1.00 86.88 682 GLY A CA 1
ATOM 5340 C C . GLY A 1 682 ? -11.752 11.182 -8.377 1.00 86.88 682 GLY A C 1
ATOM 5341 O O . GLY A 1 682 ? -10.618 11.633 -8.509 1.00 86.88 682 GLY A O 1
ATOM 5342 N N . LEU A 1 683 ? -12.361 11.129 -7.184 1.00 83.00 683 LEU A N 1
ATOM 5343 C CA . LEU A 1 683 ? -11.731 11.630 -5.953 1.00 83.00 683 LEU A CA 1
ATOM 5344 C C . LEU A 1 683 ? -10.441 10.866 -5.614 1.00 83.00 683 LEU A C 1
ATOM 5346 O O . LEU A 1 683 ? -9.425 11.477 -5.298 1.00 83.00 683 LEU A O 1
ATOM 5350 N N . GLN A 1 684 ? -10.464 9.537 -5.723 1.00 86.44 684 GLN A N 1
ATOM 5351 C CA . GLN A 1 684 ? -9.284 8.715 -5.453 1.00 86.44 684 GLN A CA 1
ATOM 5352 C C . GLN A 1 684 ? -8.218 8.857 -6.534 1.00 86.44 684 GLN A C 1
ATOM 5354 O O . GLN A 1 684 ? -7.042 8.750 -6.220 1.00 86.44 684 GLN A O 1
ATOM 5359 N N . GLY A 1 685 ? -8.600 9.154 -7.778 1.00 89.31 685 GLY A N 1
ATOM 5360 C CA . GLY A 1 685 ? -7.647 9.459 -8.844 1.00 89.31 685 GLY A CA 1
ATOM 5361 C C . GLY A 1 685 ? -6.850 10.735 -8.564 1.00 89.31 685 GLY A C 1
ATOM 5362 O O . GLY A 1 685 ? -5.644 10.760 -8.781 1.00 89.31 685 GLY A O 1
ATOM 5363 N N . VAL A 1 686 ? -7.487 11.781 -8.023 1.00 86.50 686 VAL A N 1
ATOM 5364 C CA . VAL A 1 686 ? -6.781 13.017 -7.631 1.00 86.50 686 VAL A CA 1
ATOM 5365 C C . VAL A 1 686 ? -5.780 12.747 -6.508 1.00 86.50 686 VAL A C 1
ATOM 5367 O O . VAL A 1 686 ? -4.649 13.222 -6.563 1.00 86.50 686 VAL A O 1
ATOM 5370 N N . VAL A 1 687 ? -6.199 11.969 -5.509 1.00 83.19 687 VAL A N 1
ATOM 5371 C CA . VAL A 1 687 ? -5.387 11.628 -4.336 1.00 83.19 687 VAL A CA 1
ATOM 5372 C C . VAL A 1 687 ? -4.231 10.706 -4.729 1.00 83.19 687 VAL A C 1
ATOM 5374 O O . VAL A 1 687 ? -3.087 11.029 -4.462 1.00 83.19 687 VAL A O 1
ATOM 5377 N N . LEU A 1 688 ? -4.491 9.611 -5.442 1.00 87.31 688 LEU A N 1
ATOM 5378 C CA . LEU A 1 688 ? -3.476 8.608 -5.764 1.00 87.31 688 LEU A CA 1
ATOM 5379 C C . LEU A 1 688 ? -2.521 9.023 -6.896 1.00 87.31 688 LEU A C 1
ATOM 5381 O O . LEU A 1 688 ? -1.377 8.574 -6.901 1.00 87.31 688 LEU A O 1
ATOM 5385 N N . TYR A 1 689 ? -2.984 9.834 -7.853 1.00 88.56 689 TYR A N 1
ATOM 5386 C CA . TYR A 1 689 ? -2.214 10.202 -9.047 1.00 88.56 689 TYR A CA 1
ATOM 5387 C C . TYR A 1 689 ? -1.827 11.680 -9.050 1.00 88.56 689 TYR A C 1
ATOM 5389 O O . TYR A 1 689 ? -0.663 12.016 -8.853 1.00 88.56 689 TYR A O 1
ATOM 5397 N N . ALA A 1 690 ? -2.806 12.571 -9.227 1.00 88.25 690 ALA A N 1
ATOM 5398 C CA . ALA A 1 690 ? -2.534 13.961 -9.594 1.00 88.25 690 ALA A CA 1
ATOM 5399 C C . ALA A 1 690 ? -1.756 14.741 -8.523 1.00 88.25 690 ALA A C 1
ATOM 5401 O O . ALA A 1 690 ? -0.895 15.547 -8.857 1.00 88.25 690 ALA A O 1
ATOM 5402 N N . LEU A 1 691 ? -2.064 14.532 -7.240 1.00 84.56 691 LEU A N 1
ATOM 5403 C CA . LEU A 1 691 ? -1.381 15.222 -6.146 1.00 84.56 691 LEU A CA 1
ATOM 5404 C C . LEU A 1 691 ? 0.053 14.687 -5.927 1.00 84.56 691 LEU A C 1
ATOM 5406 O O . LEU A 1 691 ? 0.974 15.501 -5.929 1.00 84.56 691 LEU A O 1
ATOM 5410 N N . PRO A 1 692 ? 0.284 13.366 -5.803 1.00 86.19 692 PRO A N 1
ATOM 5411 C CA . PRO A 1 692 ? 1.623 12.779 -5.765 1.00 86.19 692 PRO A CA 1
ATOM 5412 C C . PRO A 1 692 ? 2.530 13.104 -6.951 1.00 86.19 692 PRO A C 1
ATOM 5414 O O . PRO A 1 692 ? 3.741 13.230 -6.775 1.00 86.19 692 PRO A O 1
ATOM 5417 N N . GLU A 1 693 ? 1.975 13.246 -8.157 1.00 88.50 693 GLU A N 1
ATOM 5418 C CA . GLU A 1 693 ? 2.747 13.629 -9.347 1.00 88.50 693 GLU A CA 1
ATOM 5419 C C . GLU A 1 693 ? 3.430 14.995 -9.177 1.00 88.50 693 GLU A C 1
ATOM 5421 O O . GLU A 1 693 ? 4.528 15.198 -9.695 1.00 88.50 693 GLU A O 1
ATOM 5426 N N . LEU A 1 694 ? 2.841 15.910 -8.394 1.00 85.25 694 LEU A N 1
ATOM 5427 C CA . LEU A 1 694 ? 3.445 17.212 -8.086 1.00 85.25 694 LEU A CA 1
ATOM 5428 C C . LEU A 1 694 ? 4.700 17.100 -7.206 1.00 85.25 694 LEU A C 1
ATOM 5430 O O . LEU A 1 694 ? 5.547 17.990 -7.258 1.00 85.25 694 LEU A O 1
ATOM 5434 N N . ASP A 1 695 ? 4.840 16.013 -6.442 1.00 85.50 695 ASP A N 1
ATOM 5435 C CA . ASP A 1 695 ? 6.042 15.712 -5.652 1.00 85.50 695 ASP A CA 1
ATOM 5436 C C . ASP A 1 695 ? 7.087 14.912 -6.451 1.00 85.50 695 ASP A C 1
ATOM 5438 O O . ASP A 1 695 ? 8.175 14.634 -5.949 1.00 85.50 695 ASP A O 1
ATOM 5442 N N . GLY A 1 696 ? 6.772 14.522 -7.692 1.00 89.69 696 GLY A N 1
ATOM 5443 C CA . GLY A 1 696 ? 7.623 13.657 -8.510 1.00 89.69 696 GLY A CA 1
ATOM 5444 C C . GLY A 1 696 ? 7.484 12.165 -8.192 1.00 89.69 696 GLY A C 1
ATOM 5445 O O . GLY A 1 696 ? 8.408 11.398 -8.468 1.00 89.69 696 GLY A O 1
ATOM 5446 N N . ALA A 1 697 ? 6.354 11.738 -7.614 1.00 91.62 697 ALA A N 1
ATOM 5447 C CA . ALA A 1 697 ? 6.067 10.319 -7.426 1.00 91.62 697 ALA A CA 1
ATOM 5448 C C . ALA A 1 697 ? 6.013 9.563 -8.760 1.00 91.62 697 ALA A C 1
ATOM 5450 O O . ALA A 1 697 ? 5.494 10.066 -9.757 1.00 91.62 697 ALA A O 1
ATOM 5451 N N . ILE A 1 698 ? 6.507 8.324 -8.763 1.00 90.44 698 ILE A N 1
ATOM 5452 C CA . ILE A 1 698 ? 6.554 7.468 -9.956 1.00 90.44 698 ILE A CA 1
ATOM 5453 C C . ILE A 1 698 ? 5.639 6.238 -9.839 1.00 90.44 698 ILE A C 1
ATOM 5455 O O . ILE A 1 698 ? 5.449 5.698 -8.751 1.00 90.44 698 ILE A O 1
ATOM 5459 N N . ASP A 1 699 ? 5.103 5.798 -10.990 1.00 84.12 699 ASP A N 1
ATOM 5460 C CA . ASP A 1 699 ? 4.319 4.561 -11.219 1.00 84.12 699 ASP A CA 1
ATOM 5461 C C . ASP A 1 699 ? 3.350 4.223 -10.077 1.00 84.12 699 ASP A C 1
ATOM 5463 O O . ASP A 1 699 ? 3.487 3.204 -9.399 1.00 84.12 699 ASP A O 1
ATOM 5467 N N . ALA A 1 700 ? 2.381 5.112 -9.851 1.00 90.62 700 ALA A N 1
ATOM 5468 C CA . ALA A 1 700 ? 1.423 4.967 -8.770 1.00 90.62 700 ALA A CA 1
ATOM 5469 C C . ALA A 1 700 ? 0.595 3.675 -8.891 1.00 90.62 700 ALA A C 1
ATOM 5471 O O . ALA A 1 700 ? 0.078 3.331 -9.960 1.00 90.62 700 ALA A O 1
ATOM 5472 N N . VAL A 1 701 ? 0.434 2.957 -7.775 1.00 92.56 701 VAL A N 1
ATOM 5473 C CA . VAL A 1 701 ? -0.231 1.644 -7.757 1.00 92.56 701 VAL A CA 1
ATOM 5474 C C . VAL A 1 701 ? -1.395 1.630 -6.774 1.00 92.56 701 VAL A C 1
ATOM 5476 O O . VAL A 1 701 ? -1.201 1.691 -5.564 1.00 92.56 701 VAL A O 1
ATOM 5479 N N . ALA A 1 702 ? -2.615 1.437 -7.283 1.00 93.50 702 ALA A N 1
ATOM 5480 C CA . ALA A 1 702 ? -3.717 0.969 -6.447 1.00 93.50 702 ALA A CA 1
ATOM 5481 C C . ALA A 1 702 ? -3.409 -0.462 -5.983 1.00 93.50 702 ALA A C 1
ATOM 5483 O O . ALA A 1 702 ? -3.364 -1.382 -6.809 1.00 93.50 702 ALA A O 1
ATOM 5484 N N . LEU A 1 703 ? -3.138 -0.624 -4.685 1.00 93.56 703 LEU A N 1
ATOM 5485 C CA . LEU A 1 703 ? -2.722 -1.900 -4.093 1.00 93.56 703 LEU A CA 1
ATOM 5486 C C . LEU A 1 703 ? -3.887 -2.874 -3.887 1.00 93.56 703 LEU A C 1
ATOM 5488 O O . LEU A 1 703 ? -3.677 -4.075 -3.758 1.00 93.56 703 LEU A O 1
ATOM 5492 N N . GLY A 1 704 ? -5.108 -2.358 -3.838 1.00 91.69 704 GLY A N 1
ATOM 5493 C CA . GLY A 1 704 ? -6.293 -3.103 -3.446 1.00 91.69 704 GLY A CA 1
ATOM 5494 C C . GLY A 1 704 ? -7.463 -2.165 -3.204 1.00 91.69 704 GLY A C 1
ATOM 5495 O O . GLY A 1 704 ? -7.428 -1.018 -3.651 1.00 91.69 704 GLY A O 1
ATOM 5496 N N . GLY A 1 705 ? -8.483 -2.617 -2.486 1.00 89.31 705 GLY A N 1
ATOM 5497 C CA . GLY A 1 705 ? -9.651 -1.789 -2.195 1.00 89.31 705 GLY A CA 1
ATOM 5498 C C . GLY A 1 705 ? -10.583 -2.403 -1.164 1.00 89.31 705 GLY A C 1
ATOM 5499 O O . GLY A 1 705 ? -10.269 -3.437 -0.572 1.00 89.31 705 GLY A O 1
ATOM 5500 N N . LEU A 1 706 ? -11.738 -1.767 -0.967 1.00 83.94 706 LEU A N 1
ATOM 5501 C CA . LEU A 1 706 ? -12.768 -2.284 -0.069 1.00 83.94 706 LEU A CA 1
ATOM 5502 C C . LEU A 1 706 ? -13.348 -3.601 -0.602 1.00 83.94 706 LEU A C 1
ATOM 5504 O O . LEU A 1 706 ? -13.658 -3.733 -1.791 1.00 83.94 706 LEU A O 1
ATOM 5508 N N . VAL A 1 707 ? -13.559 -4.557 0.297 1.00 81.50 707 VAL A N 1
ATOM 5509 C CA . VAL A 1 707 ? -14.273 -5.809 0.018 1.00 81.50 707 VAL A CA 1
ATOM 5510 C C . VAL A 1 707 ? -15.606 -5.860 0.778 1.00 81.50 707 VAL A C 1
ATOM 5512 O O . VAL A 1 707 ? -15.819 -5.086 1.722 1.00 81.50 707 VAL A O 1
ATOM 5515 N N . PRO A 1 708 ? -16.553 -6.735 0.379 1.00 67.38 708 PRO A N 1
ATOM 5516 C CA . PRO A 1 708 ? -17.769 -6.961 1.155 1.00 67.38 708 PRO A CA 1
ATOM 5517 C C . PRO A 1 708 ? -17.437 -7.280 2.620 1.00 67.38 708 PRO A C 1
ATOM 5519 O O . PRO A 1 708 ? -16.588 -8.120 2.894 1.00 67.38 708 PRO A O 1
ATOM 5522 N N . GLY A 1 709 ? -18.096 -6.600 3.562 1.00 62.91 709 GLY A N 1
ATOM 5523 C CA . GLY A 1 709 ? -17.786 -6.680 4.999 1.00 62.91 709 GLY A CA 1
ATOM 5524 C C . GLY A 1 709 ? -17.058 -5.454 5.562 1.00 62.91 709 GLY A C 1
ATOM 5525 O O . GLY A 1 709 ? -17.087 -5.253 6.777 1.00 62.91 709 GLY A O 1
ATOM 5526 N N . GLY A 1 710 ? -16.510 -4.603 4.687 1.00 66.06 710 GLY A N 1
ATOM 5527 C CA . GLY A 1 710 ? -15.896 -3.319 5.038 1.00 66.06 710 GLY A CA 1
ATOM 5528 C C . GLY A 1 710 ? -14.371 -3.347 5.083 1.00 66.06 710 GLY A C 1
ATOM 5529 O O . GLY A 1 710 ? -13.771 -2.285 5.016 1.00 66.06 710 GLY A O 1
ATOM 5530 N N . ASP A 1 711 ? -13.744 -4.523 5.129 1.00 73.38 711 ASP A N 1
ATOM 5531 C CA . ASP A 1 711 ? -12.286 -4.650 5.194 1.00 73.38 711 ASP A CA 1
ATOM 5532 C C . ASP A 1 711 ? -11.598 -4.140 3.910 1.00 73.38 711 ASP A C 1
ATOM 5534 O O . ASP A 1 711 ? -12.193 -4.058 2.830 1.00 73.38 711 ASP A O 1
ATOM 5538 N N . ILE A 1 712 ? -10.314 -3.803 4.041 1.00 83.94 712 ILE A N 1
ATOM 5539 C CA . ILE A 1 712 ? -9.430 -3.470 2.923 1.00 83.94 712 ILE A CA 1
ATOM 5540 C C . ILE A 1 712 ? -8.549 -4.678 2.635 1.00 83.94 712 ILE A C 1
ATOM 5542 O O . ILE A 1 712 ? -7.808 -5.126 3.511 1.00 83.94 712 ILE A O 1
ATOM 5546 N N . GLU A 1 713 ? -8.574 -5.158 1.396 1.00 82.94 713 GLU A N 1
ATOM 5547 C CA . GLU A 1 713 ? -7.715 -6.257 0.958 1.00 82.94 713 GLU A CA 1
ATOM 5548 C C . GLU A 1 713 ? -6.764 -5.815 -0.143 1.00 82.94 713 GLU A C 1
ATOM 5550 O O . GLU A 1 713 ? -7.134 -5.053 -1.043 1.00 82.94 713 GLU A O 1
ATOM 5555 N N . LEU A 1 714 ? -5.532 -6.322 -0.074 1.00 88.19 714 LEU A N 1
ATOM 5556 C CA . LEU A 1 714 ? -4.566 -6.182 -1.151 1.00 88.19 714 LEU A CA 1
ATOM 5557 C C . LEU A 1 714 ? -4.840 -7.194 -2.256 1.00 88.19 714 LEU A C 1
ATOM 5559 O O . LEU A 1 714 ? -5.115 -8.365 -1.999 1.00 88.19 714 LEU A O 1
ATOM 5563 N N . LEU A 1 715 ? -4.687 -6.749 -3.498 1.00 88.44 715 LEU A N 1
ATOM 5564 C CA . LEU A 1 715 ? -4.690 -7.632 -4.650 1.00 88.44 715 LEU A CA 1
ATOM 5565 C C . LEU A 1 715 ? -3.255 -8.104 -4.949 1.00 88.44 715 LEU A C 1
ATOM 5567 O O . LEU A 1 715 ? -2.377 -7.261 -5.165 1.00 88.44 715 LEU A O 1
ATOM 5571 N N . PRO A 1 716 ? -2.987 -9.424 -4.985 1.00 87.56 716 PRO A N 1
ATOM 5572 C CA . PRO A 1 716 ? -1.627 -9.949 -5.124 1.00 87.56 716 PRO A CA 1
ATOM 5573 C C . PRO A 1 716 ? -0.889 -9.455 -6.374 1.00 87.56 716 PRO A C 1
ATOM 5575 O O . PRO A 1 716 ? 0.273 -9.069 -6.284 1.00 87.56 716 PRO A O 1
ATOM 5578 N N . ASP A 1 717 ? -1.568 -9.384 -7.522 1.00 85.81 717 ASP A N 1
ATOM 5579 C CA . ASP A 1 717 ? -1.003 -8.907 -8.792 1.00 85.81 717 ASP A CA 1
ATOM 5580 C C . ASP A 1 717 ? -0.536 -7.443 -8.713 1.00 85.81 717 ASP A C 1
ATOM 5582 O O . ASP A 1 717 ? 0.432 -7.033 -9.361 1.00 85.81 717 ASP A O 1
ATOM 5586 N N . ARG A 1 718 ? -1.190 -6.644 -7.867 1.00 93.56 718 ARG A N 1
ATOM 5587 C CA . ARG A 1 718 ? -0.856 -5.234 -7.647 1.00 93.56 718 ARG A CA 1
ATOM 5588 C C . ARG A 1 718 ? 0.365 -5.080 -6.760 1.00 93.56 718 ARG A C 1
ATOM 5590 O O . ARG A 1 718 ? 1.228 -4.250 -7.052 1.00 93.56 718 ARG A O 1
ATOM 5597 N N . VAL A 1 719 ? 0.463 -5.900 -5.717 1.00 94.50 719 VAL A N 1
ATOM 5598 C CA . VAL A 1 719 ? 1.655 -5.955 -4.864 1.00 94.50 719 VAL A CA 1
ATOM 5599 C C . VAL A 1 719 ? 2.852 -6.474 -5.664 1.00 94.50 719 VAL A C 1
ATOM 5601 O O . VAL A 1 719 ? 3.934 -5.898 -5.574 1.00 94.50 719 VAL A O 1
ATOM 5604 N N . ASP A 1 720 ? 2.647 -7.473 -6.529 1.00 94.12 720 ASP A N 1
ATOM 5605 C CA . ASP A 1 720 ? 3.669 -7.981 -7.451 1.00 94.12 720 ASP A CA 1
ATOM 5606 C C . ASP A 1 720 ? 4.163 -6.902 -8.414 1.00 94.12 720 ASP A C 1
ATOM 5608 O O . ASP A 1 720 ? 5.371 -6.764 -8.625 1.00 94.12 720 ASP A O 1
ATOM 5612 N N . ARG A 1 721 ? 3.246 -6.091 -8.957 1.00 94.56 721 ARG A N 1
ATOM 5613 C CA . ARG A 1 721 ? 3.606 -4.940 -9.789 1.00 94.56 721 ARG A CA 1
ATOM 5614 C C . ARG A 1 721 ? 4.490 -3.961 -9.019 1.00 94.56 721 ARG A C 1
ATOM 5616 O O . ARG A 1 721 ? 5.560 -3.615 -9.517 1.00 94.56 721 ARG A O 1
ATOM 5623 N N . LEU A 1 722 ? 4.072 -3.526 -7.827 1.00 97.12 722 LEU A N 1
ATOM 5624 C CA . LEU A 1 722 ? 4.850 -2.588 -7.010 1.00 97.12 722 LEU A CA 1
ATOM 5625 C C . LEU A 1 722 ? 6.239 -3.156 -6.685 1.00 97.12 722 LEU A C 1
ATOM 5627 O O . LEU A 1 722 ? 7.253 -2.513 -6.953 1.00 97.12 722 LEU A O 1
ATOM 5631 N N . ALA A 1 723 ? 6.298 -4.377 -6.155 1.00 97.06 723 ALA A N 1
ATOM 5632 C CA . ALA A 1 723 ? 7.547 -5.015 -5.760 1.00 97.06 723 ALA A CA 1
ATOM 5633 C C . ALA A 1 723 ? 8.491 -5.238 -6.952 1.00 97.06 723 ALA A C 1
ATOM 5635 O O . ALA A 1 723 ? 9.696 -4.994 -6.856 1.00 97.06 723 ALA A O 1
ATOM 5636 N N . GLY A 1 724 ? 7.952 -5.642 -8.106 1.00 94.94 724 GLY A N 1
ATOM 5637 C CA . GLY A 1 724 ? 8.713 -5.777 -9.346 1.00 94.94 724 GLY A CA 1
ATOM 5638 C C . GLY A 1 724 ? 9.307 -4.450 -9.826 1.00 94.94 724 GLY A C 1
ATOM 5639 O O . GLY A 1 724 ? 10.436 -4.425 -10.320 1.00 94.94 724 GLY A O 1
ATOM 5640 N N . ARG A 1 725 ? 8.588 -3.332 -9.658 1.00 95.50 725 ARG A N 1
ATOM 5641 C CA . ARG A 1 725 ? 9.098 -1.990 -9.980 1.00 95.50 725 ARG A CA 1
ATOM 5642 C C . ARG A 1 725 ? 10.173 -1.539 -9.003 1.00 95.50 725 ARG A C 1
ATOM 5644 O O . ARG A 1 725 ? 11.238 -1.132 -9.458 1.00 95.50 725 ARG A O 1
ATOM 5651 N N . LEU A 1 726 ? 9.942 -1.684 -7.700 1.00 96.69 726 LEU A N 1
ATOM 5652 C CA . LEU A 1 726 ? 10.927 -1.359 -6.664 1.00 96.69 726 LEU A CA 1
ATOM 5653 C C . LEU A 1 726 ? 12.251 -2.084 -6.918 1.00 96.69 726 LEU A C 1
ATOM 5655 O O . LEU A 1 726 ? 13.297 -1.446 -7.007 1.00 96.69 726 LEU A O 1
ATOM 5659 N N . LYS A 1 727 ? 12.202 -3.402 -7.144 1.00 96.06 727 LYS A N 1
ATOM 5660 C CA . LYS A 1 727 ? 13.397 -4.203 -7.443 1.00 96.06 727 LYS A CA 1
ATOM 5661 C C . LYS A 1 727 ? 14.145 -3.713 -8.679 1.00 96.06 727 LYS A C 1
ATOM 5663 O O . LYS A 1 727 ? 15.370 -3.635 -8.641 1.00 96.06 727 LYS A O 1
ATOM 5668 N N . ARG A 1 728 ? 13.436 -3.355 -9.757 1.00 94.94 728 ARG A N 1
ATOM 5669 C CA . ARG A 1 728 ? 14.064 -2.831 -10.983 1.00 94.94 728 ARG A CA 1
ATOM 5670 C C . ARG A 1 728 ? 14.741 -1.480 -10.753 1.00 94.94 728 ARG A C 1
ATOM 5672 O O . ARG A 1 728 ? 15.889 -1.321 -11.151 1.00 94.94 728 ARG A O 1
ATOM 5679 N N . TRP A 1 729 ? 14.100 -0.557 -10.039 1.00 95.75 729 TRP A N 1
ATOM 5680 C CA . TRP A 1 729 ? 14.701 0.739 -9.704 1.00 95.75 729 TRP A CA 1
ATOM 5681 C C . TRP A 1 729 ? 15.926 0.617 -8.793 1.00 95.75 729 TRP A C 1
ATOM 5683 O O . TRP A 1 729 ? 16.953 1.254 -9.034 1.00 95.75 729 TRP A O 1
ATOM 5693 N N . VAL A 1 730 ? 15.853 -0.239 -7.772 1.00 95.06 730 VAL A N 1
ATOM 5694 C CA . VAL A 1 730 ? 16.982 -0.481 -6.865 1.00 95.06 730 VAL A CA 1
ATOM 5695 C C . VAL A 1 730 ? 18.128 -1.178 -7.597 1.00 95.06 730 VAL A C 1
ATOM 5697 O O . VAL A 1 730 ? 19.284 -0.775 -7.461 1.00 95.06 730 VAL A O 1
ATOM 5700 N N . ARG A 1 731 ? 17.825 -2.173 -8.440 1.00 95.12 731 ARG A N 1
ATOM 5701 C CA . ARG A 1 731 ? 18.822 -2.813 -9.305 1.00 95.12 731 ARG A CA 1
ATOM 5702 C C . ARG A 1 731 ? 19.480 -1.800 -10.236 1.00 95.12 731 ARG A C 1
ATOM 5704 O O . ARG A 1 731 ? 20.703 -1.817 -10.345 1.00 95.12 731 ARG A O 1
ATOM 5711 N N . LEU A 1 732 ? 18.712 -0.907 -10.861 1.00 94.81 732 LEU A N 1
ATOM 5712 C CA . LEU A 1 732 ? 19.254 0.116 -11.751 1.00 94.81 732 LEU A CA 1
ATOM 5713 C C . LEU A 1 732 ? 20.280 1.002 -11.029 1.00 94.81 732 LEU A C 1
ATOM 5715 O O . LEU A 1 732 ? 21.378 1.224 -11.541 1.00 94.81 732 LEU A O 1
ATOM 5719 N N . ARG A 1 733 ? 19.960 1.445 -9.807 1.00 92.44 733 ARG A N 1
ATOM 5720 C CA . ARG A 1 733 ? 20.878 2.234 -8.973 1.00 92.44 733 ARG A CA 1
ATOM 5721 C C . ARG A 1 733 ? 22.160 1.467 -8.642 1.00 92.44 733 ARG A C 1
ATOM 5723 O O . ARG A 1 733 ? 23.246 2.026 -8.755 1.00 92.44 733 ARG A O 1
ATOM 5730 N N . ARG A 1 734 ? 22.029 0.196 -8.247 1.00 93.00 734 ARG A N 1
ATOM 5731 C CA . ARG A 1 734 ? 23.150 -0.666 -7.832 1.00 93.00 734 ARG A CA 1
ATOM 5732 C C . ARG A 1 734 ? 24.014 -1.152 -9.004 1.00 93.00 734 ARG A C 1
ATOM 5734 O O . ARG A 1 734 ? 25.155 -1.545 -8.786 1.00 93.00 734 ARG A O 1
ATOM 5741 N N . THR A 1 735 ? 23.492 -1.133 -10.231 1.00 95.25 735 THR A N 1
ATOM 5742 C CA . THR A 1 735 ? 24.221 -1.575 -11.429 1.00 95.25 735 THR A CA 1
ATOM 5743 C C . THR A 1 735 ? 25.193 -0.479 -11.887 1.00 95.25 735 THR A C 1
ATOM 5745 O O . THR A 1 735 ? 24.747 0.654 -12.112 1.00 95.25 735 THR A O 1
ATOM 5748 N N . PRO A 1 736 ? 26.498 -0.771 -12.057 1.00 95.69 736 PRO A N 1
ATOM 5749 C CA . PRO A 1 736 ? 27.470 0.191 -12.584 1.00 95.69 736 PRO A CA 1
ATOM 5750 C C . PRO A 1 736 ? 27.097 0.681 -13.987 1.00 95.69 736 PRO A C 1
ATOM 5752 O O . PRO A 1 736 ? 26.644 -0.120 -14.803 1.00 95.69 736 PRO A O 1
ATOM 5755 N N . SER A 1 737 ? 27.343 1.958 -14.307 1.00 95.25 737 SER A N 1
ATOM 5756 C CA . SER A 1 737 ? 26.936 2.573 -15.587 1.00 95.25 737 SER A CA 1
ATOM 5757 C C . SER A 1 737 ? 27.368 1.780 -16.826 1.00 95.25 737 SER A C 1
ATOM 5759 O O . SER A 1 737 ? 26.565 1.588 -17.732 1.00 95.25 737 SER A O 1
ATOM 5761 N N . ALA A 1 738 ? 28.587 1.231 -16.830 1.00 95.62 738 ALA A N 1
ATOM 5762 C CA . ALA A 1 738 ? 29.115 0.440 -17.945 1.00 95.62 738 ALA A CA 1
ATOM 5763 C C . ALA A 1 738 ? 28.351 -0.875 -18.200 1.00 95.62 738 ALA A C 1
ATOM 5765 O O . ALA A 1 738 ? 28.381 -1.400 -19.309 1.00 95.62 738 ALA A O 1
ATOM 5766 N N . GLN A 1 739 ? 27.665 -1.412 -17.186 1.00 96.12 739 GLN A N 1
ATOM 5767 C CA . GLN A 1 739 ? 26.912 -2.670 -17.264 1.00 96.12 739 GLN A CA 1
ATOM 5768 C C . GLN A 1 739 ? 25.410 -2.457 -17.496 1.00 96.12 739 GLN A C 1
ATOM 5770 O O . GLN A 1 739 ? 24.694 -3.431 -17.726 1.00 96.12 739 GLN A O 1
ATOM 5775 N N . ARG A 1 740 ? 24.924 -1.210 -17.417 1.00 96.06 740 ARG A N 1
ATOM 5776 C CA . ARG A 1 740 ? 23.501 -0.897 -17.589 1.00 96.06 740 ARG A CA 1
ATOM 5777 C C . ARG A 1 740 ? 23.085 -1.115 -19.033 1.00 96.06 740 ARG A C 1
ATOM 5779 O O . ARG A 1 740 ? 23.703 -0.572 -19.948 1.00 96.06 740 ARG A O 1
ATOM 5786 N N . LYS A 1 741 ? 21.998 -1.856 -19.218 1.00 95.31 741 LYS A N 1
ATOM 5787 C CA . LYS A 1 741 ? 21.364 -2.060 -20.520 1.00 95.31 741 LYS A CA 1
ATOM 5788 C C . LYS A 1 741 ? 20.210 -1.088 -20.702 1.00 95.31 741 LYS A C 1
ATOM 5790 O O . LYS A 1 741 ? 19.332 -1.022 -19.846 1.00 95.31 741 LYS A O 1
ATOM 5795 N N . VAL A 1 742 ? 20.201 -0.356 -21.810 1.00 95.50 742 VAL A N 1
ATOM 5796 C CA . VAL A 1 742 ? 19.232 0.723 -22.062 1.00 95.50 742 VAL A CA 1
ATOM 5797 C C . VAL A 1 742 ? 18.479 0.440 -23.353 1.00 95.50 742 VAL A C 1
ATOM 5799 O O . VAL A 1 742 ? 19.112 0.229 -24.385 1.00 95.50 742 VAL A O 1
ATOM 5802 N N . ALA A 1 743 ? 17.147 0.457 -23.327 1.00 94.62 743 ALA A N 1
ATOM 5803 C CA . ALA A 1 743 ? 16.350 0.450 -24.555 1.00 94.62 743 ALA A CA 1
ATOM 5804 C C . ALA A 1 743 ? 15.867 1.869 -24.884 1.00 94.62 743 ALA A C 1
ATOM 5806 O O . ALA A 1 743 ? 15.139 2.484 -24.110 1.00 94.62 743 ALA A O 1
ATOM 5807 N N . ILE A 1 744 ? 16.231 2.381 -26.060 1.00 93.56 744 ILE A N 1
ATOM 5808 C CA . ILE A 1 744 ? 15.714 3.650 -26.581 1.00 93.56 744 ILE A CA 1
ATOM 5809 C C . ILE A 1 744 ? 14.740 3.328 -27.706 1.00 93.56 744 ILE A C 1
ATOM 5811 O O . ILE A 1 744 ? 15.131 2.778 -28.733 1.00 93.56 744 ILE A O 1
ATOM 5815 N N . ILE A 1 745 ? 13.469 3.668 -27.502 1.00 91.69 745 ILE A N 1
ATOM 5816 C CA . ILE A 1 745 ? 12.384 3.337 -28.427 1.00 91.69 745 ILE A CA 1
ATOM 5817 C C . ILE A 1 745 ? 12.076 4.557 -29.298 1.00 91.69 745 ILE A C 1
ATOM 5819 O O . ILE A 1 745 ? 11.698 5.615 -28.794 1.00 91.69 745 ILE A O 1
ATOM 5823 N N . LEU A 1 746 ? 12.220 4.398 -30.611 1.00 88.94 746 LEU A N 1
ATOM 5824 C CA . LEU A 1 746 ? 11.877 5.391 -31.621 1.00 88.94 746 LEU A CA 1
ATOM 5825 C C . LEU A 1 746 ? 10.497 5.100 -32.209 1.00 88.94 746 LEU A C 1
ATOM 5827 O O . LEU A 1 746 ? 10.166 3.959 -32.531 1.00 88.94 746 LEU A O 1
ATOM 5831 N N . TYR A 1 747 ? 9.711 6.156 -32.400 1.00 83.50 747 TYR A N 1
ATOM 5832 C CA . TYR A 1 747 ? 8.423 6.072 -33.080 1.00 83.50 747 TYR A CA 1
ATOM 5833 C C . TYR A 1 747 ? 8.597 6.255 -34.591 1.00 83.50 747 TYR A C 1
ATOM 5835 O O . TYR A 1 747 ? 9.267 7.188 -35.040 1.00 83.50 747 TYR A O 1
ATOM 5843 N N . GLY A 1 748 ? 7.967 5.382 -35.377 1.00 74.56 748 GLY A N 1
ATOM 5844 C CA . GLY A 1 748 ? 7.775 5.566 -36.815 1.00 74.56 748 GLY A CA 1
ATOM 5845 C C . GLY A 1 748 ? 6.335 5.981 -37.095 1.00 74.56 748 GLY A C 1
ATOM 5846 O O . GLY A 1 748 ? 5.439 5.138 -37.055 1.00 74.56 748 GLY A O 1
ATOM 5847 N N . TYR A 1 749 ? 6.091 7.271 -37.352 1.00 63.81 749 TYR A N 1
ATOM 5848 C CA . TYR A 1 749 ? 4.742 7.766 -37.632 1.00 63.81 749 TYR A CA 1
ATOM 5849 C C . TYR A 1 749 ? 4.688 8.676 -38.873 1.00 63.81 749 TYR A C 1
ATOM 5851 O O . TYR A 1 749 ? 5.473 9.620 -38.963 1.00 63.81 749 TYR A O 1
ATOM 5859 N N . PRO A 1 750 ? 3.735 8.463 -39.806 1.00 57.94 750 PRO A N 1
ATOM 5860 C CA . PRO A 1 750 ? 2.801 7.332 -39.883 1.00 57.94 750 PRO A CA 1
ATOM 5861 C C . PRO A 1 750 ? 3.520 5.988 -40.118 1.00 57.94 750 PRO A C 1
ATOM 5863 O O . PRO A 1 750 ? 4.517 5.962 -40.838 1.00 57.94 750 PRO A O 1
ATOM 5866 N N . PRO A 1 751 ? 3.048 4.869 -39.548 1.00 54.97 751 PRO A N 1
ATOM 5867 C CA . PRO A 1 751 ? 3.710 3.574 -39.706 1.00 54.97 751 PRO A CA 1
ATOM 5868 C C . PRO A 1 751 ? 3.786 3.157 -41.184 1.00 54.97 751 PRO A C 1
ATOM 5870 O O . PRO A 1 751 ? 2.791 3.239 -41.903 1.00 54.97 751 PRO A O 1
ATOM 5873 N N . GLY A 1 752 ? 4.974 2.752 -41.645 1.00 53.31 752 GLY A N 1
ATOM 5874 C CA . GLY A 1 752 ? 5.233 2.306 -43.024 1.00 53.31 752 GLY A CA 1
ATOM 5875 C C . GLY A 1 752 ? 5.274 3.405 -44.101 1.00 53.31 752 GLY A C 1
ATOM 5876 O O . GLY A 1 752 ? 5.606 3.108 -45.244 1.00 53.31 752 GLY A O 1
ATOM 5877 N N . ILE A 1 753 ? 4.945 4.663 -43.769 1.00 54.62 753 ILE A N 1
ATOM 5878 C CA . ILE A 1 753 ? 4.877 5.788 -44.731 1.00 54.62 753 ILE A CA 1
ATOM 5879 C C . ILE A 1 753 ? 5.664 7.023 -44.238 1.00 54.62 753 ILE A C 1
ATOM 5881 O O . ILE A 1 753 ? 6.134 7.826 -45.042 1.00 54.62 753 ILE A O 1
ATOM 5885 N N . GLY A 1 754 ? 5.803 7.198 -42.923 1.00 59.88 754 GLY A N 1
ATOM 5886 C CA . GLY A 1 754 ? 6.549 8.282 -42.285 1.00 59.88 754 GLY A CA 1
ATOM 5887 C C . GLY A 1 754 ? 8.018 7.951 -42.036 1.00 59.88 754 GLY A C 1
ATOM 5888 O O . GLY A 1 754 ? 8.452 6.812 -42.185 1.00 59.88 754 GLY A O 1
ATOM 5889 N N . ALA A 1 755 ? 8.787 8.960 -41.625 1.00 67.00 755 ALA A N 1
ATOM 5890 C CA . ALA A 1 755 ? 10.189 8.779 -41.265 1.00 67.00 755 ALA A CA 1
ATOM 5891 C C . ALA A 1 755 ? 10.322 8.274 -39.817 1.00 67.00 755 ALA A C 1
ATOM 5893 O O . ALA A 1 755 ? 9.741 8.845 -38.885 1.00 67.00 755 ALA A O 1
ATOM 5894 N N . THR A 1 756 ? 11.095 7.202 -39.635 1.00 76.75 756 THR A N 1
ATOM 5895 C CA . THR A 1 756 ? 11.485 6.663 -38.327 1.00 76.75 756 THR A CA 1
ATOM 5896 C C . THR A 1 756 ? 12.195 7.727 -37.505 1.00 76.75 756 THR A C 1
ATOM 5898 O O . THR A 1 756 ? 13.067 8.431 -38.008 1.00 76.75 756 THR A O 1
ATOM 5901 N N . GLY A 1 757 ? 11.830 7.840 -36.228 1.00 73.62 757 GLY A N 1
ATOM 5902 C CA . GLY A 1 757 ? 12.416 8.848 -35.357 1.00 73.62 757 GLY A CA 1
ATOM 5903 C C . GLY A 1 757 ? 11.970 10.253 -35.747 1.00 73.62 757 GLY A C 1
ATOM 5904 O O . GLY A 1 757 ? 12.783 11.163 -35.800 1.00 73.62 757 GLY A O 1
ATOM 5905 N N . THR A 1 758 ? 10.684 10.460 -36.024 1.00 73.62 758 THR A N 1
ATOM 5906 C CA . THR A 1 758 ? 10.116 11.810 -36.134 1.00 73.62 758 THR A CA 1
ATOM 5907 C C . THR A 1 758 ? 9.267 12.129 -34.913 1.00 73.62 758 THR A C 1
ATOM 5909 O O . THR A 1 758 ? 8.473 11.315 -34.445 1.00 73.62 758 THR A O 1
ATOM 5912 N N . ALA A 1 759 ? 9.441 13.333 -34.371 1.00 80.25 759 ALA A N 1
ATOM 5913 C CA . ALA A 1 759 ? 8.651 13.841 -33.259 1.00 80.25 759 ALA A CA 1
ATOM 5914 C C . ALA A 1 759 ? 8.381 15.335 -33.463 1.00 80.25 759 ALA A C 1
ATOM 5916 O O . ALA A 1 759 ? 9.246 16.087 -33.918 1.00 80.25 759 ALA A O 1
ATOM 5917 N N . ALA A 1 760 ? 7.164 15.780 -33.146 1.00 77.69 760 ALA A N 1
ATOM 5918 C CA . ALA A 1 760 ? 6.794 17.182 -33.301 1.00 77.69 760 ALA A CA 1
ATOM 5919 C C . ALA A 1 760 ? 7.702 18.074 -32.437 1.00 77.69 760 ALA A C 1
ATOM 5921 O O . ALA A 1 760 ? 7.847 17.836 -31.241 1.00 77.69 760 ALA A O 1
ATOM 5922 N N . LEU A 1 761 ? 8.287 19.111 -33.050 1.00 86.06 761 LEU A N 1
ATOM 5923 C CA . LEU A 1 761 ? 9.170 20.091 -32.398 1.00 86.06 761 LEU A CA 1
ATOM 5924 C C . LEU A 1 761 ? 10.452 19.505 -31.766 1.00 86.06 761 LEU A C 1
ATOM 5926 O O . LEU A 1 761 ? 11.105 20.191 -30.981 1.00 86.06 761 LEU A O 1
ATOM 5930 N N . LEU A 1 762 ? 10.847 18.279 -32.129 1.00 88.56 762 LEU A N 1
ATOM 5931 C CA . LEU A 1 762 ? 12.073 17.639 -31.652 1.00 88.56 762 LEU A CA 1
ATOM 5932 C C . LEU A 1 762 ? 12.891 17.106 -32.833 1.00 88.56 762 LEU A C 1
ATOM 5934 O O . LEU A 1 762 ? 12.427 16.261 -33.594 1.00 88.56 762 LEU A O 1
ATOM 5938 N N . ASN A 1 763 ? 14.136 17.571 -32.962 1.00 90.44 763 ASN A N 1
ATOM 5939 C CA . ASN A 1 763 ? 15.097 16.974 -33.888 1.00 90.44 763 ASN A CA 1
ATOM 5940 C C . ASN A 1 763 ? 15.642 15.682 -33.261 1.00 90.44 763 ASN A C 1
ATOM 5942 O O . ASN A 1 763 ? 16.637 15.700 -32.539 1.00 90.44 763 ASN A O 1
ATOM 5946 N N . VAL A 1 764 ? 14.941 14.574 -33.497 1.00 90.88 764 VAL A N 1
ATOM 5947 C CA . VAL A 1 764 ? 15.267 13.260 -32.930 1.00 90.88 764 VAL A CA 1
ATOM 5948 C C . VAL A 1 764 ? 16.674 12.778 -33.301 1.00 90.88 764 VAL A C 1
ATOM 5950 O O . VAL A 1 764 ? 17.362 12.395 -32.355 1.00 90.88 764 VAL A O 1
ATOM 5953 N N . PRO A 1 765 ? 17.154 12.821 -34.569 1.00 90.62 765 PRO A N 1
ATOM 5954 C CA . PRO A 1 765 ? 18.532 12.427 -34.878 1.00 90.62 765 PRO A CA 1
ATOM 5955 C C . PRO A 1 765 ? 19.548 13.170 -34.002 1.00 90.62 765 PRO A C 1
ATOM 5957 O O . PRO A 1 765 ? 20.358 12.560 -33.298 1.00 90.62 765 PRO A O 1
ATOM 5960 N N . GLN A 1 766 ? 19.444 14.502 -33.953 1.00 92.56 766 GLN A N 1
ATOM 5961 C CA . GLN A 1 766 ? 20.365 15.336 -33.187 1.00 92.56 766 GLN A CA 1
ATOM 5962 C C . GLN A 1 766 ? 20.259 15.099 -31.674 1.00 92.56 766 GLN A C 1
ATOM 5964 O O . GLN A 1 766 ? 21.282 15.103 -30.981 1.00 92.56 766 GLN A O 1
ATOM 5969 N N . SER A 1 767 ? 19.043 14.921 -31.154 1.00 94.19 767 SER A N 1
ATOM 5970 C CA . SER A 1 767 ? 18.791 14.660 -29.735 1.00 94.19 767 SER A CA 1
ATOM 5971 C C . SER A 1 767 ? 19.293 13.285 -29.305 1.00 94.19 767 SER A C 1
ATOM 5973 O O . SER A 1 767 ? 19.937 13.185 -28.262 1.00 94.19 767 SER A O 1
ATOM 5975 N N . LEU A 1 768 ? 19.056 12.247 -30.111 1.00 93.25 768 LEU A N 1
ATOM 5976 C CA . LEU A 1 768 ? 19.536 10.891 -29.860 1.00 93.25 768 LEU A CA 1
ATOM 5977 C C . LEU A 1 768 ? 21.063 10.851 -29.847 1.00 93.25 768 LEU A C 1
ATOM 5979 O O . LEU A 1 768 ? 21.651 10.343 -28.897 1.00 93.25 768 LEU A O 1
ATOM 5983 N N . HIS A 1 769 ? 21.709 11.449 -30.850 1.00 93.75 769 HIS A N 1
ATOM 5984 C CA . HIS A 1 769 ? 23.167 11.512 -30.905 1.00 93.75 769 HIS A CA 1
ATOM 5985 C C . HIS A 1 769 ? 23.751 12.216 -29.667 1.00 93.75 769 HIS A C 1
ATOM 5987 O O . HIS A 1 769 ? 24.657 11.693 -29.023 1.00 93.75 769 HIS A O 1
ATOM 5993 N N . ARG A 1 770 ? 23.199 13.375 -29.269 1.00 95.25 770 ARG A N 1
ATOM 5994 C CA . ARG A 1 770 ? 23.648 14.093 -28.057 1.00 95.25 770 ARG A CA 1
ATOM 5995 C C . ARG A 1 770 ? 23.447 13.281 -26.780 1.00 95.25 770 ARG A C 1
ATOM 5997 O O . ARG A 1 770 ? 24.316 13.311 -25.914 1.00 95.25 770 ARG A O 1
ATOM 6004 N N . LEU A 1 771 ? 22.329 12.563 -26.666 1.00 95.88 771 LEU A N 1
ATOM 6005 C CA . LEU A 1 771 ? 22.069 11.671 -25.539 1.00 95.88 771 LEU A CA 1
ATOM 6006 C C . LEU A 1 771 ? 23.124 10.560 -25.467 1.00 95.88 771 LEU A C 1
ATOM 6008 O O . LEU A 1 771 ? 23.711 10.359 -24.409 1.00 95.88 771 LEU A O 1
ATOM 6012 N N . LEU A 1 772 ? 23.409 9.885 -26.583 1.00 95.12 772 LEU A N 1
ATOM 6013 C CA . LEU A 1 772 ? 24.384 8.793 -26.634 1.00 95.12 772 LEU A CA 1
ATOM 6014 C C . LEU A 1 772 ? 25.813 9.268 -26.338 1.00 95.12 772 LEU A C 1
ATOM 6016 O O . LEU A 1 772 ? 26.535 8.590 -25.610 1.00 95.12 772 LEU A O 1
ATOM 6020 N N . VAL A 1 773 ? 26.208 10.449 -26.828 1.00 95.38 773 VAL A N 1
ATOM 6021 C CA . VAL A 1 773 ? 27.502 11.065 -26.484 1.00 95.38 773 VAL A CA 1
ATOM 6022 C C . VAL A 1 773 ? 27.586 11.351 -24.982 1.00 95.38 773 VAL A C 1
ATOM 6024 O O . VAL A 1 773 ? 28.540 10.920 -24.338 1.00 95.38 773 VAL A O 1
ATOM 6027 N N . ALA A 1 774 ? 26.565 11.985 -24.396 1.00 96.56 774 ALA A N 1
ATOM 6028 C CA . ALA A 1 774 ? 26.536 12.263 -22.958 1.00 96.56 774 ALA A CA 1
ATOM 6029 C C . ALA A 1 774 ? 26.540 10.975 -22.112 1.00 96.56 774 ALA A C 1
ATOM 6031 O O . ALA A 1 774 ? 27.179 10.915 -21.063 1.00 96.56 774 ALA A O 1
ATOM 6032 N N . MET A 1 775 ? 25.863 9.918 -22.570 1.00 96.38 775 MET A N 1
ATOM 6033 C CA . MET A 1 775 ? 25.918 8.596 -21.941 1.00 96.38 775 MET A CA 1
ATOM 6034 C C . MET A 1 775 ? 27.331 7.998 -22.015 1.00 96.38 775 MET A C 1
ATOM 6036 O O . MET A 1 775 ? 27.829 7.495 -21.008 1.00 96.38 775 MET A O 1
ATOM 6040 N N . LYS A 1 776 ? 28.016 8.099 -23.161 1.00 95.50 776 LYS A N 1
ATOM 6041 C CA . LYS A 1 776 ? 29.410 7.647 -23.311 1.00 95.50 776 LYS A CA 1
ATOM 6042 C C . LYS A 1 776 ? 30.343 8.368 -22.337 1.00 95.50 776 LYS A C 1
ATOM 6044 O O . LYS A 1 776 ? 31.133 7.721 -21.655 1.00 95.50 776 LYS A O 1
ATOM 6049 N N . GLU A 1 777 ? 30.207 9.688 -22.217 1.00 96.38 777 GLU A N 1
ATOM 6050 C CA . GLU A 1 777 ? 30.974 10.521 -21.275 1.00 96.38 777 GLU A CA 1
ATOM 6051 C C . GLU A 1 777 ? 30.717 10.145 -19.806 1.00 96.38 777 GLU A C 1
ATOM 6053 O O . GLU A 1 777 ? 31.624 10.212 -18.978 1.00 96.38 777 GLU A O 1
ATOM 6058 N N . GLN A 1 778 ? 29.503 9.691 -19.480 1.00 95.69 778 GLN A N 1
ATOM 6059 C CA . GLN A 1 778 ? 29.132 9.185 -18.151 1.00 95.69 778 GLN A CA 1
ATOM 6060 C C . GLN A 1 778 ? 29.517 7.709 -17.918 1.00 95.69 778 GLN A C 1
ATOM 6062 O O . GLN A 1 778 ? 29.188 7.141 -16.872 1.00 95.69 778 GLN A O 1
ATOM 6067 N N . GLY A 1 779 ? 30.213 7.079 -18.870 1.00 96.00 779 GLY A N 1
ATOM 6068 C CA . GLY A 1 779 ? 30.746 5.723 -18.746 1.00 96.00 779 GLY A CA 1
ATOM 6069 C C . GLY A 1 779 ? 29.760 4.601 -19.080 1.00 96.00 779 GLY A C 1
ATOM 6070 O O . GLY A 1 779 ? 29.980 3.469 -18.652 1.00 96.00 779 GLY A O 1
ATOM 6071 N N . TYR A 1 780 ? 28.677 4.884 -19.808 1.00 97.00 780 TYR A N 1
ATOM 6072 C CA . TYR A 1 780 ? 27.822 3.840 -20.382 1.00 97.00 780 TYR A CA 1
ATOM 6073 C C . TYR A 1 780 ? 28.490 3.216 -21.613 1.00 97.00 780 TYR A C 1
ATOM 6075 O O . TYR A 1 780 ? 29.129 3.910 -22.406 1.00 97.00 780 TYR A O 1
ATOM 6083 N N . ASP A 1 781 ? 28.290 1.912 -21.814 1.00 95.88 781 ASP A N 1
ATOM 6084 C CA . ASP A 1 781 ? 28.702 1.243 -23.049 1.00 95.88 781 ASP A CA 1
ATOM 6085 C C . ASP A 1 781 ? 27.678 1.498 -24.162 1.00 95.88 781 ASP A C 1
ATOM 6087 O O . ASP A 1 781 ? 26.646 0.832 -24.253 1.00 95.88 781 ASP A O 1
ATOM 6091 N N . VAL A 1 782 ? 27.977 2.482 -25.008 1.00 93.44 782 VAL A N 1
ATOM 6092 C CA . VAL A 1 782 ? 27.195 2.824 -26.206 1.00 93.44 782 VAL A CA 1
ATOM 6093 C C . VAL A 1 782 ? 27.919 2.431 -27.502 1.00 93.44 782 VAL A C 1
ATOM 6095 O O . VAL A 1 782 ? 27.520 2.849 -28.585 1.00 93.44 782 VAL A O 1
ATOM 6098 N N . GLY A 1 783 ? 29.014 1.666 -27.426 1.00 90.62 783 GLY A N 1
ATOM 6099 C CA . GLY A 1 783 ? 29.855 1.336 -28.582 1.00 90.62 783 GLY A CA 1
ATOM 6100 C C . GLY A 1 783 ? 30.355 2.549 -29.393 1.00 90.62 783 GLY A C 1
ATOM 6101 O O . GLY A 1 783 ? 30.575 3.651 -28.866 1.00 90.62 783 GLY A O 1
ATOM 6102 N N . ASP A 1 784 ? 30.545 2.331 -30.695 1.00 89.38 784 ASP A N 1
ATOM 6103 C CA . ASP A 1 784 ? 30.990 3.349 -31.653 1.00 89.38 784 ASP A CA 1
ATOM 6104 C C . ASP A 1 784 ? 29.808 4.093 -32.275 1.00 89.38 784 ASP A C 1
ATOM 6106 O O . ASP A 1 784 ? 28.870 3.476 -32.780 1.00 89.38 784 ASP A O 1
ATOM 6110 N N . LEU A 1 785 ? 29.851 5.425 -32.219 1.00 88.25 785 LEU A N 1
ATOM 6111 C CA . LEU A 1 785 ? 28.793 6.300 -32.720 1.00 88.25 785 LEU A CA 1
ATOM 6112 C C . LEU A 1 785 ? 29.244 6.941 -34.042 1.00 88.25 785 LEU A C 1
ATOM 6114 O O . LEU A 1 785 ? 30.398 7.374 -34.108 1.00 88.25 785 LEU A O 1
ATOM 6118 N N . PRO A 1 786 ? 28.372 7.023 -35.064 1.00 86.75 786 PRO A N 1
ATOM 6119 C CA . PRO A 1 786 ? 28.681 7.749 -36.293 1.00 86.75 786 PRO A CA 1
ATOM 6120 C C . PRO A 1 786 ? 28.807 9.252 -36.015 1.00 86.75 786 PRO A C 1
ATOM 6122 O O . PRO A 1 786 ? 28.135 9.778 -35.128 1.00 86.75 786 PRO A O 1
ATOM 6125 N N . GLU A 1 787 ? 29.649 9.946 -36.784 1.00 85.19 787 GLU A N 1
ATOM 6126 C CA . GLU A 1 787 ? 29.822 11.403 -36.658 1.00 85.19 787 GLU A CA 1
ATOM 6127 C C . GLU A 1 787 ? 28.576 12.176 -37.118 1.00 85.19 787 GLU A C 1
ATOM 6129 O O . GLU A 1 787 ? 28.284 13.249 -36.587 1.00 85.19 787 GLU A O 1
ATOM 6134 N N . ASP A 1 788 ? 27.838 11.634 -38.094 1.00 89.00 788 ASP A N 1
ATOM 6135 C CA . ASP A 1 788 ? 26.604 12.217 -38.615 1.00 89.00 788 ASP A CA 1
ATOM 6136 C C . ASP A 1 788 ? 25.371 11.672 -37.859 1.00 89.00 788 ASP A C 1
ATOM 6138 O O . ASP A 1 788 ? 25.047 10.484 -37.966 1.00 89.00 788 ASP A O 1
ATOM 6142 N N . PRO A 1 789 ? 24.614 12.520 -37.134 1.00 88.31 789 PRO A N 1
ATOM 6143 C CA . PRO A 1 789 ? 23.381 12.106 -36.465 1.00 88.31 789 PRO A CA 1
ATOM 6144 C C . PRO A 1 789 ? 22.329 11.500 -37.406 1.00 88.31 789 PRO A C 1
ATOM 6146 O O . PRO A 1 789 ? 21.543 10.653 -36.979 1.00 88.31 789 PRO A O 1
ATOM 6149 N N . GLU A 1 790 ? 22.297 11.914 -38.676 1.00 88.62 790 GLU A N 1
ATOM 6150 C CA . GLU A 1 790 ? 21.345 11.392 -39.665 1.00 88.62 790 GLU A CA 1
ATOM 6151 C C . GLU A 1 790 ? 21.737 10.005 -40.180 1.00 88.62 790 GLU A C 1
ATOM 6153 O O . GLU A 1 790 ? 20.890 9.245 -40.657 1.00 88.62 790 GLU A O 1
ATOM 6158 N N . GLU A 1 791 ? 23.018 9.652 -40.109 1.00 87.38 791 GLU A N 1
ATOM 6159 C CA . GLU A 1 791 ? 23.492 8.310 -40.444 1.00 87.38 791 GLU A CA 1
ATOM 6160 C C . GLU A 1 791 ? 22.952 7.287 -39.442 1.00 87.38 791 GLU A C 1
ATOM 6162 O O . GLU A 1 791 ? 22.424 6.253 -39.847 1.00 87.38 791 GLU A O 1
ATOM 6167 N N . LEU A 1 792 ? 22.932 7.635 -38.151 1.00 84.38 792 LEU A N 1
ATOM 6168 C CA . LEU A 1 792 ? 22.376 6.778 -37.104 1.00 84.38 792 LEU A CA 1
ATOM 6169 C C . LEU A 1 792 ? 20.901 6.422 -37.358 1.00 84.38 792 LEU A C 1
ATOM 6171 O O . LEU A 1 792 ? 20.506 5.264 -37.234 1.00 84.38 792 LEU A O 1
ATOM 6175 N N . ILE A 1 793 ? 20.075 7.401 -37.742 1.00 85.81 793 ILE A N 1
ATOM 6176 C CA . ILE A 1 793 ? 18.656 7.155 -38.050 1.00 85.81 793 ILE A CA 1
ATOM 6177 C C . ILE A 1 793 ? 18.499 6.327 -39.328 1.00 85.81 793 ILE A C 1
ATOM 6179 O O . ILE A 1 793 ? 17.645 5.436 -39.372 1.00 85.81 793 ILE A O 1
ATOM 6183 N N . ARG A 1 794 ? 19.330 6.566 -40.351 1.00 83.75 794 ARG A N 1
ATOM 6184 C CA . ARG A 1 794 ? 19.338 5.762 -41.583 1.00 83.75 794 ARG A CA 1
ATOM 6185 C C . ARG A 1 794 ? 19.671 4.298 -41.300 1.00 83.75 794 ARG A C 1
ATOM 6187 O O . ARG A 1 794 ? 18.960 3.424 -41.790 1.00 83.75 794 ARG A O 1
ATOM 6194 N N . GLU A 1 795 ? 20.675 4.028 -40.470 1.00 80.81 795 GLU A N 1
ATOM 6195 C CA . GLU A 1 795 ? 21.047 2.668 -40.062 1.00 80.81 795 GLU A CA 1
ATOM 6196 C C . GLU A 1 795 ? 19.926 1.959 -39.289 1.00 80.81 795 GLU A C 1
ATOM 6198 O O . GLU A 1 795 ? 19.602 0.808 -39.583 1.00 80.81 795 GLU A O 1
ATOM 6203 N N . ILE A 1 796 ? 19.290 2.646 -38.331 1.00 82.38 796 ILE A N 1
ATOM 6204 C CA . ILE A 1 796 ? 18.166 2.086 -37.561 1.00 82.38 796 ILE A CA 1
ATOM 6205 C C . ILE A 1 796 ? 16.975 1.791 -38.482 1.00 82.38 796 ILE A C 1
ATOM 6207 O O . ILE A 1 796 ? 16.349 0.737 -38.374 1.00 82.38 796 ILE A O 1
ATOM 6211 N N . THR A 1 797 ? 16.679 2.701 -39.413 1.00 79.75 797 THR A N 1
ATOM 6212 C CA . THR A 1 797 ? 15.583 2.545 -40.379 1.00 79.75 797 THR A CA 1
ATOM 6213 C C . THR A 1 797 ? 15.831 1.373 -41.321 1.00 79.75 797 THR A C 1
ATOM 6215 O O . THR A 1 797 ? 14.917 0.593 -41.571 1.00 79.75 797 THR A O 1
ATOM 6218 N N . ALA A 1 798 ? 17.062 1.208 -41.810 1.00 75.81 798 ALA A N 1
ATOM 6219 C CA . ALA A 1 798 ? 17.432 0.067 -42.640 1.00 75.81 798 ALA A CA 1
ATOM 6220 C C . ALA A 1 798 ? 17.268 -1.262 -41.880 1.00 75.81 798 ALA A C 1
ATOM 6222 O O . ALA A 1 798 ? 16.741 -2.225 -42.437 1.00 75.81 798 ALA A O 1
ATOM 6223 N N . GLY A 1 799 ? 17.647 -1.300 -40.596 1.00 70.94 799 GLY A N 1
ATOM 6224 C CA . GLY A 1 799 ? 17.433 -2.463 -39.728 1.00 70.94 799 GLY A CA 1
ATOM 6225 C C . GLY A 1 799 ? 15.953 -2.793 -39.497 1.00 70.94 799 GLY A C 1
ATOM 6226 O O . GLY A 1 799 ? 15.578 -3.962 -39.488 1.00 70.94 799 GLY A O 1
ATOM 6227 N N . ASP A 1 800 ? 15.094 -1.780 -39.362 1.00 75.12 800 ASP A N 1
ATOM 6228 C CA . ASP A 1 800 ? 13.644 -1.975 -39.238 1.00 75.12 800 ASP A CA 1
ATOM 6229 C C . ASP A 1 800 ? 12.994 -2.460 -40.545 1.00 75.12 800 ASP A C 1
ATOM 6231 O O . ASP A 1 800 ? 12.189 -3.389 -40.532 1.00 75.12 800 ASP A O 1
ATOM 6235 N N . GLN A 1 801 ? 13.377 -1.885 -41.688 1.00 71.62 801 GLN A N 1
ATOM 6236 C CA . GLN A 1 801 ? 12.859 -2.278 -43.004 1.00 71.62 801 GLN A CA 1
ATOM 6237 C C . GLN A 1 801 ? 13.298 -3.687 -43.416 1.00 71.62 801 GLN A C 1
ATOM 6239 O O . GLN A 1 801 ? 12.543 -4.401 -44.078 1.00 71.62 801 GLN A O 1
ATOM 6244 N N . ALA A 1 802 ? 14.484 -4.128 -42.990 1.00 64.12 802 ALA A N 1
ATOM 6245 C CA . ALA A 1 802 ? 14.916 -5.512 -43.167 1.00 64.12 802 ALA A CA 1
ATOM 6246 C C . ALA A 1 802 ? 13.917 -6.504 -42.537 1.00 64.12 802 ALA A C 1
ATOM 6248 O O . ALA A 1 802 ? 13.632 -7.542 -43.135 1.00 64.12 802 ALA A O 1
ATOM 6249 N N . ALA A 1 803 ? 13.315 -6.146 -41.396 1.00 59.94 803 ALA A N 1
ATOM 6250 C CA . ALA A 1 803 ? 12.275 -6.932 -40.730 1.00 59.94 803 ALA A CA 1
ATOM 6251 C C . ALA A 1 803 ? 10.893 -6.872 -41.424 1.00 59.94 803 ALA A C 1
ATOM 6253 O O . ALA A 1 803 ? 9.992 -7.614 -41.036 1.00 59.94 803 ALA A O 1
ATOM 6254 N N . ASP A 1 804 ? 10.717 -6.014 -42.437 1.00 57.88 804 ASP A N 1
ATOM 6255 C CA . ASP A 1 804 ? 9.446 -5.750 -43.133 1.00 57.88 804 ASP A CA 1
ATOM 6256 C C . ASP A 1 804 ? 9.312 -6.469 -44.488 1.00 57.88 804 ASP A C 1
ATOM 6258 O O . ASP A 1 804 ? 8.216 -6.595 -45.033 1.00 57.88 804 ASP A O 1
ATOM 6262 N N . SER A 1 805 ? 10.421 -6.956 -45.055 1.00 51.78 805 SER A N 1
ATOM 6263 C CA . SER A 1 805 ? 10.484 -7.511 -46.417 1.00 51.78 805 SER A CA 1
ATOM 6264 C C . SER A 1 805 ? 9.836 -8.904 -46.559 1.00 51.78 805 SER A C 1
ATOM 6266 O O . SER A 1 805 ? 10.471 -9.925 -46.811 1.00 51.78 805 SER A O 1
ATOM 6268 N N . GLY A 1 806 ? 8.505 -8.931 -46.462 1.00 50.56 806 GLY A N 1
ATOM 6269 C CA . GLY A 1 806 ? 7.636 -10.051 -46.825 1.00 50.56 806 GLY A CA 1
ATOM 6270 C C . GLY A 1 806 ? 7.374 -10.196 -48.333 1.00 50.56 806 GLY A C 1
ATOM 6271 O O . GLY A 1 806 ? 6.691 -11.138 -48.733 1.00 50.56 806 GLY A O 1
ATOM 6272 N N . ALA A 1 807 ? 7.916 -9.324 -49.194 1.00 39.06 807 ALA A N 1
ATOM 6273 C CA . ALA A 1 807 ? 7.678 -9.358 -50.639 1.00 39.06 807 ALA A CA 1
ATOM 6274 C C . ALA A 1 807 ? 8.958 -9.118 -51.467 1.00 39.06 807 ALA A C 1
ATOM 6276 O O . ALA A 1 807 ? 9.452 -8.001 -51.542 1.00 39.06 807 ALA A O 1
ATOM 6277 N N . GLY A 1 808 ? 9.429 -10.169 -52.154 1.00 43.06 808 GLY A N 1
ATOM 6278 C CA . GLY A 1 808 ? 10.221 -10.076 -53.391 1.00 43.06 808 GLY A CA 1
ATOM 6279 C C . GLY A 1 808 ? 11.743 -9.886 -53.272 1.00 43.06 808 GLY A C 1
ATOM 6280 O O . GLY A 1 808 ? 12.219 -8.799 -52.994 1.00 43.06 808 GLY A O 1
ATOM 6281 N N . PHE A 1 809 ? 12.485 -10.938 -53.646 1.00 33.69 809 PHE A N 1
ATOM 6282 C CA . PHE A 1 809 ? 13.889 -10.939 -54.101 1.00 33.69 809 PHE A CA 1
ATOM 6283 C C . PHE A 1 809 ? 14.972 -10.410 -53.136 1.00 33.69 809 PHE A C 1
ATOM 6285 O O . PHE A 1 809 ? 15.576 -9.365 -53.348 1.00 33.69 809 PHE A O 1
ATOM 6292 N N . GLY A 1 810 ? 15.313 -11.239 -52.146 1.00 46.09 810 GLY A N 1
ATOM 6293 C CA . GLY A 1 810 ? 16.551 -11.169 -51.364 1.00 46.09 810 GLY A CA 1
ATOM 6294 C C . GLY A 1 810 ? 16.729 -12.444 -50.534 1.00 46.09 810 GLY A C 1
ATOM 6295 O O . GLY A 1 810 ? 15.736 -13.091 -50.191 1.00 46.09 810 GLY A O 1
ATOM 6296 N N . ASP A 1 811 ? 17.973 -12.845 -50.252 1.00 44.16 811 ASP A N 1
ATOM 6297 C CA . ASP A 1 811 ? 18.264 -14.037 -49.444 1.00 44.16 811 ASP A CA 1
ATOM 6298 C C . ASP A 1 811 ? 17.811 -13.813 -47.989 1.00 44.16 811 ASP A C 1
ATOM 6300 O O . ASP A 1 811 ? 18.432 -13.076 -47.218 1.00 44.16 811 ASP A O 1
ATOM 6304 N N . ARG A 1 812 ? 16.676 -14.431 -47.632 1.00 50.94 812 ARG A N 1
ATOM 6305 C CA . ARG A 1 812 ? 15.983 -14.304 -46.335 1.00 50.94 812 ARG A CA 1
ATOM 6306 C C . ARG A 1 812 ? 16.888 -14.595 -45.133 1.00 50.94 812 ARG A C 1
ATOM 6308 O O . ARG A 1 812 ? 16.629 -14.093 -44.043 1.00 50.94 812 ARG A O 1
ATOM 6315 N N . ALA A 1 813 ? 17.936 -15.394 -45.321 1.00 45.84 813 ALA A N 1
ATOM 6316 C CA . ALA A 1 813 ? 18.838 -15.815 -44.256 1.00 45.84 813 ALA A CA 1
ATOM 6317 C C . ALA A 1 813 ? 19.907 -14.768 -43.893 1.00 45.84 813 ALA A C 1
ATOM 6319 O O . ALA A 1 813 ? 20.449 -14.824 -42.794 1.00 45.84 813 ALA A O 1
ATOM 6320 N N . GLU A 1 814 ? 20.231 -13.822 -44.779 1.00 44.75 814 GLU A N 1
ATOM 6321 C CA . GLU A 1 814 ? 21.258 -12.795 -44.532 1.00 44.75 814 GLU A CA 1
ATOM 6322 C C . GLU A 1 814 ? 20.685 -11.572 -43.797 1.00 44.75 814 GLU A C 1
ATOM 6324 O O . GLU A 1 814 ? 21.292 -11.096 -42.839 1.00 44.75 814 GLU A O 1
ATOM 6329 N N . LEU A 1 815 ? 19.480 -11.115 -44.169 1.00 45.09 815 LEU A N 1
ATOM 6330 C CA . LEU A 1 815 ? 18.801 -9.967 -43.541 1.00 45.09 815 LEU A CA 1
ATOM 6331 C C . LEU A 1 815 ? 18.286 -10.265 -42.121 1.00 45.09 815 LEU A C 1
ATOM 6333 O O . LEU A 1 815 ? 18.252 -9.377 -41.271 1.00 45.09 815 LEU A O 1
ATOM 6337 N N . ALA A 1 816 ? 17.938 -11.522 -41.835 1.00 48.12 816 ALA A N 1
ATOM 6338 C CA . ALA A 1 816 ? 17.454 -11.963 -40.527 1.00 48.12 816 ALA A CA 1
ATOM 6339 C C . ALA A 1 816 ? 18.559 -12.057 -39.451 1.00 48.12 816 ALA A C 1
ATOM 6341 O O . ALA A 1 816 ? 18.243 -12.069 -38.262 1.00 48.12 816 ALA A O 1
ATOM 6342 N N . LYS A 1 817 ? 19.848 -12.088 -39.833 1.00 47.69 817 LYS A N 1
ATOM 6343 C CA . LYS A 1 817 ? 20.985 -12.238 -38.897 1.00 47.69 817 LYS A CA 1
ATOM 6344 C C . LYS A 1 817 ? 21.215 -11.022 -37.983 1.00 47.69 817 LYS A C 1
ATOM 6346 O O . LYS A 1 817 ? 21.965 -11.145 -37.020 1.00 47.69 817 LYS A O 1
ATOM 6351 N N . GLY A 1 818 ? 20.605 -9.867 -38.275 1.00 53.41 818 GLY A N 1
ATOM 6352 C CA . GLY A 1 818 ? 20.783 -8.624 -37.507 1.00 53.41 818 GLY A CA 1
ATOM 6353 C C . GLY A 1 818 ? 19.578 -8.170 -36.672 1.00 53.41 818 GLY A C 1
ATOM 6354 O O . GLY A 1 818 ? 19.752 -7.338 -35.782 1.00 53.41 818 GLY A O 1
ATOM 6355 N N . ALA A 1 819 ? 18.377 -8.694 -36.936 1.00 65.69 819 ALA A N 1
ATOM 6356 C CA . ALA A 1 819 ? 17.153 -8.311 -36.231 1.00 65.69 819 ALA A CA 1
ATOM 6357 C C . ALA A 1 819 ? 16.917 -9.204 -35.005 1.00 65.69 819 ALA A C 1
ATOM 6359 O O . ALA A 1 819 ? 17.193 -10.403 -35.041 1.00 65.69 819 ALA A O 1
ATOM 6360 N N . ALA A 1 820 ? 16.378 -8.633 -33.926 1.00 80.38 820 ALA A N 1
ATOM 6361 C CA . ALA A 1 820 ? 15.933 -9.428 -32.784 1.00 80.38 820 ALA A CA 1
ATOM 6362 C C . ALA A 1 820 ? 14.705 -10.263 -33.181 1.00 80.38 820 ALA A C 1
ATOM 6364 O O . ALA A 1 820 ? 13.864 -9.804 -33.955 1.00 80.38 820 ALA A O 1
ATOM 6365 N N . GLN A 1 821 ? 14.608 -11.491 -32.674 1.00 85.38 821 GLN A N 1
ATOM 6366 C CA . GLN A 1 821 ? 13.544 -12.431 -33.031 1.00 85.38 821 GLN A CA 1
ATOM 6367 C C . GLN A 1 821 ? 12.973 -13.059 -31.768 1.00 85.38 821 GLN A C 1
ATOM 6369 O O . GLN A 1 821 ? 13.721 -13.356 -30.842 1.00 85.38 821 GLN A O 1
ATOM 6374 N N . VAL A 1 822 ? 11.659 -13.265 -31.746 1.00 88.25 822 VAL A N 1
ATOM 6375 C CA . VAL A 1 822 ? 10.969 -13.972 -30.662 1.00 88.25 822 VAL A CA 1
ATOM 6376 C C . VAL A 1 822 ? 10.159 -15.105 -31.265 1.00 88.25 822 VAL A C 1
ATOM 6378 O O . VAL A 1 822 ? 9.299 -14.867 -32.115 1.00 88.25 822 VAL A O 1
ATOM 6381 N N . GLU A 1 823 ? 10.406 -16.329 -30.810 1.00 90.50 823 GLU A N 1
ATOM 6382 C CA . GLU A 1 823 ? 9.591 -17.478 -31.198 1.00 90.50 823 GLU A CA 1
ATOM 6383 C C . GLU A 1 823 ? 8.202 -17.390 -30.561 1.00 90.50 823 GLU A C 1
ATOM 6385 O O . GLU A 1 823 ? 8.041 -17.024 -29.397 1.00 90.50 823 GLU A O 1
ATOM 6390 N N . VAL A 1 824 ? 7.168 -17.770 -31.304 1.00 87.69 824 VAL A N 1
ATOM 6391 C CA . VAL A 1 824 ? 5.777 -17.697 -30.833 1.00 87.69 824 VAL A CA 1
ATOM 6392 C C . VAL A 1 824 ? 5.532 -18.571 -29.605 1.00 87.69 824 VAL A C 1
ATOM 6394 O O . VAL A 1 824 ? 4.812 -18.156 -28.698 1.00 87.69 824 VAL A O 1
ATOM 6397 N N . GLN A 1 825 ? 6.174 -19.737 -29.531 1.00 87.94 825 GLN A N 1
ATOM 6398 C CA . GLN A 1 825 ? 6.112 -20.587 -28.341 1.00 87.94 825 GLN A CA 1
ATOM 6399 C C . GLN A 1 825 ? 6.681 -19.867 -27.112 1.00 87.94 825 GLN A C 1
ATOM 6401 O O . GLN A 1 825 ? 6.081 -19.884 -26.041 1.00 87.94 825 GLN A O 1
ATOM 6406 N N . GLN A 1 826 ? 7.803 -19.176 -27.285 1.00 91.25 826 GLN A N 1
ATOM 6407 C CA . GLN A 1 826 ? 8.438 -18.415 -26.219 1.00 91.25 826 GLN A CA 1
ATOM 6408 C C . GLN A 1 826 ? 7.584 -17.213 -25.791 1.00 91.25 826 GLN A C 1
ATOM 6410 O O . GLN A 1 826 ? 7.444 -16.932 -24.602 1.00 91.25 826 GLN A O 1
ATOM 6415 N N . LEU A 1 827 ? 6.953 -16.524 -26.747 1.00 91.19 827 LEU A N 1
ATOM 6416 C CA . LEU A 1 827 ? 6.005 -15.455 -26.442 1.00 91.19 827 LEU A CA 1
ATOM 6417 C C . LEU A 1 827 ? 4.808 -15.967 -25.632 1.00 91.19 827 LEU A C 1
ATOM 6419 O O . LEU A 1 827 ? 4.385 -15.296 -24.690 1.00 91.19 827 LEU A O 1
ATOM 6423 N N . ALA A 1 828 ? 4.280 -17.143 -25.979 1.00 89.81 828 ALA A N 1
ATOM 6424 C CA . ALA A 1 828 ? 3.203 -17.779 -25.230 1.00 89.81 828 ALA A CA 1
ATOM 6425 C C . ALA A 1 828 ? 3.638 -18.087 -23.786 1.00 89.81 828 ALA A C 1
ATOM 6427 O O . ALA A 1 828 ? 2.897 -17.806 -22.850 1.00 89.81 828 ALA A O 1
ATOM 6428 N N . GLU A 1 829 ? 4.867 -18.554 -23.562 1.00 92.19 829 GLU A N 1
ATOM 6429 C CA . GLU A 1 829 ? 5.397 -18.782 -22.206 1.00 92.19 829 GLU A CA 1
ATOM 6430 C C . GLU A 1 829 ? 5.499 -17.492 -21.367 1.00 92.19 829 GLU A C 1
ATOM 6432 O O . GLU A 1 829 ? 5.358 -17.526 -20.144 1.00 92.19 829 GLU A O 1
ATOM 6437 N N . TRP A 1 830 ? 5.710 -16.334 -22.001 1.00 92.62 830 TRP A N 1
ATOM 6438 C CA . TRP A 1 830 ? 5.814 -15.038 -21.315 1.00 92.62 830 TRP A CA 1
ATOM 6439 C C . TRP A 1 830 ? 4.477 -14.362 -20.996 1.00 92.62 830 TRP A C 1
ATOM 6441 O O . TRP A 1 830 ? 4.461 -13.332 -20.301 1.00 92.62 830 TRP A O 1
ATOM 6451 N N . LEU A 1 831 ? 3.371 -14.875 -21.531 1.00 90.12 831 LEU A N 1
ATOM 6452 C CA . LEU A 1 831 ? 2.051 -14.270 -21.411 1.00 90.12 831 LEU A CA 1
ATOM 6453 C C . LEU A 1 831 ? 1.117 -15.152 -20.580 1.00 90.12 831 LEU A C 1
ATOM 6455 O O . LEU A 1 831 ? 1.042 -16.355 -20.814 1.00 90.12 831 LEU A O 1
ATOM 6459 N N . PRO A 1 832 ? 0.330 -14.575 -19.656 1.00 89.25 832 PRO A N 1
ATOM 6460 C CA . PRO A 1 832 ? -0.797 -15.286 -19.069 1.00 89.25 832 PRO A CA 1
ATOM 6461 C C . PRO A 1 832 ? -1.770 -15.744 -20.157 1.00 89.25 832 PRO A C 1
ATOM 6463 O O . PRO A 1 832 ? -1.980 -15.020 -21.133 1.00 89.25 832 PRO A O 1
ATOM 6466 N N . ARG A 1 833 ? -2.400 -16.902 -19.955 1.00 87.12 833 ARG A N 1
ATOM 6467 C CA . ARG A 1 833 ? -3.321 -17.512 -20.923 1.00 87.12 833 ARG A CA 1
ATOM 6468 C C . ARG A 1 833 ? -4.422 -16.550 -21.382 1.00 87.12 833 ARG A C 1
ATOM 6470 O O . ARG A 1 833 ? -4.582 -16.361 -22.578 1.00 87.12 833 ARG A O 1
ATOM 6477 N N . ASP A 1 834 ? -5.052 -15.832 -20.457 1.00 86.75 834 ASP A N 1
ATOM 6478 C CA . ASP A 1 834 ? -6.097 -14.849 -20.773 1.00 86.75 834 ASP A CA 1
ATOM 6479 C C . ASP A 1 834 ? -5.592 -13.728 -21.704 1.00 86.75 834 ASP A C 1
ATOM 6481 O O . ASP A 1 834 ? -6.314 -13.249 -22.575 1.00 86.75 834 ASP A O 1
ATOM 6485 N N . SER A 1 835 ? -4.325 -13.308 -21.553 1.00 88.56 835 SER A N 1
ATOM 6486 C CA . SER A 1 835 ? -3.712 -12.321 -22.456 1.00 88.56 835 SER A CA 1
ATOM 6487 C C . SER A 1 835 ? -3.472 -12.901 -23.847 1.00 88.56 835 SER A C 1
ATOM 6489 O O . SER A 1 835 ? -3.617 -12.182 -24.833 1.00 88.56 835 SER A O 1
ATOM 6491 N N . GLN A 1 836 ? -3.091 -14.180 -23.931 1.00 88.94 836 GLN A N 1
ATOM 6492 C CA . GLN A 1 836 ? -2.907 -14.868 -25.210 1.00 88.94 836 GLN A CA 1
ATOM 6493 C C . GLN A 1 836 ? -4.245 -14.973 -25.941 1.00 88.94 836 GLN A C 1
ATOM 6495 O O . GLN A 1 836 ? -4.356 -14.496 -27.066 1.00 88.94 836 GLN A O 1
ATOM 6500 N N . GLU A 1 837 ? -5.277 -15.476 -25.263 1.00 89.06 837 GLU A N 1
ATOM 6501 C CA . GLU A 1 837 ? -6.623 -15.654 -25.816 1.00 89.06 837 GLU A CA 1
ATOM 6502 C C . GLU A 1 837 ? -7.228 -14.314 -26.275 1.00 89.06 837 GLU A C 1
ATOM 6504 O O . GLU A 1 837 ? -7.807 -14.225 -27.360 1.00 89.06 837 GLU A O 1
ATOM 6509 N N . ALA A 1 838 ? -7.019 -13.230 -25.517 1.00 87.69 838 ALA A N 1
ATOM 6510 C CA . ALA A 1 838 ? -7.455 -11.889 -25.911 1.00 87.69 838 ALA A CA 1
ATOM 6511 C C . ALA A 1 838 ? -6.739 -11.360 -27.170 1.00 87.69 838 ALA A C 1
ATOM 6513 O O . ALA A 1 838 ? -7.340 -10.646 -27.980 1.00 87.69 838 ALA A O 1
ATOM 6514 N N . VAL A 1 839 ? -5.455 -11.683 -27.351 1.00 88.31 839 VAL A N 1
ATOM 6515 C CA . VAL A 1 839 ? -4.699 -11.322 -28.561 1.00 88.31 839 VAL A CA 1
ATOM 6516 C C . VAL A 1 839 ? -5.147 -12.186 -29.742 1.00 88.31 839 VAL A C 1
ATOM 6518 O O . VAL A 1 839 ? -5.474 -11.649 -30.799 1.00 88.31 839 VAL A O 1
ATOM 6521 N N . GLU A 1 840 ? -5.241 -13.501 -29.569 1.00 87.31 840 GLU A N 1
ATOM 6522 C CA . GLU A 1 840 ? -5.644 -14.449 -30.616 1.00 87.31 840 GLU A CA 1
ATOM 6523 C C . GLU A 1 840 ? -7.070 -14.184 -31.118 1.00 87.31 840 GLU A C 1
ATOM 6525 O O . GLU A 1 840 ? -7.309 -14.119 -32.324 1.00 87.31 840 GLU A O 1
ATOM 6530 N N . SER A 1 841 ? -8.006 -13.873 -30.215 1.00 86.38 841 SER A N 1
ATOM 6531 C CA . SER A 1 841 ? -9.384 -13.500 -30.570 1.00 86.38 841 SER A CA 1
ATOM 6532 C C . SER A 1 841 ? -9.458 -12.334 -31.568 1.00 86.38 841 SER A C 1
ATOM 6534 O O . SER A 1 841 ? -10.390 -12.254 -32.372 1.00 86.38 841 SER A O 1
ATOM 6536 N N . LYS A 1 842 ? -8.476 -11.421 -31.546 1.00 83.69 842 LYS A N 1
ATOM 6537 C CA . LYS A 1 842 ? -8.425 -10.260 -32.446 1.00 83.69 842 LYS A CA 1
ATOM 6538 C C . LYS A 1 842 ? -7.516 -10.478 -33.654 1.00 83.69 842 LYS A C 1
ATOM 6540 O O . LYS A 1 842 ? -7.789 -9.904 -34.710 1.00 83.69 842 LYS A O 1
ATOM 6545 N N . TRP A 1 843 ? -6.460 -11.272 -33.527 1.00 81.12 843 TRP A N 1
ATOM 6546 C CA . TRP A 1 843 ? -5.384 -11.333 -34.522 1.00 81.12 843 TRP A CA 1
ATOM 6547 C C . TRP A 1 843 ? -5.217 -12.697 -35.210 1.00 81.12 843 TRP A C 1
ATOM 6549 O O . TRP A 1 843 ? -4.335 -12.819 -36.057 1.00 81.12 843 TRP A O 1
ATOM 6559 N N . GLY A 1 844 ? -6.080 -13.675 -34.916 1.00 76.88 844 GLY A N 1
ATOM 6560 C CA . GLY A 1 844 ? -6.106 -14.999 -35.547 1.00 76.88 844 GLY A CA 1
ATOM 6561 C C . GLY A 1 844 ? -5.809 -16.136 -34.566 1.00 76.88 844 GLY A C 1
ATOM 6562 O O . GLY A 1 844 ? -5.322 -15.905 -33.461 1.00 76.88 844 GLY A O 1
ATOM 6563 N N . GLU A 1 845 ? -6.099 -17.376 -34.973 1.00 70.50 845 GLU A N 1
ATOM 6564 C CA . GLU A 1 845 ? -5.873 -18.574 -34.152 1.00 70.50 845 GLU A CA 1
ATOM 6565 C C . GLU A 1 845 ? -4.368 -18.869 -34.024 1.00 70.50 845 GLU A C 1
ATOM 6567 O O . GLU A 1 845 ? -3.777 -19.603 -34.812 1.00 70.50 845 GLU A O 1
ATOM 6572 N N . GLY A 1 846 ? -3.722 -18.266 -33.029 1.00 71.25 846 GLY A N 1
ATOM 6573 C CA . GLY A 1 846 ? -2.297 -18.420 -32.747 1.00 71.25 846 GLY A CA 1
ATOM 6574 C C . GLY A 1 846 ? -1.496 -17.143 -32.996 1.00 71.25 846 GLY A C 1
ATOM 6575 O O . GLY A 1 846 ? -1.646 -16.465 -34.014 1.00 71.25 846 GLY A O 1
ATOM 6576 N N . LEU A 1 847 ? -0.560 -16.846 -32.091 1.00 75.94 847 LEU A N 1
ATOM 6577 C CA . LEU A 1 847 ? 0.237 -15.607 -32.101 1.00 75.94 847 LEU A CA 1
ATOM 6578 C C . LEU A 1 847 ? 1.089 -15.401 -33.379 1.00 75.94 847 LEU A C 1
ATOM 6580 O O . LEU A 1 847 ? 1.484 -14.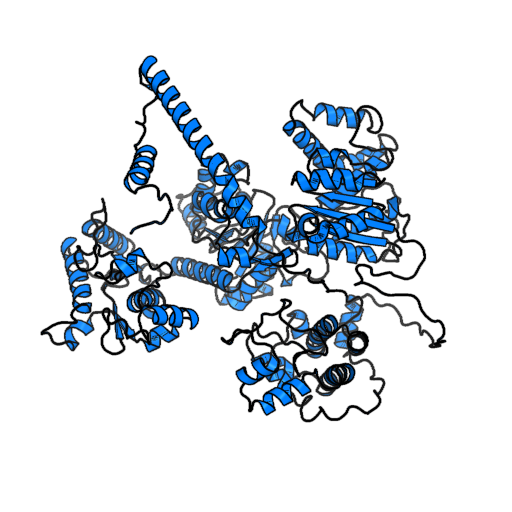276 -33.678 1.00 75.94 847 LEU A O 1
ATOM 6584 N N . ALA A 1 848 ? 1.342 -16.453 -34.167 1.00 68.81 848 ALA A N 1
ATOM 6585 C CA . ALA A 1 848 ? 2.040 -16.367 -35.457 1.00 68.81 848 ALA A CA 1
ATOM 6586 C C . ALA A 1 848 ? 1.145 -15.872 -36.611 1.00 68.81 848 ALA A C 1
ATOM 6588 O O . ALA A 1 848 ? 1.641 -15.329 -37.598 1.00 68.81 848 ALA A O 1
ATOM 6589 N N . GLN A 1 849 ? -0.174 -16.071 -36.516 1.00 66.12 849 GLN A N 1
ATOM 6590 C CA . GLN A 1 849 ? -1.084 -15.963 -37.663 1.00 66.12 849 GLN A CA 1
ATOM 6591 C C . GLN A 1 849 ? -1.474 -14.528 -38.030 1.00 66.12 849 GLN A C 1
ATOM 6593 O O . GLN A 1 849 ? -2.099 -14.314 -39.066 1.00 66.12 849 GLN A O 1
ATOM 6598 N N . SER A 1 850 ? -1.050 -13.533 -37.244 1.00 66.50 850 SER A N 1
ATOM 6599 C CA . SER A 1 850 ? -1.322 -12.121 -37.550 1.00 66.50 850 SER A CA 1
ATOM 6600 C C . SER A 1 850 ? -0.731 -11.658 -38.888 1.00 66.50 850 SER A C 1
ATOM 6602 O O . SER A 1 850 ? -1.189 -10.665 -39.446 1.00 66.50 850 SER A O 1
ATOM 6604 N N . GLY A 1 851 ? 0.300 -12.347 -39.399 1.00 63.56 851 GLY A N 1
ATOM 6605 C CA . GLY A 1 851 ? 0.977 -12.020 -40.659 1.00 63.56 851 GLY A CA 1
ATOM 6606 C C . GLY A 1 851 ? 1.831 -10.745 -40.620 1.00 63.56 851 GLY A C 1
ATOM 6607 O O . GLY A 1 851 ? 2.543 -10.457 -41.580 1.00 63.56 851 GLY A O 1
ATOM 6608 N N . ILE A 1 852 ? 1.808 -9.992 -39.516 1.00 73.19 852 ILE A N 1
ATOM 6609 C CA . ILE A 1 852 ? 2.581 -8.758 -39.344 1.00 73.19 852 ILE A CA 1
ATOM 6610 C C . ILE A 1 852 ? 4.006 -9.131 -38.935 1.00 73.19 852 ILE A C 1
ATOM 6612 O O . ILE A 1 852 ? 4.235 -9.543 -37.797 1.00 73.19 852 ILE A O 1
ATOM 6616 N N . ARG A 1 853 ? 4.953 -8.990 -39.874 1.00 73.06 853 ARG A N 1
ATOM 6617 C CA . ARG A 1 853 ? 6.396 -9.240 -39.672 1.00 73.06 853 ARG A CA 1
ATOM 6618 C C . ARG A 1 853 ? 6.692 -10.590 -38.992 1.00 73.06 853 ARG A C 1
ATOM 6620 O O . ARG A 1 853 ? 7.583 -10.709 -38.149 1.00 73.06 853 ARG A O 1
ATOM 6627 N N . ALA A 1 854 ? 5.923 -11.609 -39.378 1.00 73.19 854 ALA A N 1
ATOM 6628 C CA . ALA A 1 854 ? 6.097 -12.994 -38.960 1.00 73.19 854 ALA A CA 1
ATOM 6629 C C . ALA A 1 854 ? 6.871 -13.781 -40.031 1.00 73.19 854 ALA A C 1
ATOM 6631 O O . ALA A 1 854 ? 6.542 -13.724 -41.218 1.00 73.19 854 ALA A O 1
ATOM 6632 N N . MET A 1 855 ? 7.884 -14.537 -39.612 1.00 71.00 855 MET A N 1
ATOM 6633 C CA . MET A 1 855 ? 8.668 -15.433 -40.460 1.00 71.00 855 MET A CA 1
ATOM 6634 C C . MET A 1 855 ? 8.575 -16.857 -39.904 1.00 71.00 855 MET A C 1
ATOM 6636 O O . MET A 1 855 ? 9.300 -17.231 -38.986 1.00 71.00 855 MET A O 1
ATOM 6640 N N . GLY A 1 856 ? 7.669 -17.667 -40.458 1.00 76.25 856 GLY A N 1
ATOM 6641 C CA . GLY A 1 856 ? 7.382 -18.991 -39.899 1.00 76.25 856 GLY A CA 1
ATOM 6642 C C . GLY A 1 856 ? 6.769 -18.870 -38.500 1.00 76.25 856 GLY A C 1
ATOM 6643 O O . GLY A 1 856 ? 5.707 -18.269 -38.358 1.00 76.25 856 GLY A O 1
ATOM 6644 N N . SER A 1 857 ? 7.435 -19.428 -37.485 1.00 80.19 857 SER A N 1
ATOM 6645 C CA . SER A 1 857 ? 7.050 -19.323 -36.068 1.00 80.19 857 SER A CA 1
ATOM 6646 C C . SER A 1 857 ? 7.675 -18.133 -35.331 1.00 80.19 857 SER A C 1
ATOM 6648 O O . SER A 1 857 ? 7.347 -17.920 -34.165 1.00 80.19 857 SER A O 1
ATOM 6650 N N . ALA A 1 858 ? 8.536 -17.349 -35.986 1.00 82.88 858 ALA A N 1
ATOM 6651 C CA . ALA A 1 858 ? 9.250 -16.235 -35.372 1.00 82.88 858 ALA A CA 1
ATOM 6652 C C . ALA A 1 858 ? 8.603 -14.879 -35.688 1.00 82.88 858 ALA A C 1
ATOM 6654 O O . ALA A 1 858 ? 8.148 -14.628 -36.806 1.00 82.88 858 ALA A O 1
ATOM 6655 N N . LEU A 1 859 ? 8.620 -13.973 -34.713 1.00 86.38 859 LEU A N 1
ATOM 6656 C CA . LEU A 1 859 ? 8.232 -12.570 -34.854 1.00 86.38 859 LEU A CA 1
ATOM 6657 C C . LEU A 1 859 ? 9.497 -11.708 -34.920 1.00 86.38 859 LEU A C 1
ATOM 6659 O O . LEU A 1 859 ? 10.324 -11.751 -34.007 1.00 86.38 859 LEU A O 1
ATOM 6663 N N . LEU A 1 860 ? 9.648 -10.928 -35.993 1.00 84.94 860 LEU A N 1
ATOM 6664 C CA . LEU A 1 860 ? 10.823 -10.083 -36.214 1.00 84.94 860 LEU A CA 1
ATOM 6665 C C . LEU A 1 860 ? 10.652 -8.724 -35.529 1.00 84.94 860 LEU A C 1
ATOM 6667 O O . LEU A 1 860 ? 9.621 -8.065 -35.677 1.00 84.94 860 LEU A O 1
ATOM 6671 N N . LEU A 1 861 ? 11.671 -8.275 -34.800 1.00 85.94 861 LEU A N 1
ATOM 6672 C CA . LEU A 1 861 ? 11.666 -7.021 -34.050 1.00 85.94 861 LEU A CA 1
ATOM 6673 C C . LEU A 1 861 ? 12.659 -6.025 -34.655 1.00 85.94 861 LEU A C 1
ATOM 6675 O O . LEU A 1 861 ? 13.845 -6.320 -34.811 1.00 85.94 861 LEU A O 1
ATOM 6679 N N . GLY A 1 862 ? 12.164 -4.826 -34.961 1.00 80.12 862 GLY A N 1
ATOM 6680 C CA . GLY A 1 862 ? 12.959 -3.746 -35.536 1.00 80.12 862 GLY A CA 1
ATOM 6681 C C . GLY A 1 862 ? 13.855 -3.065 -34.506 1.00 80.12 862 GLY A C 1
ATOM 6682 O O . GLY A 1 862 ? 13.401 -2.637 -33.442 1.00 80.12 862 GLY A O 1
ATOM 6683 N N . GLY A 1 863 ? 15.139 -2.931 -34.828 1.00 80.12 863 GLY A N 1
ATOM 6684 C CA . GLY A 1 863 ? 16.090 -2.199 -34.001 1.00 80.12 863 GLY A CA 1
ATOM 6685 C C . GLY A 1 863 ? 17.537 -2.604 -34.235 1.00 80.12 863 GLY A C 1
ATOM 6686 O O . GLY A 1 863 ? 17.829 -3.583 -34.917 1.00 80.12 863 GLY A O 1
ATOM 6687 N N . ARG A 1 864 ? 18.452 -1.857 -33.620 1.00 81.50 864 ARG A N 1
ATOM 6688 C CA . ARG A 1 864 ? 19.899 -2.061 -33.694 1.00 81.50 864 ARG A CA 1
ATOM 6689 C C . ARG A 1 864 ? 20.503 -2.076 -32.298 1.00 81.50 864 ARG A C 1
ATOM 6691 O O . ARG A 1 864 ? 20.214 -1.213 -31.471 1.00 81.50 864 ARG A O 1
ATOM 6698 N N . LYS A 1 865 ? 21.363 -3.057 -32.026 1.00 84.31 865 LYS A N 1
ATOM 6699 C CA . LYS A 1 865 ? 22.159 -3.099 -30.796 1.00 84.31 865 LYS A CA 1
ATOM 6700 C C . LYS A 1 865 ? 23.461 -2.321 -30.987 1.00 84.31 865 LYS A C 1
ATOM 6702 O O . LYS A 1 865 ? 24.130 -2.477 -32.002 1.00 84.31 865 LYS A O 1
ATOM 6707 N N . GLN A 1 866 ? 23.804 -1.512 -29.995 1.00 85.44 866 GLN A N 1
ATOM 6708 C CA . GLN A 1 866 ? 24.891 -0.546 -30.021 1.00 85.44 866 GLN A CA 1
ATOM 6709 C C . GLN A 1 866 ? 25.538 -0.514 -28.623 1.00 85.44 866 GLN A C 1
ATOM 6711 O O . GLN A 1 866 ? 25.065 0.169 -27.715 1.00 85.44 866 GLN A O 1
ATOM 6716 N N . GLY A 1 867 ? 26.564 -1.347 -28.412 1.00 89.25 867 GLY A N 1
ATOM 6717 C CA . GLY A 1 867 ? 27.073 -1.653 -27.067 1.00 89.25 867 GLY A CA 1
ATOM 6718 C C . GLY A 1 867 ? 26.000 -2.323 -26.197 1.00 89.25 867 GLY A C 1
ATOM 6719 O O . GLY A 1 867 ? 25.370 -3.307 -26.610 1.00 89.25 867 GLY A O 1
ATOM 6720 N N . ASN A 1 868 ? 25.742 -1.752 -25.020 1.00 93.69 868 ASN A N 1
ATOM 6721 C CA . ASN A 1 868 ? 24.644 -2.124 -24.123 1.00 93.69 868 ASN A CA 1
ATOM 6722 C C . ASN A 1 868 ? 23.344 -1.335 -24.377 1.00 93.69 868 ASN A C 1
ATOM 6724 O O . ASN A 1 868 ? 22.364 -1.521 -23.652 1.00 93.69 868 ASN A O 1
ATOM 6728 N N . VAL A 1 869 ? 23.297 -0.493 -25.413 1.00 92.94 869 VAL A N 1
ATOM 6729 C CA . VAL A 1 869 ? 22.085 0.224 -25.824 1.00 92.94 869 VAL A CA 1
ATOM 6730 C C . VAL A 1 869 ? 21.387 -0.520 -26.959 1.00 92.94 869 VAL A C 1
ATOM 6732 O O . VAL A 1 869 ? 22.013 -0.923 -27.939 1.00 92.94 869 VAL A O 1
ATOM 6735 N N . TRP A 1 870 ? 20.072 -0.691 -26.856 1.00 90.75 870 TRP A N 1
ATOM 6736 C CA . TRP A 1 870 ? 19.230 -1.155 -27.954 1.00 90.75 870 TRP A CA 1
ATOM 6737 C C . TRP A 1 870 ? 18.404 0.011 -28.498 1.00 90.75 870 TRP A C 1
ATOM 6739 O O . TRP A 1 870 ? 17.543 0.549 -27.805 1.00 90.75 870 TRP A O 1
ATOM 6749 N N . LEU A 1 871 ? 18.698 0.417 -29.731 1.00 89.56 871 LEU A N 1
ATOM 6750 C CA . LEU A 1 871 ? 17.988 1.460 -30.466 1.00 89.56 871 LEU A CA 1
ATOM 6751 C C . LEU A 1 871 ? 16.871 0.792 -31.263 1.00 89.56 871 LEU A C 1
ATOM 6753 O O . LEU A 1 871 ? 17.110 0.224 -32.327 1.00 89.56 871 LEU A O 1
ATOM 6757 N N . ALA A 1 872 ? 15.667 0.795 -30.710 1.00 88.19 872 ALA A N 1
ATOM 6758 C CA . ALA A 1 872 ? 14.555 -0.009 -31.189 1.00 88.19 872 ALA A CA 1
ATOM 6759 C C . ALA A 1 872 ? 13.510 0.849 -31.905 1.00 88.19 872 ALA A C 1
ATOM 6761 O O . ALA A 1 872 ? 13.283 1.996 -31.523 1.00 88.19 872 ALA A O 1
ATOM 6762 N N . VAL A 1 873 ? 12.843 0.295 -32.917 1.00 86.38 873 VAL A N 1
ATOM 6763 C CA . VAL A 1 873 ? 11.725 0.962 -33.599 1.00 86.38 873 VAL A CA 1
ATOM 6764 C C . VAL A 1 873 ? 10.433 0.322 -33.125 1.00 86.38 873 VAL A C 1
ATOM 6766 O O . VAL A 1 873 ? 10.270 -0.895 -33.208 1.00 86.38 873 VAL A O 1
ATOM 6769 N N . GLN A 1 874 ? 9.526 1.133 -32.582 1.00 87.38 874 GLN A N 1
ATOM 6770 C CA . GLN A 1 874 ? 8.263 0.621 -32.070 1.00 87.38 874 GLN A CA 1
ATOM 6771 C C . GLN A 1 874 ? 7.434 0.016 -33.217 1.00 87.38 874 GLN A C 1
ATOM 6773 O O . GLN A 1 874 ? 7.215 0.700 -34.222 1.00 87.38 874 GLN A O 1
ATOM 6778 N N . PRO A 1 875 ? 6.918 -1.218 -33.061 1.00 83.62 875 PRO A N 1
ATOM 6779 C CA . PRO A 1 875 ? 5.967 -1.781 -34.008 1.00 83.62 875 PRO A CA 1
ATOM 6780 C C . PRO A 1 875 ? 4.709 -0.906 -34.134 1.00 83.62 875 PRO A C 1
ATOM 6782 O O . PRO A 1 875 ? 4.342 -0.204 -33.184 1.00 83.62 875 PRO A O 1
ATOM 6785 N N . PRO A 1 876 ? 4.020 -0.938 -35.287 1.00 77.44 876 PRO A N 1
ATOM 6786 C CA . PRO A 1 876 ? 2.797 -0.168 -35.478 1.00 77.44 876 PRO A CA 1
ATOM 6787 C C . PRO A 1 876 ? 1.722 -0.564 -34.457 1.00 77.44 876 PRO A C 1
ATOM 6789 O O . PRO A 1 876 ? 1.579 -1.723 -34.111 1.00 77.44 876 PRO A O 1
ATOM 6792 N N . LEU A 1 877 ? 0.904 0.377 -33.984 1.00 74.44 877 LEU A N 1
ATOM 6793 C CA . LEU A 1 877 ? -0.181 0.040 -33.044 1.00 74.44 877 LEU A CA 1
ATOM 6794 C C . LEU A 1 877 ? -1.304 -0.799 -33.686 1.00 74.44 877 LEU A C 1
ATOM 6796 O O . LEU A 1 877 ? -2.048 -1.474 -32.980 1.00 74.44 877 LEU A O 1
ATOM 6800 N N . GLY A 1 878 ? -1.437 -0.760 -35.013 1.00 69.69 878 GLY A N 1
ATOM 6801 C CA . GLY A 1 878 ? -2.438 -1.506 -35.772 1.00 69.69 878 GLY A CA 1
ATOM 6802 C C . GLY A 1 878 ? -2.099 -1.561 -37.261 1.00 69.69 878 GLY A C 1
ATOM 6803 O O . GLY A 1 878 ? -1.132 -0.945 -37.709 1.00 69.69 878 GLY A O 1
ATOM 6804 N N . VAL A 1 879 ? -2.899 -2.296 -38.035 1.00 66.19 879 VAL A N 1
ATOM 6805 C CA . VAL A 1 879 ? -2.672 -2.488 -39.476 1.00 66.19 879 VAL A CA 1
ATOM 6806 C C . VAL A 1 879 ? -3.280 -1.325 -40.269 1.00 66.19 879 VAL A C 1
ATOM 6808 O O . VAL A 1 879 ? -4.489 -1.090 -40.174 1.00 66.19 879 VAL A O 1
ATOM 6811 N N . PRO A 1 880 ? -2.490 -0.595 -41.075 1.00 56.12 880 PRO A N 1
ATOM 6812 C CA . PRO A 1 880 ? -3.027 0.400 -41.996 1.00 56.12 880 PRO A CA 1
ATOM 6813 C C . PRO A 1 880 ? -3.942 -0.269 -43.034 1.00 56.12 880 PRO A C 1
ATOM 6815 O O . PRO A 1 880 ? -3.527 -1.215 -43.695 1.00 56.12 880 PRO A O 1
ATOM 6818 N N . GLY A 1 881 ? -5.171 0.231 -43.209 1.00 56.69 881 GLY A N 1
ATOM 6819 C CA . GLY A 1 881 ? -6.049 -0.187 -44.315 1.00 56.69 881 GLY A CA 1
ATOM 6820 C C . GLY A 1 881 ? -7.466 -0.626 -43.941 1.00 56.69 881 GLY A C 1
ATOM 6821 O O . GLY A 1 881 ? -8.314 -0.638 -44.829 1.00 56.69 881 GLY A O 1
ATOM 6822 N N . ASP A 1 882 ? -7.764 -0.898 -42.664 1.00 59.50 882 ASP A N 1
ATOM 6823 C CA . ASP A 1 882 ? -9.138 -1.169 -42.204 1.00 59.50 882 ASP A CA 1
ATOM 6824 C C . ASP A 1 882 ? -9.669 -0.049 -41.282 1.00 59.50 882 ASP A C 1
ATOM 6826 O O . ASP A 1 882 ? -9.634 -0.152 -40.049 1.00 59.50 882 ASP A O 1
ATOM 6830 N N . PRO A 1 883 ? -10.158 1.064 -41.862 1.00 61.25 883 PRO A N 1
ATOM 6831 C CA . PRO A 1 883 ? -10.689 2.182 -41.091 1.00 61.25 883 PRO A CA 1
ATOM 6832 C C . PRO A 1 883 ? -11.963 1.811 -40.326 1.00 61.25 883 PRO A C 1
ATOM 6834 O O . PRO A 1 883 ? -12.268 2.457 -39.329 1.00 61.25 883 PRO A O 1
ATOM 6837 N N . MET A 1 884 ? -12.708 0.784 -40.746 1.00 63.28 884 MET A N 1
ATOM 6838 C CA . MET A 1 884 ? -13.925 0.368 -40.045 1.00 63.28 884 MET A CA 1
ATOM 6839 C C . MET A 1 884 ? -13.573 -0.285 -38.714 1.00 63.28 884 MET A C 1
ATOM 6841 O O . MET A 1 884 ? -14.167 0.040 -37.687 1.00 63.28 884 MET A O 1
ATOM 6845 N N . ARG A 1 885 ? -12.551 -1.137 -38.709 1.00 66.88 885 ARG A N 1
ATOM 6846 C CA . ARG A 1 885 ? -12.062 -1.766 -37.487 1.00 66.88 885 ARG A CA 1
ATOM 6847 C C . ARG A 1 885 ? -11.553 -0.734 -36.476 1.00 66.88 885 ARG A C 1
ATOM 6849 O O . ARG A 1 885 ? -11.971 -0.739 -35.323 1.00 66.88 885 ARG A O 1
ATOM 6856 N N . LEU A 1 886 ? -10.761 0.233 -36.940 1.00 64.81 886 LEU A N 1
ATOM 6857 C CA . LEU A 1 886 ? -10.200 1.303 -36.106 1.00 64.81 886 LEU A CA 1
ATOM 6858 C C . LEU A 1 886 ? -11.258 2.297 -35.579 1.00 64.81 886 LEU A C 1
ATOM 6860 O O . LEU A 1 886 ? -11.085 2.866 -34.504 1.00 64.81 886 LEU A O 1
ATOM 6864 N N . LEU A 1 887 ? -12.356 2.518 -36.314 1.00 65.19 887 LEU A N 1
ATOM 6865 C CA . LEU A 1 887 ? -13.423 3.452 -35.924 1.00 65.19 887 LEU A CA 1
ATOM 6866 C C . LEU A 1 887 ? -14.505 2.833 -35.023 1.00 65.19 887 LEU A C 1
ATOM 6868 O O . LEU A 1 887 ? -15.184 3.579 -34.311 1.00 65.19 887 LEU A O 1
ATOM 6872 N N . PHE A 1 888 ? -14.711 1.511 -35.072 1.00 70.38 888 PHE A N 1
ATOM 6873 C CA . PHE A 1 888 ? -15.844 0.851 -34.410 1.00 70.38 888 PHE A CA 1
ATOM 6874 C C . PHE A 1 888 ? -15.462 -0.176 -33.335 1.00 70.38 888 PHE A C 1
ATOM 6876 O O . PHE A 1 888 ? -16.299 -0.444 -32.468 1.00 70.38 888 PHE A O 1
ATOM 6883 N N . GLU A 1 889 ? -14.239 -0.716 -33.326 1.00 73.94 889 GLU A N 1
ATOM 6884 C CA . GLU A 1 889 ? -13.795 -1.609 -32.249 1.00 73.94 889 GLU A CA 1
ATOM 6885 C C . GLU A 1 889 ? -13.428 -0.822 -30.985 1.00 73.94 889 GLU A C 1
ATOM 6887 O O . GLU A 1 889 ? -12.737 0.195 -31.030 1.00 73.94 889 GLU A O 1
ATOM 6892 N N . ARG A 1 890 ? -13.914 -1.292 -29.830 1.00 71.75 890 ARG A N 1
ATOM 6893 C CA . ARG A 1 890 ? -13.665 -0.672 -28.513 1.00 71.75 890 ARG A CA 1
ATOM 6894 C C . ARG A 1 890 ? -12.680 -1.458 -27.649 1.00 71.75 890 ARG A C 1
ATOM 6896 O O . ARG A 1 890 ? -12.240 -0.952 -26.625 1.00 71.75 890 ARG A O 1
ATOM 6903 N N . ASP A 1 891 ? -12.371 -2.679 -28.055 1.00 75.56 891 ASP A N 1
ATOM 6904 C CA . ASP A 1 891 ? -11.657 -3.708 -27.303 1.00 75.56 891 ASP A CA 1
ATOM 6905 C C . ASP A 1 891 ? -10.495 -4.300 -28.123 1.00 75.56 891 ASP A C 1
ATOM 6907 O O . ASP A 1 891 ? -10.160 -5.476 -27.998 1.00 75.56 891 ASP A O 1
ATOM 6911 N N . MET A 1 892 ? -9.891 -3.494 -29.001 1.00 79.88 892 MET A N 1
ATOM 6912 C CA . MET A 1 892 ? -8.735 -3.904 -29.798 1.00 79.88 892 MET A CA 1
ATOM 6913 C C . MET A 1 892 ? -7.514 -4.126 -28.890 1.00 79.88 892 MET A C 1
ATOM 6915 O O . MET A 1 892 ? -7.193 -3.292 -28.041 1.00 79.88 892 MET A O 1
ATOM 6919 N N . THR A 1 893 ? -6.825 -5.249 -29.075 1.00 86.38 893 THR A N 1
ATOM 6920 C CA . THR A 1 893 ? -5.570 -5.582 -28.386 1.00 86.38 893 THR A CA 1
ATOM 6921 C C . THR A 1 893 ? -4.367 -5.233 -29.269 1.00 86.38 893 THR A C 1
ATOM 6923 O O . THR A 1 893 ? -4.516 -5.188 -30.493 1.00 86.38 893 THR A O 1
ATOM 6926 N N . PRO A 1 894 ? -3.162 -5.005 -28.710 1.00 87.69 894 PRO A N 1
ATOM 6927 C CA . PRO A 1 894 ? -1.950 -4.927 -29.523 1.00 87.69 894 PRO A CA 1
ATOM 6928 C C . PRO A 1 894 ? -1.723 -6.239 -30.287 1.00 87.69 894 PRO A C 1
ATOM 6930 O O . PRO A 1 894 ? -1.978 -7.318 -29.752 1.00 87.69 894 PRO A O 1
ATOM 6933 N N . HIS A 1 895 ? -1.222 -6.157 -31.520 1.00 86.50 895 HIS A N 1
ATOM 6934 C CA . HIS A 1 895 ? -0.923 -7.352 -32.311 1.00 86.50 895 HIS A CA 1
ATOM 6935 C C . HIS A 1 895 ? 0.273 -8.141 -31.731 1.00 86.50 895 HIS A C 1
ATOM 6937 O O . HIS A 1 895 ? 1.111 -7.558 -31.033 1.00 86.50 895 HIS A O 1
ATOM 6943 N N . PRO A 1 896 ? 0.415 -9.447 -32.039 1.00 89.31 896 PRO A N 1
ATOM 6944 C CA . PRO A 1 896 ? 1.436 -10.310 -31.438 1.00 89.31 896 PRO A CA 1
ATOM 6945 C C . PRO A 1 896 ? 2.870 -9.770 -31.494 1.00 89.31 896 PRO A C 1
ATOM 6947 O O . PRO A 1 896 ? 3.565 -9.799 -30.484 1.00 89.31 896 PRO A O 1
ATOM 6950 N N . GLN A 1 897 ? 3.309 -9.210 -32.627 1.00 87.12 897 GLN A N 1
ATOM 6951 C CA . GLN A 1 897 ? 4.648 -8.612 -32.745 1.00 87.12 897 GLN A CA 1
ATOM 6952 C C . GLN A 1 897 ? 4.841 -7.395 -31.810 1.00 87.12 897 GLN A C 1
ATOM 6954 O O . GLN A 1 897 ? 5.916 -7.236 -31.234 1.00 87.12 897 GLN A O 1
ATOM 6959 N N . TYR A 1 898 ? 3.812 -6.570 -31.579 1.00 89.31 898 TYR A N 1
ATOM 6960 C CA . TYR A 1 898 ? 3.882 -5.470 -30.608 1.00 89.31 898 TYR A CA 1
ATOM 6961 C C . TYR A 1 898 ? 4.063 -6.002 -29.180 1.00 89.31 898 TYR A C 1
ATOM 6963 O O . TYR A 1 898 ? 4.867 -5.483 -28.405 1.00 89.31 898 TYR A O 1
ATOM 6971 N N . VAL A 1 899 ? 3.345 -7.073 -28.831 1.00 91.88 899 VAL A N 1
ATOM 6972 C CA . VAL A 1 899 ? 3.486 -7.735 -27.527 1.00 91.88 899 VAL A CA 1
ATOM 6973 C C . VAL A 1 899 ? 4.876 -8.364 -27.386 1.00 91.88 899 VAL A C 1
ATOM 6975 O O . VAL A 1 899 ? 5.540 -8.165 -26.366 1.00 91.88 899 VAL A O 1
ATOM 6978 N N . ALA A 1 900 ? 5.349 -9.050 -28.430 1.00 91.75 900 ALA A N 1
ATOM 6979 C CA . ALA A 1 900 ? 6.680 -9.647 -28.495 1.00 91.75 900 ALA A CA 1
ATOM 6980 C C . ALA A 1 900 ? 7.786 -8.614 -28.289 1.00 91.75 900 ALA A C 1
ATOM 6982 O O . ALA A 1 900 ? 8.715 -8.866 -27.531 1.00 91.75 900 ALA A O 1
ATOM 6983 N N . PHE A 1 901 ? 7.657 -7.431 -28.891 1.00 91.56 901 PHE A N 1
ATOM 6984 C CA . PHE A 1 901 ? 8.626 -6.348 -28.764 1.00 91.56 901 PHE A CA 1
ATOM 6985 C C . PHE A 1 901 ? 8.864 -5.941 -27.306 1.00 91.56 901 PHE A C 1
ATOM 6987 O O . PHE A 1 901 ? 10.000 -5.936 -26.833 1.00 91.56 901 PHE A O 1
ATOM 6994 N N . TYR A 1 902 ? 7.798 -5.658 -26.554 1.00 93.69 902 TYR A N 1
ATOM 6995 C CA . TYR A 1 902 ? 7.937 -5.265 -25.148 1.00 93.69 902 TYR A CA 1
ATOM 6996 C C . TYR A 1 902 ? 8.339 -6.432 -24.243 1.00 93.69 902 TYR A C 1
ATOM 6998 O O . TYR A 1 902 ? 9.069 -6.230 -23.270 1.00 93.69 902 TYR A O 1
ATOM 7006 N N . LYS A 1 903 ? 7.918 -7.659 -24.568 1.00 93.62 903 LYS A N 1
ATOM 7007 C CA . LYS A 1 903 ? 8.351 -8.851 -23.831 1.00 93.62 903 LYS A CA 1
ATOM 7008 C C . LYS A 1 903 ? 9.808 -9.217 -24.090 1.00 93.62 903 LYS A C 1
ATOM 7010 O O . LYS A 1 903 ? 10.474 -9.655 -23.157 1.00 93.62 903 LYS A O 1
ATOM 7015 N N . TYR A 1 904 ? 10.329 -8.951 -25.279 1.00 92.38 904 TYR A N 1
ATOM 7016 C CA . TYR A 1 904 ? 11.749 -9.075 -25.590 1.00 92.38 904 TYR A CA 1
ATOM 7017 C C . TYR A 1 904 ? 12.592 -8.086 -24.775 1.00 92.38 904 TYR A C 1
ATOM 7019 O O . TYR A 1 904 ? 13.586 -8.493 -24.171 1.00 92.38 904 TYR A O 1
ATOM 7027 N N . ILE A 1 905 ? 12.161 -6.816 -24.678 1.00 91.94 905 ILE A N 1
ATOM 7028 C CA . ILE A 1 905 ? 12.822 -5.800 -23.831 1.00 91.94 905 ILE A CA 1
ATOM 7029 C C . ILE A 1 905 ? 12.934 -6.296 -22.386 1.00 91.94 905 ILE A C 1
ATOM 7031 O O . ILE A 1 905 ? 13.997 -6.210 -21.768 1.00 91.94 905 ILE A O 1
ATOM 7035 N N . GLU A 1 906 ? 11.831 -6.831 -21.860 1.00 90.44 906 GLU A N 1
ATOM 7036 C CA . GLU A 1 906 ? 11.738 -7.308 -20.483 1.00 90.44 906 GLU A CA 1
ATOM 7037 C C . GLU A 1 906 ? 12.581 -8.572 -20.227 1.00 90.44 906 GLU A C 1
ATOM 7039 O O . GLU A 1 906 ? 13.316 -8.618 -19.238 1.00 90.44 906 GLU A O 1
ATOM 7044 N N . ASN A 1 907 ? 12.491 -9.587 -21.093 1.00 88.88 907 ASN A N 1
ATOM 7045 C CA . ASN A 1 907 ? 12.973 -10.940 -20.785 1.00 88.88 907 ASN A CA 1
ATOM 7046 C C . ASN A 1 907 ? 14.336 -11.289 -21.403 1.00 88.88 907 ASN A C 1
ATOM 7048 O O . ASN A 1 907 ? 15.153 -11.944 -20.743 1.00 88.88 907 ASN A O 1
ATOM 7052 N N . GLU A 1 908 ? 14.605 -10.849 -22.635 1.00 85.19 908 GLU A N 1
ATOM 7053 C CA . GLU A 1 908 ? 15.817 -11.226 -23.379 1.00 85.19 908 GLU A CA 1
ATOM 7054 C C . GLU A 1 908 ? 16.848 -10.108 -23.439 1.00 85.19 908 GLU A C 1
ATOM 7056 O O . GLU A 1 908 ? 17.984 -10.291 -22.989 1.00 85.19 908 GLU A O 1
ATOM 7061 N N . ALA A 1 909 ? 16.449 -8.923 -23.916 1.00 82.75 909 ALA A N 1
ATOM 7062 C CA . ALA A 1 909 ? 17.314 -7.750 -23.857 1.00 82.75 909 ALA A CA 1
ATOM 7063 C C . ALA A 1 909 ? 17.681 -7.445 -22.396 1.00 82.75 909 ALA A C 1
ATOM 7065 O O . ALA A 1 909 ? 18.826 -7.083 -22.103 1.00 82.75 909 ALA A O 1
ATOM 7066 N N . ARG A 1 910 ? 16.728 -7.696 -21.479 1.00 85.94 910 ARG A N 1
ATOM 7067 C CA . ARG A 1 910 ? 16.829 -7.453 -20.034 1.00 85.94 910 ARG A CA 1
ATOM 7068 C C . ARG A 1 910 ? 17.276 -6.023 -19.759 1.00 85.94 910 ARG A C 1
ATOM 7070 O O . ARG A 1 910 ? 18.206 -5.815 -18.977 1.00 85.94 910 ARG A O 1
ATOM 7077 N N . SER A 1 911 ? 16.651 -5.072 -20.449 1.00 87.88 911 SER A N 1
ATOM 7078 C CA . SER A 1 911 ? 16.953 -3.655 -20.275 1.00 87.88 911 SER A CA 1
ATOM 7079 C C . SER A 1 911 ? 16.673 -3.241 -18.834 1.00 87.88 911 SER A C 1
ATOM 7081 O O . SER A 1 911 ? 15.627 -3.570 -18.270 1.00 87.88 911 SER A O 1
ATOM 7083 N N . ASP A 1 912 ? 17.632 -2.546 -18.229 1.00 89.62 912 ASP A N 1
ATOM 7084 C CA . ASP A 1 912 ? 17.505 -2.011 -16.876 1.00 89.62 912 ASP A CA 1
ATOM 7085 C C . ASP A 1 912 ? 16.678 -0.711 -16.870 1.00 89.62 912 ASP A C 1
ATOM 7087 O O . ASP A 1 912 ? 16.073 -0.389 -15.845 1.00 89.62 912 ASP A O 1
ATOM 7091 N N . MET A 1 913 ? 16.635 0.009 -18.003 1.00 88.00 913 MET A N 1
ATOM 7092 C CA . MET A 1 913 ? 15.802 1.198 -18.231 1.00 88.00 913 MET A CA 1
ATOM 7093 C C . MET A 1 913 ? 15.268 1.286 -19.663 1.00 88.00 913 MET A C 1
ATOM 7095 O O . MET A 1 913 ? 15.994 0.865 -20.604 1.00 88.00 913 MET A O 1
#

Secondary structure (DSSP, 8-state):
--------PPPHHHHHHHHHHHSSPPPS-GGGS-HHHHHHHHHHHHHHHHHHHHHHHTTHHHHHHHHTTPPPPPP---------S---HHHHHHHHHTT-HHHHHHHHHHHHHHHH-HHHHHHTS--GGGGGGS-HHHHHHHHHHHHHHTTTSSSHHHHHHHHHHTTT-HHHHHHHTT-EETTTTEEPPTTSTTS--STTSPTT--S----TT-SHHHHHHHHSGGGTT-TT--------------HHHHHHHHHHH------------------------------SSS--EEEEEEESS-GGGHHHHHHHHHHHTTSTTEEEEEEEHHHHHH-HHHHHHHHHT-SEEEEE----HHHHHHHHHHTTT-SEEEEESS-HHHHTT-EETTEESSSTTSSS-HHHHHHHHTT--SSHHHHHHHHHHHHHHHHHHTTTGGGS---HHHHHHHHHHHHHHH-SHHHHHHHHHHHHHHHH-PPP---SS-TTSTTSSPPPPP-PPPSSEE--GGG--SSSS-PPBS-HHHHHHHHHHH-THHHHTT--EEEEEEEHHHHHTT-HHHHHHHHIIIIIT--EEEEEEE-TTTHHHHHHHHEE-HHHHHHHHTTSSPPPTT--TT-EE-SEEEE-S-S-SS--TTTTSSTTTTHHHHHHHHHHHTS-EEEEE--SSSBHHHHHHH-S-HHHHIIIIIHHHTTT-EEEEE-EEE-TTS-EEE-HHHHHHHHHHHHHHHHHHHS-GGG--EEEEEPBSSTTTSPBT-BTTB-HHHHHHHHHHHHHHTT-------SSHHHHHHHHHHHHHHTT--SSSS-HHHHTTSSEEEEHHHHHHHS-HHHHHHHHHHH-SSTTTT-SSEETTEEEE-EEEETTEEEEEPPPSS-TT-HHHHHH-SSPPPPHHHHHHHHHIIIII----

Radius of gyration: 33.99 Å; chains: 1; bounding box: 76×97×97 Å

Organism: NCBI:txid2562239

Foldseek 3Di:
DDDDDDDDDDDPVNVVVVVVVVPDDDPPCLPPDDPVVNVVVVVVVVVVVVVVVVVVVVPPVVVVVVVVPDDDDDDDDDDDDDDPDQLDLVVLLVCLLVLVQVVNLVSLQSVVQQQLDDVSVLVVHDDLVSLLVGDLVVLLSSQLSQCQSLVLQEGLLQLLVLCVVVVVPPQSSCVQQQQADDPDGDGDAPPDPSQDSHSPGGRHVDNDDHCPVHCSNSVSSSPHPSSPPPSPPNDDDDDPDDDPHDPVRVVVVCVVPPDDDDDDDDDDDDDDDDDDDDDDDDPDDADDDPAAAEEEEEEEPPLQLQVLLVLLQVLLPLFHRYDYHYYYPVCCVPVVVVSLVSLVPHQAYEYEAAEDPVSQVVVLVSNQPHQAYQYYHYPPSNQQSHHFPLDGNHDPDGRDDPVVVVQQVVQDDPDPVSNSRSVVVCLVCVLVCLVVVVVVDDPPRSNLSSLLSLLVVQFASVSSSVSSNSCCCPRVVIDRDDDDDPVVPPPPSDRDDHDHDDQKFFAAPSPDDDDGRDDTHPFLLVVVVVVCVVPVVLVVVVAAEEEEEAEVNCSSSVAPAVNVLCCCCVPPQSHHYGYMYHYAQCLLVCLLAAEAAPQLVVCCVVVVAPDRPNHDPRHDHGQEYEYAPLAANGDHPVGCPPPPPCLVVLQSSCVSRVHAYAYEYAAQPDAQVCCVVPNDDPVSCCSQPVRRVSSVHPDGFHQFYADPSSGTDGDSVRSVVVSVVSVLRSVQVVDDQQRAFAEDEWEAPPPPPGQTRDDPPDPRLVVVLVVLVVSVVSNYQQADDDPGSVVVSVVLVLQQVLLQPPDDDDDNVPSQPFWDKDFQVNLVVLDDPVLQCLQCVQQHPGLQRNPGSHDPRMRTFGWGRGTSYTHGYQDRQDDPDCVVCVVPDPSDDGRSNNSVHVSCCVPPSVHSD

pLDDT: mean 73.54, std 21.69, range [21.77, 98.5]

InterPro domains:
  IPR003672 CobN/magnesium chelatase [PF02514] (454-912)
  IPR003672 CobN/magnesium chelatase [PTHR44119] (282-912)
  IPR008629 GUN4-like [PF05419] (89-225)
  IPR022571 Magnesium chelatase, subunit H, N-terminal [PF11965] (294-450)
  IPR037215 GUN4-like superfamily [SSF140869] (89-227)